Protein AF-0000000077118316 (afdb_homodimer)

InterPro domains:
  IPR001077 O-methyltransferase, C-terminal domain [PF00891] (185-391)
  IPR012967 Caffeic acid 3-O-methyltransferase-like, dimerisation domain [PF08100] (82-154)
  IPR016461 O-methyltransferase-like [PS51683] (75-413)
  IPR029063 S-adenosyl-L-methionine-dependent methyltransferase superfamily [G3DSA:3.40.50.150] (157-414)
  IPR029063 S-adenosyl-L-methionine-dependent methyltransferase superfamily [SSF53335] (154-400)
  IPR036388 Winged helix-like DNA-binding domain superfamily [G3DSA:1.10.10.10] (71-156)
  IPR036390 Winged helix DNA-binding domain superfamily [SSF46785] (75-153)

Nearest PDB structures (foldseek):
  6inw-assembly1_A  TM=7.581E-01  e=1.622E-23  Aspergillus flavus NRRL3357
  8xte-assembly3_D  TM=7.728E-01  e=2.448E-22  Penicillium brevicompactum
  6ix3-assembly1_A  TM=7.579E-01  e=8.266E-23  Aspergillus flavus NRRL3357
  7phe-assembly1_B  TM=8.417E-01  e=1.138E-17  Streptomyces peucetius
  7vb8-assembly1_A  TM=7.181E-01  e=2.305E-17  Sorghum bicolor

Organism: Leptosphaeria maculans (strain JN3 / isolate v23.1.3 / race Av1-4-5-6-7-8) (NCBI:txid985895)

pLDDT: mean 94.46, std 6.49, range [33.88, 98.81]

Structure (mmCIF, N/CA/C/O backbone):
data_AF-0000000077118316-model_v1
#
loop_
_entity.id
_entity.type
_entity.pdbx_description
1 polymer 'O-methyltransferase domain-containing protein'
#
loop_
_atom_site.group_PDB
_atom_site.id
_atom_site.type_symbol
_atom_site.label_atom_id
_atom_site.label_alt_id
_atom_site.label_comp_id
_atom_site.label_asym_id
_atom_site.label_entity_id
_atom_site.label_seq_id
_atom_site.pdbx_PDB_ins_code
_atom_site.Cartn_x
_atom_site.Cartn_y
_atom_site.Cartn_z
_atom_site.occupancy
_atom_site.B_iso_or_equiv
_atom_site.auth_seq_id
_atom_site.auth_comp_id
_atom_site.auth_asym_id
_atom_site.auth_atom_id
_atom_site.pdbx_PDB_model_num
ATOM 1 N N . MET A 1 1 ? -9.836 -19.047 35.812 1 33.88 1 MET A N 1
ATOM 2 C CA . MET A 1 1 ? -9.5 -18.375 34.562 1 33.88 1 MET A CA 1
ATOM 3 C C . MET A 1 1 ? -10.656 -18.453 33.562 1 33.88 1 MET A C 1
ATOM 5 O O . MET A 1 1 ? -11.203 -19.547 33.312 1 33.88 1 MET A O 1
ATOM 9 N N . ALA A 1 2 ? -11.289 -17.5 33.312 1 53.78 2 ALA A N 1
ATOM 10 C CA . ALA A 1 2 ? -12.453 -17.547 32.438 1 53.78 2 ALA A CA 1
ATOM 11 C C . ALA A 1 2 ? -12.133 -18.234 31.141 1 53.78 2 ALA A C 1
ATOM 13 O O . ALA A 1 2 ? -11.008 -18.141 30.641 1 53.78 2 ALA A O 1
ATOM 14 N N . PRO A 1 3 ? -13.047 -18.984 30.672 1 67.69 3 PRO A N 1
ATOM 15 C CA . PRO A 1 3 ? -12.836 -19.609 29.359 1 67.69 3 PRO A CA 1
ATOM 16 C C . PRO A 1 3 ? -12.469 -18.594 28.281 1 67.69 3 PRO A C 1
ATOM 18 O O . PRO A 1 3 ? -12.93 -17.453 28.312 1 67.69 3 PRO A O 1
ATOM 21 N N . ILE A 1 4 ? -11.469 -18.859 27.516 1 69.94 4 ILE A N 1
ATOM 22 C CA . ILE A 1 4 ? -10.883 -17.984 26.5 1 69.94 4 ILE A CA 1
ATOM 23 C C . ILE A 1 4 ? -11.984 -17.375 25.641 1 69.94 4 ILE A C 1
ATOM 25 O O . ILE A 1 4 ? -11.898 -16.203 25.234 1 69.94 4 ILE A O 1
ATOM 29 N N . GLU A 1 5 ? -13 -18.094 25.469 1 70.88 5 GLU A N 1
ATOM 30 C CA . GLU A 1 5 ? -14.102 -17.641 24.625 1 70.88 5 GLU A CA 1
ATOM 31 C C . GLU A 1 5 ? -14.875 -16.516 25.281 1 70.88 5 GLU A C 1
ATOM 33 O O . GLU A 1 5 ? -15.578 -15.758 24.594 1 70.88 5 GLU A O 1
ATOM 38 N N . SER A 1 6 ? -14.664 -16.328 26.484 1 79.88 6 SER A N 1
ATOM 39 C CA . SER A 1 6 ? -15.391 -15.297 27.203 1 79.88 6 SER A CA 1
ATOM 40 C C . SER A 1 6 ? -14.609 -13.992 27.25 1 79.88 6 SER A C 1
ATOM 42 O O . SER A 1 6 ? -15.156 -12.938 27.594 1 79.88 6 SER A O 1
ATOM 44 N N . LEU A 1 7 ? -13.43 -14.172 26.766 1 88.31 7 LEU A N 1
ATOM 45 C CA . LEU A 1 7 ? -12.562 -12.992 26.766 1 88.31 7 LEU A CA 1
ATOM 46 C C . LEU A 1 7 ? -12.805 -12.125 25.547 1 88.31 7 LEU A C 1
ATOM 48 O O . LEU A 1 7 ? -13.336 -12.609 24.531 1 88.31 7 LEU A O 1
ATOM 52 N N . SER A 1 8 ? -12.5 -10.875 25.688 1 94.62 8 SER A N 1
ATOM 53 C CA . SER A 1 8 ? -12.586 -10 24.531 1 94.62 8 SER A CA 1
ATOM 54 C C . SER A 1 8 ? -11.641 -10.461 23.422 1 94.62 8 SER A C 1
ATOM 56 O O . SER A 1 8 ? -10.672 -11.172 23.688 1 94.62 8 SER A O 1
ATOM 58 N N . ARG A 1 9 ? -11.938 -10.133 22.188 1 96.44 9 ARG A N 1
ATOM 59 C CA . ARG A 1 9 ? -11.164 -10.602 21.047 1 96.44 9 ARG A CA 1
ATOM 60 C C . ARG A 1 9 ? -9.711 -10.125 21.141 1 96.44 9 ARG A C 1
ATOM 62 O O . ARG A 1 9 ? -8.789 -10.859 20.797 1 96.44 9 ARG A O 1
ATOM 69 N N . ILE A 1 10 ? -9.438 -8.891 21.594 1 97.75 10 ILE A N 1
ATOM 70 C CA . ILE A 1 10 ? -8.07 -8.383 21.656 1 97.75 10 ILE A CA 1
ATOM 71 C C . ILE A 1 10 ? -7.266 -9.211 22.656 1 97.75 10 ILE A C 1
ATOM 73 O O . ILE A 1 10 ? -6.086 -9.492 22.422 1 97.75 10 ILE A O 1
ATOM 77 N N . VAL A 1 11 ? -7.871 -9.695 23.75 1 98 11 VAL A N 1
ATOM 78 C CA . VAL A 1 11 ? -7.188 -10.516 24.75 1 98 11 VAL A CA 1
ATOM 79 C C . VAL A 1 11 ? -6.934 -11.906 24.172 1 98 11 VAL A C 1
ATOM 81 O O . VAL A 1 11 ? -5.855 -12.477 24.375 1 98 11 VAL A O 1
ATOM 84 N N . GLN A 1 12 ? -7.922 -12.445 23.469 1 98.12 12 GLN A N 1
ATOM 85 C CA . GLN A 1 12 ? -7.738 -13.734 22.812 1 98.12 12 GLN A CA 1
ATOM 86 C C . GLN A 1 12 ? -6.547 -13.703 21.859 1 98.12 12 GLN A C 1
ATOM 88 O O . GLN A 1 12 ? -5.75 -14.641 21.812 1 98.12 12 GLN A O 1
ATOM 93 N N . LEU A 1 13 ? -6.473 -12.641 21.078 1 98.56 13 LEU A N 1
ATOM 94 C CA . LEU A 1 13 ? -5.402 -12.5 20.094 1 98.56 13 LEU A CA 1
ATOM 95 C C . LEU A 1 13 ? -4.051 -12.352 20.781 1 98.56 13 LEU A C 1
ATOM 97 O O . LEU A 1 13 ? -3.059 -12.945 20.359 1 98.56 13 LEU A O 1
ATOM 101 N N . ALA A 1 14 ? -3.977 -11.578 21.859 1 98.56 14 ALA A N 1
ATOM 102 C CA . ALA A 1 14 ? -2.734 -11.422 22.609 1 98.56 14 ALA A CA 1
ATOM 103 C C . ALA A 1 14 ? -2.258 -12.766 23.156 1 98.56 14 ALA A C 1
ATOM 105 O O . ALA A 1 14 ? -1.063 -13.07 23.125 1 98.56 14 ALA A O 1
ATOM 106 N N . LYS A 1 15 ? -3.135 -13.562 23.672 1 98.06 15 LYS A N 1
ATOM 107 C CA . LYS A 1 15 ? -2.793 -14.883 24.188 1 98.06 15 LYS A CA 1
ATOM 108 C C . LYS A 1 15 ? -2.301 -15.805 23.078 1 98.06 15 LYS A C 1
ATOM 110 O O . LYS A 1 15 ? -1.35 -16.562 23.281 1 98.06 15 LYS A O 1
ATOM 115 N N . LYS A 1 16 ? -3.014 -15.75 21.938 1 98.31 16 LYS A N 1
ATOM 116 C CA . LYS A 1 16 ? -2.604 -16.547 20.797 1 98.31 16 LYS A CA 1
ATOM 117 C C . LYS A 1 16 ? -1.195 -16.172 20.328 1 98.31 16 LYS A C 1
ATOM 119 O O . LYS A 1 16 ? -0.389 -17.047 20.016 1 98.31 16 LYS A O 1
ATOM 124 N N . ILE A 1 17 ? -0.89 -14.875 20.266 1 98.75 17 ILE A N 1
ATOM 125 C CA . ILE A 1 17 ? 0.431 -14.383 19.891 1 98.75 17 ILE A CA 1
ATOM 126 C C . ILE A 1 17 ? 1.477 -14.906 20.875 1 98.75 17 ILE A C 1
ATOM 128 O O . ILE A 1 17 ? 2.496 -15.469 20.469 1 98.75 17 ILE A O 1
ATOM 132 N N . SER A 1 18 ? 1.212 -14.781 22.156 1 98.38 18 SER A N 1
ATOM 133 C CA . SER A 1 18 ? 2.148 -15.203 23.203 1 98.38 18 SER A CA 1
ATOM 134 C C . SER A 1 18 ? 2.436 -16.703 23.109 1 98.38 18 SER A C 1
ATOM 136 O O . SER A 1 18 ? 3.596 -17.125 23.125 1 98.38 18 SER A O 1
ATOM 138 N N . ALA A 1 19 ? 1.414 -17.484 22.984 1 98.31 19 ALA A N 1
ATOM 139 C CA . ALA A 1 19 ? 1.566 -18.938 22.938 1 98.31 19 ALA A CA 1
ATOM 140 C C . ALA A 1 19 ? 2.344 -19.359 21.688 1 98.31 19 ALA A C 1
ATOM 142 O O . ALA A 1 19 ? 3.221 -20.219 21.766 1 98.31 19 ALA A O 1
ATOM 143 N N . SER A 1 20 ? 2.002 -18.781 20.547 1 98.56 20 SER A N 1
ATOM 144 C CA . SER A 1 20 ? 2.648 -19.141 19.297 1 98.56 20 SER A CA 1
ATOM 145 C C . SER A 1 20 ? 4.113 -18.719 19.281 1 98.56 20 SER A C 1
ATOM 147 O O . SER A 1 20 ? 4.973 -19.438 18.781 1 98.56 20 SER A O 1
ATOM 149 N N . VAL A 1 21 ? 4.422 -17.531 19.812 1 98.44 21 VAL A N 1
ATOM 150 C CA . VAL A 1 21 ? 5.797 -17.047 19.875 1 98.44 21 VAL A CA 1
ATOM 151 C C . VAL A 1 21 ? 6.613 -17.953 20.797 1 98.44 21 VAL A C 1
ATOM 153 O O . VAL A 1 21 ? 7.773 -18.25 20.516 1 98.44 21 VAL A O 1
ATOM 156 N N . ASP A 1 22 ? 6.027 -18.406 21.922 1 97.75 22 ASP A N 1
ATOM 157 C CA . ASP A 1 22 ? 6.707 -19.312 22.828 1 97.75 22 ASP A CA 1
ATOM 158 C C . ASP A 1 22 ? 7.066 -20.625 22.125 1 97.75 22 ASP A C 1
ATOM 160 O O . ASP A 1 22 ? 8.18 -21.125 22.281 1 97.75 22 ASP A O 1
ATOM 164 N N . ASP A 1 23 ? 6.188 -21.141 21.375 1 98 23 ASP A N 1
ATOM 165 C CA . ASP A 1 23 ? 6.438 -22.359 20.594 1 98 23 ASP A CA 1
ATOM 166 C C . ASP A 1 23 ? 7.582 -22.141 19.609 1 98 23 ASP A C 1
ATOM 168 O O . ASP A 1 23 ? 8.469 -23 19.5 1 98 23 ASP A O 1
ATOM 172 N N . ILE A 1 24 ? 7.551 -21.047 18.906 1 97.88 24 ILE A N 1
ATOM 173 C CA . ILE A 1 24 ? 8.578 -20.734 17.922 1 97.88 24 ILE A CA 1
ATOM 174 C C . ILE A 1 24 ? 9.938 -20.625 18.609 1 97.88 24 ILE A C 1
ATOM 176 O O . ILE A 1 24 ? 10.914 -21.234 18.172 1 97.88 24 ILE A O 1
ATOM 180 N N . GLU A 1 25 ? 9.93 -19.891 19.719 1 96.75 25 GLU A N 1
ATOM 181 C CA . GLU A 1 25 ? 11.172 -19.703 20.453 1 96.75 25 GLU A CA 1
ATOM 182 C C . GLU A 1 25 ? 11.742 -21.031 20.938 1 96.75 25 GLU A C 1
ATOM 184 O O . GLU A 1 25 ? 12.945 -21.281 20.828 1 96.75 25 GLU A O 1
ATOM 189 N N . GLU A 1 26 ? 10.938 -21.844 21.469 1 96.88 26 GLU A N 1
ATOM 190 C CA . GLU A 1 26 ? 11.359 -23.141 21.984 1 96.88 26 GLU A CA 1
ATOM 191 C C . GLU A 1 26 ? 12.016 -23.984 20.906 1 96.88 26 GLU A C 1
ATOM 193 O O . GLU A 1 26 ? 13.086 -24.562 21.109 1 96.88 26 GLU A O 1
ATOM 198 N N . VAL A 1 27 ? 11.406 -24.078 19.75 1 96.94 27 VAL A N 1
ATOM 199 C CA . VAL A 1 27 ? 11.922 -24.891 18.641 1 96.94 27 VAL A CA 1
ATOM 200 C C . VAL A 1 27 ? 13.211 -24.281 18.109 1 96.94 27 VAL A C 1
ATOM 202 O O . VAL A 1 27 ? 14.172 -25 17.812 1 96.94 27 VAL A O 1
ATOM 205 N N . LEU A 1 28 ? 13.266 -22.953 17.938 1 95.81 28 LEU A N 1
ATOM 206 C CA . LEU A 1 28 ? 14.477 -22.297 17.438 1 95.81 28 LEU A CA 1
ATOM 207 C C . LEU A 1 28 ? 15.656 -22.562 18.375 1 95.81 28 LEU A C 1
ATOM 209 O O . LEU A 1 28 ? 16.75 -22.906 17.906 1 95.81 28 LEU A O 1
ATOM 213 N N . VAL A 1 29 ? 15.398 -22.484 19.656 1 94.81 29 VAL A N 1
ATOM 214 C CA . VAL A 1 29 ? 16.453 -22.719 20.656 1 94.81 29 VAL A CA 1
ATOM 215 C C . VAL A 1 29 ? 16.891 -24.172 20.594 1 94.81 29 VAL A C 1
ATOM 217 O O . VAL A 1 29 ? 18.094 -24.469 20.594 1 94.81 29 VAL A O 1
ATOM 220 N N . ALA A 1 30 ? 16 -25.062 20.531 1 96.56 30 ALA A N 1
ATOM 221 C CA . ALA A 1 30 ? 16.297 -26.484 20.516 1 96.56 30 ALA A CA 1
ATOM 222 C C . ALA A 1 30 ? 17.125 -26.859 19.281 1 96.56 30 ALA A C 1
ATOM 224 O O . ALA A 1 30 ? 17.984 -27.75 19.344 1 96.56 30 ALA A O 1
ATOM 225 N N . LYS A 1 31 ? 16.938 -26.203 18.203 1 95.75 31 LYS A N 1
ATOM 226 C CA . LYS A 1 31 ? 17.609 -26.531 16.953 1 95.75 31 LYS A CA 1
ATOM 227 C C . LYS A 1 31 ? 18.844 -25.656 16.734 1 95.75 31 LYS A C 1
ATOM 229 O O . LYS A 1 31 ? 19.531 -25.781 15.734 1 95.75 31 LYS A O 1
ATOM 234 N N . GLY A 1 32 ? 19.062 -24.734 17.609 1 94.38 32 GLY A N 1
ATOM 235 C CA . GLY A 1 32 ? 20.219 -23.844 17.5 1 94.38 32 GLY A CA 1
ATOM 236 C C . GLY A 1 32 ? 20.062 -22.812 16.391 1 94.38 32 GLY A C 1
ATOM 237 O O . GLY A 1 32 ? 21.062 -22.391 15.789 1 94.38 32 GLY A O 1
ATOM 238 N N . ILE A 1 33 ? 18.859 -22.5 16.047 1 94.75 33 ILE A N 1
ATOM 239 C CA . ILE A 1 33 ? 18.578 -21.484 15.023 1 94.75 33 ILE A CA 1
ATOM 240 C C . ILE A 1 33 ? 18.438 -20.125 15.688 1 94.75 33 ILE A C 1
ATOM 242 O O . ILE A 1 33 ? 17.75 -19.984 16.703 1 94.75 33 ILE A O 1
ATOM 246 N N . LYS A 1 34 ? 19.094 -19.109 15.203 1 93.38 34 LYS A N 1
ATOM 247 C CA . LYS A 1 34 ? 19.031 -17.75 15.734 1 93.38 34 LYS A CA 1
ATOM 248 C C . LYS A 1 34 ? 17.625 -17.172 15.586 1 93.38 34 LYS A C 1
ATOM 250 O O . LYS A 1 34 ? 16.969 -17.391 14.57 1 93.38 34 LYS A O 1
ATOM 255 N N . SER A 1 35 ? 17.234 -16.328 16.531 1 94.31 35 SER A N 1
ATOM 256 C CA . SER A 1 35 ? 15.945 -15.648 16.484 1 94.31 35 SER A CA 1
ATOM 257 C C . SER A 1 35 ? 15.906 -14.617 15.359 1 94.31 35 SER A C 1
ATOM 259 O O . SER A 1 35 ? 16.922 -14.016 15.031 1 94.31 35 SER A O 1
ATOM 261 N N . PRO A 1 36 ? 14.742 -14.352 14.805 1 95.31 36 PRO A N 1
ATOM 262 C CA . PRO A 1 36 ? 14.602 -13.391 13.711 1 95.31 36 PRO A CA 1
ATOM 263 C C . PRO A 1 36 ? 15.07 -11.992 14.094 1 95.31 36 PRO A C 1
ATOM 265 O O . PRO A 1 36 ? 14.852 -11.547 15.227 1 95.31 36 PRO A O 1
ATOM 268 N N . SER A 1 37 ? 15.734 -11.297 13.219 1 95.94 37 SER A N 1
ATOM 269 C CA . SER A 1 37 ? 16.188 -9.914 13.375 1 95.94 37 SER A CA 1
ATOM 270 C C . SER A 1 37 ? 16.219 -9.195 12.031 1 95.94 37 SER A C 1
ATOM 272 O O . SER A 1 37 ? 16.172 -9.828 10.977 1 95.94 37 SER A O 1
ATOM 274 N N . PHE A 1 38 ? 16.25 -7.875 12.062 1 96.94 38 PHE A N 1
ATOM 275 C CA . PHE A 1 38 ? 16.312 -7.078 10.844 1 96.94 38 PHE A CA 1
ATOM 276 C C . PHE A 1 38 ? 17.75 -6.852 10.422 1 96.94 38 PHE A C 1
ATOM 278 O O . PHE A 1 38 ? 18.016 -6.203 9.406 1 96.94 38 PHE A O 1
ATOM 285 N N . ASP A 1 39 ? 18.672 -7.391 11.125 1 95.5 39 ASP A N 1
ATOM 286 C CA . ASP A 1 39 ? 20.078 -7.094 10.914 1 95.5 39 ASP A CA 1
ATOM 287 C C . ASP A 1 39 ? 20.531 -7.547 9.523 1 95.5 39 ASP A C 1
ATOM 289 O O . ASP A 1 39 ? 20.062 -8.562 9.016 1 95.5 39 ASP A O 1
ATOM 293 N N . GLU A 1 40 ? 21.484 -6.785 9.07 1 94.62 40 GLU A N 1
ATOM 294 C CA . GLU A 1 40 ? 22.109 -7.156 7.801 1 94.62 40 GLU A CA 1
ATOM 295 C C . GLU A 1 40 ? 22.734 -8.547 7.883 1 94.62 40 GLU A C 1
ATOM 297 O O . GLU A 1 40 ? 23.469 -8.852 8.82 1 94.62 40 GLU A O 1
ATOM 302 N N . GLY A 1 41 ? 22.422 -9.43 6.953 1 87.38 41 GLY A N 1
ATOM 303 C CA . GLY A 1 41 ? 23.031 -10.742 6.863 1 87.38 41 GLY A CA 1
ATOM 304 C C . GLY A 1 41 ? 22.406 -11.766 7.789 1 87.38 41 GLY A C 1
ATOM 305 O O . GLY A 1 41 ? 22.797 -12.93 7.797 1 87.38 41 GLY A O 1
ATOM 306 N N . ALA A 1 42 ? 21.453 -11.305 8.633 1 89.38 42 ALA A N 1
ATOM 307 C CA . ALA A 1 42 ? 20.766 -12.258 9.5 1 89.38 42 ALA A CA 1
ATOM 308 C C . ALA A 1 42 ? 19.984 -13.289 8.68 1 89.38 42 ALA A C 1
ATOM 310 O O . ALA A 1 42 ? 19.219 -12.922 7.789 1 89.38 42 ALA A O 1
ATOM 311 N N . PRO A 1 43 ? 20.297 -14.508 8.922 1 85.06 43 PRO A N 1
ATOM 312 C CA . PRO A 1 43 ? 19.516 -15.523 8.219 1 85.06 43 PRO A CA 1
ATOM 313 C C . PRO A 1 43 ? 18.047 -15.555 8.648 1 85.06 43 PRO A C 1
ATOM 315 O O . PRO A 1 43 ? 17.75 -15.273 9.812 1 85.06 43 PRO A O 1
ATOM 318 N N . PHE A 1 44 ? 17.203 -15.781 7.797 1 86.06 44 PHE A N 1
ATOM 319 C CA . PHE A 1 44 ? 15.812 -16.031 8.117 1 86.06 44 PHE A CA 1
ATOM 320 C C . PHE A 1 44 ? 15.445 -17.484 7.852 1 86.06 44 PHE A C 1
ATOM 322 O O . PHE A 1 44 ? 15.453 -17.938 6.703 1 86.06 44 PHE A O 1
ATOM 329 N N . ASN A 1 45 ? 15.188 -18.156 8.906 1 84.25 45 ASN A N 1
ATOM 330 C CA . ASN A 1 45 ? 14.844 -19.578 8.789 1 84.25 45 ASN A CA 1
ATOM 331 C C . ASN A 1 45 ? 13.805 -19.984 9.828 1 84.25 45 ASN A C 1
ATOM 333 O O . ASN A 1 45 ? 14.141 -20.188 11 1 84.25 45 ASN A O 1
ATOM 337 N N . ILE A 1 46 ? 12.617 -20.078 9.453 1 89.69 46 ILE A N 1
ATOM 338 C CA . ILE A 1 46 ? 11.578 -20.688 10.281 1 89.69 46 ILE A CA 1
ATOM 339 C C . ILE A 1 46 ? 11.281 -22.094 9.797 1 89.69 46 ILE A C 1
ATOM 341 O O . ILE A 1 46 ? 10.789 -22.297 8.688 1 89.69 46 ILE A O 1
ATOM 345 N N . PRO A 1 47 ? 11.594 -23.047 10.641 1 90.81 47 PRO A N 1
ATOM 346 C CA . PRO A 1 47 ? 11.352 -24.438 10.227 1 90.81 47 PRO A CA 1
ATOM 347 C C . PRO A 1 47 ? 9.914 -24.688 9.781 1 90.81 47 PRO A C 1
ATOM 349 O O . PRO A 1 47 ? 8.977 -24.125 10.367 1 90.81 47 PRO A O 1
ATOM 352 N N . LEU A 1 48 ? 9.742 -25.547 8.812 1 86.69 48 LEU A N 1
ATOM 353 C CA . LEU A 1 48 ? 8.445 -25.828 8.219 1 86.69 48 LEU A CA 1
ATOM 354 C C . LEU A 1 48 ? 7.477 -26.375 9.266 1 86.69 48 LEU A C 1
ATOM 356 O O . LEU A 1 48 ? 6.266 -26.156 9.18 1 86.69 48 LEU A O 1
ATOM 360 N N . GLU A 1 49 ? 7.973 -27.094 10.273 1 91.31 49 GLU A N 1
ATOM 361 C CA . GLU A 1 49 ? 7.113 -27.672 11.305 1 91.31 49 GLU A CA 1
ATOM 362 C C . GLU A 1 49 ? 6.43 -26.578 12.125 1 91.31 49 GLU A C 1
ATOM 364 O O . GLU A 1 49 ? 5.422 -26.828 12.781 1 91.31 49 GLU A O 1
ATOM 369 N N . LEU A 1 50 ? 6.969 -25.359 12.016 1 94.69 50 LEU A N 1
ATOM 370 C CA . LEU A 1 50 ? 6.422 -24.234 12.773 1 94.69 50 LEU A CA 1
ATOM 371 C C . LEU A 1 50 ? 5.449 -23.438 11.922 1 94.69 50 LEU A C 1
ATOM 373 O O . LEU A 1 50 ? 4.988 -22.375 12.336 1 94.69 50 LEU A O 1
ATOM 377 N N . SER A 1 51 ? 5.098 -23.922 10.734 1 92.12 51 SER A N 1
ATOM 378 C CA . SER A 1 51 ? 4.238 -23.203 9.797 1 92.12 51 SER A CA 1
ATOM 379 C C . SER A 1 51 ? 2.93 -22.781 10.461 1 92.12 51 SER A C 1
ATOM 381 O O . SER A 1 51 ? 2.471 -21.656 10.281 1 92.12 51 SER A O 1
ATOM 383 N N . PRO A 1 52 ? 2.27 -23.688 11.336 1 95.12 52 PRO A N 1
ATOM 384 C CA . PRO A 1 52 ? 1.02 -23.266 11.969 1 95.12 52 PRO A CA 1
ATOM 385 C C . PRO A 1 52 ? 1.214 -22.094 12.93 1 95.12 52 PRO A C 1
ATOM 387 O O . PRO A 1 52 ? 0.41 -21.156 12.945 1 95.12 52 PRO A O 1
ATOM 390 N N . GLN A 1 53 ? 2.293 -22.156 13.719 1 97.69 53 GLN A N 1
ATOM 391 C CA . GLN A 1 53 ? 2.594 -21.078 14.656 1 97.69 53 GLN A CA 1
ATOM 392 C C . GLN A 1 53 ? 2.98 -19.797 13.922 1 97.69 53 GLN A C 1
ATOM 394 O O . GLN A 1 53 ? 2.598 -18.703 14.336 1 97.69 53 GLN A O 1
ATOM 399 N N . HIS A 1 54 ? 3.766 -20 12.867 1 96.69 54 HIS A N 1
ATOM 400 C CA . HIS A 1 54 ? 4.16 -18.875 12.031 1 96.69 54 HIS A CA 1
ATOM 401 C C . HIS A 1 54 ? 2.939 -18.172 11.445 1 96.69 54 HIS A C 1
ATOM 403 O O . HIS A 1 54 ? 2.809 -16.953 11.57 1 96.69 54 HIS A O 1
ATOM 409 N N . ASP A 1 55 ? 1.993 -18.922 10.891 1 96.56 55 ASP A N 1
ATOM 410 C CA . ASP A 1 55 ? 0.745 -18.391 10.352 1 96.56 55 ASP A CA 1
ATOM 411 C C . ASP A 1 55 ? -0.07 -17.688 11.445 1 96.56 55 ASP A C 1
ATOM 413 O O . ASP A 1 55 ? -0.637 -16.625 11.219 1 96.56 55 ASP A O 1
ATOM 417 N N . ALA A 1 56 ? -0.105 -18.297 12.578 1 98.19 56 ALA A N 1
ATOM 418 C CA . ALA A 1 56 ? -0.903 -17.781 13.688 1 98.19 56 ALA A CA 1
ATOM 419 C C . ALA A 1 56 ? -0.406 -16.406 14.133 1 98.19 56 ALA A C 1
ATOM 421 O O . ALA A 1 56 ? -1.203 -15.5 14.359 1 98.19 56 ALA A O 1
ATOM 422 N N . VAL A 1 57 ? 0.921 -16.266 14.258 1 98.62 57 VAL A N 1
ATOM 423 C CA . VAL A 1 57 ? 1.477 -15 14.711 1 98.62 57 VAL A CA 1
ATOM 424 C C . VAL A 1 57 ? 1.218 -13.922 13.664 1 98.62 57 VAL A C 1
ATOM 426 O O . VAL A 1 57 ? 0.796 -12.812 13.992 1 98.62 57 VAL A O 1
ATOM 429 N N . LEU A 1 58 ? 1.439 -14.25 12.391 1 98.19 58 LEU A N 1
ATOM 430 C CA . LEU A 1 58 ? 1.252 -13.273 11.328 1 98.19 58 LEU A CA 1
ATOM 431 C C . LEU A 1 58 ? -0.202 -12.812 11.258 1 98.19 58 LEU A C 1
ATOM 433 O O . LEU A 1 58 ? -0.479 -11.609 11.219 1 98.19 58 LEU A O 1
ATOM 437 N N . ASP A 1 59 ? -1.129 -13.719 11.367 1 98.44 59 ASP A N 1
ATOM 438 C CA . ASP A 1 59 ? -2.543 -13.367 11.281 1 98.44 59 ASP A CA 1
ATOM 439 C C . ASP A 1 59 ? -3.004 -12.633 12.539 1 98.44 59 ASP A C 1
ATOM 441 O O . ASP A 1 59 ? -3.734 -11.648 12.461 1 98.44 59 ASP A O 1
ATOM 445 N N . ALA A 1 60 ? -2.568 -13.094 13.695 1 98.81 60 ALA A N 1
ATOM 446 C CA . ALA A 1 60 ? -3.041 -12.523 14.953 1 98.81 60 ALA A CA 1
ATOM 447 C C . ALA A 1 60 ? -2.492 -11.117 15.156 1 98.81 60 ALA A C 1
ATOM 449 O O . ALA A 1 60 ? -3.199 -10.234 15.656 1 98.81 60 ALA A O 1
ATOM 450 N N . THR A 1 61 ? -1.197 -10.906 14.836 1 98.75 61 THR A N 1
ATOM 451 C CA . THR A 1 61 ? -0.629 -9.57 14.961 1 98.75 61 THR A CA 1
ATOM 452 C C . THR A 1 61 ? -1.323 -8.594 14.023 1 98.75 61 THR A C 1
ATOM 454 O O . THR A 1 61 ? -1.627 -7.461 14.406 1 98.75 61 THR A O 1
ATOM 457 N N . ALA A 1 62 ? -1.596 -9.047 12.805 1 98.25 62 ALA A N 1
ATOM 458 C CA . ALA A 1 62 ? -2.281 -8.188 11.844 1 98.25 62 ALA A CA 1
ATOM 459 C C . ALA A 1 62 ? -3.689 -7.848 12.32 1 98.25 62 ALA A C 1
ATOM 461 O O . ALA A 1 62 ? -4.113 -6.695 12.234 1 98.25 62 ALA A O 1
ATOM 462 N N . GLU A 1 63 ? -4.422 -8.828 12.797 1 98.5 63 GLU A N 1
ATOM 463 C CA . GLU A 1 63 ? -5.789 -8.609 13.25 1 98.5 63 GLU A CA 1
ATOM 464 C C . GLU A 1 63 ? -5.828 -7.684 14.469 1 98.5 63 GLU A C 1
ATOM 466 O O . GLU A 1 63 ? -6.645 -6.766 14.531 1 98.5 63 GLU A O 1
ATOM 471 N N . LEU A 1 64 ? -5.004 -7.953 15.461 1 98.69 64 LEU A N 1
ATOM 472 C CA . LEU A 1 64 ? -4.953 -7.133 16.672 1 98.69 64 LEU A CA 1
ATOM 473 C C . LEU A 1 64 ? -4.609 -5.688 16.328 1 98.69 64 LEU A C 1
ATOM 475 O O . LEU A 1 64 ? -5.215 -4.758 16.859 1 98.69 64 LEU A O 1
ATOM 479 N N . HIS A 1 65 ? -3.629 -5.496 15.461 1 98.5 65 HIS A N 1
ATOM 480 C CA . HIS A 1 65 ? -3.27 -4.164 14.977 1 98.5 65 HIS A CA 1
ATOM 481 C C . HIS A 1 65 ? -4.473 -3.459 14.359 1 98.5 65 HIS A C 1
ATOM 483 O O . HIS A 1 65 ? -4.773 -2.316 14.711 1 98.5 65 HIS A O 1
ATOM 489 N N . ASP A 1 66 ? -5.164 -4.141 13.492 1 97.88 66 ASP A N 1
ATOM 490 C CA . ASP A 1 66 ? -6.281 -3.559 12.75 1 97.88 66 ASP A CA 1
ATOM 491 C C . ASP A 1 66 ? -7.445 -3.229 13.688 1 97.88 66 ASP A C 1
ATOM 493 O O . ASP A 1 66 ? -8.148 -2.236 13.484 1 97.88 66 ASP A O 1
ATOM 497 N N . LEU A 1 67 ? -7.656 -4.043 14.727 1 97.81 67 LEU A N 1
ATOM 498 C CA . LEU A 1 67 ? -8.742 -3.838 15.68 1 97.81 67 LEU A CA 1
ATOM 499 C C . LEU A 1 67 ? -8.555 -2.533 16.438 1 97.81 67 LEU A C 1
ATOM 501 O O . LEU A 1 67 ? -9.523 -1.956 16.938 1 97.81 67 LEU A O 1
ATOM 505 N N . LEU A 1 68 ? -7.371 -2.082 16.5 1 97.19 68 LEU A N 1
ATOM 506 C CA . LEU A 1 68 ? -7.07 -0.907 17.312 1 97.19 68 LEU A CA 1
ATOM 507 C C . LEU A 1 68 ? -6.922 0.333 16.438 1 97.19 68 LEU A C 1
ATOM 509 O O . LEU A 1 68 ? -6.363 1.343 16.875 1 97.19 68 LEU A O 1
ATOM 513 N N . LEU A 1 69 ? -7.414 0.288 15.258 1 94.31 69 LEU A N 1
ATOM 514 C CA . LEU A 1 69 ? -7.492 1.435 14.359 1 94.31 69 LEU A CA 1
ATOM 515 C C . LEU A 1 69 ? -8.945 1.821 14.094 1 94.31 69 LEU A C 1
ATOM 517 O O . LEU A 1 69 ? -9.789 0.953 13.859 1 94.31 69 LEU A O 1
ATOM 521 N N . GLU A 1 70 ? -9.172 3.158 14.242 1 91.5 70 GLU A N 1
ATOM 522 C CA . GLU A 1 70 ? -10.469 3.654 13.781 1 91.5 70 GLU A CA 1
ATOM 523 C C . GLU A 1 70 ? -10.688 3.332 12.305 1 91.5 70 GLU A C 1
ATOM 525 O O . GLU A 1 70 ? -9.727 3.188 11.547 1 91.5 70 GLU A O 1
ATOM 530 N N . PRO A 1 71 ? -11.961 3.109 11.836 1 92.38 71 PRO A N 1
ATOM 531 C CA . PRO A 1 71 ? -12.297 2.592 10.5 1 92.38 71 PRO A CA 1
ATOM 532 C C . PRO A 1 71 ? -11.578 3.346 9.383 1 92.38 71 PRO A C 1
ATOM 534 O O . PRO A 1 71 ? -11.047 2.725 8.461 1 92.38 71 PRO A O 1
ATOM 537 N N . LEU A 1 72 ? -11.516 4.637 9.398 1 91.44 72 LEU A N 1
ATOM 538 C CA . LEU A 1 72 ? -10.891 5.375 8.305 1 91.44 72 LEU A CA 1
ATOM 539 C C . LEU A 1 72 ? -9.367 5.27 8.383 1 91.44 72 LEU A C 1
ATOM 541 O O . LEU A 1 72 ? -8.695 5.25 7.348 1 91.44 72 LEU A O 1
ATOM 545 N N . ASN A 1 73 ? -8.82 5.168 9.641 1 91.25 73 ASN A N 1
ATOM 546 C CA . ASN A 1 73 ? -7.395 4.906 9.789 1 91.25 73 ASN A CA 1
ATOM 547 C C . ASN A 1 73 ? -7.023 3.525 9.258 1 91.25 73 ASN A C 1
ATOM 549 O O . ASN A 1 73 ? -5.934 3.336 8.719 1 91.25 73 ASN A O 1
ATOM 553 N N . LEU A 1 74 ? -7.965 2.605 9.5 1 94.81 74 LEU A N 1
ATOM 554 C CA . LEU A 1 74 ? -7.77 1.259 8.969 1 94.81 74 LEU A CA 1
ATOM 555 C C . LEU A 1 74 ? -7.672 1.279 7.449 1 94.81 74 LEU A C 1
ATOM 557 O O . LEU A 1 74 ? -6.77 0.673 6.871 1 94.81 74 LEU A O 1
ATOM 561 N N . ILE A 1 75 ? -8.578 2.008 6.785 1 94.62 75 ILE A N 1
ATOM 562 C CA . ILE A 1 75 ? -8.57 2.129 5.332 1 94.62 75 ILE A CA 1
ATOM 563 C C . ILE A 1 75 ? -7.281 2.811 4.875 1 94.62 75 ILE A C 1
ATOM 565 O O . ILE A 1 75 ? -6.621 2.344 3.947 1 94.62 75 ILE A O 1
ATOM 569 N N . HIS A 1 76 ? -6.91 3.848 5.578 1 91.5 76 HIS A N 1
ATOM 570 C CA . HIS A 1 76 ? -5.703 4.598 5.234 1 91.5 76 HIS A CA 1
ATOM 571 C C . HIS A 1 76 ? -4.461 3.719 5.34 1 91.5 76 HIS A C 1
ATOM 573 O O . HIS A 1 76 ? -3.598 3.752 4.461 1 91.5 76 HIS A O 1
ATOM 579 N N . ARG A 1 77 ? -4.383 2.947 6.371 1 90.88 77 ARG A N 1
ATOM 580 C CA . ARG A 1 77 ? -3.238 2.072 6.605 1 90.88 77 ARG A CA 1
ATOM 581 C C . ARG A 1 77 ? -3.064 1.08 5.461 1 90.88 77 ARG A C 1
ATOM 583 O O . ARG A 1 77 ? -1.948 0.864 4.984 1 90.88 77 ARG A O 1
ATOM 590 N N . HIS A 1 78 ? -4.125 0.553 5.016 1 92.69 78 HIS A N 1
ATOM 591 C CA . HIS A 1 78 ? -4.043 -0.51 4.023 1 92.69 78 HIS A CA 1
ATOM 592 C C . HIS A 1 78 ? -3.918 0.061 2.613 1 92.69 78 HIS A C 1
ATOM 594 O O . HIS A 1 78 ? -3.418 -0.61 1.709 1 92.69 78 HIS A O 1
ATOM 600 N N . ALA A 1 79 ? -4.43 1.264 2.381 1 87.19 79 ALA A N 1
ATOM 601 C CA . ALA A 1 79 ? -4.293 1.875 1.061 1 87.19 79 ALA A CA 1
ATOM 602 C C . ALA A 1 79 ? -2.824 2.123 0.723 1 87.19 79 ALA A C 1
ATOM 604 O O . ALA A 1 79 ? -2.383 1.843 -0.395 1 87.19 79 ALA A O 1
ATOM 605 N N . GLY A 1 80 ? -1.963 2.551 1.644 1 82.06 80 GLY A N 1
ATOM 606 C CA . GLY A 1 80 ? -0.519 2.715 1.582 1 82.06 80 GLY A CA 1
ATOM 607 C C . GLY A 1 80 ? -0.016 3.059 0.193 1 82.06 80 GLY A C 1
ATOM 608 O O . GLY A 1 80 ? 0.972 2.486 -0.274 1 82.06 80 GLY A O 1
ATOM 609 N N . HIS A 1 81 ? -0.747 4.039 -0.517 1 88 81 HIS A N 1
ATOM 610 C CA . HIS A 1 81 ? -0.427 4.223 -1.928 1 88 81 HIS A CA 1
ATOM 611 C C . HIS A 1 81 ? 0.915 4.926 -2.102 1 88 81 HIS A C 1
ATOM 613 O O . HIS A 1 81 ? 1.483 4.926 -3.195 1 88 81 HIS A O 1
ATOM 619 N N . ASN A 1 82 ? 1.491 5.453 -0.992 1 91.81 82 ASN A N 1
ATOM 620 C CA . ASN A 1 82 ? 2.795 6.102 -1.095 1 91.81 82 ASN A CA 1
ATOM 621 C C . ASN A 1 82 ? 3.926 5.145 -0.729 1 91.81 82 ASN A C 1
ATOM 623 O O . ASN A 1 82 ? 5.102 5.461 -0.924 1 91.81 82 ASN A O 1
ATOM 627 N N . ASN A 1 83 ? 3.604 4.008 -0.204 1 93.81 83 ASN A N 1
ATOM 628 C CA . ASN A 1 83 ? 4.641 3.098 0.273 1 93.81 83 ASN A CA 1
ATOM 629 C C . ASN A 1 83 ? 5.594 2.695 -0.849 1 93.81 83 ASN A C 1
ATOM 631 O O . ASN A 1 83 ? 6.812 2.711 -0.669 1 93.81 83 ASN A O 1
ATOM 635 N N . PRO A 1 84 ? 5.016 2.391 -2.051 1 96 84 PRO A N 1
ATOM 636 C CA . PRO A 1 84 ? 5.926 1.929 -3.1 1 96 84 PRO A CA 1
ATOM 637 C C . PRO A 1 84 ? 6.805 3.049 -3.654 1 96 84 PRO A C 1
ATOM 639 O O . PRO A 1 84 ? 7.754 2.783 -4.398 1 96 84 PRO A O 1
ATOM 642 N N . LEU A 1 85 ? 6.504 4.293 -3.314 1 97.44 85 LEU A N 1
ATOM 643 C CA . LEU A 1 85 ? 7.219 5.426 -3.889 1 97.44 85 LEU A CA 1
ATOM 644 C C . LEU A 1 85 ? 8.695 5.387 -3.51 1 97.44 85 LEU A C 1
ATOM 646 O O . LEU A 1 85 ? 9.57 5.473 -4.379 1 97.44 85 LEU A O 1
ATOM 650 N N . CYS A 1 86 ? 8.945 5.238 -2.23 1 97.75 86 CYS A N 1
ATOM 651 C CA . CYS A 1 86 ? 10.344 5.168 -1.807 1 97.75 86 CYS A CA 1
ATOM 652 C C . CYS A 1 86 ? 11.016 3.918 -2.357 1 97.75 86 CYS A C 1
ATOM 654 O O . CYS A 1 86 ? 12.203 3.947 -2.705 1 97.75 86 CYS A O 1
ATOM 656 N N . MET A 1 87 ? 10.32 2.844 -2.508 1 97.69 87 MET A N 1
ATOM 657 C CA . MET A 1 87 ? 10.859 1.603 -3.059 1 97.69 87 MET A CA 1
ATOM 658 C C . MET A 1 87 ? 11.188 1.762 -4.539 1 97.69 87 MET A C 1
ATOM 660 O O . MET A 1 87 ? 12.188 1.222 -5.02 1 97.69 87 MET A O 1
ATOM 664 N N . PHE A 1 88 ? 10.289 2.449 -5.195 1 98.12 88 PHE A N 1
ATOM 665 C CA . PHE A 1 88 ? 10.562 2.758 -6.594 1 98.12 88 PHE A CA 1
ATOM 666 C C . PHE A 1 88 ? 11.859 3.549 -6.727 1 98.12 88 PHE A C 1
ATOM 668 O O . PHE A 1 88 ? 12.711 3.217 -7.551 1 98.12 88 PHE A O 1
ATOM 675 N N . ALA A 1 89 ? 12.055 4.551 -5.957 1 98.44 89 ALA A N 1
ATOM 676 C CA . ALA A 1 89 ? 13.281 5.344 -5.988 1 98.44 89 ALA A CA 1
ATOM 677 C C . ALA A 1 89 ? 14.5 4.48 -5.676 1 98.44 89 ALA A C 1
ATOM 679 O O . ALA A 1 89 ? 15.531 4.59 -6.34 1 98.44 89 ALA A O 1
ATOM 680 N N . ILE A 1 90 ? 14.398 3.619 -4.66 1 98.38 90 ILE A N 1
ATOM 681 C CA . ILE A 1 90 ? 15.484 2.736 -4.246 1 98.38 90 ILE A CA 1
ATOM 682 C C . ILE A 1 90 ? 15.898 1.842 -5.418 1 98.38 90 ILE A C 1
ATOM 684 O O . ILE A 1 90 ? 17.078 1.711 -5.719 1 98.38 90 ILE A O 1
ATOM 688 N N . ALA A 1 91 ? 14.906 1.264 -6.082 1 97.25 91 ALA A N 1
ATOM 689 C CA . ALA A 1 91 ? 15.18 0.36 -7.195 1 97.25 91 ALA A CA 1
ATOM 690 C C . ALA A 1 91 ? 15.719 1.123 -8.398 1 97.25 91 ALA A C 1
ATOM 692 O O . ALA A 1 91 ? 16.719 0.72 -9 1 97.25 91 ALA A O 1
ATOM 693 N N . GLU A 1 92 ? 15.094 2.221 -8.727 1 97.44 92 GLU A N 1
ATOM 694 C CA . GLU A 1 92 ? 15.398 2.996 -9.922 1 97.44 92 GLU A CA 1
ATOM 695 C C . GLU A 1 92 ? 16.812 3.557 -9.875 1 97.44 92 GLU A C 1
ATOM 697 O O . GLU A 1 92 ? 17.547 3.529 -10.875 1 97.44 92 GLU A O 1
ATOM 702 N N . PHE A 1 93 ? 17.203 4.055 -8.734 1 98.12 93 PHE A N 1
ATOM 703 C CA . PHE A 1 93 ? 18.484 4.723 -8.625 1 98.12 93 PHE A CA 1
ATOM 704 C C . PHE A 1 93 ? 19.5 3.814 -7.938 1 98.12 93 PHE A C 1
ATOM 706 O O . PHE A 1 93 ? 20.609 4.258 -7.59 1 98.12 93 PHE A O 1
ATOM 713 N N . LYS A 1 94 ? 19.156 2.541 -7.672 1 97.56 94 LYS A N 1
ATOM 714 C CA . LYS A 1 94 ? 20 1.529 -7.062 1 97.56 94 LYS A CA 1
ATOM 715 C C . LYS A 1 94 ? 20.625 2.041 -5.766 1 97.56 94 LYS A C 1
ATOM 717 O O . LYS A 1 94 ? 21.844 1.975 -5.582 1 97.56 94 LYS A O 1
ATOM 722 N N . LEU A 1 95 ? 19.797 2.58 -4.895 1 98.44 95 LEU A N 1
ATOM 723 C CA . LEU A 1 95 ? 20.281 3.215 -3.67 1 98.44 95 LEU A CA 1
ATOM 724 C C . LEU A 1 95 ? 20.906 2.189 -2.732 1 98.44 95 LEU A C 1
ATOM 726 O O . LEU A 1 95 ? 21.781 2.527 -1.937 1 98.44 95 LEU A O 1
ATOM 730 N N . ALA A 1 96 ? 20.469 0.928 -2.793 1 98.12 96 ALA A N 1
ATOM 731 C CA . ALA A 1 96 ? 21.062 -0.117 -1.965 1 98.12 96 ALA A CA 1
ATOM 732 C C . ALA A 1 96 ? 22.547 -0.268 -2.262 1 98.12 96 ALA A C 1
ATOM 734 O O . ALA A 1 96 ? 23.344 -0.573 -1.364 1 98.12 96 ALA A O 1
ATOM 735 N N . ASP A 1 97 ? 22.922 -0.03 -3.482 1 97.75 97 ASP A N 1
ATOM 736 C CA . ASP A 1 97 ? 24.312 -0.185 -3.906 1 97.75 97 ASP A CA 1
ATOM 737 C C . ASP A 1 97 ? 25.172 0.97 -3.398 1 97.75 97 ASP A C 1
ATOM 739 O O . ASP A 1 97 ? 26.406 0.89 -3.42 1 97.75 97 ASP A O 1
ATOM 743 N N . LYS A 1 98 ? 24.562 2.037 -2.992 1 98.12 98 LYS A N 1
ATOM 744 C CA . LYS A 1 98 ? 25.281 3.23 -2.566 1 98.12 98 LYS A CA 1
ATOM 745 C C . LYS A 1 98 ? 25.703 3.123 -1.104 1 98.12 98 LYS A C 1
ATOM 747 O O . LYS A 1 98 ? 26.531 3.912 -0.632 1 98.12 98 LYS A O 1
ATOM 752 N N . VAL A 1 99 ? 25.156 2.166 -0.375 1 98.31 99 VAL A N 1
ATOM 753 C CA . VAL A 1 99 ? 25.578 1.867 0.992 1 98.31 99 VAL A CA 1
ATOM 754 C C . VAL A 1 99 ? 26.453 0.614 1.007 1 98.31 99 VAL A C 1
ATOM 756 O O . VAL A 1 99 ? 26.016 -0.451 0.551 1 98.31 99 VAL A O 1
ATOM 759 N N . PRO A 1 100 ? 27.656 0.686 1.476 1 97.44 100 PRO A N 1
ATOM 760 C CA . PRO A 1 100 ? 28.516 -0.493 1.479 1 97.44 100 PRO A CA 1
ATOM 761 C C . PRO A 1 100 ? 28 -1.608 2.381 1 97.44 100 PRO A C 1
ATOM 763 O O . PRO A 1 100 ? 27.469 -1.336 3.461 1 97.44 100 PRO A O 1
ATOM 766 N N . PRO A 1 101 ? 28.156 -2.883 1.942 1 95.81 101 PRO A N 1
ATOM 767 C CA . PRO A 1 101 ? 27.812 -3.994 2.836 1 95.81 101 PRO A CA 1
ATOM 768 C C . PRO A 1 101 ? 28.547 -3.92 4.176 1 95.81 101 PRO A C 1
ATOM 770 O O . PRO A 1 101 ? 29.766 -3.707 4.207 1 95.81 101 PRO A O 1
ATOM 773 N N . HIS A 1 102 ? 27.828 -4.07 5.273 1 96 102 HIS A N 1
ATOM 774 C CA . HIS A 1 102 ? 28.344 -4.008 6.633 1 96 102 HIS A CA 1
ATOM 775 C C . HIS A 1 102 ? 29 -2.66 6.91 1 96 102 HIS A C 1
ATOM 777 O O . HIS A 1 102 ? 29.938 -2.574 7.711 1 96 102 HIS A O 1
ATOM 783 N N . GLY A 1 103 ? 28.547 -1.698 6.219 1 97.25 103 GLY A N 1
ATOM 784 C CA . GLY A 1 103 ? 29.047 -0.338 6.363 1 97.25 103 GLY A CA 1
ATOM 785 C C . GLY A 1 103 ? 27.938 0.695 6.445 1 97.25 103 GLY A C 1
ATOM 786 O O . GLY A 1 103 ? 26.797 0.369 6.793 1 97.25 103 GLY A O 1
ATOM 787 N N . GLU A 1 104 ? 28.344 1.941 6.285 1 98.31 104 GLU A N 1
ATOM 788 C CA . GLU A 1 104 ? 27.422 3.074 6.422 1 98.31 104 GLU A CA 1
ATOM 789 C C . GLU A 1 104 ? 27.688 4.121 5.344 1 98.31 104 GLU A C 1
ATOM 791 O O . GLU A 1 104 ? 28.75 4.129 4.719 1 98.31 104 GLU A O 1
ATOM 796 N N . ALA A 1 105 ? 26.766 4.918 5.07 1 98.69 105 ALA A N 1
ATOM 797 C CA . ALA A 1 105 ? 26.859 6.051 4.156 1 98.69 105 ALA A CA 1
ATOM 798 C C . ALA A 1 105 ? 25.953 7.191 4.598 1 98.69 105 ALA A C 1
ATOM 800 O O . ALA A 1 105 ? 24.906 6.957 5.207 1 98.69 105 ALA A O 1
ATOM 801 N N . SER A 1 106 ? 26.328 8.414 4.336 1 98.75 106 SER A N 1
ATOM 802 C CA . SER A 1 106 ? 25.469 9.555 4.617 1 98.75 106 SER A CA 1
ATOM 803 C C . SER A 1 106 ? 24.406 9.727 3.539 1 98.75 106 SER A C 1
ATOM 805 O O . SER A 1 106 ? 24.531 9.18 2.441 1 98.75 106 SER A O 1
ATOM 807 N N . PHE A 1 107 ? 23.375 10.469 3.861 1 98.56 107 PHE A N 1
ATOM 808 C CA . PHE A 1 107 ? 22.391 10.805 2.844 1 98.56 107 PHE A CA 1
ATOM 809 C C . PHE A 1 107 ? 23.047 11.5 1.658 1 98.56 107 PHE A C 1
ATOM 811 O O . PHE A 1 107 ? 22.656 11.289 0.509 1 98.56 107 PHE A O 1
ATOM 818 N N . GLU A 1 108 ? 24 12.344 1.93 1 98.5 108 GLU A N 1
ATOM 819 C CA . GLU A 1 108 ? 24.734 13.055 0.886 1 98.5 108 GLU A CA 1
ATOM 820 C C . GLU A 1 108 ? 25.484 12.086 -0.027 1 98.5 108 GLU A C 1
ATOM 822 O O . GLU A 1 108 ? 25.438 12.227 -1.252 1 98.5 108 GLU A O 1
ATOM 827 N N . ASP A 1 109 ? 26.141 11.102 0.554 1 98.5 109 ASP A N 1
ATOM 828 C CA . ASP A 1 109 ? 26.844 10.086 -0.216 1 98.5 109 ASP A CA 1
ATOM 829 C C . ASP A 1 109 ? 25.891 9.305 -1.104 1 98.5 109 ASP A C 1
ATOM 831 O O . ASP A 1 109 ? 26.203 9.008 -2.258 1 98.5 109 ASP A O 1
ATOM 835 N N . ILE A 1 110 ? 24.781 9 -0.573 1 98.69 110 ILE A N 1
ATOM 836 C CA . ILE A 1 110 ? 23.797 8.18 -1.274 1 98.69 110 ILE A CA 1
ATOM 837 C C . ILE A 1 110 ? 23.203 8.969 -2.43 1 98.69 110 ILE A C 1
ATOM 839 O O . ILE A 1 110 ? 22.922 8.414 -3.494 1 98.69 110 ILE A O 1
ATOM 843 N N . ALA A 1 111 ? 23.031 10.266 -2.23 1 98.44 111 ALA A N 1
ATOM 844 C CA . ALA A 1 111 ? 22.422 11.125 -3.238 1 98.44 111 ALA A CA 1
ATOM 845 C C . ALA A 1 111 ? 23.375 11.359 -4.41 1 98.44 111 ALA A C 1
ATOM 847 O O . ALA A 1 111 ? 22.938 11.734 -5.504 1 98.44 111 ALA A O 1
ATOM 848 N N . LYS A 1 112 ? 24.672 11.109 -4.203 1 97.38 112 LYS A N 1
ATOM 849 C CA . LYS A 1 112 ? 25.656 11.367 -5.242 1 97.38 112 LYS A CA 1
ATOM 850 C C . LYS A 1 112 ? 25.359 10.57 -6.504 1 97.38 112 LYS A C 1
ATOM 852 O O . LYS A 1 112 ? 24.984 9.398 -6.426 1 97.38 112 LYS A O 1
ATOM 857 N N . ASP A 1 113 ? 25.453 11.195 -7.676 1 95.75 113 ASP A N 1
ATOM 858 C CA . ASP A 1 113 ? 25.281 10.602 -9 1 95.75 113 ASP A CA 1
ATOM 859 C C . ASP A 1 113 ? 23.844 10.141 -9.203 1 95.75 113 ASP A C 1
ATOM 861 O O . ASP A 1 113 ? 23.594 9.109 -9.828 1 95.75 113 ASP A O 1
ATOM 865 N N . THR A 1 114 ? 22.859 10.641 -8.438 1 97.88 114 THR A N 1
ATOM 866 C CA . THR A 1 114 ? 21.422 10.5 -8.648 1 97.88 114 THR A CA 1
ATOM 867 C C . THR A 1 114 ? 20.781 11.867 -8.883 1 97.88 114 THR A C 1
ATOM 869 O O . THR A 1 114 ? 21.391 12.898 -8.609 1 97.88 114 THR A O 1
ATOM 872 N N . PRO A 1 115 ? 19.641 11.906 -9.383 1 98 115 PRO A N 1
ATOM 873 C CA . PRO A 1 115 ? 18.953 13.18 -9.539 1 98 115 PRO A CA 1
ATOM 874 C C . PRO A 1 115 ? 18.359 13.695 -8.227 1 98 115 PRO A C 1
ATOM 876 O O . PRO A 1 115 ? 17.719 14.75 -8.203 1 98 115 PRO A O 1
ATOM 879 N N . LEU A 1 116 ? 18.562 13.031 -7.141 1 98.25 116 LEU A N 1
ATOM 880 C CA . LEU A 1 116 ? 17.953 13.383 -5.867 1 98.25 116 LEU A CA 1
ATOM 881 C C . LEU A 1 116 ? 18.812 14.391 -5.109 1 98.25 116 LEU A C 1
ATOM 883 O O . LEU A 1 116 ? 20.047 14.305 -5.137 1 98.25 116 LEU A O 1
ATOM 887 N N . THR A 1 117 ? 18.188 15.359 -4.477 1 98.19 117 THR A N 1
ATOM 888 C CA . THR A 1 117 ? 18.875 16.172 -3.471 1 98.19 117 THR A CA 1
ATOM 889 C C . THR A 1 117 ? 19.125 15.344 -2.207 1 98.19 117 THR A C 1
ATOM 891 O O . THR A 1 117 ? 18.516 14.297 -2.012 1 98.19 117 THR A O 1
ATOM 894 N N . THR A 1 118 ? 20.047 15.82 -1.375 1 98.19 118 THR A N 1
ATOM 895 C CA . THR A 1 118 ? 20.281 15.195 -0.076 1 98.19 118 THR A CA 1
ATOM 896 C C . THR A 1 118 ? 19 15.172 0.748 1 98.19 118 THR A C 1
ATOM 898 O O . THR A 1 118 ? 18.688 14.164 1.39 1 98.19 118 THR A O 1
ATOM 901 N N . ASP A 1 119 ? 18.25 16.219 0.698 1 97.5 119 ASP A N 1
ATOM 902 C CA . ASP A 1 119 ? 16.984 16.344 1.432 1 97.5 119 ASP A CA 1
ATOM 903 C C . ASP A 1 119 ? 15.977 15.305 0.96 1 97.5 119 ASP A C 1
ATOM 905 O O . ASP A 1 119 ? 15.367 14.602 1.776 1 97.5 119 ASP A O 1
ATOM 909 N N . MET A 1 120 ? 15.781 15.234 -0.342 1 98.38 120 MET A N 1
ATOM 910 C CA . MET A 1 120 ? 14.828 14.266 -0.885 1 98.38 120 MET A CA 1
ATOM 911 C C . MET A 1 120 ? 15.273 12.844 -0.578 1 98.38 120 MET A C 1
ATOM 913 O O . MET A 1 120 ? 14.445 11.984 -0.26 1 98.38 120 MET A O 1
ATOM 917 N N . THR A 1 121 ? 16.578 12.57 -0.667 1 98.69 121 THR A N 1
ATOM 918 C CA . THR A 1 121 ? 17.125 11.258 -0.315 1 98.69 121 THR A CA 1
ATOM 919 C C . THR A 1 121 ? 16.766 10.891 1.121 1 98.69 121 THR A C 1
ATOM 921 O O . THR A 1 121 ? 16.312 9.773 1.39 1 98.69 121 THR A O 1
ATOM 924 N N . ALA A 1 122 ? 16.906 11.812 2.01 1 98.38 122 ALA A N 1
ATOM 925 C CA . ALA A 1 122 ? 16.578 11.594 3.414 1 98.38 122 ALA A CA 1
ATOM 926 C C . ALA A 1 122 ? 15.086 11.305 3.588 1 98.38 122 ALA A C 1
ATOM 928 O O . ALA A 1 122 ? 14.703 10.406 4.336 1 98.38 122 ALA A O 1
ATOM 929 N N . ARG A 1 123 ? 14.25 12.094 2.955 1 98.12 123 ARG A N 1
ATOM 930 C CA . ARG A 1 123 ? 12.805 11.93 3.053 1 98.12 123 ARG A CA 1
ATOM 931 C C . ARG A 1 123 ? 12.383 10.547 2.568 1 98.12 123 ARG A C 1
ATOM 933 O O . ARG A 1 123 ? 11.609 9.859 3.238 1 98.12 123 ARG A O 1
ATOM 940 N N . LEU A 1 124 ? 12.906 10.086 1.42 1 98.5 124 LEU A N 1
ATOM 941 C CA . LEU A 1 124 ? 12.578 8.789 0.844 1 98.5 124 LEU A CA 1
ATOM 942 C C . LEU A 1 124 ? 13.055 7.656 1.749 1 98.5 124 LEU A C 1
ATOM 944 O O . LEU A 1 124 ? 12.289 6.746 2.072 1 98.5 124 LEU A O 1
ATOM 948 N N . LEU A 1 125 ? 14.281 7.738 2.219 1 98.69 125 LEU A N 1
ATOM 949 C CA . LEU A 1 125 ? 14.867 6.637 2.969 1 98.69 125 LEU A CA 1
ATOM 950 C C . LEU A 1 125 ? 14.289 6.566 4.379 1 98.69 125 LEU A C 1
ATOM 952 O O . LEU A 1 125 ? 14.109 5.477 4.926 1 98.69 125 LEU A O 1
ATOM 956 N N . ARG A 1 126 ? 13.992 7.699 4.996 1 98.38 126 ARG A N 1
ATOM 957 C CA . ARG A 1 126 ? 13.391 7.672 6.324 1 98.38 126 ARG A CA 1
ATOM 958 C C . ARG A 1 126 ? 11.992 7.062 6.281 1 98.38 126 ARG A C 1
ATOM 960 O O . ARG A 1 126 ? 11.57 6.395 7.227 1 98.38 126 ARG A O 1
ATOM 967 N N . HIS A 1 127 ? 11.242 7.32 5.191 1 97.94 127 HIS A N 1
ATOM 968 C CA . HIS A 1 127 ? 9.984 6.598 5.027 1 97.94 127 HIS A CA 1
ATOM 969 C C . HIS A 1 127 ? 10.227 5.098 4.891 1 97.94 127 HIS A C 1
ATOM 971 O O . HIS A 1 127 ? 9.547 4.297 5.535 1 97.94 127 HIS A O 1
ATOM 977 N N . ALA A 1 128 ? 11.219 4.688 4.062 1 98.38 128 ALA A N 1
ATOM 978 C CA . ALA A 1 128 ? 11.562 3.279 3.885 1 98.38 128 ALA A CA 1
ATOM 979 C C . ALA A 1 128 ? 11.961 2.641 5.211 1 98.38 128 ALA A C 1
ATOM 981 O O . ALA A 1 128 ? 11.625 1.482 5.477 1 98.38 128 ALA A O 1
ATOM 982 N N . MET A 1 129 ? 12.641 3.41 6.078 1 98.31 129 MET A N 1
ATOM 983 C CA . MET A 1 129 ? 13.125 2.91 7.359 1 98.31 129 MET A CA 1
ATOM 984 C C . MET A 1 129 ? 11.961 2.564 8.281 1 98.31 129 MET A C 1
ATOM 986 O O . MET A 1 129 ? 12.062 1.651 9.102 1 98.31 129 MET A O 1
ATOM 990 N N . THR A 1 130 ? 10.812 3.283 8.133 1 97.31 130 THR A N 1
ATOM 991 C CA . THR A 1 130 ? 9.633 2.941 8.914 1 97.31 130 THR A CA 1
ATOM 992 C C . THR A 1 130 ? 9.086 1.575 8.508 1 97.31 130 THR A C 1
ATOM 994 O O . THR A 1 130 ? 8.258 0.995 9.219 1 97.31 130 THR A O 1
ATOM 997 N N . MET A 1 131 ? 9.508 1.042 7.402 1 97.31 131 MET A N 1
ATOM 998 C CA . MET A 1 131 ? 9.125 -0.275 6.898 1 97.31 131 MET A CA 1
ATOM 999 C C . MET A 1 131 ? 10.297 -1.248 6.984 1 97.31 131 MET A C 1
ATOM 1001 O O . MET A 1 131 ? 10.32 -2.258 6.277 1 97.31 131 MET A O 1
ATOM 1005 N N . ARG A 1 132 ? 11.297 -0.905 7.68 1 98 132 ARG A N 1
ATOM 1006 C CA . ARG A 1 132 ? 12.43 -1.751 8.031 1 98 132 ARG A CA 1
ATOM 1007 C C . ARG A 1 132 ? 13.391 -1.898 6.852 1 98 132 ARG A C 1
ATOM 1009 O O . ARG A 1 132 ? 14.156 -2.859 6.785 1 98 132 ARG A O 1
ATOM 1016 N N . ILE A 1 133 ? 13.375 -1.048 5.898 1 98.25 133 ILE A N 1
ATOM 1017 C CA . ILE A 1 133 ? 14.305 -0.993 4.781 1 98.25 133 ILE A CA 1
ATOM 1018 C C . ILE A 1 133 ? 15.336 0.113 5.02 1 98.25 133 ILE A C 1
ATOM 1020 O O . ILE A 1 133 ? 15 1.3 4.969 1 98.25 133 ILE A O 1
ATOM 1024 N N . PHE A 1 134 ? 16.578 -0.238 5.227 1 98.56 134 PHE A N 1
ATOM 1025 C CA . PHE A 1 134 ? 17.656 0.604 5.734 1 98.56 134 PHE A CA 1
ATOM 1026 C C . PHE A 1 134 ? 17.391 1 7.184 1 98.56 134 PHE A C 1
ATOM 1028 O O . PHE A 1 134 ? 16.328 0.693 7.734 1 98.56 134 PHE A O 1
ATOM 1035 N N . ARG A 1 135 ? 18.312 1.515 7.844 1 97.94 135 ARG A N 1
ATOM 1036 C CA . ARG A 1 135 ? 18.203 2.115 9.172 1 97.94 135 ARG A CA 1
ATOM 1037 C C . ARG A 1 135 ? 19.156 3.303 9.312 1 97.94 135 ARG A C 1
ATOM 1039 O O . ARG A 1 135 ? 20.141 3.41 8.57 1 97.94 135 ARG A O 1
ATOM 1046 N N . GLU A 1 136 ? 18.812 4.133 10.094 1 97.44 136 GLU A N 1
ATOM 1047 C CA . GLU A 1 136 ? 19.672 5.254 10.469 1 97.44 136 GLU A CA 1
ATOM 1048 C C . GLU A 1 136 ? 20.391 4.977 11.781 1 97.44 136 GLU A C 1
ATOM 1050 O O . GLU A 1 136 ? 19.797 5.035 12.859 1 97.44 136 GLU A O 1
ATOM 1055 N N . THR A 1 137 ? 21.672 4.688 11.758 1 96.69 137 THR A N 1
ATOM 1056 C CA . THR A 1 137 ? 22.469 4.309 12.93 1 96.69 137 THR A CA 1
ATOM 1057 C C . THR A 1 137 ? 22.766 5.531 13.789 1 96.69 137 THR A C 1
ATOM 1059 O O . THR A 1 137 ? 22.891 5.418 15.016 1 96.69 137 THR A O 1
ATOM 1062 N N . SER A 1 138 ? 22.953 6.59 13.25 1 96.38 138 SER A N 1
ATOM 1063 C CA . SER A 1 138 ? 23.047 7.93 13.82 1 96.38 138 SER A CA 1
ATOM 1064 C C . SER A 1 138 ? 22.453 8.977 12.891 1 96.38 138 SER A C 1
ATOM 1066 O O . SER A 1 138 ? 22.125 8.68 11.734 1 96.38 138 SER A O 1
ATOM 1068 N N . PRO A 1 139 ? 22.141 10.086 13.391 1 95.44 139 PRO A N 1
ATOM 1069 C CA . PRO A 1 139 ? 21.484 11.078 12.547 1 95.44 139 PRO A CA 1
ATOM 1070 C C . PRO A 1 139 ? 22.219 11.328 11.227 1 95.44 139 PRO A C 1
ATOM 1072 O O . PRO A 1 139 ? 23.359 11.773 11.234 1 95.44 139 PRO A O 1
ATOM 1075 N N . GLY A 1 140 ? 21.562 10.961 10.195 1 97 140 GLY A N 1
ATOM 1076 C CA . GLY A 1 140 ? 22.062 11.25 8.867 1 97 140 GLY A CA 1
ATOM 1077 C C . GLY A 1 140 ? 22.922 10.141 8.289 1 97 140 GLY A C 1
ATOM 1078 O O . GLY A 1 140 ? 23.406 10.234 7.16 1 97 140 GLY A O 1
ATOM 1079 N N . ILE A 1 141 ? 23.094 9.055 9.078 1 98.38 141 ILE A N 1
ATOM 1080 C CA . ILE A 1 141 ? 23.953 7.961 8.648 1 98.38 141 ILE A CA 1
ATOM 1081 C C . ILE A 1 141 ? 23.109 6.699 8.445 1 98.38 141 ILE A C 1
ATOM 1083 O O . ILE A 1 141 ? 22.391 6.266 9.352 1 98.38 141 ILE A O 1
ATOM 1087 N N . VAL A 1 142 ? 23.25 6.137 7.262 1 98.69 142 VAL A N 1
ATOM 1088 C CA . VAL A 1 142 ? 22.375 5.055 6.82 1 98.69 142 VAL A CA 1
ATOM 1089 C C . VAL A 1 142 ? 23.156 3.746 6.777 1 98.69 142 VAL A C 1
ATOM 1091 O O . VAL A 1 142 ? 24.328 3.725 6.383 1 98.69 142 VAL A O 1
ATOM 1094 N N . ALA A 1 143 ? 22.578 2.697 7.211 1 98.69 143 ALA A N 1
ATOM 1095 C CA . ALA A 1 143 ? 23.109 1.341 7.102 1 98.69 143 ALA A CA 1
ATOM 1096 C C . ALA A 1 143 ? 22.031 0.377 6.59 1 98.69 143 ALA A C 1
ATOM 1098 O O . ALA A 1 143 ? 20.859 0.722 6.539 1 98.69 143 ALA A O 1
ATOM 1099 N N . HIS A 1 144 ? 22.5 -0.802 6.203 1 98.5 144 HIS A N 1
ATOM 1100 C CA . HIS A 1 144 ? 21.594 -1.811 5.66 1 98.5 144 HIS A CA 1
ATOM 1101 C C . HIS A 1 144 ? 20.844 -2.533 6.773 1 98.5 144 HIS A C 1
ATOM 1103 O O . HIS A 1 144 ? 21.391 -2.742 7.859 1 98.5 144 HIS A O 1
ATOM 1109 N N . THR A 1 145 ? 19.625 -2.803 6.52 1 98.31 145 THR A N 1
ATOM 1110 C CA . THR A 1 145 ? 18.969 -3.959 7.113 1 98.31 145 THR A CA 1
ATOM 1111 C C . THR A 1 145 ? 19.062 -5.172 6.188 1 98.31 145 THR A C 1
ATOM 1113 O O . THR A 1 145 ? 19.625 -5.082 5.098 1 98.31 145 THR A O 1
ATOM 1116 N N . GLY A 1 146 ? 18.484 -6.301 6.664 1 97.25 146 GLY A N 1
ATOM 1117 C CA . GLY A 1 146 ? 18.422 -7.461 5.789 1 97.25 146 GLY A CA 1
ATOM 1118 C C . GLY A 1 146 ? 17.656 -7.195 4.5 1 97.25 146 GLY A C 1
ATOM 1119 O O . GLY A 1 146 ? 18.062 -7.656 3.432 1 97.25 146 GLY A O 1
ATOM 1120 N N . ALA A 1 147 ? 16.594 -6.434 4.555 1 97.06 147 ALA A N 1
ATOM 1121 C CA . ALA A 1 147 ? 15.75 -6.137 3.4 1 97.06 147 ALA A CA 1
ATOM 1122 C C . ALA A 1 147 ? 16.5 -5.289 2.375 1 97.06 147 ALA A C 1
ATOM 1124 O O . ALA A 1 147 ? 16.516 -5.621 1.187 1 97.06 147 ALA A O 1
ATOM 1125 N N . SER A 1 148 ? 17.094 -4.176 2.859 1 98.12 148 SER A N 1
ATOM 1126 C CA . SER A 1 148 ? 17.828 -3.316 1.925 1 98.12 148 SER A CA 1
ATOM 1127 C C . SER A 1 148 ? 19.031 -4.031 1.345 1 98.12 148 SER A C 1
ATOM 1129 O O . SER A 1 148 ? 19.375 -3.848 0.172 1 98.12 148 SER A O 1
ATOM 1131 N N . ARG A 1 149 ? 19.656 -4.883 2.119 1 97.38 149 ARG A N 1
ATOM 1132 C CA . ARG A 1 149 ? 20.828 -5.633 1.652 1 97.38 149 ARG A CA 1
ATOM 1133 C C . ARG A 1 149 ? 20.453 -6.586 0.524 1 97.38 149 ARG A C 1
ATOM 1135 O O . ARG A 1 149 ? 21.219 -6.789 -0.412 1 97.38 149 ARG A O 1
ATOM 1142 N N . ALA A 1 150 ? 19.312 -7.191 0.641 1 94.25 150 ALA A N 1
ATOM 1143 C CA . ALA A 1 150 ? 18.844 -8.133 -0.369 1 94.25 150 ALA A CA 1
ATOM 1144 C C . ALA A 1 150 ? 18.734 -7.465 -1.736 1 94.25 150 ALA A C 1
ATOM 1146 O O . ALA A 1 150 ? 18.906 -8.117 -2.77 1 94.25 150 ALA A O 1
ATOM 1147 N N . LEU A 1 151 ? 18.578 -6.164 -1.785 1 96 151 LEU A N 1
ATOM 1148 C CA . LEU A 1 151 ? 18.344 -5.43 -3.023 1 96 151 LEU A CA 1
ATOM 1149 C C . LEU A 1 151 ? 19.656 -5.16 -3.75 1 96 151 LEU A C 1
ATOM 1151 O O . LEU A 1 151 ? 19.656 -4.645 -4.871 1 96 151 LEU A O 1
ATOM 1155 N N . HIS A 1 152 ? 20.766 -5.559 -3.111 1 94.19 152 HIS A N 1
ATOM 1156 C CA . HIS A 1 152 ? 22.047 -5.516 -3.803 1 94.19 152 HIS A CA 1
ATOM 1157 C C . HIS A 1 152 ? 22.094 -6.543 -4.93 1 94.19 152 HIS A C 1
ATOM 1159 O O . HIS A 1 152 ? 22.812 -6.355 -5.914 1 94.19 152 HIS A O 1
ATOM 1165 N N . LYS A 1 153 ? 21.391 -7.609 -4.68 1 92.81 153 LYS A N 1
ATOM 1166 C CA . LYS A 1 153 ? 21.281 -8.602 -5.742 1 92.81 153 LYS A CA 1
ATOM 1167 C C . LYS A 1 153 ? 20.484 -8.062 -6.922 1 92.81 153 LYS A C 1
ATOM 1169 O O . LYS A 1 153 ? 19.359 -7.582 -6.754 1 92.81 153 LYS A O 1
ATOM 1174 N N . SER A 1 154 ? 21.016 -8.227 -8.102 1 92.31 154 SER A N 1
ATOM 1175 C CA . SER A 1 154 ? 20.406 -7.652 -9.297 1 92.31 154 SER A CA 1
ATOM 1176 C C . SER A 1 154 ? 19 -8.203 -9.523 1 92.31 154 SER A C 1
ATOM 1178 O O . SER A 1 154 ? 18.094 -7.457 -9.875 1 92.31 154 SER A O 1
ATOM 1180 N N . ALA A 1 155 ? 18.844 -9.461 -9.32 1 91.75 155 ALA A N 1
ATOM 1181 C CA . ALA A 1 155 ? 17.531 -10.078 -9.531 1 91.75 155 ALA A CA 1
ATOM 1182 C C . ALA A 1 155 ? 16.484 -9.492 -8.586 1 91.75 155 ALA A C 1
ATOM 1184 O O . ALA A 1 155 ? 15.344 -9.266 -8.977 1 91.75 155 ALA A O 1
ATOM 1185 N N . ALA A 1 156 ? 16.906 -9.273 -7.336 1 94.06 156 ALA A N 1
ATOM 1186 C CA . ALA A 1 156 ? 15.984 -8.711 -6.344 1 94.06 156 ALA A CA 1
ATOM 1187 C C . ALA A 1 156 ? 15.625 -7.27 -6.684 1 94.06 156 ALA A C 1
ATOM 1189 O O . ALA A 1 156 ? 14.461 -6.875 -6.582 1 94.06 156 ALA A O 1
ATOM 1190 N N . ASN A 1 157 ? 16.609 -6.488 -7.055 1 96.19 157 ASN A N 1
ATOM 1191 C CA . ASN A 1 157 ? 16.344 -5.105 -7.441 1 96.19 157 ASN A CA 1
ATOM 1192 C C . ASN A 1 157 ? 15.477 -5.027 -8.688 1 96.19 157 ASN A C 1
ATOM 1194 O O . ASN A 1 157 ? 14.586 -4.18 -8.781 1 96.19 157 ASN A O 1
ATOM 1198 N N . ASP A 1 158 ? 15.734 -5.91 -9.68 1 94.25 158 ASP A N 1
ATOM 1199 C CA . ASP A 1 158 ? 14.938 -5.938 -10.906 1 94.25 158 ASP A CA 1
ATOM 1200 C C . ASP A 1 158 ? 13.5 -6.363 -10.609 1 94.25 158 ASP A C 1
ATOM 1202 O O . ASP A 1 158 ? 12.562 -5.895 -11.258 1 94.25 158 ASP A O 1
ATOM 1206 N N . TRP A 1 159 ? 13.352 -7.277 -9.711 1 93.69 159 TRP A N 1
ATOM 1207 C CA . TRP A 1 159 ? 12.023 -7.672 -9.258 1 93.69 159 TRP A CA 1
ATOM 1208 C C . TRP A 1 159 ? 11.266 -6.48 -8.68 1 93.69 159 TRP A C 1
ATOM 1210 O O . TRP A 1 159 ? 10.102 -6.262 -9.008 1 93.69 159 TRP A O 1
ATOM 1220 N N . LEU A 1 160 ? 11.938 -5.738 -7.801 1 95.62 160 LEU A N 1
ATOM 1221 C CA . LEU A 1 160 ? 11.328 -4.551 -7.215 1 95.62 160 LEU A CA 1
ATOM 1222 C C . LEU A 1 160 ? 10.992 -3.527 -8.297 1 95.62 160 LEU A C 1
ATOM 1224 O O . LEU A 1 160 ? 9.93 -2.896 -8.25 1 95.62 160 LEU A O 1
ATOM 1228 N N . GLN A 1 161 ? 11.859 -3.391 -9.25 1 94.38 161 GLN A N 1
ATOM 1229 C CA . GLN A 1 161 ? 11.625 -2.477 -10.359 1 94.38 161 GLN A CA 1
ATOM 1230 C C . GLN A 1 161 ? 10.438 -2.926 -11.203 1 94.38 161 GLN A C 1
ATOM 1232 O O . GLN A 1 161 ? 9.633 -2.102 -11.648 1 94.38 161 GLN A O 1
ATOM 1237 N N . ALA A 1 162 ? 10.336 -4.199 -11.438 1 92.75 162 ALA A N 1
ATOM 1238 C CA . ALA A 1 162 ? 9.188 -4.742 -12.156 1 92.75 162 ALA A CA 1
ATOM 1239 C C . ALA A 1 162 ? 7.883 -4.375 -11.453 1 92.75 162 ALA A C 1
ATOM 1241 O O . ALA A 1 162 ? 6.898 -4.023 -12.109 1 92.75 162 ALA A O 1
ATOM 1242 N N . GLY A 1 163 ? 7.891 -4.484 -10.156 1 94.12 163 GLY A N 1
ATOM 1243 C CA . GLY A 1 163 ? 6.707 -4.137 -9.383 1 94.12 163 GLY A CA 1
ATOM 1244 C C . GLY A 1 163 ? 6.387 -2.654 -9.422 1 94.12 163 GLY A C 1
ATOM 1245 O O . GLY A 1 163 ? 5.23 -2.27 -9.617 1 94.12 163 GLY A O 1
ATOM 1246 N N . THR A 1 164 ? 7.395 -1.822 -9.312 1 95.38 164 THR A N 1
ATOM 1247 C CA . THR A 1 164 ? 7.172 -0.4 -9.078 1 95.38 164 THR A CA 1
ATOM 1248 C C . THR A 1 164 ? 7.09 0.361 -10.398 1 95.38 164 THR A C 1
ATOM 1250 O O . THR A 1 164 ? 6.336 1.331 -10.516 1 95.38 164 THR A O 1
ATOM 1253 N N . ALA A 1 165 ? 7.816 -0.086 -11.414 1 93.81 165 ALA A N 1
ATOM 1254 C CA . ALA A 1 165 ? 7.871 0.655 -12.672 1 93.81 165 ALA A CA 1
ATOM 1255 C C . ALA A 1 165 ? 6.879 0.088 -13.688 1 93.81 165 ALA A C 1
ATOM 1257 O O . ALA A 1 165 ? 6.426 0.799 -14.586 1 93.81 165 ALA A O 1
ATOM 1258 N N . GLU A 1 166 ? 6.539 -1.201 -13.555 1 93.44 166 GLU A N 1
ATOM 1259 C CA . GLU A 1 166 ? 5.703 -1.834 -14.57 1 93.44 166 GLU A CA 1
ATOM 1260 C C . GLU A 1 166 ? 4.301 -2.111 -14.039 1 93.44 166 GLU A C 1
ATOM 1262 O O . GLU A 1 166 ? 3.316 -1.606 -14.578 1 93.44 166 GLU A O 1
ATOM 1267 N N . MET A 1 167 ? 4.238 -2.797 -12.922 1 95.38 167 MET A N 1
ATOM 1268 C CA . MET A 1 167 ? 2.949 -3.301 -12.453 1 95.38 167 MET A CA 1
ATOM 1269 C C . MET A 1 167 ? 2.172 -2.211 -11.719 1 95.38 167 MET A C 1
ATOM 1271 O O . MET A 1 167 ? 0.943 -2.166 -11.797 1 95.38 167 MET A O 1
ATOM 1275 N N . TRP A 1 168 ? 2.865 -1.35 -11 1 96.44 168 TRP A N 1
ATOM 1276 C CA . TRP A 1 168 ? 2.227 -0.302 -10.203 1 96.44 168 TRP A CA 1
ATOM 1277 C C . TRP A 1 168 ? 1.438 0.65 -11.102 1 96.44 168 TRP A C 1
ATOM 1279 O O . TRP A 1 168 ? 0.273 0.945 -10.828 1 96.44 168 TRP A O 1
ATOM 1289 N N . PRO A 1 169 ? 1.979 1.169 -12.219 1 96.38 169 PRO A N 1
ATOM 1290 C CA . PRO A 1 169 ? 1.187 2.01 -13.125 1 96.38 169 PRO A CA 1
ATOM 1291 C C . PRO A 1 169 ? -0.043 1.29 -13.672 1 96.38 169 PRO A C 1
ATOM 1293 O O . PRO A 1 169 ? -1.093 1.91 -13.859 1 96.38 169 PRO A O 1
ATOM 1296 N N . ALA A 1 170 ? 0.089 0.014 -13.93 1 96.88 170 ALA A N 1
ATOM 1297 C CA . ALA A 1 170 ? -1.051 -0.766 -14.406 1 96.88 170 ALA A CA 1
ATOM 1298 C C . ALA A 1 170 ? -2.174 -0.782 -13.367 1 96.88 170 ALA A C 1
ATOM 1300 O O . ALA A 1 170 ? -3.348 -0.625 -13.719 1 96.88 170 ALA A O 1
ATOM 1301 N N . ALA A 1 171 ? -1.82 -1.005 -12.109 1 97.38 171 ALA A N 1
ATOM 1302 C CA . ALA A 1 171 ? -2.801 -1.062 -11.031 1 97.38 171 ALA A CA 1
ATOM 1303 C C . ALA A 1 171 ? -3.605 0.232 -10.953 1 97.38 171 ALA A C 1
ATOM 1305 O O . ALA A 1 171 ? -4.828 0.201 -10.797 1 97.38 171 ALA A O 1
ATOM 1306 N N . VAL A 1 172 ? -2.951 1.363 -11.102 1 97 172 VAL A N 1
ATOM 1307 C CA . VAL A 1 172 ? -3.551 2.689 -10.984 1 97 172 VAL A CA 1
ATOM 1308 C C . VAL A 1 172 ? -4.613 2.867 -12.07 1 97 172 VAL A C 1
ATOM 1310 O O . VAL A 1 172 ? -5.621 3.545 -11.852 1 97 172 VAL A O 1
ATOM 1313 N N . GLN A 1 173 ? -4.441 2.209 -13.227 1 97.69 173 GLN A N 1
ATOM 1314 C CA . GLN A 1 173 ? -5.312 2.428 -14.375 1 97.69 173 GLN A CA 1
ATOM 1315 C C . GLN A 1 173 ? -6.32 1.292 -14.523 1 97.69 173 GLN A C 1
ATOM 1317 O O . GLN A 1 173 ? -7.117 1.28 -15.469 1 97.69 173 GLN A O 1
ATOM 1322 N N . THR A 1 174 ? -6.328 0.332 -13.617 1 98.31 174 THR A N 1
ATOM 1323 C CA . THR A 1 174 ? -7.148 -0.864 -13.789 1 98.31 174 THR A CA 1
ATOM 1324 C C . THR A 1 174 ? -8.633 -0.519 -13.711 1 98.31 174 THR A C 1
ATOM 1326 O O . THR A 1 174 ? -9.422 -0.981 -14.539 1 98.31 174 THR A O 1
ATOM 1329 N N . VAL A 1 175 ? -9.047 0.314 -12.742 1 98.31 175 VAL A N 1
ATOM 1330 C CA . VAL A 1 175 ? -10.453 0.689 -12.609 1 98.31 175 VAL A CA 1
ATOM 1331 C C . VAL A 1 175 ? -10.906 1.441 -13.859 1 98.31 175 VAL A C 1
ATOM 1333 O O . VAL A 1 175 ? -12.008 1.223 -14.359 1 98.31 175 VAL A O 1
ATOM 1336 N N . ASN A 1 176 ? -10.047 2.336 -14.398 1 98 176 ASN A N 1
ATOM 1337 C CA . ASN A 1 176 ? -10.344 3.031 -15.641 1 98 176 ASN A CA 1
ATOM 1338 C C . ASN A 1 176 ? -10.516 2.055 -16.797 1 98 176 ASN A C 1
ATOM 1340 O O . ASN A 1 176 ? -11.359 2.258 -17.672 1 98 176 ASN A O 1
ATOM 1344 N N . ALA A 1 177 ? -9.703 1.041 -16.844 1 98.44 177 ALA A N 1
ATOM 1345 C CA . ALA A 1 177 ? -9.812 0.024 -17.891 1 98.44 177 ALA A CA 1
ATOM 1346 C C . ALA A 1 177 ? -11.133 -0.729 -17.797 1 98.44 177 ALA A C 1
ATOM 1348 O O . ALA A 1 177 ? -11.773 -1.014 -18.812 1 98.44 177 ALA A O 1
ATOM 1349 N N . LEU A 1 178 ? -11.531 -1.043 -16.547 1 98.31 178 LEU A N 1
ATOM 1350 C CA . LEU A 1 178 ? -12.797 -1.747 -16.328 1 98.31 178 LEU A CA 1
ATOM 1351 C C . LEU A 1 178 ? -13.977 -0.902 -16.781 1 98.31 178 LEU A C 1
ATOM 1353 O O . LEU A 1 178 ? -14.984 -1.438 -17.25 1 98.31 178 LEU A O 1
ATOM 1357 N N . LYS A 1 179 ? -13.883 0.427 -16.672 1 97.94 179 LYS A N 1
ATOM 1358 C CA . LYS A 1 179 ? -14.906 1.344 -17.156 1 97.94 179 LYS A CA 1
ATOM 1359 C C . LYS A 1 179 ? -14.906 1.414 -18.672 1 97.94 179 LYS A C 1
ATOM 1361 O O . LYS A 1 179 ? -15.969 1.404 -19.312 1 97.94 179 LYS A O 1
ATOM 1366 N N . LYS A 1 180 ? -13.773 1.431 -19.25 1 98.06 180 LYS A N 1
ATOM 1367 C CA . LYS A 1 180 ? -13.625 1.604 -20.703 1 98.06 180 LYS A CA 1
ATOM 1368 C C . LYS A 1 180 ? -14.016 0.337 -21.453 1 98.06 180 LYS A C 1
ATOM 1370 O O . LYS A 1 180 ? -14.586 0.409 -22.547 1 98.06 180 LYS A O 1
ATOM 1375 N N . TRP A 1 181 ? -13.656 -0.793 -20.891 1 98.38 181 TRP A N 1
ATOM 1376 C CA . TRP A 1 181 ? -13.906 -2.072 -21.547 1 98.38 181 TRP A CA 1
ATOM 1377 C C . TRP A 1 181 ? -14.625 -3.033 -20.609 1 98.38 181 TRP A C 1
ATOM 1379 O O . TRP A 1 181 ? -14.078 -4.078 -20.25 1 98.38 181 TRP A O 1
ATOM 1389 N N . PRO A 1 182 ? -15.875 -2.754 -20.297 1 97.81 182 PRO A N 1
ATOM 1390 C CA . PRO A 1 182 ? -16.609 -3.619 -19.375 1 97.81 182 PRO A CA 1
ATOM 1391 C C . PRO A 1 182 ? -16.688 -5.07 -19.844 1 97.81 182 PRO A C 1
ATOM 1393 O O . PRO A 1 182 ? -16.953 -5.32 -21.016 1 97.81 182 PRO A O 1
ATOM 1396 N N . ALA A 1 183 ? -16.297 -5.98 -19.031 1 96.94 183 ALA A N 1
ATOM 1397 C CA . ALA A 1 183 ? -16.422 -7.422 -19.219 1 96.94 183 ALA A CA 1
ATOM 1398 C C . ALA A 1 183 ? -15.477 -7.926 -20.312 1 96.94 183 ALA A C 1
ATOM 1400 O O . ALA A 1 183 ? -15.609 -9.055 -20.781 1 96.94 183 ALA A O 1
ATOM 1401 N N . SER A 1 184 ? -14.539 -7.082 -20.656 1 98 184 SER A N 1
ATOM 1402 C CA . SER A 1 184 ? -13.602 -7.492 -21.688 1 98 184 SER A CA 1
ATOM 1403 C C . SER A 1 184 ? -12.766 -8.688 -21.25 1 98 184 SER A C 1
ATOM 1405 O O . SER A 1 184 ? -12.445 -8.82 -20.062 1 98 184 SER A O 1
ATOM 1407 N N . GLU A 1 185 ? -12.359 -9.531 -22.172 1 97.88 185 GLU A N 1
ATOM 1408 C CA . GLU A 1 185 ? -11.453 -10.656 -21.953 1 97.88 185 GLU A CA 1
ATOM 1409 C C . GLU A 1 185 ? -10.227 -10.555 -22.859 1 97.88 185 GLU A C 1
ATOM 1411 O O . GLU A 1 185 ? -9.484 -11.531 -23 1 97.88 185 GLU A O 1
ATOM 1416 N N . GLU A 1 186 ? -10.055 -9.406 -23.531 1 98.19 186 GLU A N 1
ATOM 1417 C CA . GLU A 1 186 ? -8.945 -9.211 -24.453 1 98.19 186 GLU A CA 1
ATOM 1418 C C . GLU A 1 186 ? -7.672 -8.797 -23.719 1 98.19 186 GLU A C 1
ATOM 1420 O O . GLU A 1 186 ? -7.699 -7.898 -22.875 1 98.19 186 GLU A O 1
ATOM 1425 N N . PRO A 1 187 ? -6.574 -9.422 -24.047 1 97.25 187 PRO A N 1
ATOM 1426 C CA . PRO A 1 187 ? -5.352 -9.258 -23.266 1 97.25 187 PRO A CA 1
ATOM 1427 C C . PRO A 1 187 ? -4.762 -7.852 -23.375 1 97.25 187 PRO A C 1
ATOM 1429 O O . PRO A 1 187 ? -3.902 -7.473 -22.578 1 97.25 187 PRO A O 1
ATOM 1432 N N . ASN A 1 188 ? -5.176 -7.039 -24.391 1 97.12 188 ASN A N 1
ATOM 1433 C CA . ASN A 1 188 ? -4.648 -5.691 -24.547 1 97.12 188 ASN A CA 1
ATOM 1434 C C . ASN A 1 188 ? -5.609 -4.641 -24 1 97.12 188 ASN A C 1
ATOM 1436 O O . ASN A 1 188 ? -5.383 -3.439 -24.156 1 97.12 188 ASN A O 1
ATOM 1440 N N . GLU A 1 189 ? -6.711 -5.023 -23.469 1 98.25 189 GLU A N 1
ATOM 1441 C CA . GLU A 1 189 ? -7.66 -4.109 -22.844 1 98.25 189 GLU A CA 1
ATOM 1442 C C . GLU A 1 189 ? -7.523 -4.125 -21.328 1 98.25 189 GLU A C 1
ATOM 1444 O O . GLU A 1 189 ? -8.352 -4.715 -20.625 1 98.25 189 GLU A O 1
ATOM 1449 N N . THR A 1 190 ? -6.445 -3.496 -20.828 1 98.06 190 THR A N 1
ATOM 1450 C CA . THR A 1 190 ? -6.004 -3.59 -19.438 1 98.06 190 THR A CA 1
ATOM 1451 C C . THR A 1 190 ? -5.586 -2.221 -18.906 1 98.06 190 THR A C 1
ATOM 1453 O O . THR A 1 190 ? -5.461 -1.265 -19.672 1 98.06 190 THR A O 1
ATOM 1456 N N . GLY A 1 191 ? -5.438 -2.184 -17.562 1 97.88 191 GLY A N 1
ATOM 1457 C CA . GLY A 1 191 ? -4.801 -1.026 -16.953 1 97.88 191 GLY A CA 1
ATOM 1458 C C . GLY A 1 191 ? -3.4 -0.773 -17.484 1 97.88 191 GLY A C 1
ATOM 1459 O O . GLY A 1 191 ? -2.982 0.378 -17.625 1 97.88 191 GLY A O 1
ATOM 1460 N N . TYR A 1 192 ? -2.684 -1.806 -17.766 1 97.38 192 TYR A N 1
ATOM 1461 C CA . TYR A 1 192 ? -1.334 -1.67 -18.312 1 97.38 192 TYR A CA 1
ATOM 1462 C C . TYR A 1 192 ? -1.346 -0.934 -19.641 1 97.38 192 TYR A C 1
ATOM 1464 O O . TYR A 1 192 ? -0.531 -0.037 -19.875 1 97.38 192 TYR A O 1
ATOM 1472 N N . SER A 1 193 ? -2.25 -1.355 -20.531 1 97.12 193 SER A N 1
ATOM 1473 C CA . SER A 1 193 ? -2.359 -0.704 -21.844 1 97.12 193 SER A CA 1
ATOM 1474 C C . SER A 1 193 ? -2.695 0.776 -21.688 1 97.12 193 SER A C 1
ATOM 1476 O O . SER A 1 193 ? -2.131 1.62 -22.391 1 97.12 193 SER A O 1
ATOM 1478 N N . LEU A 1 194 ? -3.572 1.108 -20.781 1 97.06 194 LEU A N 1
ATOM 1479 C CA . LEU A 1 194 ? -3.93 2.502 -20.547 1 97.06 194 LEU A CA 1
ATOM 1480 C C . LEU A 1 194 ? -2.742 3.283 -19.984 1 97.06 194 LEU A C 1
ATOM 1482 O O . LEU A 1 194 ? -2.484 4.41 -20.422 1 97.06 194 LEU A O 1
ATOM 1486 N N . ALA A 1 195 ? -2.027 2.701 -19.016 1 95.81 195 ALA A N 1
ATOM 1487 C CA . ALA A 1 195 ? -0.893 3.361 -18.375 1 95.81 195 ALA A CA 1
ATOM 1488 C C . ALA A 1 195 ? 0.196 3.689 -19.391 1 95.81 195 ALA A C 1
ATOM 1490 O O . ALA A 1 195 ? 0.946 4.652 -19.219 1 95.81 195 ALA A O 1
ATOM 1491 N N . HIS A 1 196 ? 0.264 2.943 -20.453 1 93.94 196 HIS A N 1
ATOM 1492 C CA . HIS A 1 196 ? 1.313 3.131 -21.453 1 93.94 196 HIS A CA 1
ATOM 1493 C C . HIS A 1 196 ? 0.757 3.748 -22.719 1 93.94 196 HIS A C 1
ATOM 1495 O O . HIS A 1 196 ? 1.466 3.852 -23.734 1 93.94 196 HIS A O 1
ATOM 1501 N N . ASN A 1 197 ? -0.479 4.059 -22.719 1 93.69 197 ASN A N 1
ATOM 1502 C CA . ASN A 1 197 ? -1.144 4.691 -23.844 1 93.69 197 ASN A CA 1
ATOM 1503 C C . ASN A 1 197 ? -0.942 3.891 -25.125 1 93.69 197 ASN A C 1
ATOM 1505 O O . ASN A 1 197 ? -0.473 4.43 -26.141 1 93.69 197 ASN A O 1
ATOM 1509 N N . THR A 1 198 ? -1.264 2.602 -25.047 1 94.56 198 THR A N 1
ATOM 1510 C CA . THR A 1 198 ? -1.049 1.716 -26.188 1 94.56 198 THR A CA 1
ATOM 1511 C C . THR A 1 198 ? -2.197 0.719 -26.312 1 94.56 198 THR A C 1
ATOM 1513 O O . THR A 1 198 ? -3.027 0.595 -25.406 1 94.56 198 THR A O 1
ATOM 1516 N N . SER A 1 199 ? -2.258 0.142 -27.469 1 94.56 199 SER A N 1
ATOM 1517 C CA . SER A 1 199 ? -3.205 -0.942 -27.719 1 94.56 199 SER A CA 1
ATOM 1518 C C . SER A 1 199 ? -2.506 -2.297 -27.719 1 94.56 199 SER A C 1
ATOM 1520 O O . SER A 1 199 ? -3.098 -3.309 -28.094 1 94.56 199 SER A O 1
ATOM 1522 N N . GLU A 1 200 ? -1.354 -2.293 -27.312 1 94.12 200 GLU A N 1
ATOM 1523 C CA . GLU A 1 200 ? -0.563 -3.52 -27.297 1 94.12 200 GLU A CA 1
ATOM 1524 C C . GLU A 1 200 ? -0.667 -4.227 -25.953 1 94.12 200 GLU A C 1
ATOM 1526 O O . GLU A 1 200 ? -1.017 -3.605 -24.938 1 94.12 200 GLU A O 1
ATOM 1531 N N . THR A 1 201 ? -0.355 -5.516 -25.984 1 93.44 201 THR A N 1
ATOM 1532 C CA . THR A 1 201 ? -0.268 -6.293 -24.75 1 93.44 201 THR A CA 1
ATOM 1533 C C . THR A 1 201 ? 1.075 -6.07 -24.062 1 93.44 201 THR A C 1
ATOM 1535 O O . THR A 1 201 ? 1.999 -5.512 -24.656 1 93.44 201 THR A O 1
ATOM 1538 N N . VAL A 1 202 ? 1.196 -6.52 -22.812 1 91 202 VAL A N 1
ATOM 1539 C CA . VAL A 1 202 ? 2.438 -6.441 -22.047 1 91 202 VAL A CA 1
ATOM 1540 C C . VAL A 1 202 ? 3.549 -7.176 -22.797 1 91 202 VAL A C 1
ATOM 1542 O O . VAL A 1 202 ? 4.672 -6.676 -22.891 1 91 202 VAL A O 1
ATOM 1545 N N . TYR A 1 203 ? 3.258 -8.328 -23.359 1 85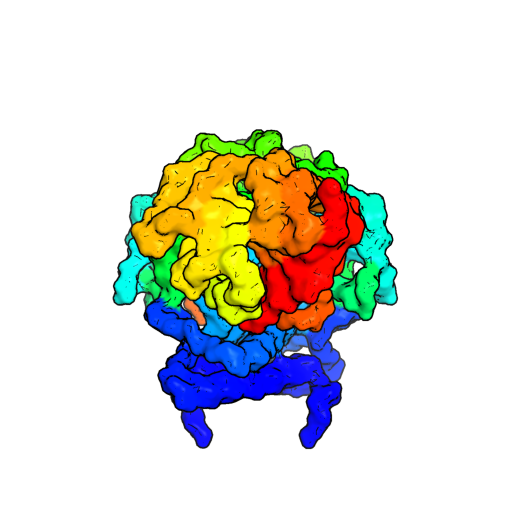.75 203 TYR A N 1
ATOM 1546 C CA . TYR A 1 203 ? 4.238 -9.156 -24.047 1 85.75 203 TYR A CA 1
ATOM 1547 C C . TYR A 1 203 ? 4.75 -8.453 -25.297 1 85.75 203 TYR A C 1
ATOM 1549 O O . TYR A 1 203 ? 5.945 -8.5 -25.609 1 85.75 203 TYR A O 1
ATOM 1557 N N . GLN A 1 204 ? 3.824 -7.84 -26.031 1 87.94 204 GLN A N 1
ATOM 1558 C CA . GLN A 1 204 ? 4.203 -7.102 -27.234 1 87.94 204 GLN A CA 1
ATOM 1559 C C . GLN A 1 204 ? 5.109 -5.922 -26.891 1 87.94 204 GLN A C 1
ATOM 1561 O O . GLN A 1 204 ? 6.086 -5.66 -27.594 1 87.94 204 GLN A O 1
ATOM 1566 N N . ILE A 1 205 ? 4.809 -5.266 -25.797 1 88.94 205 ILE A N 1
ATOM 1567 C CA . ILE A 1 205 ? 5.602 -4.121 -25.375 1 88.94 205 ILE A CA 1
ATOM 1568 C C . ILE A 1 205 ? 7.012 -4.574 -25 1 88.94 205 ILE A C 1
ATOM 1570 O O . ILE A 1 205 ? 8 -3.973 -25.438 1 88.94 205 ILE A O 1
ATOM 1574 N N . PHE A 1 206 ? 7.129 -5.625 -24.234 1 86.44 206 PHE A N 1
ATOM 1575 C CA . PHE A 1 206 ? 8.43 -6.125 -23.812 1 86.44 206 PHE A CA 1
ATOM 1576 C C . PHE A 1 206 ? 9.242 -6.625 -25 1 86.44 206 PHE A C 1
ATOM 1578 O O . PHE A 1 206 ? 10.469 -6.508 -25 1 86.44 206 PHE A O 1
ATOM 1585 N N . SER A 1 207 ? 8.602 -7.199 -26.031 1 83.75 207 SER A N 1
ATOM 1586 C CA . SER A 1 207 ? 9.297 -7.75 -27.188 1 83.75 207 SER A CA 1
ATOM 1587 C C . SER A 1 207 ? 9.977 -6.648 -28 1 83.75 207 SER A C 1
ATOM 1589 O O . SER A 1 207 ? 10.906 -6.918 -28.75 1 83.75 207 SER A O 1
ATOM 1591 N N . LYS A 1 208 ? 9.57 -5.414 -27.797 1 88.25 208 LYS A N 1
ATOM 1592 C CA . LYS A 1 208 ? 10.094 -4.301 -28.594 1 88.25 208 LYS A CA 1
ATOM 1593 C C . LYS A 1 208 ? 11.227 -3.588 -27.859 1 88.25 208 LYS A C 1
ATOM 1595 O O . LYS A 1 208 ? 11.844 -2.67 -28.391 1 88.25 208 LYS A O 1
ATOM 1600 N N . ASP A 1 209 ? 11.477 -3.965 -26.656 1 88.75 209 ASP A N 1
ATOM 1601 C CA . ASP A 1 209 ? 12.508 -3.357 -25.828 1 88.75 209 ASP A CA 1
ATOM 1602 C C . ASP A 1 209 ? 13.336 -4.422 -25.109 1 88.75 209 ASP A C 1
ATOM 1604 O O . ASP A 1 209 ? 13.008 -4.812 -23.984 1 88.75 209 ASP A O 1
ATOM 1608 N N . ALA A 1 210 ? 14.461 -4.797 -25.672 1 84.56 210 ALA A N 1
ATOM 1609 C CA . ALA A 1 210 ? 15.273 -5.918 -25.203 1 84.56 210 ALA A CA 1
ATOM 1610 C C . ALA A 1 210 ? 15.766 -5.684 -23.781 1 84.56 210 ALA A C 1
ATOM 1612 O O . ALA A 1 210 ? 15.82 -6.613 -22.969 1 84.56 210 ALA A O 1
ATOM 1613 N N . GLU A 1 211 ? 16.172 -4.441 -23.547 1 87.44 211 GLU A N 1
ATOM 1614 C CA . GLU A 1 211 ? 16.672 -4.121 -22.203 1 87.44 211 GLU A CA 1
ATOM 1615 C C . GLU A 1 211 ? 15.57 -4.27 -21.156 1 87.44 211 GLU A C 1
ATOM 1617 O O . GLU A 1 211 ? 15.797 -4.824 -20.078 1 87.44 211 GLU A O 1
ATOM 1622 N N . ARG A 1 212 ? 14.484 -3.74 -21.547 1 88.81 212 ARG A N 1
ATOM 1623 C CA . ARG A 1 212 ? 13.32 -3.85 -20.656 1 88.81 212 ARG A CA 1
ATOM 1624 C C . ARG A 1 212 ? 12.914 -5.305 -20.469 1 88.81 212 ARG A C 1
ATOM 1626 O O . ARG A 1 212 ? 12.586 -5.727 -19.359 1 88.81 212 ARG A O 1
ATOM 1633 N N . ALA A 1 213 ? 12.922 -6.059 -21.438 1 83.31 213 ALA A N 1
ATOM 1634 C CA . ALA A 1 213 ? 12.586 -7.48 -21.391 1 83.31 213 ALA A CA 1
ATOM 1635 C C . ALA A 1 213 ? 13.57 -8.242 -20.516 1 83.31 213 ALA A C 1
ATOM 1637 O O . ALA A 1 213 ? 13.18 -9.125 -19.734 1 83.31 213 ALA A O 1
ATOM 1638 N N . SER A 1 214 ? 14.836 -7.93 -20.641 1 83.62 214 SER A N 1
ATOM 1639 C CA . SER A 1 214 ? 15.875 -8.594 -19.859 1 83.62 214 SER A CA 1
ATOM 1640 C C . SER A 1 214 ? 15.727 -8.297 -18.375 1 83.62 214 SER A C 1
ATOM 1642 O O . SER A 1 214 ? 15.898 -9.188 -17.547 1 83.62 214 SER A O 1
ATOM 1644 N N . ARG A 1 215 ? 15.414 -7.051 -18.062 1 86.19 215 ARG A N 1
ATOM 1645 C CA . ARG A 1 215 ? 15.195 -6.664 -16.672 1 86.19 215 ARG A CA 1
ATOM 1646 C C . ARG A 1 215 ? 14.016 -7.414 -16.062 1 86.19 215 ARG A C 1
ATOM 1648 O O . ARG A 1 215 ? 14.078 -7.879 -14.93 1 86.19 215 ARG A O 1
ATOM 1655 N N . TRP A 1 216 ? 13.023 -7.5 -16.859 1 86.31 216 TRP A N 1
ATOM 1656 C CA . TRP A 1 216 ? 11.844 -8.242 -16.438 1 86.31 216 TRP A CA 1
ATOM 1657 C C . TRP A 1 216 ? 12.188 -9.711 -16.188 1 86.31 216 TRP A C 1
ATOM 1659 O O . TRP A 1 216 ? 11.852 -10.258 -15.141 1 86.31 216 TRP A O 1
ATOM 1669 N N . ALA A 1 217 ? 12.828 -10.305 -17.109 1 78.31 217 ALA A N 1
ATOM 1670 C CA . ALA A 1 217 ? 13.195 -11.711 -17.016 1 78.31 217 ALA A CA 1
ATOM 1671 C C . ALA A 1 217 ? 14.055 -11.969 -15.773 1 78.31 217 ALA A C 1
ATOM 1673 O O . ALA A 1 217 ? 13.859 -12.961 -15.07 1 78.31 217 ALA A O 1
ATOM 1674 N N . ARG A 1 218 ? 15 -11.102 -15.531 1 83.19 218 ARG A N 1
ATOM 1675 C CA . ARG A 1 218 ? 15.859 -11.234 -14.359 1 83.19 218 ARG A CA 1
ATOM 1676 C C . ARG A 1 218 ? 15.047 -11.109 -13.07 1 83.19 218 ARG A C 1
ATOM 1678 O O . ARG A 1 218 ? 15.281 -11.844 -12.109 1 83.19 218 ARG A O 1
ATOM 1685 N N . GLY A 1 219 ? 14.156 -10.141 -13.102 1 86.06 219 GLY A N 1
ATOM 1686 C CA . GLY A 1 219 ? 13.281 -9.984 -11.953 1 86.06 219 GLY A CA 1
ATOM 1687 C C . GLY A 1 219 ? 12.453 -11.219 -11.656 1 86.06 219 GLY A C 1
ATOM 1688 O O . GLY A 1 219 ? 12.25 -11.57 -10.492 1 86.06 219 GLY A O 1
ATOM 1689 N N . MET A 1 220 ? 12.016 -11.898 -12.672 1 80.56 220 MET A N 1
ATOM 1690 C CA . MET A 1 220 ? 11.18 -13.086 -12.508 1 80.56 220 MET A CA 1
ATOM 1691 C C . MET A 1 220 ? 11.992 -14.242 -11.945 1 80.56 220 MET A C 1
ATOM 1693 O O . MET A 1 220 ? 11.445 -15.156 -11.328 1 80.56 220 MET A O 1
ATOM 1697 N N . GLN A 1 221 ? 13.273 -14.219 -12.125 1 77.81 221 GLN A N 1
ATOM 1698 C CA . GLN A 1 221 ? 14.148 -15.273 -11.617 1 77.81 221 GLN A CA 1
ATOM 1699 C C . GLN A 1 221 ? 14.109 -15.336 -10.094 1 77.81 221 GLN A C 1
ATOM 1701 O O . GLN A 1 221 ? 14.414 -16.375 -9.492 1 77.81 221 GLN A O 1
ATOM 1706 N N . ILE A 1 222 ? 13.711 -14.227 -9.531 1 82.56 222 ILE A N 1
ATOM 1707 C CA . ILE A 1 222 ? 13.703 -14.148 -8.078 1 82.56 222 ILE A CA 1
ATOM 1708 C C . ILE A 1 222 ? 12.688 -15.148 -7.516 1 82.56 222 ILE A C 1
ATOM 1710 O O . ILE A 1 222 ? 12.844 -15.625 -6.391 1 82.56 222 ILE A O 1
ATOM 1714 N N . PHE A 1 223 ? 11.641 -15.438 -8.266 1 78.56 223 PHE A N 1
ATOM 1715 C CA . PHE A 1 223 ? 10.609 -16.359 -7.805 1 78.56 223 PHE A CA 1
ATOM 1716 C C . PHE A 1 223 ? 11.18 -17.75 -7.586 1 78.56 223 PHE A C 1
ATOM 1718 O O . PHE A 1 223 ? 10.734 -18.484 -6.695 1 78.56 223 PHE A O 1
ATOM 1725 N N . THR A 1 224 ? 12.203 -18.109 -8.359 1 73.94 224 THR A N 1
ATOM 1726 C CA . THR A 1 224 ? 12.82 -19.422 -8.211 1 73.94 224 THR A CA 1
ATOM 1727 C C . THR A 1 224 ? 13.617 -19.516 -6.91 1 73.94 224 THR A C 1
ATOM 1729 O O . THR A 1 224 ? 13.938 -20.609 -6.445 1 73.94 224 THR A O 1
ATOM 1732 N N . GLU A 1 225 ? 13.844 -18.359 -6.359 1 75.06 225 GLU A N 1
ATOM 1733 C CA . GLU A 1 225 ? 14.633 -18.328 -5.133 1 75.06 225 GLU A CA 1
ATOM 1734 C C . GLU A 1 225 ? 13.734 -18.266 -3.902 1 75.06 225 GLU A C 1
ATOM 1736 O O . GLU A 1 225 ? 14.203 -18.406 -2.771 1 75.06 225 GLU A O 1
ATOM 1741 N N . ARG A 1 226 ? 12.523 -18.094 -4.156 1 80.25 226 ARG A N 1
ATOM 1742 C CA . ARG A 1 226 ? 11.602 -18.047 -3.027 1 80.25 226 ARG A CA 1
ATOM 1743 C C . ARG A 1 226 ? 11.25 -19.438 -2.529 1 80.25 226 ARG A C 1
ATOM 1745 O O . ARG A 1 226 ? 11.07 -20.359 -3.328 1 80.25 226 ARG A O 1
ATOM 1752 N N . PRO A 1 227 ? 11.141 -19.562 -1.217 1 78.5 227 PRO A N 1
ATOM 1753 C CA . PRO A 1 227 ? 10.891 -20.891 -0.648 1 78.5 227 PRO A CA 1
ATOM 1754 C C . PRO A 1 227 ? 9.617 -21.531 -1.182 1 78.5 227 PRO A C 1
ATOM 1756 O O . PRO A 1 227 ? 9.57 -22.734 -1.399 1 78.5 227 PRO A O 1
ATOM 1759 N N . GLN A 1 228 ? 8.633 -20.734 -1.423 1 85.38 228 GLN A N 1
ATOM 1760 C CA . GLN A 1 228 ? 7.328 -21.266 -1.81 1 85.38 228 GLN A CA 1
ATOM 1761 C C . GLN A 1 228 ? 7.336 -21.75 -3.256 1 85.38 228 GLN A C 1
ATOM 1763 O O . GLN A 1 228 ? 6.406 -22.422 -3.697 1 85.38 228 GLN A O 1
ATOM 1768 N N . PHE A 1 229 ? 8.445 -21.453 -3.988 1 87.88 229 PHE A N 1
ATOM 1769 C CA . PHE A 1 229 ? 8.547 -21.828 -5.395 1 87.88 229 PHE A CA 1
ATOM 1770 C C . PHE A 1 229 ? 9.672 -22.844 -5.602 1 87.88 229 PHE A C 1
ATOM 1772 O O . PHE A 1 229 ? 10.117 -23.062 -6.73 1 87.88 229 PHE A O 1
ATOM 1779 N N . ASN A 1 230 ? 10.102 -23.453 -4.531 1 87.44 230 ASN A N 1
ATOM 1780 C CA . ASN A 1 230 ? 11.164 -24.453 -4.605 1 87.44 230 ASN A CA 1
ATOM 1781 C C . ASN A 1 230 ? 10.836 -25.547 -5.609 1 87.44 230 ASN A C 1
ATOM 1783 O O . ASN A 1 230 ? 9.719 -26.078 -5.613 1 87.44 230 ASN A O 1
ATOM 1787 N N . LEU A 1 231 ? 11.797 -25.906 -6.445 1 90.75 231 LEU A N 1
ATOM 1788 C CA . LEU A 1 231 ? 11.633 -26.875 -7.512 1 90.75 231 LEU A CA 1
ATOM 1789 C C . LEU A 1 231 ? 11.32 -28.266 -6.941 1 90.75 231 LEU A C 1
ATOM 1791 O O . LEU A 1 231 ? 10.727 -29.094 -7.625 1 90.75 231 LEU A O 1
ATOM 1795 N N . ALA A 1 232 ? 11.68 -28.453 -5.734 1 92.25 232 ALA A N 1
ATOM 1796 C CA . ALA A 1 232 ? 11.445 -29.734 -5.094 1 92.25 232 ALA A CA 1
ATOM 1797 C C . ALA A 1 232 ? 9.953 -30.047 -5.008 1 92.25 232 ALA A C 1
ATOM 1799 O O . ALA A 1 232 ? 9.539 -31.203 -5.051 1 92.25 232 ALA A O 1
ATOM 1800 N N . TYR A 1 233 ? 9.172 -29 -4.945 1 92.88 233 TYR A N 1
ATOM 1801 C CA . TYR A 1 233 ? 7.73 -29.188 -4.91 1 92.88 233 TYR A CA 1
ATOM 1802 C C . TYR A 1 233 ? 7.227 -29.781 -6.215 1 92.88 233 TYR A C 1
ATOM 1804 O O . TYR A 1 233 ? 6.195 -30.469 -6.238 1 92.88 233 TYR A O 1
ATOM 1812 N N . THR A 1 234 ? 7.965 -29.547 -7.312 1 94.56 234 THR A N 1
ATOM 1813 C CA . THR A 1 234 ? 7.609 -30.078 -8.625 1 94.56 234 THR A CA 1
ATOM 1814 C C . THR A 1 234 ? 8.219 -31.453 -8.844 1 94.56 234 THR A C 1
ATOM 1816 O O . THR A 1 234 ? 7.566 -32.344 -9.383 1 94.56 234 THR A O 1
ATOM 1819 N N . THR A 1 235 ? 9.414 -31.75 -8.352 1 95.81 235 THR A N 1
ATOM 1820 C CA . THR A 1 235 ? 10.156 -32.969 -8.68 1 95.81 235 THR A CA 1
ATOM 1821 C C . THR A 1 235 ? 9.805 -34.094 -7.715 1 95.81 235 THR A C 1
ATOM 1823 O O . THR A 1 235 ? 9.875 -35.25 -8.07 1 95.81 235 THR A O 1
ATOM 1826 N N . ASP A 1 236 ? 9.352 -33.688 -6.535 1 95.88 236 ASP A N 1
ATOM 1827 C CA . ASP A 1 236 ? 9.391 -34.688 -5.488 1 95.88 236 ASP A CA 1
ATOM 1828 C C . ASP A 1 236 ? 7.988 -35.125 -5.082 1 95.88 236 ASP A C 1
ATOM 1830 O O . ASP A 1 236 ? 7.812 -36.156 -4.414 1 95.88 236 ASP A O 1
ATOM 1834 N N . TYR A 1 237 ? 7 -34.438 -5.461 1 96.12 237 TYR A N 1
ATOM 1835 C CA . TYR A 1 237 ? 5.68 -34.719 -4.906 1 96.12 237 TYR A CA 1
ATOM 1836 C C . TYR A 1 237 ? 4.773 -35.344 -5.949 1 96.12 237 TYR A C 1
ATOM 1838 O O . TYR A 1 237 ? 3.768 -35.969 -5.605 1 96.12 237 TYR A O 1
ATOM 1846 N N . TYR A 1 238 ? 4.957 -35.125 -7.164 1 96.62 238 TYR A N 1
ATOM 1847 C CA . TYR A 1 238 ? 4.285 -35.844 -8.242 1 96.62 238 TYR A CA 1
ATOM 1848 C C . TYR A 1 238 ? 5.07 -37.094 -8.648 1 96.62 238 TYR A C 1
ATOM 1850 O O . TYR A 1 238 ? 6.305 -37.062 -8.711 1 96.62 238 TYR A O 1
ATOM 1858 N N . ASN A 1 239 ? 4.434 -38.219 -8.938 1 96.38 239 ASN A N 1
ATOM 1859 C CA . ASN A 1 239 ? 5.098 -39.469 -9.242 1 96.38 239 ASN A CA 1
ATOM 1860 C C . ASN A 1 239 ? 5.5 -39.562 -10.711 1 96.38 239 ASN A C 1
ATOM 1862 O O . ASN A 1 239 ? 4.98 -40.375 -11.461 1 96.38 239 ASN A O 1
ATOM 1866 N N . TRP A 1 240 ? 6.5 -38.844 -11.055 1 97.69 240 TRP A N 1
ATOM 1867 C CA . TRP A 1 240 ? 7.012 -38.812 -12.414 1 97.69 240 TRP A CA 1
ATOM 1868 C C . TRP A 1 240 ? 7.516 -40.188 -12.859 1 97.69 240 TRP A C 1
ATOM 1870 O O . TRP A 1 240 ? 7.43 -40.531 -14.039 1 97.69 240 TRP A O 1
ATOM 1880 N N . GLU A 1 241 ? 8.008 -40.938 -11.977 1 95.75 241 GLU A N 1
ATOM 1881 C CA . GLU A 1 241 ? 8.57 -42.25 -12.273 1 95.75 241 GLU A CA 1
ATOM 1882 C C . GLU A 1 241 ? 7.492 -43.219 -12.766 1 95.75 241 GLU A C 1
ATOM 1884 O O . GLU A 1 241 ? 7.754 -44.062 -13.617 1 95.75 241 GLU A O 1
ATOM 1889 N N . ALA A 1 242 ? 6.398 -43.062 -12.234 1 95.75 242 ALA A N 1
ATOM 1890 C CA . ALA A 1 242 ? 5.301 -44 -12.539 1 95.75 242 ALA A CA 1
ATOM 1891 C C . ALA A 1 242 ? 4.828 -43.812 -13.984 1 95.75 242 ALA A C 1
ATOM 1893 O O . ALA A 1 242 ? 4.109 -44.656 -14.516 1 95.75 242 ALA A O 1
ATOM 1894 N N . LEU A 1 243 ? 5.23 -42.75 -14.695 1 96.62 243 LEU A N 1
ATOM 1895 C CA . LEU A 1 243 ? 4.84 -42.5 -16.078 1 96.62 243 LEU A CA 1
ATOM 1896 C C . LEU A 1 243 ? 5.551 -43.469 -17.031 1 96.62 243 LEU A C 1
ATOM 1898 O O . LEU A 1 243 ? 5.16 -43.594 -18.188 1 96.62 243 LEU A O 1
ATOM 1902 N N . GLY A 1 244 ? 6.676 -44.156 -16.531 1 96.81 244 GLY A N 1
ATOM 1903 C CA . GLY A 1 244 ? 7.508 -44.938 -17.453 1 96.81 244 GLY A CA 1
ATOM 1904 C C . GLY A 1 244 ? 8.258 -44.062 -18.453 1 96.81 244 GLY A C 1
ATOM 1905 O O . GLY A 1 244 ? 8.523 -42.875 -18.188 1 96.81 244 GLY A O 1
ATOM 1906 N N . LYS A 1 245 ? 8.719 -44.688 -19.531 1 97.75 245 LYS A N 1
ATOM 1907 C CA . LYS A 1 245 ? 9.312 -43.875 -20.594 1 97.75 245 LYS A CA 1
ATOM 1908 C C . LYS A 1 245 ? 8.289 -42.906 -21.172 1 97.75 245 LYS A C 1
ATOM 1910 O O . LYS A 1 245 ? 7.324 -43.344 -21.828 1 97.75 245 LYS A O 1
ATOM 1915 N N . ALA A 1 246 ? 8.516 -41.656 -20.891 1 98.31 246 ALA A N 1
ATOM 1916 C CA . ALA A 1 246 ? 7.477 -40.688 -21.234 1 98.31 246 ALA A CA 1
ATOM 1917 C C . ALA A 1 246 ? 8.086 -39.438 -21.844 1 98.31 246 ALA A C 1
ATOM 1919 O O . ALA A 1 246 ? 9.133 -38.969 -21.406 1 98.31 246 ALA A O 1
ATOM 1920 N N . GLN A 1 247 ? 7.438 -38.938 -22.844 1 98.56 247 GLN A N 1
ATOM 1921 C CA . GLN A 1 247 ? 7.754 -37.625 -23.406 1 98.56 247 GLN A CA 1
ATOM 1922 C C . GLN A 1 247 ? 6.848 -36.531 -22.844 1 98.56 247 GLN A C 1
ATOM 1924 O O . GLN A 1 247 ? 5.621 -36.688 -22.859 1 98.56 247 GLN A O 1
ATOM 1929 N N . VAL A 1 248 ? 7.445 -35.531 -22.312 1 98.81 248 VAL A N 1
ATOM 1930 C CA . VAL A 1 248 ? 6.727 -34.406 -21.734 1 98.81 248 VAL A CA 1
ATOM 1931 C C . VAL A 1 248 ? 6.918 -33.156 -22.609 1 98.81 248 VAL A C 1
ATOM 1933 O O . VAL A 1 248 ? 8.047 -32.781 -22.922 1 98.81 248 VAL A O 1
ATOM 1936 N N . VAL A 1 249 ? 5.855 -32.625 -23.109 1 98.81 249 VAL A N 1
ATOM 1937 C CA . VAL A 1 249 ? 5.902 -31.328 -23.766 1 98.81 249 VAL A CA 1
ATOM 1938 C C . VAL A 1 249 ? 5.656 -30.219 -22.75 1 98.81 249 VAL A C 1
ATOM 1940 O O . VAL A 1 249 ? 4.559 -30.109 -22.203 1 98.81 249 VAL A O 1
ATOM 1943 N N . ASP A 1 250 ? 6.633 -29.453 -22.453 1 98.5 250 ASP A N 1
ATOM 1944 C CA . ASP A 1 250 ? 6.562 -28.312 -21.547 1 98.5 250 ASP A CA 1
ATOM 1945 C C . ASP A 1 250 ? 6.117 -27.062 -22.297 1 98.5 250 ASP A C 1
ATOM 1947 O O . ASP A 1 250 ? 6.949 -26.328 -22.828 1 98.5 250 ASP A O 1
ATOM 1951 N N . VAL A 1 251 ? 4.824 -26.828 -22.297 1 97.75 251 VAL A N 1
ATOM 1952 C CA . VAL A 1 251 ? 4.227 -25.734 -23.047 1 97.75 251 VAL A CA 1
ATOM 1953 C C . VAL A 1 251 ? 4.477 -24.422 -22.328 1 97.75 251 VAL A C 1
ATOM 1955 O O . VAL A 1 251 ? 4.043 -24.234 -21.188 1 97.75 251 VAL A O 1
ATOM 1958 N N . GLY A 1 252 ? 5.121 -23.484 -22.984 1 94.19 252 GLY A N 1
ATOM 1959 C CA . GLY A 1 252 ? 5.508 -22.234 -22.344 1 94.19 252 GLY A CA 1
ATOM 1960 C C . GLY A 1 252 ? 6.617 -22.406 -21.328 1 94.19 252 GLY A C 1
ATOM 1961 O O . GLY A 1 252 ? 6.59 -21.781 -20.266 1 94.19 252 GLY A O 1
ATOM 1962 N N . GLY A 1 253 ? 7.598 -23.219 -21.578 1 92.5 253 GLY A N 1
ATOM 1963 C CA . GLY A 1 253 ? 8.586 -23.656 -20.609 1 92.5 253 GLY A CA 1
ATOM 1964 C C . GLY A 1 253 ? 9.773 -22.719 -20.5 1 92.5 253 GLY A C 1
ATOM 1965 O O . GLY A 1 253 ? 10.656 -22.906 -19.672 1 92.5 253 GLY A O 1
ATOM 1966 N N . SER A 1 254 ? 9.797 -21.672 -21.344 1 87.81 254 SER A N 1
ATOM 1967 C CA . SER A 1 254 ? 10.859 -20.672 -21.344 1 87.81 254 SER A CA 1
ATOM 1968 C C . SER A 1 254 ? 12.234 -21.328 -21.453 1 87.81 254 SER A C 1
ATOM 1970 O O . SER A 1 254 ? 12.469 -22.141 -22.344 1 87.81 254 SER A O 1
ATOM 1972 N N . SER A 1 255 ? 13.18 -21.078 -20.484 1 85.75 255 SER A N 1
ATOM 1973 C CA . SER A 1 255 ? 14.547 -21.594 -20.578 1 85.75 255 SER A CA 1
ATOM 1974 C C . SER A 1 255 ? 14.617 -23.062 -20.141 1 85.75 255 SER A C 1
ATOM 1976 O O . SER A 1 255 ? 15.703 -23.641 -20.109 1 85.75 255 SER A O 1
ATOM 1978 N N . GLY A 1 256 ? 13.555 -23.578 -19.734 1 90.88 256 GLY A N 1
ATOM 1979 C CA . GLY A 1 256 ? 13.469 -25.016 -19.469 1 90.88 256 GLY A CA 1
ATOM 1980 C C . GLY A 1 256 ? 13.969 -25.391 -18.094 1 90.88 256 GLY A C 1
ATOM 1981 O O . GLY A 1 256 ? 14.391 -26.531 -17.875 1 90.88 256 GLY A O 1
ATOM 1982 N N . HIS A 1 257 ? 13.969 -24.453 -17.141 1 88.19 257 HIS A N 1
ATOM 1983 C CA . HIS A 1 257 ? 14.539 -24.703 -15.82 1 88.19 257 HIS A CA 1
ATOM 1984 C C . HIS A 1 257 ? 13.859 -25.906 -15.148 1 88.19 257 HIS A C 1
ATOM 1986 O O . HIS A 1 257 ? 14.531 -26.734 -14.547 1 88.19 257 HIS A O 1
ATOM 1992 N N . VAL A 1 258 ? 12.578 -26.031 -15.266 1 93.12 258 VAL A N 1
ATOM 1993 C CA . VAL A 1 258 ? 11.828 -27.125 -14.648 1 93.12 258 VAL A CA 1
ATOM 1994 C C . VAL A 1 258 ? 12.094 -28.422 -15.398 1 93.12 258 VAL A C 1
ATOM 1996 O O . VAL A 1 258 ? 12.367 -29.453 -14.789 1 93.12 258 VAL A O 1
ATOM 1999 N N . SER A 1 259 ? 12.062 -28.391 -16.719 1 96.62 259 SER A N 1
ATOM 2000 C CA . SER A 1 259 ? 12.266 -29.562 -17.562 1 96.62 259 SER A CA 1
ATOM 2001 C C . SER A 1 259 ? 13.672 -30.141 -17.375 1 96.62 259 SER A C 1
ATOM 2003 O O . SER A 1 259 ? 13.844 -31.359 -17.312 1 96.62 259 SER A O 1
ATOM 2005 N N . LEU A 1 260 ? 14.633 -29.234 -17.297 1 95.94 260 LEU A N 1
ATOM 2006 C CA . LEU A 1 260 ? 16.016 -29.672 -17.094 1 95.94 260 LEU A CA 1
ATOM 2007 C C . LEU A 1 260 ? 16.156 -30.375 -15.75 1 95.94 260 LEU A C 1
ATOM 2009 O O . LEU A 1 260 ? 16.828 -31.422 -15.656 1 95.94 260 LEU A O 1
ATOM 2013 N N . ALA A 1 261 ? 15.562 -29.828 -14.688 1 94.69 261 ALA A N 1
ATOM 2014 C CA . ALA A 1 261 ? 15.625 -30.438 -13.359 1 94.69 261 ALA A CA 1
ATOM 2015 C C . ALA A 1 261 ? 14.961 -31.812 -13.352 1 94.69 261 ALA A C 1
ATOM 2017 O O . ALA A 1 261 ? 15.492 -32.75 -12.766 1 94.69 261 ALA A O 1
ATOM 2018 N N . LEU A 1 262 ? 13.828 -31.953 -14.008 1 97.31 262 LEU A N 1
ATOM 2019 C CA . LEU A 1 262 ? 13.117 -33.219 -14.078 1 97.31 262 LEU A CA 1
ATOM 2020 C C . LEU A 1 262 ? 13.906 -34.25 -14.891 1 97.31 262 LEU A C 1
ATOM 2022 O O . LEU A 1 262 ? 13.992 -35.406 -14.508 1 97.31 262 LEU A O 1
ATOM 2026 N N . ALA A 1 263 ? 14.453 -33.781 -16 1 97.75 263 ALA A N 1
ATOM 2027 C CA . ALA A 1 263 ? 15.242 -34.688 -16.844 1 97.75 263 ALA A CA 1
ATOM 2028 C C . ALA A 1 263 ? 16.438 -35.25 -16.078 1 97.75 263 ALA A C 1
ATOM 2030 O O . ALA A 1 263 ? 16.812 -36.406 -16.25 1 97.75 263 ALA A O 1
ATOM 2031 N N . ARG A 1 264 ? 17.031 -34.406 -15.289 1 96.81 264 ARG A N 1
ATOM 2032 C CA . ARG A 1 264 ? 18.188 -34.812 -14.5 1 96.81 264 ARG A CA 1
ATOM 2033 C C . ARG A 1 264 ? 17.797 -35.844 -13.445 1 96.81 264 ARG A C 1
ATOM 2035 O O . ARG A 1 264 ? 18.531 -36.781 -13.188 1 96.81 264 ARG A O 1
ATOM 2042 N N . LYS A 1 265 ? 16.703 -35.688 -12.859 1 96.75 265 LYS A N 1
ATOM 2043 C CA . LYS A 1 265 ? 16.281 -36.5 -11.734 1 96.75 265 LYS A CA 1
ATOM 2044 C C . LYS A 1 265 ? 15.672 -37.812 -12.227 1 96.75 265 LYS A C 1
ATOM 2046 O O . LYS A 1 265 ? 15.773 -38.844 -11.562 1 96.75 265 LYS A O 1
ATOM 2051 N N . PHE A 1 266 ? 15.055 -37.781 -13.367 1 97.75 266 PHE A N 1
ATOM 2052 C CA . PHE A 1 266 ? 14.32 -38.938 -13.852 1 97.75 266 PHE A CA 1
ATOM 2053 C C . PHE A 1 266 ? 14.797 -39.344 -15.25 1 97.75 266 PHE A C 1
ATOM 2055 O O . PHE A 1 266 ? 14.391 -38.75 -16.234 1 97.75 266 PHE A O 1
ATOM 2062 N N . SER A 1 267 ? 15.398 -40.438 -15.414 1 96.12 267 SER A N 1
ATOM 2063 C CA . SER A 1 267 ? 16.031 -40.875 -16.656 1 96.12 267 SER A CA 1
ATOM 2064 C C . SER A 1 267 ? 14.984 -41.344 -17.656 1 96.12 267 SER A C 1
ATOM 2066 O O . SER A 1 267 ? 15.266 -41.438 -18.859 1 96.12 267 SER A O 1
ATOM 2068 N N . ASN A 1 268 ? 13.867 -41.656 -17.188 1 96.38 268 ASN A N 1
ATOM 2069 C CA . ASN A 1 268 ? 12.812 -42.188 -18.062 1 96.38 268 ASN A CA 1
ATOM 2070 C C . ASN A 1 268 ? 12.109 -41.062 -18.828 1 96.38 268 ASN A C 1
ATOM 2072 O O . ASN A 1 268 ? 11.336 -41.344 -19.75 1 96.38 268 ASN A O 1
ATOM 2076 N N . LEU A 1 269 ? 12.375 -39.781 -18.516 1 98.44 269 LEU A N 1
ATOM 2077 C CA . LEU A 1 269 ? 11.617 -38.688 -19.094 1 98.44 269 LEU A CA 1
ATOM 2078 C C . LEU A 1 269 ? 12.414 -38 -20.188 1 98.44 269 LEU A C 1
ATOM 2080 O O . LEU A 1 269 ? 13.633 -37.844 -20.094 1 98.44 269 LEU A O 1
ATOM 2084 N N . SER A 1 270 ? 11.805 -37.594 -21.219 1 98.44 270 SER A N 1
ATOM 2085 C CA . SER A 1 270 ? 12.32 -36.688 -22.234 1 98.44 270 SER A CA 1
ATOM 2086 C C . SER A 1 270 ? 11.414 -35.469 -22.406 1 98.44 270 SER A C 1
ATOM 2088 O O . SER A 1 270 ? 10.219 -35.562 -22.109 1 98.44 270 SER A O 1
ATOM 2090 N N . PHE A 1 271 ? 12 -34.375 -22.812 1 98.62 271 PHE A N 1
ATOM 2091 C CA . PHE A 1 271 ? 11.25 -33.125 -22.781 1 98.62 271 PHE A CA 1
ATOM 2092 C C . PHE A 1 271 ? 11.375 -32.375 -24.109 1 98.62 271 PHE A C 1
ATOM 2094 O O . PHE A 1 271 ? 12.445 -32.375 -24.734 1 98.62 271 PHE A O 1
ATOM 2101 N N . ILE A 1 272 ? 10.344 -31.891 -24.625 1 98.5 272 ILE A N 1
ATOM 2102 C CA . ILE A 1 272 ? 10.32 -30.797 -25.609 1 98.5 272 ILE A CA 1
ATOM 2103 C C . ILE A 1 272 ? 9.82 -29.516 -24.938 1 98.5 272 ILE A C 1
ATOM 2105 O O . ILE A 1 272 ? 8.656 -29.422 -24.547 1 98.5 272 ILE A O 1
ATOM 2109 N N . VAL A 1 273 ? 10.688 -28.562 -24.766 1 98.06 273 VAL A N 1
ATOM 2110 C CA . VAL A 1 273 ? 10.344 -27.281 -24.141 1 98.06 273 VAL A CA 1
ATOM 2111 C C . VAL A 1 273 ? 9.93 -26.281 -25.219 1 98.06 273 VAL A C 1
ATOM 2113 O O . VAL A 1 273 ? 10.711 -25.953 -26.109 1 98.06 273 VAL A O 1
ATOM 2116 N N . GLN A 1 274 ? 8.703 -25.844 -25.109 1 97.38 274 GLN A N 1
ATOM 2117 C CA . GLN A 1 274 ? 8.148 -24.938 -26.109 1 97.38 274 GLN A CA 1
ATOM 2118 C C . GLN A 1 274 ? 7.988 -23.531 -25.531 1 97.38 274 GLN A C 1
ATOM 2120 O O . GLN A 1 274 ? 7.605 -23.359 -24.375 1 97.38 274 GLN A O 1
ATOM 2125 N N . ASP A 1 275 ? 8.289 -22.516 -26.266 1 93.19 275 ASP A N 1
ATOM 2126 C CA . ASP A 1 275 ? 7.98 -21.109 -26.016 1 93.19 275 ASP A CA 1
ATOM 2127 C C . ASP A 1 275 ? 8.188 -20.266 -27.266 1 93.19 275 ASP A C 1
ATOM 2129 O O . ASP A 1 275 ? 8.555 -20.797 -28.312 1 93.19 275 ASP A O 1
ATOM 2133 N N . MET A 1 276 ? 7.777 -19.047 -27.188 1 87.88 276 MET A N 1
ATOM 2134 C CA . MET A 1 276 ? 8.062 -18.141 -28.297 1 87.88 276 MET A CA 1
ATOM 2135 C C . MET A 1 276 ? 9.562 -18.094 -28.578 1 87.88 276 MET A C 1
ATOM 2137 O O . MET A 1 276 ? 10.375 -18.266 -27.672 1 87.88 276 MET A O 1
ATOM 2141 N N . GLU A 1 277 ? 9.906 -17.781 -29.734 1 85.75 277 GLU A N 1
ATOM 2142 C CA . GLU A 1 277 ? 11.281 -17.828 -30.219 1 85.75 277 GLU A CA 1
ATOM 2143 C C . GLU A 1 277 ? 12.203 -16.984 -29.344 1 85.75 277 GLU A C 1
ATOM 2145 O O . GLU A 1 277 ? 13.289 -17.438 -28.969 1 85.75 277 GLU A O 1
ATOM 2150 N N . GLN A 1 278 ? 11.812 -15.82 -29.031 1 79.25 278 GLN A N 1
ATOM 2151 C CA . GLN A 1 278 ? 12.656 -14.898 -28.281 1 79.25 278 GLN A CA 1
ATOM 2152 C C . GLN A 1 278 ? 12.953 -15.438 -26.875 1 79.25 278 GLN A C 1
ATOM 2154 O O . GLN A 1 278 ? 13.992 -15.117 -26.297 1 79.25 278 GLN A O 1
ATOM 2159 N N . MET A 1 279 ? 12.086 -16.281 -26.406 1 79.94 279 MET A N 1
ATOM 2160 C CA . MET A 1 279 ? 12.227 -16.797 -25.047 1 79.94 279 MET A CA 1
ATOM 2161 C C . MET A 1 279 ? 13.188 -17.984 -25.016 1 79.94 279 MET A C 1
ATOM 2163 O O . MET A 1 279 ? 13.781 -18.266 -23.969 1 79.94 279 MET A O 1
ATOM 2167 N N . ILE A 1 280 ? 13.367 -18.688 -26.078 1 86.44 280 ILE A N 1
ATOM 2168 C CA . ILE A 1 280 ? 14.172 -19.906 -26.047 1 86.44 280 ILE A CA 1
ATOM 2169 C C . ILE A 1 280 ? 15.445 -19.703 -26.875 1 86.44 280 ILE A C 1
ATOM 2171 O O . ILE A 1 280 ? 16.281 -20.594 -26.969 1 86.44 280 ILE A O 1
ATOM 2175 N N . ALA A 1 281 ? 15.609 -18.469 -27.391 1 82.94 281 ALA A N 1
ATOM 2176 C CA . ALA A 1 281 ? 16.719 -18.188 -28.312 1 82.94 281 ALA A CA 1
ATOM 2177 C C . ALA A 1 281 ? 18.062 -18.453 -27.641 1 82.94 281 ALA A C 1
ATOM 2179 O O . ALA A 1 281 ? 19 -18.938 -28.281 1 82.94 281 ALA A O 1
ATOM 2180 N N . ASN A 1 282 ? 18.141 -18.203 -26.344 1 82.19 282 ASN A N 1
ATOM 2181 C CA . ASN A 1 282 ? 19.422 -18.344 -25.656 1 82.19 282 ASN A CA 1
ATOM 2182 C C . ASN A 1 282 ? 19.422 -19.578 -24.75 1 82.19 282 ASN A C 1
ATOM 2184 O O . ASN A 1 282 ? 20.328 -19.719 -23.906 1 82.19 282 ASN A O 1
ATOM 2188 N N . ALA A 1 283 ? 18.438 -20.406 -24.953 1 87.62 283 ALA A N 1
ATOM 2189 C CA . ALA A 1 283 ? 18.375 -21.609 -24.109 1 87.62 283 ALA A CA 1
ATOM 2190 C C . ALA A 1 283 ? 19.422 -22.625 -24.547 1 87.62 283 ALA A C 1
ATOM 2192 O O . ALA A 1 283 ? 19.688 -22.797 -25.734 1 87.62 283 ALA A O 1
ATOM 2193 N N . THR A 1 284 ? 20.125 -23.203 -23.562 1 89.88 284 THR A N 1
ATOM 2194 C CA . THR A 1 284 ? 21.125 -24.219 -23.828 1 89.88 284 THR A CA 1
ATOM 2195 C C . THR A 1 284 ? 20.766 -25.531 -23.141 1 89.88 284 THR A C 1
ATOM 2197 O O . THR A 1 284 ? 20.203 -25.531 -22.047 1 89.88 284 THR A O 1
ATOM 2200 N N . VAL A 1 285 ? 21.062 -26.562 -23.812 1 93.94 285 VAL A N 1
ATOM 2201 C CA . VAL A 1 285 ? 20.859 -27.891 -23.234 1 93.94 285 VAL A CA 1
ATOM 2202 C C . VAL A 1 285 ? 22.188 -28.422 -22.688 1 93.94 285 VAL A C 1
ATOM 2204 O O . VAL A 1 285 ? 23.125 -28.641 -23.453 1 93.94 285 VAL A O 1
ATOM 2207 N N . PRO A 1 286 ? 22.234 -28.609 -21.422 1 94.56 286 PRO A N 1
ATOM 2208 C CA . PRO A 1 286 ? 23.453 -29.172 -20.844 1 94.56 286 PRO A CA 1
ATOM 2209 C C . PRO A 1 286 ? 23.766 -30.562 -21.375 1 94.56 286 PRO A C 1
ATOM 2211 O O . PRO A 1 286 ? 22.859 -31.297 -21.781 1 94.56 286 PRO A O 1
ATOM 2214 N N . GLU A 1 287 ? 25 -30.953 -21.281 1 94.5 287 GLU A N 1
ATOM 2215 C CA . GLU A 1 287 ? 25.5 -32.219 -21.828 1 94.5 287 GLU A CA 1
ATOM 2216 C C . GLU A 1 287 ? 24.859 -33.406 -21.109 1 94.5 287 GLU A C 1
ATOM 2218 O O . GLU A 1 287 ? 24.578 -34.438 -21.734 1 94.5 287 GLU A O 1
ATOM 2223 N N . ASP A 1 288 ? 24.562 -33.219 -19.891 1 94.88 288 ASP A N 1
ATOM 2224 C CA . ASP A 1 288 ? 24.094 -34.344 -19.078 1 94.88 288 ASP A CA 1
ATOM 2225 C C . ASP A 1 288 ? 22.672 -34.75 -19.453 1 94.88 288 ASP A C 1
ATOM 2227 O O . ASP A 1 288 ? 22.234 -35.844 -19.141 1 94.88 288 ASP A O 1
ATOM 2231 N N . VAL A 1 289 ? 22 -33.875 -20.156 1 95.38 289 VAL A N 1
ATOM 2232 C CA . VAL A 1 289 ? 20.625 -34.188 -20.562 1 95.38 289 VAL A CA 1
ATOM 2233 C C . VAL A 1 289 ? 20.469 -34 -22.062 1 95.38 289 VAL A C 1
ATOM 2235 O O . VAL A 1 289 ? 19.359 -33.906 -22.578 1 95.38 289 VAL A O 1
ATOM 2238 N N . ARG A 1 290 ? 21.641 -34.062 -22.609 1 91.38 290 ARG A N 1
ATOM 2239 C CA . ARG A 1 290 ? 21.641 -33.906 -24.062 1 91.38 290 ARG A CA 1
ATOM 2240 C C . ARG A 1 290 ? 20.844 -35.031 -24.734 1 91.38 290 ARG A C 1
ATOM 2242 O O . ARG A 1 290 ? 20.969 -36.219 -24.344 1 91.38 290 ARG A O 1
ATOM 2249 N N . GLY A 1 291 ? 19.984 -34.781 -25.625 1 93.81 291 GLY A N 1
ATOM 2250 C CA . GLY A 1 291 ? 19.188 -35.781 -26.328 1 93.81 291 GLY A CA 1
ATOM 2251 C C . GLY A 1 291 ? 17.812 -36 -25.703 1 93.81 291 GLY A C 1
ATOM 2252 O O . GLY A 1 291 ? 16.922 -36.562 -26.344 1 93.81 291 GLY A O 1
ATOM 2253 N N . ARG A 1 292 ? 17.766 -35.594 -24.484 1 97.25 292 ARG A N 1
ATOM 2254 C CA . ARG A 1 292 ? 16.5 -35.844 -23.812 1 97.25 292 ARG A CA 1
ATOM 2255 C C . ARG A 1 292 ? 15.688 -34.562 -23.672 1 97.25 292 ARG A C 1
ATOM 2257 O O . ARG A 1 292 ? 14.5 -34.594 -23.328 1 97.25 292 ARG A O 1
ATOM 2264 N N . VAL A 1 293 ? 16.312 -33.375 -23.875 1 98 293 VAL A N 1
ATOM 2265 C CA . VAL A 1 293 ? 15.625 -32.094 -23.812 1 98 293 VAL A CA 1
ATOM 2266 C C . VAL A 1 293 ? 15.836 -31.344 -25.125 1 98 293 VAL A C 1
ATOM 2268 O O . VAL A 1 293 ? 16.969 -31.234 -25.609 1 98 293 VAL A O 1
ATOM 2271 N N . LYS A 1 294 ? 14.828 -30.938 -25.734 1 97.31 294 LYS A N 1
ATOM 2272 C CA . LYS A 1 294 ? 14.859 -30.125 -26.938 1 97.31 294 LYS A CA 1
ATOM 2273 C C . LYS A 1 294 ? 13.992 -28.875 -26.781 1 97.31 294 LYS A C 1
ATOM 2275 O O . LYS A 1 294 ? 12.992 -28.906 -26.062 1 97.31 294 LYS A O 1
ATOM 2280 N N . PHE A 1 295 ? 14.391 -27.844 -27.422 1 96.88 295 PHE A N 1
ATOM 2281 C CA . PHE A 1 295 ? 13.609 -26.609 -27.438 1 96.88 295 PHE A CA 1
ATOM 2282 C C . PHE A 1 295 ? 12.906 -26.438 -28.781 1 96.88 295 PHE A C 1
ATOM 2284 O O . PHE A 1 295 ? 13.445 -26.828 -29.812 1 96.88 295 PHE A O 1
ATOM 2291 N N . MET A 1 296 ? 11.75 -25.953 -28.766 1 97 296 MET A N 1
ATOM 2292 C CA . MET A 1 296 ? 10.945 -25.781 -29.969 1 97 296 MET A CA 1
ATOM 2293 C C . MET A 1 296 ? 10.164 -24.469 -29.906 1 97 296 MET A C 1
ATOM 2295 O O . MET A 1 296 ? 9.477 -24.188 -28.922 1 97 296 MET A O 1
ATOM 2299 N N . ASP A 1 297 ? 10.281 -23.594 -30.938 1 95.88 297 ASP A N 1
ATOM 2300 C CA . ASP A 1 297 ? 9.445 -22.406 -31.062 1 95.88 297 ASP A CA 1
ATOM 2301 C C . ASP A 1 297 ? 7.977 -22.781 -31.25 1 95.88 297 ASP A C 1
ATOM 2303 O O . ASP A 1 297 ? 7.652 -23.625 -32.094 1 95.88 297 ASP A O 1
ATOM 2307 N N . HIS A 1 298 ? 7.125 -22.266 -30.453 1 96.5 298 HIS A N 1
ATOM 2308 C CA . HIS A 1 298 ? 5.707 -22.594 -30.547 1 96.5 298 HIS A CA 1
ATOM 2309 C C . HIS A 1 298 ? 4.844 -21.5 -29.922 1 96.5 298 HIS A C 1
ATOM 2311 O O . HIS A 1 298 ? 5.133 -21.031 -28.812 1 96.5 298 HIS A O 1
ATOM 2317 N N . ASP A 1 299 ? 3.865 -21.062 -30.672 1 95 299 ASP A N 1
ATOM 2318 C CA . ASP A 1 299 ? 2.799 -20.219 -30.141 1 95 299 ASP A CA 1
ATOM 2319 C C . ASP A 1 299 ? 1.719 -21.047 -29.469 1 95 299 ASP A C 1
ATOM 2321 O O . ASP A 1 299 ? 1.069 -21.875 -30.109 1 95 299 ASP A O 1
ATOM 2325 N N . ILE A 1 300 ? 1.468 -20.844 -28.234 1 96.25 300 ILE A N 1
ATOM 2326 C CA . ILE A 1 300 ? 0.621 -21.688 -27.406 1 96.25 300 ILE A CA 1
ATOM 2327 C C . ILE A 1 300 ? -0.811 -21.672 -27.938 1 96.25 300 ILE A C 1
ATOM 2329 O O . ILE A 1 300 ? -1.618 -22.531 -27.594 1 96.25 300 ILE A O 1
ATOM 2333 N N . PHE A 1 301 ? -1.167 -20.719 -28.781 1 96.88 301 PHE A N 1
ATOM 2334 C CA . PHE A 1 301 ? -2.518 -20.594 -29.312 1 96.88 301 PHE A CA 1
ATOM 2335 C C . PHE A 1 301 ? -2.65 -21.359 -30.625 1 96.88 301 PHE A C 1
ATOM 2337 O O . PHE A 1 301 ? -3.76 -21.562 -31.125 1 96.88 301 PHE A O 1
ATOM 2344 N N . SER A 1 302 ? -1.555 -21.766 -31.172 1 97.38 302 SER A N 1
ATOM 2345 C CA . SER A 1 302 ? -1.559 -22.547 -32.406 1 97.38 302 SER A CA 1
ATOM 2346 C C . SER A 1 302 ? -1.714 -24.047 -32.094 1 97.38 302 SER A C 1
ATOM 2348 O O . SER A 1 302 ? -1.348 -24.5 -31.016 1 97.38 302 SER A O 1
ATOM 2350 N N . PRO A 1 303 ? -2.211 -24.734 -33.062 1 97.81 303 PRO A N 1
ATOM 2351 C CA . PRO A 1 303 ? -2.309 -26.172 -32.844 1 97.81 303 PRO A CA 1
ATOM 2352 C C . PRO A 1 303 ? -0.981 -26.797 -32.406 1 97.81 303 PRO A C 1
ATOM 2354 O O . PRO A 1 303 ? 0.067 -26.469 -32.969 1 97.81 303 PRO A O 1
ATOM 2357 N N . GLN A 1 304 ? -1.053 -27.609 -31.391 1 98.38 304 GLN A N 1
ATOM 2358 C CA . GLN A 1 304 ? 0.135 -28.25 -30.844 1 98.38 304 GLN A CA 1
ATOM 2359 C C . GLN A 1 304 ? 0.798 -29.156 -31.875 1 98.38 304 GLN A C 1
ATOM 2361 O O . GLN A 1 304 ? 0.189 -30.109 -32.344 1 98.38 304 GLN A O 1
ATOM 2366 N N . PRO A 1 305 ? 2.045 -28.875 -32.219 1 98.19 305 PRO A N 1
ATOM 2367 C CA . PRO A 1 305 ? 2.719 -29.641 -33.25 1 98.19 305 PRO A CA 1
ATOM 2368 C C . PRO A 1 305 ? 3.23 -31 -32.781 1 98.19 305 PRO A C 1
ATOM 2370 O O . PRO A 1 305 ? 3.459 -31.891 -33.594 1 98.19 305 PRO A O 1
ATOM 2373 N N . VAL A 1 306 ? 3.525 -31.188 -31.531 1 98.44 306 VAL A N 1
ATOM 2374 C CA . VAL A 1 306 ? 4.023 -32.438 -31 1 98.44 306 VAL A CA 1
ATOM 2375 C C . VAL A 1 306 ? 2.85 -33.375 -30.672 1 98.44 306 VAL A C 1
ATOM 2377 O O . VAL A 1 306 ? 2.191 -33.188 -29.641 1 98.44 306 VAL A O 1
ATOM 2380 N N . LYS A 1 307 ? 2.734 -34.344 -31.453 1 97.81 307 LYS A N 1
ATOM 2381 C CA . LYS A 1 307 ? 1.583 -35.25 -31.344 1 97.81 307 LYS A CA 1
ATOM 2382 C C . LYS A 1 307 ? 1.903 -36.438 -30.453 1 97.81 307 LYS A C 1
ATOM 2384 O O . LYS A 1 307 ? 3.057 -36.875 -30.391 1 97.81 307 LYS A O 1
ATOM 2389 N N . ASN A 1 308 ? 0.933 -36.844 -29.75 1 97.44 308 ASN A N 1
ATOM 2390 C CA . ASN A 1 308 ? 0.914 -38.125 -29.031 1 97.44 308 ASN A CA 1
ATOM 2391 C C . ASN A 1 308 ? 1.969 -38.188 -27.938 1 97.44 308 ASN A C 1
ATOM 2393 O O . ASN A 1 308 ? 2.555 -39.219 -27.672 1 97.44 308 ASN A O 1
ATOM 2397 N N . ALA A 1 309 ? 2.332 -37.031 -27.391 1 98.31 309 ALA A N 1
ATOM 2398 C CA . ALA A 1 309 ? 3.164 -37.031 -26.188 1 98.31 309 ALA A CA 1
ATOM 2399 C C . ALA A 1 309 ? 2.404 -37.594 -25 1 98.31 309 ALA A C 1
ATOM 2401 O O . ALA A 1 309 ? 1.176 -37.688 -25.031 1 98.31 309 ALA A O 1
ATOM 2402 N N . ASP A 1 310 ? 3.143 -38 -23.984 1 98.5 310 ASP A N 1
ATOM 2403 C CA . ASP A 1 310 ? 2.527 -38.625 -22.812 1 98.5 310 ASP A CA 1
ATOM 2404 C C . ASP A 1 310 ? 1.964 -37.562 -21.875 1 98.5 310 ASP A C 1
ATOM 2406 O O . ASP A 1 310 ? 0.974 -37.812 -21.172 1 98.5 310 ASP A O 1
ATOM 2410 N N . VAL A 1 311 ? 2.621 -36.438 -21.781 1 98.69 311 VAL A N 1
ATOM 2411 C CA . VAL A 1 311 ? 2.227 -35.344 -20.875 1 98.69 311 VAL A CA 1
ATOM 2412 C C . VAL A 1 311 ? 2.369 -34 -21.594 1 98.69 311 VAL A C 1
ATOM 2414 O O . VAL A 1 311 ? 3.381 -33.75 -22.25 1 98.69 311 VAL A O 1
ATOM 2417 N N . TYR A 1 312 ? 1.395 -33.25 -21.578 1 98.81 312 TYR A N 1
ATOM 2418 C CA . TYR A 1 312 ? 1.471 -31.828 -21.859 1 98.81 312 TYR A CA 1
ATOM 2419 C C . TYR A 1 312 ? 1.393 -31.016 -20.578 1 98.81 312 TYR A C 1
ATOM 2421 O O . TYR A 1 312 ? 0.38 -31.047 -19.875 1 98.81 312 TYR A O 1
ATOM 2429 N N . TYR A 1 313 ? 2.455 -30.359 -20.281 1 98.56 313 TYR A N 1
ATOM 2430 C CA . TYR A 1 313 ? 2.67 -29.719 -19 1 98.56 313 TYR A CA 1
ATOM 2431 C C . TYR A 1 313 ? 2.58 -28.203 -19.109 1 98.56 313 TYR A C 1
ATOM 2433 O O . TYR A 1 313 ? 3.34 -27.578 -19.875 1 98.56 313 TYR A O 1
ATOM 2441 N N . LEU A 1 314 ? 1.608 -27.594 -18.484 1 98.25 314 LEU A N 1
ATOM 2442 C CA . LEU A 1 314 ? 1.446 -26.141 -18.422 1 98.25 314 LEU A CA 1
ATOM 2443 C C . LEU A 1 314 ? 1.674 -25.625 -17 1 98.25 314 LEU A C 1
ATOM 2445 O O . LEU A 1 314 ? 0.826 -25.812 -16.125 1 98.25 314 LEU A O 1
ATOM 2449 N N . ARG A 1 315 ? 2.816 -25 -16.766 1 95.94 315 ARG A N 1
ATOM 2450 C CA . ARG A 1 315 ? 3.156 -24.469 -15.461 1 95.94 315 ARG A CA 1
ATOM 2451 C C . ARG A 1 315 ? 3.1 -22.953 -15.453 1 95.94 315 ARG A C 1
ATOM 2453 O O . ARG A 1 315 ? 3.883 -22.297 -16.141 1 95.94 315 ARG A O 1
ATOM 2460 N N . TRP A 1 316 ? 2.082 -22.438 -14.648 1 93.62 316 TRP A N 1
ATOM 2461 C CA . TRP A 1 316 ? 1.938 -21 -14.453 1 93.62 316 TRP A CA 1
ATOM 2462 C C . TRP A 1 316 ? 1.702 -20.281 -15.781 1 93.62 316 TRP A C 1
ATOM 2464 O O . TRP A 1 316 ? 2.318 -19.25 -16.062 1 93.62 316 TRP A O 1
ATOM 2474 N N . ILE A 1 317 ? 0.898 -20.844 -16.625 1 95.44 317 ILE A N 1
ATOM 2475 C CA . ILE A 1 317 ? 0.571 -20.344 -17.953 1 95.44 317 ILE A CA 1
ATOM 2476 C C . ILE A 1 317 ? -0.839 -19.766 -17.953 1 95.44 317 ILE A C 1
ATOM 2478 O O . ILE A 1 317 ? -1.049 -18.625 -18.406 1 95.44 317 ILE A O 1
ATOM 2482 N N . MET A 1 318 ? -1.784 -20.531 -17.406 1 96.69 318 MET A N 1
ATOM 2483 C CA . MET A 1 318 ? -3.197 -20.188 -17.5 1 96.69 318 MET A CA 1
ATOM 2484 C C . MET A 1 318 ? -3.488 -18.875 -16.781 1 96.69 318 MET A C 1
ATOM 2486 O O . MET A 1 318 ? -4.336 -18.094 -17.219 1 96.69 318 MET A O 1
ATOM 2490 N N . HIS A 1 319 ? -2.805 -18.578 -15.68 1 96.25 319 HIS A N 1
ATOM 2491 C CA . HIS A 1 319 ? -3.07 -17.391 -14.883 1 96.25 319 HIS A CA 1
ATOM 2492 C C . HIS A 1 319 ? -2.748 -16.125 -15.672 1 96.25 319 HIS A C 1
ATOM 2494 O O . HIS A 1 319 ? -3.195 -15.031 -15.305 1 96.25 319 HIS A O 1
ATOM 2500 N N . ASN A 1 320 ? -2.057 -16.234 -16.812 1 95.75 320 ASN A N 1
ATOM 2501 C CA . ASN A 1 320 ? -1.683 -15.078 -17.625 1 95.75 320 ASN A CA 1
ATOM 2502 C C . ASN A 1 320 ? -2.789 -14.711 -18.609 1 95.75 320 ASN A C 1
ATOM 2504 O O . ASN A 1 320 ? -2.678 -13.711 -19.328 1 95.75 320 ASN A O 1
ATOM 2508 N N . TRP A 1 321 ? -3.846 -15.5 -18.578 1 97.69 321 TRP A N 1
ATOM 2509 C CA . TRP A 1 321 ? -4.832 -15.344 -19.641 1 97.69 321 TRP A CA 1
ATOM 2510 C C . TRP A 1 321 ? -6.25 -15.352 -19.078 1 97.69 321 TRP A C 1
ATOM 2512 O O . TRP A 1 321 ? -6.496 -15.93 -18.016 1 97.69 321 TRP A O 1
ATOM 2522 N N . SER A 1 322 ? -7.172 -14.719 -19.812 1 98.12 322 SER A N 1
ATOM 2523 C CA . SER A 1 322 ? -8.594 -14.789 -19.5 1 98.12 322 SER A CA 1
ATOM 2524 C C . SER A 1 322 ? -9.156 -16.172 -19.781 1 98.12 322 SER A C 1
ATOM 2526 O O . SER A 1 322 ? -8.477 -17.016 -20.375 1 98.12 322 SER A O 1
ATOM 2528 N N . ASP A 1 323 ? -10.367 -16.438 -19.359 1 98 323 ASP A N 1
ATOM 2529 C CA . ASP A 1 323 ? -11 -17.719 -19.609 1 98 323 ASP A CA 1
ATOM 2530 C C . ASP A 1 323 ? -11.109 -17.984 -21.109 1 98 323 ASP A C 1
ATOM 2532 O O . ASP A 1 323 ? -10.898 -19.109 -21.562 1 98 323 ASP A O 1
ATOM 2536 N N . LYS A 1 324 ? -11.406 -16.953 -21.844 1 98.06 324 LYS A N 1
ATOM 2537 C CA . LYS A 1 324 ? -11.492 -17.062 -23.297 1 98.06 324 LYS A CA 1
ATOM 2538 C C . LYS A 1 324 ? -10.195 -17.625 -23.891 1 98.06 324 LYS A C 1
ATOM 2540 O O . LYS A 1 324 ? -10.219 -18.578 -24.656 1 98.06 324 LYS A O 1
ATOM 2545 N N . TYR A 1 325 ? -9.109 -17.125 -23.469 1 98.06 325 TYR A N 1
ATOM 2546 C CA . TYR A 1 325 ? -7.82 -17.484 -24.047 1 98.06 325 TYR A CA 1
ATOM 2547 C C . TYR A 1 325 ? -7.316 -18.797 -23.453 1 98.06 325 TYR A C 1
ATOM 2549 O O . TYR A 1 325 ? -6.609 -19.562 -24.125 1 98.06 325 TYR A O 1
ATOM 2557 N N . CYS A 1 326 ? -7.652 -19.078 -22.234 1 98.5 326 CYS A N 1
ATOM 2558 C CA . CYS A 1 326 ? -7.344 -20.391 -21.672 1 98.5 326 CYS A CA 1
ATOM 2559 C C . CYS A 1 326 ? -8.016 -21.5 -22.484 1 98.5 326 CYS A C 1
ATOM 2561 O O . CYS A 1 326 ? -7.406 -22.531 -22.75 1 98.5 326 CYS A O 1
ATOM 2563 N N . LYS A 1 327 ? -9.242 -21.281 -22.875 1 98.31 327 LYS A N 1
ATOM 2564 C CA . LYS A 1 327 ? -9.945 -22.25 -23.703 1 98.31 327 LYS A CA 1
ATOM 2565 C C . LYS A 1 327 ? -9.266 -22.422 -25.062 1 98.31 327 LYS A C 1
ATOM 2567 O O . LYS A 1 327 ? -9.188 -23.531 -25.594 1 98.31 327 LYS A O 1
ATOM 2572 N N . LEU A 1 328 ? -8.75 -21.312 -25.578 1 98.31 328 LEU A N 1
ATOM 2573 C CA . LEU A 1 328 ? -8.023 -21.375 -26.844 1 98.31 328 LEU A CA 1
ATOM 2574 C C . LEU A 1 328 ? -6.758 -22.219 -26.688 1 98.31 328 LEU A C 1
ATOM 2576 O O . LEU A 1 328 ? -6.461 -23.062 -27.547 1 98.31 328 LEU A O 1
ATOM 2580 N N . ILE A 1 329 ? -6.02 -22.016 -25.609 1 98.31 329 ILE A N 1
ATOM 2581 C CA . ILE A 1 329 ? -4.785 -22.734 -25.344 1 98.31 329 ILE A CA 1
ATOM 2582 C C . ILE A 1 329 ? -5.086 -24.234 -25.219 1 98.31 329 ILE A C 1
ATOM 2584 O O . ILE A 1 329 ? -4.414 -25.062 -25.828 1 98.31 329 ILE A O 1
ATOM 2588 N N . LEU A 1 330 ? -6.094 -24.531 -24.453 1 98.31 330 LEU A N 1
ATOM 2589 C CA . LEU A 1 330 ? -6.453 -25.922 -24.203 1 98.31 330 LEU A CA 1
ATOM 2590 C C . LEU A 1 330 ? -6.98 -26.578 -25.484 1 98.31 330 LEU A C 1
ATOM 2592 O O . LEU A 1 330 ? -6.676 -27.734 -25.766 1 98.31 330 LEU A O 1
ATOM 2596 N N . SER A 1 331 ? -7.789 -25.844 -26.266 1 98.12 331 SER A N 1
ATOM 2597 C CA . SER A 1 331 ? -8.312 -26.359 -27.516 1 98.12 331 SER A CA 1
ATOM 2598 C C . SER A 1 331 ? -7.191 -26.656 -28.516 1 98.12 331 SER A C 1
ATOM 2600 O O . SER A 1 331 ? -7.285 -27.609 -29.297 1 98.12 331 SER A O 1
ATOM 2602 N N . ALA A 1 332 ? -6.156 -25.859 -28.453 1 98.12 332 ALA A N 1
ATOM 2603 C CA . ALA A 1 332 ? -5.012 -26.031 -29.344 1 98.12 332 ALA A CA 1
ATOM 2604 C C . ALA A 1 332 ? -4.285 -27.344 -29.062 1 98.12 332 ALA A C 1
ATOM 2606 O O . ALA A 1 332 ? -3.559 -27.844 -29.922 1 98.12 332 ALA A O 1
ATOM 2607 N N . LEU A 1 333 ? -4.461 -27.938 -27.906 1 97.94 333 LEU A N 1
ATOM 2608 C CA . LEU A 1 333 ? -3.809 -29.188 -27.531 1 97.94 333 LEU A CA 1
ATOM 2609 C C . LEU A 1 333 ? -4.566 -30.391 -28.094 1 97.94 333 LEU A C 1
ATOM 2611 O O . LEU A 1 333 ? -3.984 -31.453 -28.281 1 97.94 333 LEU A O 1
ATOM 2615 N N . LEU A 1 334 ? -5.828 -30.25 -28.344 1 97.25 334 LEU A N 1
ATOM 2616 C CA . LEU A 1 334 ? -6.742 -31.375 -28.562 1 97.25 334 LEU A CA 1
ATOM 2617 C C . LEU A 1 334 ? -6.277 -32.219 -29.75 1 97.25 334 LEU A C 1
ATOM 2619 O O . LEU A 1 334 ? -6.199 -33.438 -29.641 1 97.25 334 LEU A O 1
ATOM 2623 N N . PRO A 1 335 ? -5.852 -31.547 -30.859 1 96.5 335 PRO A N 1
ATOM 2624 C CA . PRO A 1 335 ? -5.477 -32.344 -32 1 96.5 335 PRO A CA 1
ATOM 2625 C C . PRO A 1 335 ? -4.234 -33.219 -31.75 1 96.5 335 PRO A C 1
ATOM 2627 O O . PRO A 1 335 ? -3.977 -34.156 -32.5 1 96.5 335 PRO A O 1
ATOM 2630 N N . ALA A 1 336 ? -3.471 -32.875 -30.719 1 97.75 336 ALA A N 1
ATOM 2631 C CA . ALA A 1 336 ? -2.205 -33.562 -30.453 1 97.75 336 ALA A CA 1
ATOM 2632 C C . ALA A 1 336 ? -2.381 -34.656 -29.422 1 97.75 336 ALA A C 1
ATOM 2634 O O . ALA A 1 336 ? -1.501 -35.531 -29.266 1 97.75 336 ALA A O 1
ATOM 2635 N N . LEU A 1 337 ? -3.496 -34.75 -28.766 1 97.81 337 LEU A N 1
ATOM 2636 C CA . LEU A 1 337 ? -3.676 -35.656 -27.625 1 97.81 337 LEU A CA 1
ATOM 2637 C C . LEU A 1 337 ? -4.008 -37.062 -28.109 1 97.81 337 LEU A C 1
ATOM 2639 O O . LEU A 1 337 ? -4.891 -37.25 -28.953 1 97.81 337 LEU A O 1
ATOM 2643 N N . LYS A 1 338 ? -3.287 -38.062 -27.688 1 97.38 338 LYS A N 1
ATOM 2644 C CA . LYS A 1 338 ? -3.693 -39.438 -27.797 1 97.38 338 LYS A CA 1
ATOM 2645 C C . LYS A 1 338 ? -4.566 -39.875 -26.609 1 97.38 338 LYS A C 1
ATOM 2647 O O . LYS A 1 338 ? -4.512 -39.25 -25.547 1 97.38 338 LYS A O 1
ATOM 2652 N N . PRO A 1 339 ? -5.398 -40.875 -26.828 1 96.25 339 PRO A N 1
ATOM 2653 C CA . PRO A 1 339 ? -6.133 -41.375 -25.656 1 96.25 339 PRO A CA 1
ATOM 2654 C C . PRO A 1 339 ? -5.215 -41.719 -24.484 1 96.25 339 PRO A C 1
ATOM 2656 O O . PRO A 1 339 ? -4.203 -42.406 -24.656 1 96.25 339 PRO A O 1
ATOM 2659 N N . GLY A 1 340 ? -5.562 -41.156 -23.359 1 96.56 340 GLY A N 1
ATOM 2660 C CA . GLY A 1 340 ? -4.758 -41.406 -22.172 1 96.56 340 GLY A CA 1
ATOM 2661 C C . GLY A 1 340 ? -3.693 -40.375 -21.922 1 96.56 340 GLY A C 1
ATOM 2662 O O . GLY A 1 340 ? -3.053 -40.375 -20.875 1 96.56 340 GLY A O 1
ATOM 2663 N N . ALA A 1 341 ? -3.549 -39.469 -22.844 1 97.62 341 ALA A N 1
ATOM 2664 C CA . ALA A 1 341 ? -2.584 -38.406 -22.641 1 97.62 341 ALA A CA 1
ATOM 2665 C C . ALA A 1 341 ? -2.918 -37.594 -21.391 1 97.62 341 ALA A C 1
ATOM 2667 O O . ALA A 1 341 ? -4.09 -37.375 -21.062 1 97.62 341 ALA A O 1
ATOM 2668 N N . ARG A 1 342 ? -1.884 -37.125 -20.672 1 98.25 342 ARG A N 1
ATOM 2669 C CA . ARG A 1 342 ? -2.055 -36.281 -19.469 1 98.25 342 ARG A CA 1
ATOM 2670 C C . ARG A 1 342 ? -1.833 -34.812 -19.781 1 98.25 342 ARG A C 1
ATOM 2672 O O . ARG A 1 342 ? -0.931 -34.469 -20.547 1 98.25 342 ARG A O 1
ATOM 2679 N N . VAL A 1 343 ? -2.701 -34.062 -19.344 1 98.62 343 VAL A N 1
ATOM 2680 C CA . VAL A 1 343 ? -2.51 -32.625 -19.297 1 98.62 343 VAL A CA 1
ATOM 2681 C C . VAL A 1 343 ? -2.375 -32.156 -17.844 1 98.62 343 VAL A C 1
ATOM 2683 O O . VAL A 1 343 ? -3.322 -32.281 -17.062 1 98.62 343 VAL A O 1
ATOM 2686 N N . ILE A 1 344 ? -1.224 -31.703 -17.469 1 98.69 344 ILE A N 1
ATOM 2687 C CA . ILE A 1 344 ? -0.959 -31.297 -16.094 1 98.69 344 ILE A CA 1
ATOM 2688 C C . ILE A 1 344 ? -0.977 -29.766 -16 1 98.69 344 ILE A C 1
ATOM 2690 O O . ILE A 1 344 ? -0.166 -29.094 -16.641 1 98.69 344 ILE A O 1
ATOM 2694 N N . ILE A 1 345 ? -1.926 -29.281 -15.289 1 98.62 345 ILE A N 1
ATOM 2695 C CA . ILE A 1 345 ? -2.031 -27.859 -14.992 1 98.62 345 ILE A CA 1
ATOM 2696 C C . ILE A 1 345 ? -1.388 -27.562 -13.641 1 98.62 345 ILE A C 1
ATOM 2698 O O . ILE A 1 345 ? -1.846 -28.062 -12.609 1 98.62 345 ILE A O 1
ATOM 2702 N N . HIS A 1 346 ? -0.296 -26.828 -13.625 1 97.62 346 HIS A N 1
ATOM 2703 C CA . HIS A 1 346 ? 0.484 -26.5 -12.438 1 97.62 346 HIS A CA 1
ATOM 2704 C C . HIS A 1 346 ? 0.387 -25 -12.109 1 97.62 346 HIS A C 1
ATOM 2706 O O . HIS A 1 346 ? 1.208 -24.203 -12.578 1 97.62 346 HIS A O 1
ATOM 2712 N N . GLU A 1 347 ? -0.594 -24.625 -11.297 1 96.56 347 GLU A N 1
ATOM 2713 C CA . GLU A 1 347 ? -0.969 -23.234 -11.047 1 96.56 347 GLU A CA 1
ATOM 2714 C C . GLU A 1 347 ? -1.091 -22.953 -9.555 1 96.56 347 GLU A C 1
ATOM 2716 O O . GLU A 1 347 ? -1.119 -23.891 -8.742 1 96.56 347 GLU A O 1
ATOM 2721 N N . SER A 1 348 ? -1.007 -21.641 -9.219 1 95.5 348 SER A N 1
ATOM 2722 C CA . SER A 1 348 ? -1.485 -21.219 -7.902 1 95.5 348 SER A CA 1
ATOM 2723 C C . SER A 1 348 ? -3.006 -21.297 -7.816 1 95.5 348 SER A C 1
ATOM 2725 O O . SER A 1 348 ? -3.711 -20.609 -8.562 1 95.5 348 SER A O 1
ATOM 2727 N N . LEU A 1 349 ? -3.553 -22.141 -7 1 95.94 349 LEU A N 1
ATOM 2728 C CA . LEU A 1 349 ? -4.996 -22.312 -6.898 1 95.94 349 LEU A CA 1
ATOM 2729 C C . LEU A 1 349 ? -5.586 -21.375 -5.84 1 95.94 349 LEU A C 1
ATOM 2731 O O . LEU A 1 349 ? -5.152 -21.391 -4.688 1 95.94 349 LEU A O 1
ATOM 2735 N N . MET A 1 350 ? -6.527 -20.578 -6.262 1 96.12 350 MET A N 1
ATOM 2736 C CA . MET A 1 350 ? -7.215 -19.672 -5.34 1 96.12 350 MET A CA 1
ATOM 2737 C C . MET A 1 350 ? -7.996 -20.469 -4.293 1 96.12 350 MET A C 1
ATOM 2739 O O . MET A 1 350 ? -8.789 -21.344 -4.637 1 96.12 350 MET A O 1
ATOM 2743 N N . PRO A 1 351 ? -7.754 -20.188 -3.057 1 93.62 351 PRO A N 1
ATOM 2744 C CA . PRO A 1 351 ? -8.492 -20.875 -2 1 93.62 351 PRO A CA 1
ATOM 2745 C C . PRO A 1 351 ? -9.898 -20.312 -1.797 1 93.62 351 PRO A C 1
ATOM 2747 O O . PRO A 1 351 ? -10.156 -19.156 -2.137 1 93.62 351 PRO A O 1
ATOM 2750 N N . GLU A 1 352 ? -10.75 -21.172 -1.251 1 91.81 352 GLU A N 1
ATOM 2751 C CA . GLU A 1 352 ? -11.977 -20.609 -0.68 1 91.81 352 GLU A CA 1
ATOM 2752 C C . GLU A 1 352 ? -11.656 -19.656 0.465 1 91.81 352 GLU A C 1
ATOM 2754 O O . GLU A 1 352 ? -10.742 -19.906 1.254 1 91.81 352 GLU A O 1
ATOM 2759 N N . PRO A 1 353 ? -12.445 -18.594 0.511 1 93.25 353 PRO A N 1
ATOM 2760 C CA . PRO A 1 353 ? -12.172 -17.641 1.6 1 93.25 353 PRO A CA 1
ATOM 2761 C C . PRO A 1 353 ? -12.164 -18.312 2.971 1 93.25 353 PRO A C 1
ATOM 2763 O O . PRO A 1 353 ? -13.016 -19.156 3.256 1 93.25 353 PRO A O 1
ATOM 2766 N N . GLY A 1 354 ? -11.172 -18.031 3.734 1 91.06 354 GLY A N 1
ATOM 2767 C CA . GLY A 1 354 ? -11.125 -18.5 5.109 1 91.06 354 GLY A CA 1
ATOM 2768 C C . GLY A 1 354 ? -10.461 -19.859 5.262 1 91.06 354 GLY A C 1
ATOM 2769 O O . GLY A 1 354 ? -10.305 -20.359 6.375 1 91.06 354 GLY A O 1
ATOM 2770 N N . THR A 1 355 ? -9.938 -20.453 4.188 1 92.31 355 THR A N 1
ATOM 2771 C CA . THR A 1 355 ? -9.391 -21.812 4.262 1 92.31 355 THR A CA 1
ATOM 2772 C C . THR A 1 355 ? -7.871 -21.781 4.371 1 92.31 355 THR A C 1
ATOM 2774 O O . THR A 1 355 ? -7.234 -22.812 4.586 1 92.31 355 THR A O 1
ATOM 2777 N N . ARG A 1 356 ? -7.289 -20.672 4.188 1 93.25 356 ARG A N 1
ATOM 2778 C CA . ARG A 1 356 ? -5.863 -20.438 4.371 1 93.25 356 ARG A CA 1
ATOM 2779 C C . ARG A 1 356 ? -5.613 -19.281 5.34 1 93.25 356 ARG A C 1
ATOM 2781 O O . ARG A 1 356 ? -6.527 -18.516 5.645 1 93.25 356 ARG A O 1
ATOM 2788 N N . ALA A 1 357 ? -4.375 -19.297 5.926 1 95.44 357 ALA A N 1
ATOM 2789 C CA . ALA A 1 357 ? -4.004 -18.125 6.719 1 95.44 357 ALA A CA 1
ATOM 2790 C C . ALA A 1 357 ? -4.301 -16.844 5.957 1 95.44 357 ALA A C 1
ATOM 2792 O O . ALA A 1 357 ? -4.094 -16.766 4.742 1 95.44 357 ALA A O 1
ATOM 2793 N N . LEU A 1 358 ? -4.773 -15.875 6.641 1 96 358 LEU A N 1
ATOM 2794 C CA . LEU A 1 358 ? -5.27 -14.656 6.004 1 96 358 LEU A CA 1
ATOM 2795 C C . LEU A 1 358 ? -4.152 -13.938 5.258 1 96 358 LEU A C 1
ATOM 2797 O O . LEU A 1 358 ? -4.379 -13.367 4.191 1 96 358 LEU A O 1
ATOM 2801 N N . TRP A 1 359 ? -2.963 -13.891 5.824 1 94.81 359 TRP A N 1
ATOM 2802 C CA . TRP A 1 359 ? -1.87 -13.18 5.172 1 94.81 359 TRP A CA 1
ATOM 2803 C C . TRP A 1 359 ? -1.522 -13.82 3.832 1 94.81 359 TRP A C 1
ATOM 2805 O O . TRP A 1 359 ? -1.183 -13.125 2.873 1 94.81 359 TRP A O 1
ATOM 2815 N N . LYS A 1 360 ? -1.583 -15.125 3.709 1 93.56 360 LYS A N 1
ATOM 2816 C CA . LYS A 1 360 ? -1.353 -15.82 2.449 1 93.56 360 LYS A CA 1
ATOM 2817 C C . LYS A 1 360 ? -2.477 -15.547 1.454 1 93.56 360 LYS A C 1
ATOM 2819 O O . LYS A 1 360 ? -2.223 -15.312 0.271 1 93.56 360 LYS A O 1
ATOM 2824 N N . GLU A 1 361 ? -3.699 -15.617 2.008 1 95.56 361 GLU A N 1
ATOM 2825 C CA . GLU A 1 361 ? -4.84 -15.312 1.15 1 95.56 361 GLU A CA 1
ATOM 2826 C C . GLU A 1 361 ? -4.746 -13.906 0.582 1 95.56 361 GLU A C 1
ATOM 2828 O O . GLU A 1 361 ? -5.043 -13.68 -0.595 1 95.56 361 GLU A O 1
ATOM 2833 N N . LYS A 1 362 ? -4.406 -12.953 1.385 1 95.38 362 LYS A N 1
ATOM 2834 C CA . LYS A 1 362 ? -4.246 -11.578 0.932 1 95.38 362 LYS A CA 1
ATOM 2835 C C . LYS A 1 362 ? -3.252 -11.492 -0.222 1 95.38 362 LYS A C 1
ATOM 2837 O O . LYS A 1 362 ? -3.502 -10.805 -1.214 1 95.38 362 LYS A O 1
ATOM 2842 N N . ASN A 1 363 ? -2.15 -12.148 -0.077 1 93.31 363 ASN A N 1
ATOM 2843 C CA . ASN A 1 363 ? -1.141 -12.156 -1.13 1 93.31 363 ASN A CA 1
ATOM 2844 C C . ASN A 1 363 ? -1.684 -12.758 -2.426 1 93.31 363 ASN A C 1
ATOM 2846 O O . ASN A 1 363 ? -1.426 -12.234 -3.51 1 93.31 363 ASN A O 1
ATOM 2850 N N . LEU A 1 364 ? -2.383 -13.852 -2.297 1 94.81 364 LEU A N 1
ATOM 2851 C CA . LEU A 1 364 ? -2.945 -14.531 -3.461 1 94.81 364 LEU A CA 1
ATOM 2852 C C . LEU A 1 364 ? -3.961 -13.641 -4.168 1 94.81 364 LEU A C 1
ATOM 2854 O O . LEU A 1 364 ? -3.961 -13.547 -5.398 1 94.81 364 LEU A O 1
ATOM 2858 N N . ARG A 1 365 ? -4.777 -13.016 -3.404 1 96.62 365 ARG A N 1
ATOM 2859 C CA . ARG A 1 365 ? -5.805 -12.164 -3.992 1 96.62 365 ARG A CA 1
ATOM 2860 C C . ARG A 1 365 ? -5.184 -10.914 -4.605 1 96.62 365 ARG A C 1
ATOM 2862 O O . ARG A 1 365 ? -5.676 -10.398 -5.617 1 96.62 365 ARG A O 1
ATOM 2869 N N . ALA A 1 366 ? -4.145 -10.383 -3.994 1 95.56 366 ALA A N 1
ATOM 2870 C CA . ALA A 1 366 ? -3.4 -9.281 -4.602 1 95.56 366 ALA A CA 1
ATOM 2871 C C . ALA A 1 366 ? -2.809 -9.695 -5.945 1 95.56 366 ALA A C 1
ATOM 2873 O O . ALA A 1 366 ? -2.854 -8.93 -6.91 1 95.56 366 ALA A O 1
ATOM 2874 N N . THR A 1 367 ? -2.217 -10.867 -5.988 1 94.44 367 THR A N 1
ATOM 2875 C CA . THR A 1 367 ? -1.664 -11.391 -7.23 1 94.44 367 THR A CA 1
ATOM 2876 C C . THR A 1 367 ? -2.752 -11.523 -8.297 1 94.44 367 THR A C 1
ATOM 2878 O O . THR A 1 367 ? -2.521 -11.211 -9.469 1 94.44 367 THR A O 1
ATOM 2881 N N . ASP A 1 368 ? -3.896 -11.984 -7.871 1 97.25 368 ASP A N 1
ATOM 2882 C CA . ASP A 1 368 ? -5.023 -12.102 -8.789 1 97.25 368 ASP A CA 1
ATOM 2883 C C . ASP A 1 368 ? -5.375 -10.75 -9.406 1 97.25 368 ASP A C 1
ATOM 2885 O O . ASP A 1 368 ? -5.621 -10.656 -10.609 1 97.25 368 ASP A O 1
ATOM 2889 N N . LEU A 1 369 ? -5.387 -9.711 -8.625 1 97.56 369 LEU A N 1
ATOM 2890 C CA . LEU A 1 369 ? -5.699 -8.375 -9.133 1 97.56 369 LEU A CA 1
ATOM 2891 C C . LEU A 1 369 ? -4.586 -7.867 -10.039 1 97.56 369 LEU A C 1
ATOM 2893 O O . LEU A 1 369 ? -4.848 -7.145 -11.008 1 97.56 369 LEU A O 1
ATOM 2897 N N . ASN A 1 370 ? -3.416 -8.234 -9.695 1 96.69 370 ASN A N 1
ATOM 2898 C CA . ASN A 1 370 ? -2.307 -7.934 -10.594 1 96.69 370 ASN A CA 1
ATOM 2899 C C . ASN A 1 370 ? -2.521 -8.547 -11.977 1 96.69 370 ASN A C 1
ATOM 2901 O O . ASN A 1 370 ? -2.285 -7.895 -12.992 1 96.69 370 ASN A O 1
ATOM 2905 N N . MET A 1 371 ? -2.955 -9.797 -11.984 1 97.31 371 MET A N 1
ATOM 2906 C CA . MET A 1 371 ? -3.227 -10.484 -13.25 1 97.31 371 MET A CA 1
ATOM 2907 C C . MET A 1 371 ? -4.34 -9.781 -14.023 1 97.31 371 MET A C 1
ATOM 2909 O O . MET A 1 371 ? -4.27 -9.664 -15.242 1 97.31 371 MET A O 1
ATOM 2913 N N . ALA A 1 372 ? -5.32 -9.32 -13.305 1 97.81 372 ALA A N 1
ATOM 2914 C CA . ALA A 1 372 ? -6.41 -8.586 -13.945 1 97.81 372 ALA A CA 1
ATOM 2915 C C . ALA A 1 372 ? -5.906 -7.289 -14.562 1 97.81 372 ALA A C 1
ATOM 2917 O O . ALA A 1 372 ? -6.195 -7 -15.727 1 97.81 372 ALA A O 1
ATOM 2918 N N . GLY A 1 373 ? -5.164 -6.535 -13.844 1 97.38 373 GLY A N 1
ATOM 2919 C CA . GLY A 1 373 ? -4.746 -5.203 -14.25 1 97.38 373 GLY A CA 1
ATOM 2920 C C . GLY A 1 373 ? -3.742 -5.219 -15.391 1 97.38 373 GLY A C 1
ATOM 2921 O O . GLY A 1 373 ? -3.797 -4.371 -16.281 1 97.38 373 GLY A O 1
ATOM 2922 N N . ALA A 1 374 ? -2.834 -6.203 -15.375 1 96.69 374 ALA A N 1
ATOM 2923 C CA . ALA A 1 374 ? -1.724 -6.184 -16.328 1 96.69 374 ALA A CA 1
ATOM 2924 C C . ALA A 1 374 ? -2.025 -7.059 -17.531 1 96.69 374 ALA A C 1
ATOM 2926 O O . ALA A 1 374 ? -1.566 -6.77 -18.641 1 96.69 374 ALA A O 1
ATOM 2927 N N . PHE A 1 375 ? -2.9 -8.125 -17.344 1 97.12 375 PHE A N 1
ATOM 2928 C CA . PHE A 1 375 ? -2.969 -9.148 -18.375 1 97.12 375 PHE A CA 1
ATOM 2929 C C . PHE A 1 375 ? -4.418 -9.438 -18.75 1 97.12 375 PHE A C 1
ATOM 2931 O O . PHE A 1 375 ? -4.68 -10.242 -19.656 1 97.12 375 PHE A O 1
ATOM 2938 N N . ASN A 1 376 ? -5.359 -8.727 -18.094 1 98.12 376 ASN A N 1
ATOM 2939 C CA . ASN A 1 376 ? -6.77 -9.07 -18.219 1 98.12 376 ASN A CA 1
ATOM 2940 C C . ASN A 1 376 ? -7.008 -10.562 -18 1 98.12 376 ASN A C 1
ATOM 2942 O O . ASN A 1 376 ? -7.68 -11.219 -18.797 1 98.12 376 ASN A O 1
ATOM 2946 N N . ALA A 1 377 ? -6.402 -11.07 -16.953 1 98.06 377 ALA A N 1
ATOM 2947 C CA . ALA A 1 377 ? -6.379 -12.484 -16.609 1 98.06 377 ALA A CA 1
ATOM 2948 C C . ALA A 1 377 ? -6.836 -12.711 -15.164 1 98.06 377 ALA A C 1
ATOM 2950 O O . ALA A 1 377 ? -7.5 -11.844 -14.586 1 98.06 377 ALA A O 1
ATOM 2951 N N . LYS A 1 378 ? -6.68 -13.914 -14.656 1 96.62 378 LYS A N 1
ATOM 2952 C CA . LYS A 1 378 ? -7.129 -14.18 -13.297 1 96.62 378 LYS A CA 1
ATOM 2953 C C . LYS A 1 378 ? -6.512 -15.469 -12.758 1 96.62 378 LYS A C 1
ATOM 2955 O O . LYS A 1 378 ? -6.121 -16.344 -13.523 1 96.62 378 LYS A O 1
ATOM 2960 N N . GLU A 1 379 ? -6.285 -15.484 -11.43 1 97.38 379 GLU A N 1
ATOM 2961 C CA . GLU A 1 379 ? -6.043 -16.734 -10.703 1 97.38 379 GLU A CA 1
ATOM 2962 C C . GLU A 1 379 ? -7.34 -17.516 -10.508 1 97.38 379 GLU A C 1
ATOM 2964 O O . GLU A 1 379 ? -8.406 -16.922 -10.328 1 97.38 379 GLU A O 1
ATOM 2969 N N . ARG A 1 380 ? -7.234 -18.812 -10.531 1 98 380 ARG A N 1
ATOM 2970 C CA . ARG A 1 380 ? -8.461 -19.594 -10.57 1 98 380 ARG A CA 1
ATOM 2971 C C . ARG A 1 380 ? -8.469 -20.656 -9.461 1 98 380 ARG A C 1
ATOM 2973 O O . ARG A 1 380 ? -7.414 -21.094 -9.008 1 98 380 ARG A O 1
ATOM 2980 N N . THR A 1 381 ? -9.695 -20.969 -9.031 1 96.25 381 THR A N 1
ATOM 2981 C CA . THR A 1 381 ? -9.891 -22.078 -8.117 1 96.25 381 THR A CA 1
ATOM 2982 C C . THR A 1 381 ? -9.773 -23.406 -8.859 1 96.25 381 THR A C 1
ATOM 2984 O O . THR A 1 381 ? -9.789 -23.453 -10.086 1 96.25 381 THR A O 1
ATOM 2987 N N . ARG A 1 382 ? -9.625 -24.484 -8.078 1 96 382 ARG A N 1
ATOM 2988 C CA . ARG A 1 382 ? -9.625 -25.844 -8.633 1 96 382 ARG A CA 1
ATOM 2989 C C . ARG A 1 382 ? -10.875 -26.094 -9.469 1 96 382 ARG A C 1
ATOM 2991 O O . ARG A 1 382 ? -10.797 -26.641 -10.57 1 96 382 ARG A O 1
ATOM 2998 N N . VAL A 1 383 ? -11.977 -25.609 -8.961 1 96.19 383 VAL A N 1
ATOM 2999 C CA . VAL A 1 383 ? -13.273 -25.844 -9.609 1 96.19 383 VAL A CA 1
ATOM 3000 C C . VAL A 1 383 ? -13.312 -25.109 -10.945 1 96.19 383 VAL A C 1
ATOM 3002 O O . VAL A 1 383 ? -13.805 -25.641 -11.945 1 96.19 383 VAL A O 1
ATOM 3005 N N . GLU A 1 384 ? -12.82 -23.922 -10.969 1 96.94 384 GLU A N 1
ATOM 3006 C CA . GLU A 1 384 ? -12.82 -23.125 -12.188 1 96.94 384 GLU A CA 1
ATOM 3007 C C . GLU A 1 384 ? -11.914 -23.75 -13.25 1 96.94 384 GLU A C 1
ATOM 3009 O O . GLU A 1 384 ? -12.242 -23.734 -14.438 1 96.94 384 GLU A O 1
ATOM 3014 N N . ILE A 1 385 ? -10.742 -24.25 -12.867 1 98.12 385 ILE A N 1
ATOM 3015 C CA . ILE A 1 385 ? -9.82 -24.875 -13.812 1 98.12 385 ILE A CA 1
ATOM 3016 C C . ILE A 1 385 ? -10.461 -26.141 -14.375 1 98.12 385 ILE A C 1
ATOM 3018 O O . ILE A 1 385 ? -10.414 -26.375 -15.586 1 98.12 385 ILE A O 1
ATOM 3022 N N . GLU A 1 386 ? -11.023 -26.922 -13.523 1 97.75 386 GLU A N 1
ATOM 3023 C CA . GLU A 1 386 ? -11.703 -28.141 -13.969 1 97.75 386 GLU A CA 1
ATOM 3024 C C . GLU A 1 386 ? -12.812 -27.812 -14.969 1 97.75 386 GLU A C 1
ATOM 3026 O O . GLU A 1 386 ? -12.961 -28.5 -15.977 1 97.75 386 GLU A O 1
ATOM 3031 N N . ALA A 1 387 ? -13.555 -26.797 -14.664 1 97.5 387 ALA A N 1
ATOM 3032 C CA . ALA A 1 387 ? -14.648 -26.391 -15.539 1 97.5 387 ALA A CA 1
ATOM 3033 C C . ALA A 1 387 ? -14.117 -25.984 -16.906 1 97.5 387 ALA A C 1
ATOM 3035 O O . ALA A 1 387 ? -14.742 -26.281 -17.938 1 97.5 387 ALA A O 1
ATOM 3036 N N . LEU A 1 388 ? -13.008 -25.25 -16.953 1 97.75 388 LEU A N 1
ATOM 3037 C CA . LEU A 1 388 ? -12.414 -24.828 -18.219 1 97.75 388 LEU A CA 1
ATOM 3038 C C . LEU A 1 388 ? -12.078 -26.031 -19.094 1 97.75 388 LEU A C 1
ATOM 3040 O O . LEU A 1 388 ? -12.383 -26.047 -20.297 1 97.75 388 LEU A O 1
ATOM 3044 N N . LEU A 1 389 ? -11.453 -27.047 -18.516 1 98.19 389 LEU A N 1
ATOM 3045 C CA . LEU A 1 389 ? -11.078 -28.234 -19.281 1 98.19 389 LEU A CA 1
ATOM 3046 C C . LEU A 1 389 ? -12.312 -28.969 -19.781 1 98.19 389 LEU A C 1
ATOM 3048 O O . LEU A 1 389 ? -12.367 -29.375 -20.953 1 98.19 389 LEU A O 1
ATOM 3052 N N . LYS A 1 390 ? -13.297 -29.078 -18.969 1 97.38 390 LYS A N 1
ATOM 3053 C CA . LYS A 1 390 ? -14.523 -29.766 -19.344 1 97.38 390 LYS A CA 1
ATOM 3054 C C . LYS A 1 390 ? -15.258 -29.047 -20.453 1 97.38 390 LYS A C 1
ATOM 3056 O O . LYS A 1 390 ? -15.867 -29.672 -21.328 1 97.38 390 LYS A O 1
ATOM 3061 N N . GLU A 1 391 ? -15.266 -27.766 -20.375 1 97.88 391 GLU A N 1
ATOM 3062 C CA . GLU A 1 391 ? -15.922 -26.953 -21.391 1 97.88 391 GLU A CA 1
ATOM 3063 C C . GLU A 1 391 ? -15.234 -27.125 -22.75 1 97.88 391 GLU A C 1
ATOM 3065 O O . GLU A 1 391 ? -15.891 -27.094 -23.797 1 97.88 391 GLU A O 1
ATOM 3070 N N . VAL A 1 392 ? -13.945 -27.25 -22.719 1 98.06 392 VAL A N 1
ATOM 3071 C CA . VAL A 1 392 ? -13.188 -27.422 -23.953 1 98.06 392 VAL A CA 1
ATOM 3072 C C . VAL A 1 392 ? -13.438 -28.812 -24.516 1 98.06 392 VAL A C 1
ATOM 3074 O O . VAL A 1 392 ? -13.648 -28.969 -25.719 1 98.06 392 VAL A O 1
ATOM 3077 N N . ASP A 1 393 ? -13.383 -29.844 -23.672 1 98 393 ASP A N 1
ATOM 3078 C CA . ASP A 1 393 ? -13.68 -31.219 -24.094 1 98 393 ASP A CA 1
ATOM 3079 C C . ASP A 1 393 ? -14.094 -32.062 -22.891 1 98 393 ASP A C 1
ATOM 3081 O O . ASP A 1 393 ? -13.328 -32.219 -21.938 1 98 393 ASP A O 1
ATOM 3085 N N . ALA A 1 394 ? -15.227 -32.656 -22.953 1 96.94 394 ALA A N 1
ATOM 3086 C CA . ALA A 1 394 ? -15.812 -33.469 -21.859 1 96.94 394 ALA A CA 1
ATOM 3087 C C . ALA A 1 394 ? -14.977 -34.688 -21.562 1 96.94 394 ALA A C 1
ATOM 3089 O O . ALA A 1 394 ? -15.125 -35.312 -20.516 1 96.94 394 ALA A O 1
ATOM 3090 N N . ALA A 1 395 ? -14.086 -35 -22.453 1 97.62 395 ALA A N 1
ATOM 3091 C CA . ALA A 1 395 ? -13.281 -36.219 -22.312 1 97.62 395 ALA A CA 1
ATOM 3092 C C . ALA A 1 395 ? -12.148 -36 -21.312 1 97.62 395 ALA A C 1
ATOM 3094 O O . ALA A 1 395 ? -11.469 -36.938 -20.906 1 97.62 395 ALA A O 1
ATOM 3095 N N . PHE A 1 396 ? -11.906 -34.781 -20.859 1 98.19 396 PHE A N 1
ATOM 3096 C CA . PHE A 1 396 ? -10.922 -34.531 -19.812 1 98.19 396 PHE A CA 1
ATOM 3097 C C . PHE A 1 396 ? -11.445 -34.969 -18.453 1 98.19 396 PHE A C 1
ATOM 3099 O O . PHE A 1 396 ? -12.57 -34.625 -18.062 1 98.19 396 PHE A O 1
ATOM 3106 N N . THR A 1 397 ? -10.656 -35.719 -17.75 1 97.44 397 THR A N 1
ATOM 3107 C CA . THR A 1 397 ? -11.008 -36.156 -16.406 1 97.44 397 THR A CA 1
ATOM 3108 C C . THR A 1 397 ? -9.891 -35.844 -15.422 1 97.44 397 THR A C 1
ATOM 3110 O O . THR A 1 397 ? -8.727 -36.156 -15.664 1 97.44 397 THR A O 1
ATOM 3113 N N . LEU A 1 398 ? -10.234 -35.188 -14.328 1 97.88 398 LEU A N 1
ATOM 3114 C CA . LEU A 1 398 ? -9.258 -34.938 -13.273 1 97.88 398 LEU A CA 1
ATOM 3115 C C . LEU A 1 398 ? -8.922 -36.219 -12.523 1 97.88 398 LEU A C 1
ATOM 3117 O O . LEU A 1 398 ? -9.797 -36.844 -11.93 1 97.88 398 LEU A O 1
ATOM 3121 N N . ARG A 1 399 ? -7.711 -36.594 -12.539 1 96.88 399 ARG A N 1
ATOM 3122 C CA . ARG A 1 399 ? -7.309 -37.844 -11.961 1 96.88 399 ARG A CA 1
ATOM 3123 C C . ARG A 1 399 ? -6.578 -37.656 -10.633 1 96.88 399 ARG A C 1
ATOM 3125 O O . ARG A 1 399 ? -6.605 -38.531 -9.766 1 96.88 399 ARG A O 1
ATOM 3132 N N . ASN A 1 400 ? -5.867 -36.594 -10.57 1 96 400 ASN A N 1
ATOM 3133 C CA . ASN A 1 400 ? -5.008 -36.375 -9.406 1 96 400 ASN A CA 1
ATOM 3134 C C . ASN A 1 400 ? -4.77 -34.906 -9.156 1 96 400 ASN A C 1
ATOM 3136 O O . ASN A 1 400 ? -4.777 -34.094 -10.086 1 96 400 ASN A O 1
ATOM 3140 N N . THR A 1 401 ? -4.742 -34.5 -7.918 1 96.56 401 THR A N 1
ATOM 3141 C CA . THR A 1 401 ? -4.297 -33.188 -7.492 1 96.56 401 THR A CA 1
ATOM 3142 C C . THR A 1 401 ? -3.156 -33.281 -6.484 1 96.56 401 THR A C 1
ATOM 3144 O O . THR A 1 401 ? -3.252 -34.062 -5.512 1 96.56 401 THR A O 1
ATOM 3147 N N . VAL A 1 402 ? -2.049 -32.625 -6.723 1 97.38 402 VAL A N 1
ATOM 3148 C CA . VAL A 1 402 ? -0.883 -32.625 -5.848 1 97.38 402 VAL A CA 1
ATOM 3149 C C . VAL A 1 402 ? -0.714 -31.219 -5.234 1 97.38 402 VAL A C 1
ATOM 3151 O O . VAL A 1 402 ? -0.45 -30.25 -5.949 1 97.38 402 VAL A O 1
ATOM 3154 N N . GLU A 1 403 ? -0.874 -31.141 -3.963 1 93.81 403 GLU A N 1
ATOM 3155 C CA . GLU A 1 403 ? -0.806 -29.875 -3.24 1 93.81 403 GLU A CA 1
ATOM 3156 C C . GLU A 1 403 ? 0.196 -29.953 -2.092 1 93.81 403 GLU A C 1
ATOM 3158 O O . GLU A 1 403 ? -0.191 -29.938 -0.921 1 93.81 403 GLU A O 1
ATOM 3163 N N . PRO A 1 404 ? 1.443 -29.906 -2.422 1 92.69 404 PRO A N 1
ATOM 3164 C CA . PRO A 1 404 ? 2.426 -29.969 -1.337 1 92.69 404 PRO A CA 1
ATOM 3165 C C . PRO A 1 404 ? 2.293 -28.828 -0.342 1 92.69 404 PRO A C 1
ATOM 3167 O O . PRO A 1 404 ? 2.047 -27.688 -0.74 1 92.69 404 PRO A O 1
ATOM 3170 N N . LYS A 1 405 ? 2.496 -29.094 0.958 1 84.38 405 LYS A N 1
ATOM 3171 C CA . LYS A 1 405 ? 2.49 -28.062 1.989 1 84.38 405 LYS A CA 1
ATOM 3172 C C . LYS A 1 405 ? 3.641 -27.078 1.79 1 84.38 405 LYS A C 1
ATOM 3174 O O . LYS A 1 405 ? 4.789 -27.484 1.616 1 84.38 405 LYS A O 1
ATOM 3179 N N . GLY A 1 406 ? 3.291 -25.891 1.717 1 84.25 406 GLY A N 1
ATOM 3180 C CA . GLY A 1 406 ? 4.32 -24.875 1.6 1 84.25 406 GLY A CA 1
ATOM 3181 C C . GLY A 1 406 ? 4.504 -24.375 0.181 1 84.25 406 GLY A C 1
ATOM 3182 O O . GLY A 1 406 ? 5.121 -23.328 -0.038 1 84.25 406 GLY A O 1
ATOM 3183 N N . SER A 1 407 ? 3.996 -25.156 -0.767 1 90.94 407 SER A N 1
ATOM 3184 C CA . SER A 1 407 ? 4.152 -24.781 -2.168 1 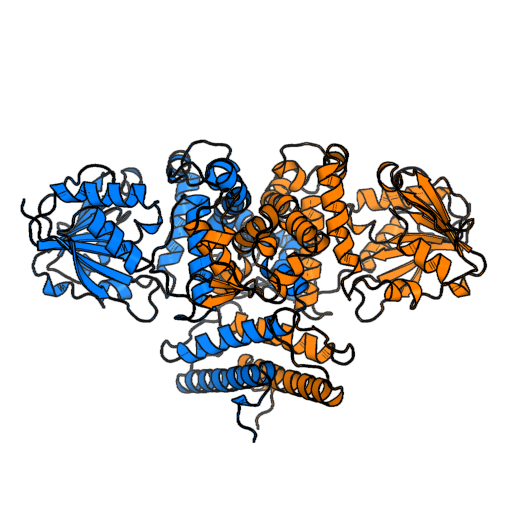90.94 407 SER A CA 1
ATOM 3185 C C . SER A 1 407 ? 3.15 -23.703 -2.568 1 90.94 407 SER A C 1
ATOM 3187 O O . SER A 1 407 ? 1.984 -23.75 -2.17 1 90.94 407 SER A O 1
ATOM 3189 N N . GLU A 1 408 ? 3.615 -22.766 -3.311 1 90.81 408 GLU A N 1
ATOM 3190 C CA . GLU A 1 408 ? 2.721 -21.766 -3.893 1 90.81 408 GLU A CA 1
ATOM 3191 C C . GLU A 1 408 ? 1.873 -22.375 -5.008 1 90.81 408 GLU A C 1
ATOM 3193 O O . GLU A 1 408 ? 0.729 -21.969 -5.215 1 90.81 408 GLU A O 1
ATOM 3198 N N . LEU A 1 409 ? 2.436 -23.344 -5.699 1 94.5 409 LEU A N 1
ATOM 3199 C CA . LEU A 1 409 ? 1.768 -23.938 -6.855 1 94.5 409 LEU A CA 1
ATOM 3200 C C . LEU A 1 409 ? 1.271 -25.344 -6.539 1 94.5 409 LEU A C 1
ATOM 3202 O O . LEU A 1 409 ? 1.877 -26.047 -5.734 1 94.5 409 LEU A O 1
ATOM 3206 N N . GLN A 1 410 ? 0.209 -25.734 -7.176 1 96.62 410 GLN A N 1
ATOM 3207 C CA . GLN A 1 410 ? -0.381 -27.078 -7.102 1 96.62 410 GLN A CA 1
ATOM 3208 C C . GLN A 1 410 ? -0.569 -27.672 -8.492 1 96.62 410 GLN A C 1
ATOM 3210 O O . GLN A 1 410 ? -0.768 -26.938 -9.469 1 96.62 410 GLN A O 1
ATOM 3215 N N . MET A 1 411 ? -0.518 -29.016 -8.531 1 97.88 411 MET A N 1
ATOM 3216 C CA . MET A 1 411 ? -0.66 -29.719 -9.805 1 97.88 411 MET A CA 1
ATOM 3217 C C . MET A 1 411 ? -2.025 -30.391 -9.906 1 97.88 411 MET A C 1
ATOM 3219 O O . MET A 1 411 ? -2.486 -31.016 -8.953 1 97.88 411 MET A O 1
ATOM 3223 N N . MET A 1 412 ? -2.664 -30.141 -10.977 1 98.44 412 MET A N 1
ATOM 3224 C CA . MET A 1 412 ? -3.865 -30.875 -11.359 1 98.44 412 MET A CA 1
ATOM 3225 C C . MET A 1 412 ? -3.6 -31.75 -12.586 1 98.44 412 MET A C 1
ATOM 3227 O O . MET A 1 412 ? -3.256 -31.234 -13.656 1 98.44 412 MET A O 1
ATOM 3231 N N . GLU A 1 413 ? -3.734 -33.031 -12.422 1 98.56 413 GLU A N 1
ATOM 3232 C CA . GLU A 1 413 ? -3.514 -33.969 -13.508 1 98.56 413 GLU A CA 1
ATOM 3233 C C . GLU A 1 413 ? -4.832 -34.375 -14.172 1 98.56 413 GLU A C 1
ATOM 3235 O O . GLU A 1 413 ? -5.664 -35.031 -13.555 1 98.56 413 GLU A O 1
ATOM 3240 N N . PHE A 1 414 ? -4.938 -34 -15.406 1 98.56 414 PHE A N 1
ATOM 3241 C CA . PHE A 1 414 ? -6.082 -34.406 -16.219 1 98.56 414 PHE A CA 1
ATOM 3242 C C . PHE A 1 414 ? -5.684 -35.469 -17.219 1 98.56 414 PHE A C 1
ATOM 3244 O O . PHE A 1 414 ? -4.594 -35.406 -17.797 1 98.56 414 PHE A O 1
ATOM 3251 N N . VAL A 1 415 ? -6.535 -36.438 -17.438 1 98.06 415 VAL A N 1
ATOM 3252 C CA . VAL A 1 415 ? -6.367 -37.438 -18.484 1 98.06 415 VAL A CA 1
ATOM 3253 C C . VAL A 1 415 ? -7.438 -37.25 -19.547 1 98.06 415 VAL A C 1
ATOM 3255 O O . VAL A 1 415 ? -8.609 -37.062 -19.234 1 98.06 415 VAL A O 1
ATOM 3258 N N . TRP A 1 416 ? -7 -37.219 -20.75 1 97.44 416 TRP A N 1
ATOM 3259 C CA . TRP A 1 416 ? -7.93 -37.094 -21.875 1 97.44 416 TRP A CA 1
ATOM 3260 C C . TRP A 1 416 ? -8.352 -38.469 -22.391 1 97.44 416 TRP A C 1
ATOM 3262 O O . TRP A 1 416 ? -7.512 -39.25 -22.859 1 97.44 416 TRP A O 1
ATOM 3272 N N . GLU A 1 417 ? -9.562 -38.75 -22.328 1 91.94 417 GLU A N 1
ATOM 3273 C CA . GLU A 1 417 ? -10.094 -40.062 -22.703 1 91.94 417 GLU A CA 1
ATOM 3274 C C . GLU A 1 417 ? -10.867 -39.969 -24.016 1 91.94 417 GLU A C 1
ATOM 3276 O O . GLU A 1 417 ? -11.797 -40.75 -24.234 1 91.94 417 GLU A O 1
ATOM 3281 N N . GLY A 1 418 ? -10.555 -39 -24.75 1 86.5 418 GLY A N 1
ATOM 3282 C CA . GLY A 1 418 ? -11.242 -38.875 -26.031 1 86.5 418 GLY A CA 1
ATOM 3283 C C . GLY A 1 418 ? -10.766 -39.875 -27.078 1 86.5 418 GLY A C 1
ATOM 3284 O O . GLY A 1 418 ? -9.938 -40.719 -26.797 1 86.5 418 GLY A O 1
ATOM 3285 N N . THR A 1 419 ? -11.555 -40 -28.094 1 75.38 419 THR A N 1
ATOM 3286 C CA . THR A 1 419 ? -11.203 -40.875 -29.203 1 75.38 419 THR A CA 1
ATOM 3287 C C . THR A 1 419 ? -10.648 -40.062 -30.375 1 75.38 419 THR A C 1
ATOM 3289 O O . THR A 1 419 ? -11.094 -38.938 -30.625 1 75.38 419 THR A O 1
ATOM 3292 N N . THR A 1 420 ? -9.445 -40.312 -30.703 1 59.62 420 THR A N 1
ATOM 3293 C CA . THR A 1 420 ? -8.844 -39.656 -31.859 1 59.62 420 THR A CA 1
ATOM 3294 C C . THR A 1 420 ? -9.5 -40.125 -33.156 1 59.62 420 THR A C 1
ATOM 3296 O O . THR A 1 420 ? -9.953 -41.281 -33.219 1 59.62 420 THR A O 1
ATOM 3299 N N . MET B 1 1 ? 12.969 -15.961 36.406 1 33.94 1 MET B N 1
ATOM 3300 C CA . MET B 1 1 ? 12.555 -15.43 35.094 1 33.94 1 MET B CA 1
ATOM 3301 C C . MET B 1 1 ? 13.656 -14.578 34.5 1 33.94 1 MET B C 1
ATOM 3303 O O . MET B 1 1 ? 14.195 -13.688 35.156 1 33.94 1 MET B O 1
ATOM 3307 N N . ALA B 1 2 ? 14.227 -14.977 33.562 1 54.41 2 ALA B N 1
ATOM 3308 C CA . ALA B 1 2 ? 15.336 -14.227 32.969 1 54.41 2 ALA B CA 1
ATOM 3309 C C . ALA B 1 2 ? 14.945 -12.773 32.719 1 54.41 2 ALA B C 1
ATOM 3311 O O . ALA B 1 2 ? 13.797 -12.492 32.375 1 54.41 2 ALA B O 1
ATOM 3312 N N . PRO B 1 3 ? 15.875 -11.906 32.938 1 69.19 3 PRO B N 1
ATOM 3313 C CA . PRO B 1 3 ? 15.602 -10.508 32.594 1 69.19 3 PRO B CA 1
ATOM 3314 C C . PRO B 1 3 ? 15.148 -10.32 31.156 1 69.19 3 PRO B C 1
ATOM 3316 O O . PRO B 1 3 ? 15.594 -11.047 30.266 1 69.19 3 PRO B O 1
ATOM 3319 N N . ILE B 1 4 ? 14.133 -9.586 30.938 1 72.38 4 ILE B N 1
ATOM 3320 C CA . ILE B 1 4 ? 13.469 -9.367 29.656 1 72.38 4 ILE B CA 1
ATOM 3321 C C . ILE B 1 4 ? 14.508 -9.062 28.578 1 72.38 4 ILE B C 1
ATOM 3323 O O . ILE B 1 4 ? 14.367 -9.484 27.438 1 72.38 4 ILE B O 1
ATOM 3327 N N . GLU B 1 5 ? 15.523 -8.453 29 1 71.5 5 GLU B N 1
ATOM 3328 C CA . GLU B 1 5 ? 16.547 -8.039 28.047 1 71.5 5 GLU B CA 1
ATOM 3329 C C . GLU B 1 5 ? 17.344 -9.242 27.531 1 71.5 5 GLU B C 1
ATOM 3331 O O . GLU B 1 5 ? 17.984 -9.156 26.484 1 71.5 5 GLU B O 1
ATOM 3336 N N . SER B 1 6 ? 17.219 -10.297 28.156 1 80.69 6 SER B N 1
ATOM 3337 C CA . SER B 1 6 ? 17.969 -11.492 27.766 1 80.69 6 SER B CA 1
ATOM 3338 C C . SER B 1 6 ? 17.141 -12.367 26.812 1 80.69 6 SER B C 1
ATOM 3340 O O . SER B 1 6 ? 17.688 -13.273 26.188 1 80.69 6 SER B O 1
ATOM 3342 N N . LEU B 1 7 ? 15.945 -11.922 26.734 1 88.62 7 LEU B N 1
ATOM 3343 C CA . LEU B 1 7 ? 15.047 -12.695 25.891 1 88.62 7 LEU B CA 1
ATOM 3344 C C . LEU B 1 7 ? 15.195 -12.281 24.422 1 88.62 7 LEU B C 1
ATOM 3346 O O . LEU B 1 7 ? 15.672 -11.18 24.125 1 88.62 7 LEU B O 1
ATOM 3350 N N . SER B 1 8 ? 14.867 -13.195 23.578 1 94.69 8 SER B N 1
ATOM 3351 C CA . SER B 1 8 ? 14.852 -12.844 22.156 1 94.69 8 SER B CA 1
ATOM 3352 C C . SER B 1 8 ? 13.859 -11.719 21.875 1 94.69 8 SER B C 1
ATOM 3354 O O . SER B 1 8 ? 12.93 -11.5 22.656 1 94.69 8 SER B O 1
ATOM 3356 N N . ARG B 1 9 ? 14.07 -10.953 20.844 1 96.44 9 ARG B N 1
ATOM 3357 C CA . ARG B 1 9 ? 13.242 -9.797 20.531 1 96.44 9 ARG B CA 1
ATOM 3358 C C . ARG B 1 9 ? 11.789 -10.203 20.312 1 96.44 9 ARG B C 1
ATOM 3360 O O . ARG B 1 9 ? 10.867 -9.492 20.719 1 96.44 9 ARG B O 1
ATOM 3367 N N . ILE B 1 10 ? 11.508 -11.336 19.656 1 97.75 10 ILE B N 1
ATOM 3368 C CA . ILE B 1 10 ? 10.133 -11.742 19.391 1 97.75 10 ILE B CA 1
ATOM 3369 C C . ILE B 1 10 ? 9.414 -12.023 20.703 1 97.75 10 ILE B C 1
ATOM 3371 O O . ILE B 1 10 ? 8.227 -11.703 20.844 1 97.75 10 ILE B O 1
ATOM 3375 N N . VAL B 1 11 ? 10.086 -12.562 21.719 1 98 11 VAL B N 1
ATOM 3376 C CA . VAL B 1 11 ? 9.484 -12.828 23.031 1 98 11 VAL B CA 1
ATOM 3377 C C . VAL B 1 11 ? 9.242 -11.516 23.766 1 98 11 VAL B C 1
ATOM 3379 O O . VAL B 1 11 ? 8.195 -11.336 24.391 1 98 11 VAL B O 1
ATOM 3382 N N . GLN B 1 12 ? 10.211 -10.602 23.672 1 98.19 12 GLN B N 1
ATOM 3383 C CA . GLN B 1 12 ? 10.023 -9.281 24.281 1 98.19 12 GLN B CA 1
ATOM 3384 C C . GLN B 1 12 ? 8.773 -8.594 23.719 1 98.19 12 GLN B C 1
ATOM 3386 O O . GLN B 1 12 ? 8.008 -8 24.484 1 98.19 12 GLN B O 1
ATOM 3391 N N . LEU B 1 13 ? 8.625 -8.656 22.422 1 98.56 13 LEU B N 1
ATOM 3392 C CA . LEU B 1 13 ? 7.492 -8.016 21.766 1 98.56 13 LEU B CA 1
ATOM 3393 C C . LEU B 1 13 ? 6.18 -8.68 22.156 1 98.56 13 LEU B C 1
ATOM 3395 O O . LEU B 1 13 ? 5.184 -8 22.406 1 98.56 13 LEU B O 1
ATOM 3399 N N . ALA B 1 14 ? 6.145 -10.008 22.234 1 98.56 14 ALA B N 1
ATOM 3400 C CA . ALA B 1 14 ? 4.945 -10.727 22.656 1 98.56 14 ALA B CA 1
ATOM 3401 C C . ALA B 1 14 ? 4.543 -10.328 24.078 1 98.56 14 ALA B C 1
ATOM 3403 O O . ALA B 1 14 ? 3.357 -10.141 24.359 1 98.56 14 ALA B O 1
ATOM 3404 N N . LYS B 1 15 ? 5.469 -10.195 24.969 1 98.12 15 LYS B N 1
ATOM 3405 C CA . LYS B 1 15 ? 5.199 -9.781 26.344 1 98.12 15 LYS B CA 1
ATOM 3406 C C . LYS B 1 15 ? 4.664 -8.352 26.406 1 98.12 15 LYS B C 1
ATOM 3408 O O . LYS B 1 15 ? 3.748 -8.055 27.172 1 98.12 15 LYS B O 1
ATOM 3413 N N . LYS B 1 16 ? 5.309 -7.48 25.594 1 98.31 16 LYS B N 1
ATOM 3414 C CA . LYS B 1 16 ? 4.855 -6.094 25.516 1 98.31 16 LYS B CA 1
ATOM 3415 C C . LYS B 1 16 ? 3.412 -6.012 25.031 1 98.31 16 LYS B C 1
ATOM 3417 O O . LYS B 1 16 ? 2.613 -5.238 25.547 1 98.31 16 LYS B O 1
ATOM 3422 N N . ILE B 1 17 ? 3.068 -6.781 24 1 98.75 17 ILE B N 1
ATOM 3423 C CA . ILE B 1 17 ? 1.714 -6.832 23.453 1 98.75 17 ILE B CA 1
ATOM 3424 C C . ILE B 1 17 ? 0.743 -7.297 24.547 1 98.75 17 ILE B C 1
ATOM 3426 O O . ILE B 1 17 ? -0.282 -6.652 24.781 1 98.75 17 ILE B O 1
ATOM 3430 N N . SER B 1 18 ? 1.076 -8.367 25.234 1 98.38 18 SER B N 1
ATOM 3431 C CA . SER B 1 18 ? 0.214 -8.93 26.266 1 98.38 18 SER B CA 1
ATOM 3432 C C . SER B 1 18 ? -0.034 -7.934 27.391 1 98.38 18 SER B C 1
ATOM 3434 O O . SER B 1 18 ? -1.179 -7.711 27.797 1 98.38 18 SER B O 1
ATOM 3436 N N . ALA B 1 19 ? 1.003 -7.324 27.875 1 98.31 19 ALA B N 1
ATOM 3437 C CA . ALA B 1 19 ? 0.89 -6.375 28.969 1 98.31 19 ALA B CA 1
ATOM 3438 C C . ALA B 1 19 ? 0.053 -5.164 28.578 1 98.31 19 ALA B C 1
ATOM 3440 O O . ALA B 1 19 ? -0.791 -4.699 29.344 1 98.31 19 ALA B O 1
ATOM 3441 N N . SER B 1 20 ? 0.306 -4.633 27.375 1 98.56 20 SER B N 1
ATOM 3442 C CA . SER B 1 20 ? -0.404 -3.449 26.906 1 98.56 20 SER B CA 1
ATOM 3443 C C . SER B 1 20 ? -1.879 -3.75 26.672 1 98.56 20 SER B C 1
ATOM 3445 O O . SER B 1 20 ? -2.744 -2.928 26.969 1 98.56 20 SER B O 1
ATOM 3447 N N . VAL B 1 21 ? -2.191 -4.91 26.094 1 98.44 21 VAL B N 1
ATOM 3448 C CA . VAL B 1 21 ? -3.57 -5.312 25.844 1 98.44 21 VAL B CA 1
ATOM 3449 C C . VAL B 1 21 ? -4.309 -5.484 27.172 1 98.44 21 VAL B C 1
ATOM 3451 O O . VAL B 1 21 ? -5.473 -5.098 27.297 1 98.44 21 VAL B O 1
ATOM 3454 N N . ASP B 1 22 ? -3.641 -6.047 28.188 1 97.75 22 ASP B N 1
ATOM 3455 C CA . ASP B 1 22 ? -4.238 -6.199 29.516 1 97.75 22 ASP B CA 1
ATOM 3456 C C . ASP B 1 22 ? -4.609 -4.84 30.109 1 97.75 22 ASP B C 1
ATOM 3458 O O . ASP B 1 22 ? -5.695 -4.676 30.672 1 97.75 22 ASP B O 1
ATOM 3462 N N . ASP B 1 23 ? -3.754 -3.912 29.984 1 98 23 ASP B N 1
ATOM 3463 C CA . ASP B 1 23 ? -4.02 -2.559 30.469 1 98 23 ASP B CA 1
ATOM 3464 C C . ASP B 1 23 ? -5.227 -1.95 29.75 1 98 23 ASP B C 1
ATOM 3466 O O . ASP B 1 23 ? -6.094 -1.351 30.391 1 98 23 ASP B O 1
ATOM 3470 N N . ILE B 1 24 ? -5.266 -2.09 28.453 1 97.81 24 ILE B N 1
ATOM 3471 C CA . ILE B 1 24 ? -6.359 -1.546 27.656 1 97.81 24 ILE B CA 1
ATOM 3472 C C . ILE B 1 24 ? -7.676 -2.189 28.078 1 97.81 24 ILE B C 1
ATOM 3474 O O . ILE B 1 24 ? -8.656 -1.492 28.344 1 97.81 24 ILE B O 1
ATOM 3478 N N . GLU B 1 25 ? -7.629 -3.508 28.203 1 96.69 25 GLU B N 1
ATOM 3479 C CA . GLU B 1 25 ? -8.828 -4.242 28.594 1 96.69 25 GLU B CA 1
ATOM 3480 C C . GLU B 1 25 ? -9.328 -3.803 29.969 1 96.69 25 GLU B C 1
ATOM 3482 O O . GLU B 1 25 ? -10.531 -3.602 30.156 1 96.69 25 GLU B O 1
ATOM 3487 N N . GLU B 1 26 ? -8.469 -3.678 30.875 1 96.88 26 GLU B N 1
ATOM 3488 C CA . GLU B 1 26 ? -8.82 -3.285 32.25 1 96.88 26 GLU B CA 1
ATOM 3489 C C . GLU B 1 26 ? -9.516 -1.928 32.25 1 96.88 26 GLU B C 1
ATOM 3491 O O . GLU B 1 26 ? -10.555 -1.768 32.906 1 96.88 26 GLU B O 1
ATOM 3496 N N . VAL B 1 27 ? -8.977 -0.953 31.578 1 96.94 27 VAL B N 1
ATOM 3497 C CA . VAL B 1 27 ? -9.539 0.396 31.547 1 96.94 27 VAL B CA 1
ATOM 3498 C C . VAL B 1 27 ? -10.875 0.397 30.812 1 96.94 27 VAL B C 1
ATOM 3500 O O . VAL B 1 27 ? -11.828 1.044 31.25 1 96.94 27 VAL B O 1
ATOM 3503 N N . LEU B 1 28 ? -10.969 -0.306 29.672 1 95.75 28 LEU B N 1
ATOM 3504 C CA . LEU B 1 28 ? -12.219 -0.365 28.922 1 95.75 28 LEU B CA 1
ATOM 3505 C C . LEU B 1 28 ? -13.336 -0.958 29.781 1 95.75 28 LEU B C 1
ATOM 3507 O O . LEU B 1 28 ? -14.445 -0.418 29.828 1 95.75 28 LEU B O 1
ATOM 3511 N N . VAL B 1 29 ? -13.023 -2.004 30.516 1 94.81 29 VAL B N 1
ATOM 3512 C CA . VAL B 1 29 ? -14 -2.658 31.375 1 94.81 29 VAL B CA 1
ATOM 3513 C C . VAL B 1 29 ? -14.406 -1.715 32.5 1 94.81 29 VAL B C 1
ATOM 3515 O O . VAL B 1 29 ? -15.594 -1.561 32.812 1 94.81 29 VAL B O 1
ATOM 3518 N N . ALA B 1 30 ? -13.484 -1.094 33.094 1 96.56 30 ALA B N 1
ATOM 3519 C CA . ALA B 1 30 ? -13.742 -0.183 34.219 1 96.56 30 ALA B CA 1
ATOM 3520 C C . ALA B 1 30 ? -14.625 0.979 33.781 1 96.56 30 ALA B C 1
ATOM 3522 O O . ALA B 1 30 ? -15.445 1.467 34.562 1 96.56 30 ALA B O 1
ATOM 3523 N N . LYS B 1 31 ? -14.523 1.423 32.594 1 95.69 31 LYS B N 1
ATOM 3524 C CA . LYS B 1 31 ? -15.258 2.582 32.094 1 95.69 31 LYS B CA 1
ATOM 3525 C C . LYS B 1 31 ? -16.531 2.154 31.375 1 95.69 31 LYS B C 1
ATOM 3527 O O . LYS B 1 31 ? -17.281 2.998 30.875 1 95.69 31 LYS B O 1
ATOM 3532 N N . GLY B 1 32 ? -16.734 0.905 31.203 1 94.31 32 GLY B N 1
ATOM 3533 C CA . GLY B 1 32 ? -17.906 0.397 30.516 1 94.31 32 GLY B CA 1
ATOM 3534 C C . GLY B 1 32 ? -17.859 0.612 29.016 1 94.31 32 GLY B C 1
ATOM 3535 O O . GLY B 1 32 ? -18.891 0.781 28.375 1 94.31 32 GLY B O 1
ATOM 3536 N N . ILE B 1 33 ? -16.672 0.709 28.469 1 94.69 33 ILE B N 1
ATOM 3537 C CA . ILE B 1 33 ? -16.484 0.874 27.031 1 94.69 33 ILE B CA 1
ATOM 3538 C C . ILE B 1 33 ? -16.344 -0.495 26.375 1 94.69 33 ILE B C 1
ATOM 3540 O O . ILE B 1 33 ? -15.602 -1.354 26.844 1 94.69 33 ILE B O 1
ATOM 3544 N N . LYS B 1 34 ? -17.078 -0.765 25.312 1 93.31 34 LYS B N 1
ATOM 3545 C CA . LYS B 1 34 ? -17.016 -2.031 24.594 1 93.31 34 LYS B CA 1
ATOM 3546 C C . LYS B 1 34 ? -15.633 -2.238 23.953 1 93.31 34 LYS B C 1
ATOM 3548 O O . LYS B 1 34 ? -15.023 -1.291 23.453 1 93.31 34 LYS B O 1
ATOM 3553 N N . SER B 1 35 ? -15.219 -3.502 23.875 1 94.31 35 SER B N 1
ATOM 3554 C CA . SER B 1 35 ? -13.945 -3.846 23.25 1 94.31 35 SER B CA 1
ATOM 3555 C C . SER B 1 35 ? -14 -3.627 21.734 1 94.31 35 SER B C 1
ATOM 3557 O O . SER B 1 35 ? -15.055 -3.775 21.109 1 94.31 35 SER B O 1
ATOM 3559 N N . PRO B 1 36 ? -12.891 -3.324 21.109 1 95.38 36 PRO B N 1
ATOM 3560 C CA . PRO B 1 36 ? -12.828 -3.076 19.672 1 95.38 36 PRO B CA 1
ATOM 3561 C C . PRO B 1 36 ? -13.32 -4.266 18.844 1 95.38 36 PRO B C 1
ATOM 3563 O O . PRO B 1 36 ? -13.047 -5.418 19.203 1 95.38 36 PRO B O 1
ATOM 3566 N N . SER B 1 37 ? -14.047 -4.039 17.797 1 95.94 37 SER B N 1
ATOM 3567 C CA . SER B 1 37 ? -14.531 -5.031 16.844 1 95.94 37 SER B CA 1
ATOM 3568 C C . SER B 1 37 ? -14.656 -4.445 15.438 1 95.94 37 SER B C 1
ATOM 3570 O O . SER B 1 37 ? -14.648 -3.225 15.273 1 95.94 37 SER B O 1
ATOM 3572 N N . PHE B 1 38 ? -14.734 -5.312 14.438 1 97 38 PHE B N 1
ATOM 3573 C CA . PHE B 1 38 ? -14.891 -4.867 13.055 1 97 38 PHE B CA 1
ATOM 3574 C C . PHE B 1 38 ? -16.375 -4.719 12.703 1 97 38 PHE B C 1
ATOM 3576 O O . PHE B 1 38 ? -16.703 -4.344 11.586 1 97 38 PHE B O 1
ATOM 3583 N N . ASP B 1 39 ? -17.219 -4.945 13.625 1 95.56 39 ASP B N 1
ATOM 3584 C CA . ASP B 1 39 ? -18.656 -5 13.352 1 95.56 39 ASP B CA 1
ATOM 3585 C C . ASP B 1 39 ? -19.172 -3.652 12.852 1 95.56 39 ASP B C 1
ATOM 3587 O O . ASP B 1 39 ? -18.703 -2.602 13.297 1 95.56 39 ASP B O 1
ATOM 3591 N N . GLU B 1 40 ? -20.156 -3.805 12.047 1 94.62 40 GLU B N 1
ATOM 3592 C CA . GLU B 1 40 ? -20.844 -2.604 11.578 1 94.62 40 GLU B CA 1
ATOM 3593 C C . GLU B 1 40 ? -21.422 -1.801 12.742 1 94.62 40 GLU B C 1
ATOM 3595 O O . GLU B 1 40 ? -22.094 -2.355 13.617 1 94.62 40 GLU B O 1
ATOM 3600 N N . GLY B 1 41 ? -21.125 -0.513 12.828 1 87.31 41 GLY B N 1
ATOM 3601 C CA . GLY B 1 41 ? -21.703 0.369 13.82 1 87.31 41 GLY B CA 1
ATOM 3602 C C . GLY B 1 41 ? -21 0.309 15.164 1 87.31 41 GLY B C 1
ATOM 3603 O O . GLY B 1 41 ? -21.359 1.021 16.094 1 87.31 41 GLY B O 1
ATOM 3604 N N . ALA B 1 42 ? -20.016 -0.625 15.273 1 89.5 42 ALA B N 1
ATOM 3605 C CA . ALA B 1 42 ? -19.25 -0.68 16.516 1 89.5 42 ALA B CA 1
ATOM 3606 C C . ALA B 1 42 ? -18.5 0.624 16.75 1 89.5 42 ALA B C 1
ATOM 3608 O O . ALA B 1 42 ? -17.797 1.109 15.867 1 89.5 42 ALA B O 1
ATOM 3609 N N . PRO B 1 43 ? -18.75 1.208 17.875 1 85.06 43 PRO B N 1
ATOM 3610 C CA . PRO B 1 43 ? -17.984 2.418 18.172 1 85.06 43 PRO B CA 1
ATOM 3611 C C . PRO B 1 43 ? -16.5 2.139 18.375 1 85.06 43 PRO B C 1
ATOM 3613 O O . PRO B 1 43 ? -16.125 1.065 18.859 1 85.06 43 PRO B O 1
ATOM 3616 N N . PHE B 1 44 ? -15.711 2.982 17.984 1 86 44 PHE B N 1
ATOM 3617 C CA . PHE B 1 44 ? -14.289 2.932 18.297 1 86 44 PHE B CA 1
ATOM 3618 C C . PHE B 1 44 ? -13.898 4.059 19.25 1 86 44 PHE B C 1
ATOM 3620 O O . PHE B 1 44 ? -13.953 5.234 18.875 1 86 44 PHE B O 1
ATOM 3627 N N . ASN B 1 45 ? -13.562 3.656 20.406 1 84.12 45 ASN B N 1
ATOM 3628 C CA . ASN B 1 45 ? -13.188 4.645 21.406 1 84.12 45 ASN B CA 1
ATOM 3629 C C . ASN B 1 45 ? -12.086 4.125 22.328 1 84.12 45 ASN B C 1
ATOM 3631 O O . ASN B 1 45 ? -12.344 3.334 23.234 1 84.12 45 ASN B O 1
ATOM 3635 N N . ILE B 1 46 ? -10.914 4.504 22.094 1 89.75 46 ILE B N 1
ATOM 3636 C CA . ILE B 1 46 ? -9.812 4.262 23.031 1 89.75 46 ILE B CA 1
ATOM 3637 C C . ILE B 1 46 ? -9.5 5.539 23.797 1 89.75 46 ILE B C 1
ATOM 3639 O O . ILE B 1 46 ? -9.07 6.535 23.219 1 89.75 46 ILE B O 1
ATOM 3643 N N . PRO B 1 47 ? -9.734 5.473 25.078 1 90.88 47 PRO B N 1
ATOM 3644 C CA . PRO B 1 47 ? -9.477 6.668 25.891 1 90.88 47 PRO B CA 1
ATOM 3645 C C . PRO B 1 47 ? -8.062 7.207 25.719 1 90.88 47 PRO B C 1
ATOM 3647 O O . PRO B 1 47 ? -7.109 6.43 25.594 1 90.88 47 PRO B O 1
ATOM 3650 N N . LEU B 1 48 ? -7.926 8.516 25.766 1 86.88 48 LEU B N 1
ATOM 3651 C CA . LEU B 1 48 ? -6.652 9.188 25.547 1 86.88 48 LEU B CA 1
ATOM 3652 C C . LEU B 1 48 ? -5.609 8.742 26.562 1 86.88 48 LEU B C 1
ATOM 3654 O O . LEU B 1 48 ? -4.418 8.703 26.266 1 86.88 48 LEU B O 1
ATOM 3658 N N . GLU B 1 49 ? -6.02 8.398 27.781 1 91.44 49 GLU B N 1
ATOM 3659 C CA . GLU B 1 49 ? -5.082 7.98 28.812 1 91.44 49 GLU B CA 1
ATOM 3660 C C . GLU B 1 49 ? -4.379 6.68 28.438 1 91.44 49 GLU B C 1
ATOM 3662 O O . GLU B 1 49 ? -3.328 6.352 28.984 1 91.44 49 GLU B O 1
ATOM 3667 N N . LEU B 1 50 ? -4.953 5.98 27.469 1 94.75 50 LEU B N 1
ATOM 3668 C CA . LEU B 1 50 ? -4.395 4.707 27.031 1 94.75 50 LEU B CA 1
ATOM 3669 C C . LEU B 1 50 ? -3.5 4.891 25.812 1 94.75 50 LEU B C 1
ATOM 3671 O O . LEU B 1 50 ? -3.051 3.912 25.203 1 94.75 50 LEU B O 1
ATOM 3675 N N . SER B 1 51 ? -3.205 6.137 25.438 1 92.25 51 SER B N 1
ATOM 3676 C CA . SER B 1 51 ? -2.428 6.434 24.234 1 92.25 51 SER B CA 1
ATOM 3677 C C . SER B 1 51 ? -1.094 5.695 24.25 1 92.25 51 SER B C 1
ATOM 3679 O O . SER B 1 51 ? -0.679 5.141 23.219 1 92.25 51 SER B O 1
ATOM 3681 N N . PRO B 1 52 ? -0.363 5.605 25.453 1 95.12 52 PRO B N 1
ATOM 3682 C CA . PRO B 1 52 ? 0.911 4.883 25.438 1 95.12 52 PRO B CA 1
ATOM 3683 C C . PRO B 1 52 ? 0.739 3.393 25.156 1 95.12 52 PRO B C 1
ATOM 3685 O O . PRO B 1 52 ? 1.514 2.814 24.391 1 95.12 52 PRO B O 1
ATOM 3688 N N . GLN B 1 53 ? -0.285 2.787 25.75 1 97.75 53 GLN B N 1
ATOM 3689 C CA . GLN B 1 53 ? -0.559 1.372 25.531 1 97.75 53 GLN B CA 1
ATOM 3690 C C . GLN B 1 53 ? -1.023 1.125 24.094 1 97.75 53 GLN B C 1
ATOM 3692 O O . GLN B 1 53 ? -0.646 0.127 23.484 1 97.75 53 GLN B O 1
ATOM 3697 N N . HIS B 1 54 ? -1.869 2.039 23.641 1 96.75 54 HIS B N 1
ATOM 3698 C CA . HIS B 1 54 ? -2.346 1.974 22.25 1 96.75 54 HIS B CA 1
ATOM 3699 C C . HIS B 1 54 ? -1.184 2.018 21.266 1 96.75 54 HIS B C 1
ATOM 3701 O O . HIS B 1 54 ? -1.078 1.159 20.391 1 96.75 54 HIS B O 1
ATOM 3707 N N . ASP B 1 55 ? -0.259 2.953 21.453 1 96.62 55 ASP B N 1
ATOM 3708 C CA . ASP B 1 55 ? 0.938 3.07 20.625 1 96.62 55 ASP B CA 1
ATOM 3709 C C . ASP B 1 55 ? 1.799 1.813 20.719 1 96.62 55 ASP B C 1
ATOM 3711 O O . ASP B 1 55 ? 2.322 1.334 19.703 1 96.62 55 ASP B O 1
ATOM 3715 N N . ALA B 1 56 ? 1.92 1.325 21.891 1 98.19 56 ALA B N 1
ATOM 3716 C CA . ALA B 1 56 ? 2.77 0.163 22.141 1 98.19 56 ALA B CA 1
ATOM 3717 C C . ALA B 1 56 ? 2.26 -1.061 21.391 1 98.19 56 ALA B C 1
ATOM 3719 O O . ALA B 1 56 ? 3.043 -1.79 20.766 1 98.19 56 ALA B O 1
ATOM 3720 N N . VAL B 1 57 ? 0.943 -1.295 21.422 1 98.62 57 VAL B N 1
ATOM 3721 C CA . VAL B 1 57 ? 0.378 -2.461 20.75 1 98.62 57 VAL B CA 1
ATOM 3722 C C . VAL B 1 57 ? 0.544 -2.316 19.25 1 98.62 57 VAL B C 1
ATOM 3724 O O . VAL B 1 57 ? 0.95 -3.264 18.562 1 98.62 57 VAL B O 1
ATOM 3727 N N . LEU B 1 58 ? 0.257 -1.132 18.719 1 98.25 58 LEU B N 1
ATOM 3728 C CA . LEU B 1 58 ? 0.352 -0.915 17.281 1 98.25 58 LEU B CA 1
ATOM 3729 C C . LEU B 1 58 ? 1.785 -1.105 16.797 1 98.25 58 LEU B C 1
ATOM 3731 O O . LEU B 1 58 ? 2.025 -1.824 15.828 1 98.25 58 LEU B O 1
ATOM 3735 N N . ASP B 1 59 ? 2.736 -0.593 17.516 1 98.44 59 ASP B N 1
ATOM 3736 C CA . ASP B 1 59 ? 4.133 -0.706 17.094 1 98.44 59 ASP B CA 1
ATOM 3737 C C . ASP B 1 59 ? 4.648 -2.131 17.297 1 98.44 59 ASP B C 1
ATOM 3739 O O . ASP B 1 59 ? 5.348 -2.664 16.422 1 98.44 59 ASP B O 1
ATOM 3743 N N . ALA B 1 60 ? 4.297 -2.748 18.391 1 98.81 60 ALA B N 1
ATOM 3744 C CA . ALA B 1 60 ? 4.832 -4.07 18.719 1 98.81 60 ALA B CA 1
ATOM 3745 C C . ALA B 1 60 ? 4.254 -5.133 17.781 1 98.81 60 ALA B C 1
ATOM 3747 O O . ALA B 1 60 ? 4.965 -6.051 17.359 1 98.81 60 ALA B O 1
ATOM 3748 N N . THR B 1 61 ? 2.939 -5.055 17.484 1 98.75 61 THR B N 1
ATOM 3749 C CA . THR B 1 61 ? 2.342 -6.012 16.562 1 98.75 61 THR B CA 1
ATOM 3750 C C . THR B 1 61 ? 2.949 -5.871 15.172 1 98.75 61 THR B C 1
ATOM 3752 O O . THR B 1 61 ? 3.244 -6.871 14.516 1 98.75 61 THR B O 1
ATOM 3755 N N . ALA B 1 62 ? 3.156 -4.629 14.75 1 98.25 62 ALA B N 1
ATOM 3756 C CA . ALA B 1 62 ? 3.756 -4.398 13.438 1 98.25 62 ALA B CA 1
ATOM 3757 C C . ALA B 1 62 ? 5.18 -4.945 13.383 1 98.25 62 ALA B C 1
ATOM 3759 O O . ALA B 1 62 ? 5.566 -5.59 12.398 1 98.25 62 ALA B O 1
ATOM 3760 N N . GLU B 1 63 ? 5.965 -4.676 14.406 1 98.5 63 GLU B N 1
ATOM 3761 C CA . GLU B 1 63 ? 7.352 -5.133 14.43 1 98.5 63 GLU B CA 1
ATOM 3762 C C . GLU B 1 63 ? 7.434 -6.652 14.477 1 98.5 63 GLU B C 1
ATOM 3764 O O . GLU B 1 63 ? 8.227 -7.258 13.742 1 98.5 63 GLU B O 1
ATOM 3769 N N . LEU B 1 64 ? 6.684 -7.277 15.359 1 98.69 64 LEU B N 1
ATOM 3770 C CA . LEU B 1 64 ? 6.688 -8.734 15.477 1 98.69 64 LEU B CA 1
ATOM 3771 C C . LEU B 1 64 ? 6.277 -9.391 14.156 1 98.69 64 LEU B C 1
ATOM 3773 O O . LEU B 1 64 ? 6.887 -10.375 13.734 1 98.69 64 LEU B O 1
ATOM 3777 N N . HIS B 1 65 ? 5.238 -8.859 13.523 1 98.5 65 HIS B N 1
ATOM 3778 C CA . HIS B 1 65 ? 4.812 -9.328 12.211 1 98.5 65 HIS B CA 1
ATOM 3779 C C . HIS B 1 65 ? 5.953 -9.266 11.203 1 98.5 65 HIS B C 1
ATOM 3781 O O . HIS B 1 65 ? 6.242 -10.25 10.516 1 98.5 65 HIS B O 1
ATOM 3787 N N . ASP B 1 66 ? 6.621 -8.141 11.141 1 97.88 66 ASP B N 1
ATOM 3788 C CA . ASP B 1 66 ? 7.672 -7.906 10.164 1 97.88 66 ASP B CA 1
ATOM 3789 C C . ASP B 1 66 ? 8.875 -8.812 10.414 1 97.88 66 ASP B C 1
ATOM 3791 O O . ASP B 1 66 ? 9.539 -9.25 9.477 1 97.88 66 ASP B O 1
ATOM 3795 N N . LEU B 1 67 ? 9.172 -9.094 11.688 1 97.81 67 LEU B N 1
ATOM 3796 C CA . LEU B 1 67 ? 10.305 -9.938 12.055 1 97.81 67 LEU B CA 1
ATOM 3797 C C . LEU B 1 67 ? 10.125 -11.359 11.531 1 97.81 67 LEU B C 1
ATOM 3799 O O . LEU B 1 67 ? 11.102 -12.086 11.344 1 97.81 67 LEU B O 1
ATOM 3803 N N . LEU B 1 68 ? 8.93 -11.711 11.273 1 97.19 68 LEU B N 1
ATOM 3804 C CA . LEU B 1 68 ? 8.641 -13.086 10.883 1 97.19 68 LEU B CA 1
ATOM 3805 C C . LEU B 1 68 ? 8.406 -13.188 9.375 1 97.19 68 LEU B C 1
ATOM 3807 O O . LEU B 1 68 ? 7.848 -14.172 8.891 1 97.19 68 LEU B O 1
ATOM 3811 N N . LEU B 1 69 ? 8.836 -12.227 8.656 1 94.25 69 LEU B N 1
ATOM 3812 C CA . LEU B 1 69 ? 8.82 -12.242 7.195 1 94.25 69 LEU B CA 1
ATOM 3813 C C . LEU B 1 69 ? 10.242 -12.242 6.645 1 94.25 69 LEU B C 1
ATOM 3815 O O . LEU B 1 69 ? 11.102 -11.492 7.121 1 94.25 69 LEU B O 1
ATOM 3819 N N . GLU B 1 70 ? 10.453 -13.18 5.684 1 91.5 70 GLU B N 1
ATOM 3820 C CA . GLU B 1 70 ? 11.703 -13.102 4.938 1 91.5 70 GLU B CA 1
ATOM 3821 C C . GLU B 1 70 ? 11.852 -11.742 4.25 1 91.5 70 GLU B C 1
ATOM 3823 O O . GLU B 1 70 ? 10.859 -11.086 3.938 1 91.5 70 GLU B O 1
ATOM 3828 N N . PRO B 1 71 ? 13.102 -11.211 4.059 1 92.31 71 PRO B N 1
ATOM 3829 C CA . PRO B 1 71 ? 13.375 -9.844 3.609 1 92.31 71 PRO B CA 1
ATOM 3830 C C . PRO B 1 71 ? 12.586 -9.461 2.361 1 92.31 71 PRO B C 1
ATOM 3832 O O . PRO B 1 71 ? 12.008 -8.375 2.295 1 92.31 71 PRO B O 1
ATOM 3835 N N . LEU B 1 72 ? 12.492 -10.289 1.372 1 91.25 72 LEU B N 1
ATOM 3836 C CA . LEU B 1 72 ? 11.781 -9.93 0.15 1 91.25 72 LEU B CA 1
ATOM 3837 C C .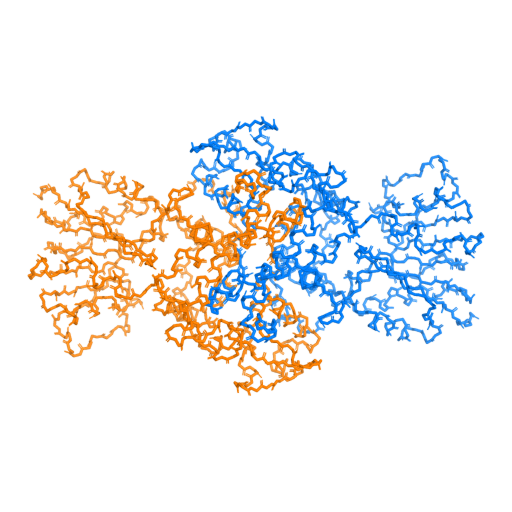 LEU B 1 72 ? 10.273 -9.961 0.365 1 91.25 72 LEU B C 1
ATOM 3839 O O . LEU B 1 72 ? 9.539 -9.164 -0.228 1 91.25 72 LEU B O 1
ATOM 3843 N N . ASN B 1 73 ? 9.805 -10.891 1.263 1 91.06 73 ASN B N 1
ATOM 3844 C CA . ASN B 1 73 ? 8.391 -10.883 1.64 1 91.06 73 ASN B CA 1
ATOM 3845 C C . ASN B 1 73 ? 8.023 -9.609 2.404 1 91.06 73 ASN B C 1
ATOM 3847 O O . ASN B 1 73 ? 6.91 -9.109 2.279 1 91.06 73 ASN B O 1
ATOM 3851 N N . LEU B 1 74 ? 9 -9.195 3.215 1 94.75 74 LEU B N 1
ATOM 3852 C CA . LEU B 1 74 ? 8.812 -7.945 3.945 1 94.75 74 LEU B CA 1
ATOM 3853 C C . LEU B 1 74 ? 8.633 -6.777 2.982 1 94.75 74 LEU B C 1
ATOM 3855 O O . LEU B 1 74 ? 7.707 -5.973 3.145 1 94.75 74 LEU B O 1
ATOM 3859 N N . ILE B 1 75 ? 9.469 -6.699 1.951 1 94.5 75 ILE B N 1
ATOM 3860 C CA . ILE B 1 75 ? 9.375 -5.645 0.947 1 94.5 75 ILE B CA 1
ATOM 3861 C C . ILE B 1 75 ? 8.047 -5.758 0.206 1 94.5 75 ILE B C 1
ATOM 3863 O O . ILE B 1 75 ? 7.34 -4.762 0.029 1 94.5 75 ILE B O 1
ATOM 3867 N N . HIS B 1 76 ? 7.684 -6.953 -0.144 1 91.38 76 HIS B N 1
ATOM 3868 C CA . HIS B 1 76 ? 6.441 -7.195 -0.869 1 91.38 76 HIS B CA 1
ATOM 3869 C C . HIS B 1 76 ? 5.23 -6.766 -0.046 1 91.38 76 HIS B C 1
ATOM 3871 O O . HIS B 1 76 ? 4.305 -6.141 -0.572 1 91.38 76 HIS B O 1
ATOM 3877 N N . ARG B 1 77 ? 5.242 -7.086 1.2 1 91.12 77 ARG B N 1
ATOM 3878 C CA . ARG B 1 77 ? 4.137 -6.758 2.096 1 91.12 77 ARG B CA 1
ATOM 3879 C C . ARG B 1 77 ? 3.914 -5.254 2.166 1 91.12 77 ARG B C 1
ATOM 3881 O O . ARG B 1 77 ? 2.775 -4.785 2.125 1 91.12 77 ARG B O 1
ATOM 3888 N N . HIS B 1 78 ? 4.957 -4.535 2.205 1 92.5 78 HIS B N 1
ATOM 3889 C CA . HIS B 1 78 ? 4.836 -3.092 2.395 1 92.5 78 HIS B CA 1
ATOM 3890 C C . HIS B 1 78 ? 4.617 -2.379 1.065 1 92.5 78 HIS B C 1
ATOM 3892 O O . HIS B 1 78 ? 4.09 -1.264 1.034 1 92.5 78 HIS B O 1
ATOM 3898 N N . ALA B 1 79 ? 5.07 -2.936 -0.038 1 85.25 79 ALA B N 1
ATOM 3899 C CA . ALA B 1 79 ? 4.863 -2.326 -1.35 1 85.25 79 ALA B CA 1
ATOM 3900 C C . ALA B 1 79 ? 3.391 -2.348 -1.741 1 85.25 79 ALA B C 1
ATOM 3902 O O . ALA B 1 79 ? 2.891 -1.399 -2.352 1 85.25 79 ALA B O 1
ATOM 3903 N N . GLY B 1 80 ? 2.562 -3.322 -1.303 1 81.62 80 GLY B N 1
ATOM 3904 C CA . GLY B 1 80 ? 1.139 -3.549 -1.487 1 81.62 80 GLY B CA 1
ATOM 3905 C C . GLY B 1 80 ? 0.515 -2.619 -2.514 1 81.62 80 GLY B C 1
ATOM 3906 O O . GLY B 1 80 ? -0.525 -2.01 -2.256 1 81.62 80 GLY B O 1
ATOM 3907 N N . HIS B 1 81 ? 1.142 -2.596 -3.777 1 87.25 81 HIS B N 1
ATOM 3908 C CA . HIS B 1 81 ? 0.71 -1.578 -4.73 1 87.25 81 HIS B CA 1
ATOM 3909 C C . HIS B 1 81 ? -0.666 -1.905 -5.301 1 87.25 81 HIS B C 1
ATOM 3911 O O . HIS B 1 81 ? -1.306 -1.051 -5.918 1 87.25 81 HIS B O 1
ATOM 3917 N N . ASN B 1 82 ? -1.198 -3.111 -4.988 1 91.81 82 ASN B N 1
ATOM 3918 C CA . ASN B 1 82 ? -2.529 -3.457 -5.477 1 91.81 82 ASN B CA 1
ATOM 3919 C C . ASN B 1 82 ? -3.602 -3.172 -4.426 1 91.81 82 ASN B C 1
ATOM 3921 O O . ASN B 1 82 ? -4.797 -3.236 -4.719 1 91.81 82 ASN B O 1
ATOM 3925 N N . ASN B 1 83 ? -3.211 -2.875 -3.24 1 94 83 ASN B N 1
ATOM 3926 C CA . ASN B 1 83 ? -4.188 -2.691 -2.172 1 94 83 ASN B CA 1
ATOM 3927 C C . ASN B 1 83 ? -5.184 -1.584 -2.506 1 94 83 ASN B C 1
ATOM 3929 O O . ASN B 1 83 ? -6.391 -1.76 -2.34 1 94 83 ASN B O 1
ATOM 3933 N N . PRO B 1 84 ? -4.664 -0.442 -3.047 1 96.12 84 PRO B N 1
ATOM 3934 C CA . PRO B 1 84 ? -5.613 0.643 -3.297 1 96.12 84 PRO B CA 1
ATOM 3935 C C . PRO B 1 84 ? -6.555 0.346 -4.465 1 96.12 84 PRO B C 1
ATOM 3937 O O . PRO B 1 84 ? -7.535 1.065 -4.668 1 96.12 84 PRO B O 1
ATOM 3940 N N . LEU B 1 85 ? -6.27 -0.695 -5.238 1 97.5 85 LEU B N 1
ATOM 3941 C CA . LEU B 1 85 ? -7.047 -0.979 -6.438 1 97.5 85 LEU B CA 1
ATOM 3942 C C . LEU B 1 85 ? -8.492 -1.293 -6.086 1 97.5 85 LEU B C 1
ATOM 3944 O O . LEU B 1 85 ? -9.422 -0.694 -6.641 1 97.5 85 LEU B O 1
ATOM 3948 N N . CYS B 1 86 ? -8.672 -2.201 -5.152 1 97.75 86 CYS B N 1
ATOM 3949 C CA . CYS B 1 86 ? -10.039 -2.527 -4.75 1 97.75 86 CYS B CA 1
ATOM 3950 C C . CYS B 1 86 ? -10.711 -1.336 -4.078 1 97.75 86 CYS B C 1
ATOM 3952 O O . CYS B 1 86 ? -11.906 -1.116 -4.25 1 97.75 86 CYS B O 1
ATOM 3954 N N . MET B 1 87 ? -9.984 -0.525 -3.375 1 97.69 87 MET B N 1
ATOM 3955 C CA . MET B 1 87 ? -10.523 0.664 -2.717 1 97.69 87 MET B CA 1
ATOM 3956 C C . MET B 1 87 ? -10.938 1.71 -3.744 1 97.69 87 MET B C 1
ATOM 3958 O O . MET B 1 87 ? -11.953 2.391 -3.564 1 97.69 87 MET B O 1
ATOM 3962 N N . PHE B 1 88 ? -10.102 1.814 -4.746 1 98.19 88 PHE B N 1
ATOM 3963 C CA . PHE B 1 88 ? -10.469 2.703 -5.844 1 98.19 88 PHE B CA 1
ATOM 3964 C C . PHE B 1 88 ? -11.789 2.273 -6.469 1 98.19 88 PHE B C 1
ATOM 3966 O O . PHE B 1 88 ? -12.68 3.098 -6.676 1 98.19 88 PHE B O 1
ATOM 3973 N N . ALA B 1 89 ? -11.961 1.042 -6.754 1 98.5 89 ALA B N 1
ATOM 3974 C CA . ALA B 1 89 ? -13.211 0.534 -7.324 1 98.5 89 ALA B CA 1
ATOM 3975 C C . ALA B 1 89 ? -14.383 0.792 -6.387 1 98.5 89 ALA B C 1
ATOM 3977 O O . ALA B 1 89 ? -15.461 1.205 -6.828 1 98.5 89 ALA B O 1
ATOM 3978 N N . ILE B 1 90 ? -14.203 0.547 -5.082 1 98.44 90 ILE B N 1
ATOM 3979 C CA . ILE B 1 90 ? -15.234 0.748 -4.074 1 98.44 90 ILE B CA 1
ATOM 3980 C C . ILE B 1 90 ? -15.688 2.205 -4.082 1 98.44 90 ILE B C 1
ATOM 3982 O O . ILE B 1 90 ? -16.891 2.488 -4.105 1 98.44 90 ILE B O 1
ATOM 3986 N N . ALA B 1 91 ? -14.727 3.119 -4.105 1 97.44 91 ALA B N 1
ATOM 3987 C CA . ALA B 1 91 ? -15.047 4.547 -4.082 1 97.44 91 ALA B CA 1
ATOM 3988 C C . ALA B 1 91 ? -15.672 4.988 -5.398 1 97.44 91 ALA B C 1
ATOM 3990 O O . ALA B 1 91 ? -16.703 5.676 -5.398 1 97.44 91 ALA B O 1
ATOM 3991 N N . GLU B 1 92 ? -15.094 4.574 -6.492 1 97.5 92 GLU B N 1
ATOM 3992 C CA . GLU B 1 92 ? -15.492 5.012 -7.824 1 97.5 92 GLU B CA 1
ATOM 3993 C C . GLU B 1 92 ? -16.922 4.582 -8.148 1 97.5 92 GLU B C 1
ATOM 3995 O O . GLU B 1 92 ? -17.703 5.355 -8.711 1 97.5 92 GLU B O 1
ATOM 4000 N N . PHE B 1 93 ? -17.25 3.369 -7.801 1 98.12 93 PHE B N 1
ATOM 4001 C CA . PHE B 1 93 ? -18.547 2.828 -8.172 1 98.12 93 PHE B CA 1
ATOM 4002 C C . PHE B 1 93 ? -19.5 2.836 -6.984 1 98.12 93 PHE B C 1
ATOM 4004 O O . PHE B 1 93 ? -20.594 2.258 -7.047 1 98.12 93 PHE B O 1
ATOM 4011 N N . LYS B 1 94 ? -19.094 3.436 -5.852 1 97.62 94 LYS B N 1
ATOM 4012 C CA . LYS B 1 94 ? -19.891 3.572 -4.633 1 97.62 94 LYS B CA 1
ATOM 4013 C C . LYS B 1 94 ? -20.438 2.225 -4.184 1 97.62 94 LYS B C 1
ATOM 4015 O O . LYS B 1 94 ? -21.641 2.092 -3.949 1 97.62 94 LYS B O 1
ATOM 4020 N N . LEU B 1 95 ? -19.578 1.233 -4.094 1 98.44 95 LEU B N 1
ATOM 4021 C CA . LEU B 1 95 ? -20 -0.13 -3.795 1 98.44 95 LEU B CA 1
ATOM 4022 C C . LEU B 1 95 ? -20.547 -0.233 -2.373 1 98.44 95 LEU B C 1
ATOM 4024 O O . LEU B 1 95 ? -21.375 -1.092 -2.084 1 98.44 95 LEU B O 1
ATOM 4028 N N . ALA B 1 96 ? -20.062 0.617 -1.455 1 98.12 96 ALA B N 1
ATOM 4029 C CA . ALA B 1 96 ? -20.578 0.613 -0.089 1 98.12 96 ALA B CA 1
ATOM 4030 C C . ALA B 1 96 ? -22.078 0.896 -0.069 1 98.12 96 ALA B C 1
ATOM 4032 O O . ALA B 1 96 ? -22.812 0.361 0.771 1 98.12 96 ALA B O 1
ATOM 4033 N N . ASP B 1 97 ? -22.531 1.686 -0.997 1 97.75 97 ASP B N 1
ATOM 4034 C CA . ASP B 1 97 ? -23.938 2.074 -1.057 1 97.75 97 ASP B CA 1
ATOM 4035 C C . ASP B 1 97 ? -24.797 0.932 -1.587 1 97.75 97 ASP B C 1
ATOM 4037 O O . ASP B 1 97 ? -26.031 0.964 -1.463 1 97.75 97 ASP B O 1
ATOM 4041 N N . LYS B 1 98 ? -24.203 -0.041 -2.205 1 98.19 98 LYS B N 1
ATOM 4042 C CA . LYS B 1 98 ? -24.938 -1.142 -2.82 1 98.19 98 LYS B CA 1
ATOM 4043 C C . LYS B 1 98 ? -25.266 -2.219 -1.794 1 98.19 98 LYS B C 1
ATOM 4045 O O . LYS B 1 98 ? -26.094 -3.098 -2.057 1 98.19 98 LYS B O 1
ATOM 4050 N N . VAL B 1 99 ? -24.656 -2.17 -0.619 1 98.31 99 VAL B N 1
ATOM 4051 C CA . VAL B 1 99 ? -24.969 -3.055 0.495 1 98.31 99 VAL B CA 1
ATOM 4052 C C . VAL B 1 99 ? -25.797 -2.299 1.531 1 98.31 99 VAL B C 1
ATOM 4054 O O . VAL B 1 99 ? -25.375 -1.266 2.047 1 98.31 99 VAL B O 1
ATOM 4057 N N . PRO B 1 100 ? -26.969 -2.738 1.84 1 97.44 100 PRO B N 1
ATOM 4058 C CA . PRO B 1 100 ? -27.812 -2.021 2.811 1 97.44 100 PRO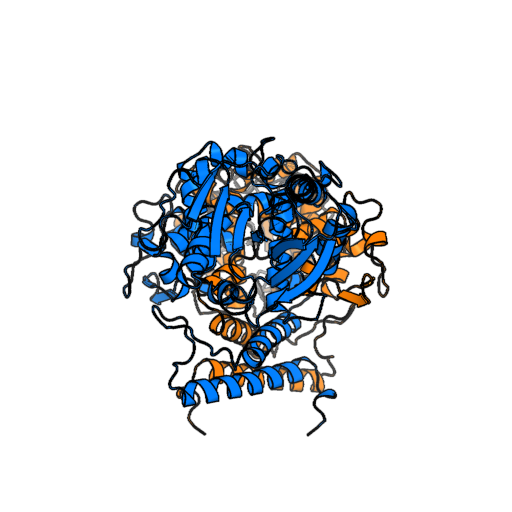 B CA 1
ATOM 4059 C C . PRO B 1 100 ? -27.203 -2.016 4.211 1 97.44 100 PRO B C 1
ATOM 4061 O O . PRO B 1 100 ? -26.609 -3.014 4.645 1 97.44 100 PRO B O 1
ATOM 4064 N N . PRO B 1 101 ? -27.344 -0.875 4.938 1 95.81 101 PRO B N 1
ATOM 4065 C CA . PRO B 1 101 ? -26.922 -0.872 6.34 1 95.81 101 PRO B CA 1
ATOM 4066 C C . PRO B 1 101 ? -27.578 -1.981 7.16 1 95.81 101 PRO B C 1
ATOM 4068 O O . PRO B 1 101 ? -28.797 -2.178 7.074 1 95.81 101 PRO B O 1
ATOM 4071 N N . HIS B 1 102 ? -26.812 -2.721 7.922 1 96 102 HIS B N 1
ATOM 4072 C CA . HIS B 1 102 ? -27.25 -3.834 8.75 1 96 102 HIS B CA 1
ATOM 4073 C C . HIS B 1 102 ? -27.938 -4.91 7.906 1 96 102 HIS B C 1
ATOM 4075 O O . HIS B 1 102 ? -28.828 -5.605 8.383 1 96 102 HIS B O 1
ATOM 4081 N N . GLY B 1 103 ? -27.531 -4.957 6.703 1 97.25 103 GLY B N 1
ATOM 4082 C CA . GLY B 1 103 ? -28.062 -5.93 5.758 1 97.25 103 GLY B CA 1
ATOM 4083 C C . GLY B 1 103 ? -26.984 -6.613 4.941 1 97.25 103 GLY B C 1
ATOM 4084 O O . GLY B 1 103 ? -25.812 -6.645 5.348 1 97.25 103 GLY B O 1
ATOM 4085 N N . GLU B 1 104 ? -27.422 -7.293 3.896 1 98.31 104 GLU B N 1
ATOM 4086 C CA . GLU B 1 104 ? -26.531 -8.086 3.049 1 98.31 104 GLU B CA 1
ATOM 4087 C C . GLU B 1 104 ? -26.891 -7.91 1.572 1 98.31 104 GLU B C 1
ATOM 4089 O O . GLU B 1 104 ? -27.984 -7.461 1.236 1 98.31 104 GLU B O 1
ATOM 4094 N N . ALA B 1 105 ? -26.016 -8.172 0.734 1 98.69 105 ALA B N 1
ATOM 4095 C CA . ALA B 1 105 ? -26.188 -8.172 -0.716 1 98.69 105 ALA B CA 1
ATOM 4096 C C . ALA B 1 105 ? -25.281 -9.211 -1.38 1 98.69 105 ALA B C 1
ATOM 4098 O O . ALA B 1 105 ? -24.203 -9.516 -0.873 1 98.69 105 ALA B O 1
ATOM 4099 N N . SER B 1 106 ? -25.703 -9.781 -2.477 1 98.75 106 SER B N 1
ATOM 4100 C CA . SER B 1 106 ? -24.859 -10.695 -3.244 1 98.75 106 SER B CA 1
ATOM 4101 C C . SER B 1 106 ? -23.875 -9.93 -4.113 1 98.75 106 SER B C 1
ATOM 4103 O O . SER B 1 106 ? -24.047 -8.742 -4.367 1 98.75 106 SER B O 1
ATOM 4105 N N . PHE B 1 107 ? -22.859 -10.633 -4.551 1 98.62 107 PHE B N 1
ATOM 4106 C CA . PHE B 1 107 ? -21.938 -10.016 -5.504 1 98.62 107 PHE B CA 1
ATOM 4107 C C . PHE B 1 107 ? -22.672 -9.555 -6.75 1 98.62 107 PHE B C 1
ATOM 4109 O O . PHE B 1 107 ? -22.344 -8.508 -7.32 1 98.62 107 PHE B O 1
ATOM 4116 N N . GLU B 1 108 ? -23.641 -10.312 -7.18 1 98.5 108 GLU B N 1
ATOM 4117 C CA . GLU B 1 108 ? -24.453 -9.969 -8.344 1 98.5 108 GLU B CA 1
ATOM 4118 C C . GLU B 1 108 ? -25.219 -8.672 -8.109 1 98.5 108 GLU B C 1
ATOM 4120 O O . GLU B 1 108 ? -25.25 -7.801 -8.984 1 98.5 108 GLU B O 1
ATOM 4125 N N . ASP B 1 109 ? -25.828 -8.523 -6.945 1 98.5 109 ASP B N 1
ATOM 4126 C CA . ASP B 1 109 ? -26.547 -7.309 -6.59 1 98.5 109 ASP B CA 1
ATOM 4127 C C . ASP B 1 109 ? -25.625 -6.098 -6.59 1 98.5 109 ASP B C 1
ATOM 4129 O O . ASP B 1 109 ? -26 -5.02 -7.059 1 98.5 109 ASP B O 1
ATOM 4133 N N . ILE B 1 110 ? -24.484 -6.289 -6.09 1 98.69 110 ILE B N 1
ATOM 4134 C CA . ILE B 1 110 ? -23.516 -5.199 -5.949 1 98.69 110 ILE B CA 1
ATOM 4135 C C . ILE B 1 110 ? -23 -4.781 -7.324 1 98.69 110 ILE B C 1
ATOM 4137 O O . ILE B 1 110 ? -22.766 -3.598 -7.574 1 98.69 110 ILE B O 1
ATOM 4141 N N . ALA B 1 111 ? -22.875 -5.742 -8.211 1 98.44 111 ALA B N 1
ATOM 4142 C CA . ALA B 1 111 ? -22.344 -5.484 -9.547 1 98.44 111 ALA B CA 1
ATOM 4143 C C . ALA B 1 111 ? -23.359 -4.742 -10.406 1 98.44 111 ALA B C 1
ATOM 4145 O O . ALA B 1 111 ? -23 -4.117 -11.406 1 98.44 111 ALA B O 1
ATOM 4146 N N . LYS B 1 112 ? -24.641 -4.785 -10.008 1 97.44 112 LYS B N 1
ATOM 4147 C CA . LYS B 1 112 ? -25.703 -4.168 -10.805 1 97.44 112 LYS B CA 1
ATOM 4148 C C . LYS B 1 112 ? -25.438 -2.676 -10.984 1 97.44 112 LYS B C 1
ATOM 4150 O O . LYS B 1 112 ? -25.031 -1.988 -10.047 1 97.44 112 LYS B O 1
ATOM 4155 N N . ASP B 1 113 ? -25.625 -2.164 -12.195 1 95.81 113 ASP B N 1
ATOM 4156 C CA . ASP B 1 113 ? -25.516 -0.758 -12.578 1 95.81 113 ASP B CA 1
ATOM 4157 C C . ASP B 1 113 ? -24.078 -0.27 -12.43 1 95.81 113 ASP B C 1
ATOM 4159 O O . 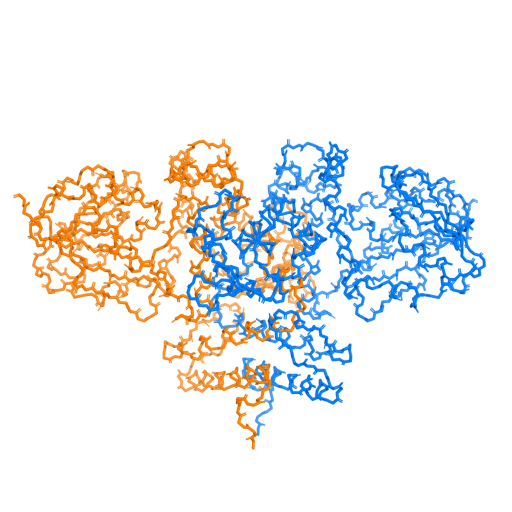ASP B 1 113 ? -23.844 0.873 -12.031 1 95.81 113 ASP B O 1
ATOM 4163 N N . THR B 1 114 ? -23.078 -1.157 -12.406 1 97.94 114 THR B N 1
ATOM 4164 C CA . THR B 1 114 ? -21.641 -0.864 -12.516 1 97.94 114 THR B CA 1
ATOM 4165 C C . THR B 1 114 ? -21.047 -1.521 -13.758 1 97.94 114 THR B C 1
ATOM 4167 O O . THR B 1 114 ? -21.672 -2.398 -14.359 1 97.94 114 THR B O 1
ATOM 4170 N N . PRO B 1 115 ? -19.953 -1.111 -14.18 1 98 115 PRO B N 1
ATOM 4171 C CA . PRO B 1 115 ? -19.297 -1.771 -15.312 1 98 115 PRO B CA 1
ATOM 4172 C C . PRO B 1 115 ? -18.656 -3.1 -14.922 1 98 115 PRO B C 1
ATOM 4174 O O . PRO B 1 115 ? -18.047 -3.764 -15.766 1 98 115 PRO B O 1
ATOM 4177 N N . LEU B 1 116 ? -18.781 -3.537 -13.711 1 98.25 116 LEU B N 1
ATOM 4178 C CA . LEU B 1 116 ? -18.094 -4.734 -13.227 1 98.25 116 LEU B CA 1
ATOM 4179 C C . LEU B 1 116 ? -18.938 -5.98 -13.484 1 98.25 116 LEU B C 1
ATOM 4181 O O . LEU B 1 116 ? -20.172 -5.941 -13.367 1 98.25 116 LEU B O 1
ATOM 4185 N N . THR B 1 117 ? -18.297 -7.062 -13.891 1 98.19 117 THR B N 1
ATOM 4186 C CA . THR B 1 117 ? -18.953 -8.367 -13.844 1 98.19 117 THR B CA 1
ATOM 4187 C C . THR B 1 117 ? -19.109 -8.844 -12.406 1 98.19 117 THR B C 1
ATOM 4189 O O . THR B 1 117 ? -18.453 -8.32 -11.5 1 98.19 117 THR B O 1
ATOM 4192 N N . THR B 1 118 ? -20 -9.82 -12.188 1 98.19 118 THR B N 1
ATOM 4193 C CA . THR B 1 118 ? -20.141 -10.445 -10.875 1 98.19 118 THR B CA 1
ATOM 4194 C C . THR B 1 118 ? -18.812 -11.031 -10.414 1 98.19 118 THR B C 1
ATOM 4196 O O . THR B 1 118 ? -18.422 -10.891 -9.25 1 98.19 118 THR B O 1
ATOM 4199 N N . ASP B 1 119 ? -18.078 -11.633 -11.312 1 97.5 119 ASP B N 1
ATOM 4200 C CA . ASP B 1 119 ? -16.797 -12.242 -11.016 1 97.5 119 ASP B CA 1
ATOM 4201 C C . ASP B 1 119 ? -15.781 -11.195 -10.562 1 97.5 119 ASP B C 1
ATOM 4203 O O . ASP B 1 119 ? -15.109 -11.375 -9.539 1 97.5 119 ASP B O 1
ATOM 4207 N N . MET B 1 120 ? -15.656 -10.133 -11.344 1 98.31 120 MET B N 1
ATOM 4208 C CA . MET B 1 120 ? -14.719 -9.078 -10.984 1 98.31 120 MET B CA 1
ATOM 4209 C C . MET B 1 120 ? -15.102 -8.43 -9.656 1 98.31 120 MET B C 1
ATOM 4211 O O . MET B 1 120 ? -14.234 -8.117 -8.844 1 98.31 120 MET B O 1
ATOM 4215 N N . THR B 1 121 ? -16.406 -8.227 -9.414 1 98.69 121 THR B N 1
ATOM 4216 C CA . THR B 1 121 ? -16.875 -7.695 -8.141 1 98.69 121 THR B CA 1
ATOM 4217 C C . THR B 1 121 ? -16.422 -8.578 -6.984 1 98.69 121 THR B C 1
ATOM 4219 O O . THR B 1 121 ? -15.93 -8.07 -5.973 1 98.69 121 THR B O 1
ATOM 4222 N N . ALA B 1 122 ? -16.547 -9.852 -7.133 1 98.44 122 ALA B N 1
ATOM 4223 C CA . ALA B 1 122 ? -16.125 -10.797 -6.102 1 98.44 122 ALA B CA 1
ATOM 4224 C C . ALA B 1 122 ? -14.617 -10.711 -5.859 1 98.44 122 ALA B C 1
ATOM 4226 O O . ALA B 1 122 ? -14.164 -10.711 -4.715 1 98.44 122 ALA B O 1
ATOM 4227 N N . ARG B 1 123 ? -13.852 -10.688 -6.926 1 98.12 123 ARG B N 1
ATOM 4228 C CA . ARG B 1 123 ? -12.398 -10.617 -6.82 1 98.12 123 ARG B CA 1
ATOM 4229 C C . ARG B 1 123 ? -11.961 -9.359 -6.074 1 98.12 123 ARG B C 1
ATOM 4231 O O . ARG B 1 123 ? -11.125 -9.43 -5.168 1 98.12 123 ARG B O 1
ATOM 4238 N N . LEU B 1 124 ? -12.539 -8.195 -6.41 1 98.5 124 LEU B N 1
ATOM 4239 C CA . LEU B 1 124 ? -12.219 -6.918 -5.777 1 98.5 124 LEU B CA 1
ATOM 4240 C C . LEU B 1 124 ? -12.609 -6.93 -4.305 1 98.5 124 LEU B C 1
ATOM 4242 O O . LEU B 1 124 ? -11.797 -6.586 -3.439 1 98.5 124 LEU B O 1
ATOM 4246 N N . LEU B 1 125 ? -13.797 -7.379 -3.994 1 98.69 125 LEU B N 1
ATOM 4247 C CA . LEU B 1 125 ? -14.305 -7.289 -2.629 1 98.69 125 LEU B CA 1
ATOM 4248 C C . LEU B 1 125 ? -13.641 -8.328 -1.73 1 98.69 125 LEU B C 1
ATOM 4250 O O . LEU B 1 125 ? -13.398 -8.062 -0.55 1 98.69 125 LEU B O 1
ATOM 4254 N N . ARG B 1 126 ? -13.344 -9.508 -2.24 1 98.38 126 ARG B N 1
ATOM 4255 C CA . ARG B 1 126 ? -12.664 -10.508 -1.425 1 98.38 126 ARG B CA 1
ATOM 4256 C C . ARG B 1 126 ? -11.258 -10.055 -1.062 1 98.38 126 ARG B C 1
ATOM 4258 O O . ARG B 1 126 ? -10.758 -10.367 0.02 1 98.38 126 ARG B O 1
ATOM 4265 N N . HIS B 1 127 ? -10.578 -9.352 -1.999 1 97.94 127 HIS B N 1
ATOM 4266 C CA . HIS B 1 127 ? -9.312 -8.734 -1.615 1 97.94 127 HIS B CA 1
ATOM 4267 C C . HIS B 1 127 ? -9.516 -7.695 -0.518 1 97.94 127 HIS B C 1
ATOM 4269 O O . HIS B 1 127 ? -8.773 -7.672 0.467 1 97.94 127 HIS B O 1
ATOM 4275 N N . ALA B 1 128 ? -10.555 -6.82 -0.653 1 98.38 128 ALA B N 1
ATOM 4276 C CA . ALA B 1 128 ? -10.859 -5.809 0.353 1 98.38 128 ALA B CA 1
ATOM 4277 C C . ALA B 1 128 ? -11.164 -6.449 1.703 1 98.38 128 ALA B C 1
ATOM 4279 O O . ALA B 1 128 ? -10.781 -5.918 2.75 1 98.38 128 ALA B O 1
ATOM 4280 N N . MET B 1 129 ? -11.805 -7.621 1.684 1 98.31 129 MET B N 1
ATOM 4281 C CA . MET B 1 129 ? -12.203 -8.32 2.904 1 98.31 129 MET B CA 1
ATOM 4282 C C . MET B 1 129 ? -10.977 -8.789 3.68 1 98.31 129 MET B C 1
ATOM 4284 O O . MET B 1 129 ? -11 -8.859 4.91 1 98.31 129 MET B O 1
ATOM 4288 N N . THR B 1 130 ? -9.859 -9.086 2.957 1 97.25 130 THR B N 1
ATOM 4289 C CA . THR B 1 130 ? -8.625 -9.453 3.643 1 97.25 130 THR B CA 1
ATOM 4290 C C . THR B 1 130 ? -8.07 -8.258 4.422 1 97.25 130 THR B C 1
ATOM 4292 O O . THR B 1 130 ? -7.184 -8.422 5.262 1 97.25 130 THR B O 1
ATOM 4295 N N . MET B 1 131 ? -8.539 -7.074 4.172 1 97.25 131 MET B N 1
ATOM 4296 C CA . MET B 1 131 ? -8.156 -5.848 4.863 1 97.25 131 MET B CA 1
ATOM 4297 C C . MET B 1 131 ? -9.289 -5.34 5.746 1 97.25 131 MET B C 1
ATOM 4299 O O . MET B 1 131 ? -9.328 -4.16 6.098 1 97.25 131 MET B O 1
ATOM 4303 N N . ARG B 1 132 ? -10.25 -6.133 5.973 1 98 132 ARG B N 1
ATOM 4304 C CA . ARG B 1 132 ? -11.344 -5.91 6.914 1 98 132 ARG B CA 1
ATOM 4305 C C . ARG B 1 132 ? -12.359 -4.922 6.352 1 98 132 ARG B C 1
ATOM 4307 O O . ARG B 1 132 ? -13.102 -4.289 7.102 1 98 132 ARG B O 1
ATOM 4314 N N . ILE B 1 133 ? -12.414 -4.715 5.094 1 98.31 133 ILE B N 1
ATOM 4315 C CA . ILE B 1 133 ? -13.414 -3.9 4.406 1 98.31 133 ILE B CA 1
ATOM 4316 C C . ILE B 1 133 ? -14.453 -4.809 3.752 1 98.31 133 ILE B C 1
ATOM 4318 O O . ILE B 1 133 ? -14.156 -5.5 2.777 1 98.31 133 ILE B O 1
ATOM 4322 N N . PHE B 1 134 ? -15.68 -4.781 4.234 1 98.56 134 PHE B N 1
ATOM 4323 C CA . PHE B 1 134 ? -16.75 -5.734 3.963 1 98.56 134 PHE B CA 1
ATOM 4324 C C . PHE B 1 134 ? -16.422 -7.102 4.547 1 98.56 134 PHE B C 1
ATOM 4326 O O . PHE B 1 134 ? -15.32 -7.309 5.074 1 98.56 134 PHE B O 1
ATOM 4333 N N . ARG B 1 135 ? -17.312 -7.961 4.609 1 98 135 ARG B N 1
ATOM 4334 C CA . ARG B 1 135 ? -17.156 -9.367 4.961 1 98 135 ARG B CA 1
ATOM 4335 C C . ARG B 1 135 ? -18.125 -10.25 4.18 1 98 135 ARG B C 1
ATOM 4337 O O . ARG B 1 135 ? -19.141 -9.766 3.691 1 98 135 ARG B O 1
ATOM 4344 N N . GLU B 1 136 ? -17.75 -11.375 4 1 97.5 136 GLU B N 1
ATOM 4345 C CA . GLU B 1 136 ? -18.609 -12.391 3.408 1 97.5 136 GLU B CA 1
ATOM 4346 C C . GLU B 1 136 ? -19.266 -13.266 4.48 1 97.5 136 GLU B C 1
ATOM 4348 O O . GLU B 1 136 ? -18.609 -14.141 5.055 1 97.5 136 GLU B O 1
ATOM 4353 N N . THR B 1 137 ? -20.531 -13.094 4.777 1 96.75 137 THR B N 1
ATOM 4354 C CA . THR B 1 137 ? -21.234 -13.789 5.852 1 96.75 137 THR B CA 1
ATOM 4355 C C . THR B 1 137 ? -21.531 -15.234 5.461 1 96.75 137 THR B C 1
ATOM 4357 O O . THR B 1 137 ? -21.578 -16.125 6.32 1 96.75 137 THR B O 1
ATOM 4360 N N . SER B 1 138 ? -21.766 -15.477 4.305 1 96.38 138 SER B N 1
ATOM 4361 C CA . SER B 1 138 ? -21.875 -16.766 3.627 1 96.38 138 SER B CA 1
ATOM 4362 C C . SER B 1 138 ? -21.359 -16.688 2.193 1 96.38 138 SER B C 1
ATOM 4364 O O . SER B 1 138 ? -21.109 -15.586 1.684 1 96.38 138 SER B O 1
ATOM 4366 N N . PRO B 1 139 ? -21.078 -17.781 1.626 1 95.38 139 PRO B N 1
ATOM 4367 C CA . PRO B 1 139 ? -20.484 -17.719 0.285 1 95.38 139 PRO B CA 1
ATOM 4368 C C . PRO B 1 139 ? -21.297 -16.859 -0.682 1 95.38 139 PRO B C 1
ATOM 4370 O O . PRO B 1 139 ? -22.469 -17.172 -0.959 1 95.38 139 PRO B O 1
ATOM 4373 N N . GLY B 1 140 ? -20.703 -15.82 -1.085 1 97 140 GLY B N 1
ATOM 4374 C CA . GLY B 1 140 ? -21.281 -14.977 -2.113 1 97 140 GLY B CA 1
ATOM 4375 C C . GLY B 1 140 ? -22.141 -13.852 -1.551 1 97 140 GLY B C 1
ATOM 4376 O O . GLY B 1 140 ? -22.688 -13.039 -2.303 1 97 140 GLY B O 1
ATOM 4377 N N . ILE B 1 141 ? -22.234 -13.789 -0.206 1 98.38 141 ILE B N 1
ATOM 4378 C CA . ILE B 1 141 ? -23.078 -12.789 0.432 1 98.38 141 ILE B CA 1
ATOM 4379 C C . ILE B 1 141 ? -22.219 -11.82 1.236 1 98.38 141 ILE B C 1
ATOM 4381 O O . ILE B 1 141 ? -21.438 -12.234 2.098 1 98.38 141 ILE B O 1
ATOM 4385 N N . VAL B 1 142 ? -22.406 -10.555 0.941 1 98.69 142 VAL B N 1
ATOM 4386 C CA . VAL B 1 142 ? -21.531 -9.508 1.455 1 98.69 142 VAL B CA 1
ATOM 4387 C C . VAL B 1 142 ? -22.281 -8.68 2.496 1 98.69 142 VAL B C 1
ATOM 4389 O O . VAL B 1 142 ? -23.469 -8.391 2.334 1 98.69 142 VAL B O 1
ATOM 4392 N N . ALA B 1 143 ? -21.641 -8.336 3.553 1 98.69 143 ALA B N 1
ATOM 4393 C CA . ALA B 1 143 ? -22.141 -7.41 4.57 1 98.69 143 ALA B CA 1
ATOM 4394 C C . ALA B 1 143 ? -21.062 -6.383 4.938 1 98.69 143 ALA B C 1
ATOM 4396 O O . ALA B 1 143 ? -19.906 -6.527 4.57 1 98.69 143 ALA B O 1
ATOM 4397 N N . HIS B 1 144 ? -21.516 -5.355 5.645 1 98.5 144 HIS B N 1
ATOM 4398 C CA . HIS B 1 144 ? -20.625 -4.277 6.035 1 98.5 144 HIS B CA 1
ATOM 4399 C C . HIS B 1 144 ? -19.781 -4.668 7.25 1 98.5 144 HIS B C 1
ATOM 4401 O O . HIS B 1 144 ? -20.25 -5.398 8.125 1 98.5 144 HIS B O 1
ATOM 4407 N N . THR B 1 145 ? -18.578 -4.27 7.23 1 98.38 145 THR B N 1
ATOM 4408 C CA . THR B 1 145 ? -17.844 -3.988 8.461 1 98.38 145 THR B CA 1
ATOM 4409 C C . THR B 1 145 ? -17.953 -2.512 8.828 1 98.38 145 THR B C 1
ATOM 4411 O O . THR B 1 145 ? -18.594 -1.733 8.117 1 98.38 145 THR B O 1
ATOM 4414 N N . GLY B 1 146 ? -17.328 -2.148 9.961 1 97.25 146 GLY B N 1
ATOM 4415 C CA . GLY B 1 146 ? -17.266 -0.739 10.32 1 97.25 14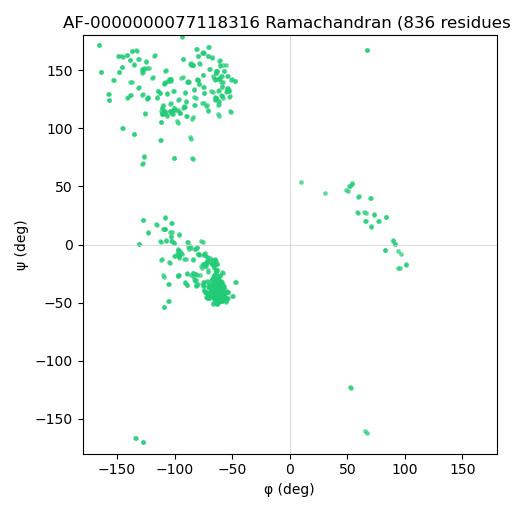6 GLY B CA 1
ATOM 4416 C C . GLY B 1 146 ? -16.609 0.117 9.258 1 97.25 146 GLY B C 1
ATOM 4417 O O . GLY B 1 146 ? -17.062 1.227 8.969 1 97.25 146 GLY B O 1
ATOM 4418 N N . ALA B 1 147 ? -15.555 -0.386 8.633 1 97.12 147 ALA B N 1
ATOM 4419 C CA . ALA B 1 147 ? -14.789 0.348 7.629 1 97.12 147 ALA B CA 1
ATOM 4420 C C . ALA B 1 147 ? -15.617 0.597 6.375 1 97.12 147 ALA B C 1
ATOM 4422 O O . ALA B 1 147 ? -15.703 1.729 5.891 1 97.12 147 ALA B O 1
ATOM 4423 N N . SER B 1 148 ? -16.234 -0.49 5.848 1 98.19 148 SER B N 1
ATOM 4424 C CA . SER B 1 148 ? -17.031 -0.321 4.641 1 98.19 148 SER B CA 1
ATOM 4425 C C . SER B 1 148 ? -18.25 0.546 4.906 1 98.19 148 SER B C 1
ATOM 4427 O O . SER B 1 148 ? -18.672 1.336 4.055 1 98.19 148 SER B O 1
ATOM 4429 N N . ARG B 1 149 ? -18.812 0.464 6.094 1 97.38 149 ARG B N 1
ATOM 4430 C CA . ARG B 1 149 ? -19.969 1.267 6.457 1 97.38 149 ARG B CA 1
ATOM 4431 C C . ARG B 1 149 ? -19.625 2.752 6.473 1 97.38 149 ARG B C 1
ATOM 4433 O O . ARG B 1 149 ? -20.453 3.588 6.09 1 97.38 149 ARG B O 1
ATOM 4440 N N . ALA B 1 150 ? -18.484 3.078 6.945 1 94.31 150 ALA B N 1
ATOM 4441 C CA . ALA B 1 150 ? -18.031 4.465 7.02 1 94.31 150 ALA B CA 1
ATOM 4442 C C . ALA B 1 150 ? -18.031 5.117 5.637 1 94.31 150 ALA B C 1
ATOM 4444 O O . ALA B 1 150 ? -18.234 6.324 5.512 1 94.31 150 ALA B O 1
ATOM 4445 N N . LEU B 1 151 ? -17.922 4.336 4.586 1 96.12 151 LEU B N 1
ATOM 4446 C CA . LEU B 1 151 ? -17.781 4.844 3.225 1 96.12 151 LEU B CA 1
ATOM 4447 C C . LEU B 1 151 ? -19.141 5.207 2.639 1 96.12 151 LEU B C 1
ATOM 4449 O O . LEU B 1 151 ? -19.219 5.758 1.539 1 96.12 151 LEU B O 1
ATOM 4453 N N . HIS B 1 152 ? -20.188 4.926 3.422 1 94.19 152 HIS B N 1
ATOM 4454 C CA . HIS B 1 152 ? -21.5 5.402 3.033 1 94.19 152 HIS B CA 1
ATOM 4455 C C . HIS B 1 152 ? -21.594 6.922 3.129 1 94.19 152 HIS B C 1
ATOM 4457 O O . HIS B 1 152 ? -22.375 7.551 2.406 1 94.19 152 HIS B O 1
ATOM 4463 N N . LYS B 1 153 ? -20.828 7.418 4.062 1 92.94 153 LYS B N 1
ATOM 4464 C CA . LYS B 1 153 ? -20.766 8.875 4.168 1 92.94 153 LYS B CA 1
ATOM 4465 C C . LYS B 1 153 ? -20.047 9.477 2.961 1 92.94 153 LYS B C 1
ATOM 4467 O O . LYS B 1 153 ? -18.922 9.078 2.631 1 92.94 153 LYS B O 1
ATOM 4472 N N . SER B 1 154 ? -20.641 10.484 2.387 1 92.56 154 SER B N 1
ATOM 4473 C CA . SER B 1 154 ? -20.125 11.07 1.155 1 92.56 154 SER B CA 1
ATOM 4474 C C . SER B 1 154 ? -18.719 11.625 1.359 1 92.56 154 SER B C 1
ATOM 4476 O O . SER B 1 154 ? -17.844 11.461 0.503 1 92.56 154 SER B O 1
ATOM 4478 N N . ALA B 1 155 ? -18.516 12.266 2.453 1 91.94 155 ALA B N 1
ATOM 4479 C CA . ALA B 1 155 ? -17.203 12.852 2.727 1 91.94 155 ALA B CA 1
ATOM 4480 C C . ALA B 1 155 ? -16.125 11.781 2.803 1 91.94 155 ALA B C 1
ATOM 4482 O O . ALA B 1 155 ? -15.008 11.969 2.309 1 91.94 155 ALA B O 1
ATOM 4483 N N . ALA B 1 156 ? -16.469 10.656 3.428 1 94.31 156 ALA B N 1
ATOM 4484 C CA . ALA B 1 156 ? -15.516 9.562 3.559 1 94.31 156 ALA B CA 1
ATOM 4485 C C . ALA B 1 156 ? -15.219 8.93 2.201 1 94.31 156 ALA B C 1
ATOM 4487 O O . ALA B 1 156 ? -14.062 8.633 1.889 1 94.31 156 ALA B O 1
ATOM 4488 N N . ASN B 1 157 ? -16.25 8.703 1.42 1 96.38 157 ASN B N 1
ATOM 4489 C CA . ASN B 1 157 ? -16.047 8.141 0.087 1 96.38 157 ASN B CA 1
ATOM 4490 C C . ASN B 1 157 ? -15.258 9.094 -0.806 1 96.38 157 ASN B C 1
ATOM 4492 O O . ASN B 1 157 ? -14.398 8.656 -1.577 1 96.38 157 ASN B O 1
ATOM 4496 N N . ASP B 1 158 ? -15.547 10.406 -0.727 1 94.5 158 ASP B N 1
ATOM 4497 C CA . ASP B 1 158 ? -14.82 11.398 -1.513 1 94.5 158 ASP B CA 1
ATOM 4498 C C . ASP B 1 158 ? -13.352 11.477 -1.083 1 94.5 158 ASP B C 1
ATOM 4500 O O . ASP B 1 158 ? -12.469 11.703 -1.911 1 94.5 158 ASP B O 1
ATOM 4504 N N . TRP B 1 159 ? -13.133 11.352 0.174 1 94.06 159 TRP B N 1
ATOM 4505 C CA . TRP B 1 159 ? -11.766 11.281 0.685 1 94.06 159 TRP B CA 1
ATOM 4506 C C . TRP B 1 159 ? -11.008 10.109 0.072 1 94.06 159 TRP B C 1
ATOM 4508 O O . TRP B 1 159 ? -9.867 10.258 -0.374 1 94.06 159 TRP B O 1
ATOM 4518 N N . LEU B 1 160 ? -11.656 8.938 0.088 1 95.81 160 LEU B N 1
ATOM 4519 C CA . LEU B 1 160 ? -11.039 7.758 -0.506 1 95.81 160 LEU B CA 1
ATOM 4520 C C . LEU B 1 160 ? -10.797 7.961 -1.998 1 95.81 160 LEU B C 1
ATOM 4522 O O . LEU B 1 160 ? -9.758 7.559 -2.521 1 95.81 160 LEU B O 1
ATOM 4526 N N . GLN B 1 161 ? -11.727 8.594 -2.648 1 94.62 161 GLN B N 1
ATOM 4527 C CA . GLN B 1 161 ? -11.586 8.898 -4.07 1 94.62 161 GLN B CA 1
ATOM 4528 C C . GLN B 1 161 ? -10.43 9.867 -4.312 1 94.62 161 GLN B C 1
ATOM 4530 O O . GLN B 1 161 ? -9.68 9.711 -5.281 1 94.62 161 GLN B O 1
ATOM 4535 N N . ALA B 1 162 ? -10.312 10.852 -3.479 1 93.06 162 ALA B N 1
ATOM 4536 C CA . ALA B 1 162 ? -9.195 11.781 -3.572 1 93.06 162 ALA B CA 1
ATOM 4537 C C . ALA B 1 162 ? -7.859 11.039 -3.496 1 93.06 162 ALA B C 1
ATOM 4539 O O . ALA B 1 162 ? -6.926 11.352 -4.238 1 93.06 162 ALA B O 1
ATOM 4540 N N . GLY B 1 163 ? -7.789 10.102 -2.604 1 94.44 163 GLY B N 1
ATOM 4541 C CA . GLY B 1 163 ? -6.574 9.312 -2.459 1 94.44 163 GLY B CA 1
ATOM 4542 C C . GLY B 1 163 ? -6.297 8.422 -3.654 1 94.44 163 GLY B C 1
ATOM 4543 O O . GLY B 1 163 ? -5.164 8.352 -4.137 1 94.44 163 GLY B O 1
ATOM 4544 N N . THR B 1 164 ? -7.324 7.785 -4.172 1 95.62 164 THR B N 1
ATOM 4545 C CA . THR B 1 164 ? -7.133 6.715 -5.145 1 95.62 164 THR B CA 1
ATOM 4546 C C . THR B 1 164 ? -7.145 7.27 -6.566 1 95.62 164 THR B C 1
ATOM 4548 O O . THR B 1 164 ? -6.43 6.77 -7.438 1 95.62 164 THR B O 1
ATOM 4551 N N . ALA B 1 165 ? -7.918 8.312 -6.812 1 94.06 165 ALA B N 1
ATOM 4552 C CA . ALA B 1 165 ? -8.062 8.828 -8.172 1 94.06 165 ALA B CA 1
ATOM 4553 C C . ALA B 1 165 ? -7.117 9.992 -8.422 1 94.06 165 ALA B C 1
ATOM 4555 O O . ALA B 1 165 ? -6.738 10.258 -9.57 1 94.06 165 ALA B O 1
ATOM 4556 N N . GLU B 1 166 ? -6.738 10.711 -7.359 1 93.75 166 GLU B N 1
ATOM 4557 C CA . GLU B 1 166 ? -5.945 11.922 -7.555 1 93.75 166 GLU B CA 1
ATOM 4558 C C . GLU B 1 166 ? -4.504 11.719 -7.086 1 93.75 166 GLU B C 1
ATOM 4560 O O . GLU B 1 166 ? -3.566 11.844 -7.875 1 93.75 166 GLU B O 1
ATOM 4565 N N . MET B 1 167 ? -4.355 11.281 -5.855 1 95.62 167 MET B N 1
ATOM 4566 C CA . MET B 1 167 ? -3.027 11.266 -5.246 1 95.62 167 MET B CA 1
ATOM 4567 C C . MET B 1 167 ? -2.244 10.039 -5.684 1 95.62 167 MET B C 1
ATOM 4569 O O . MET B 1 167 ? -1.022 10.094 -5.836 1 95.62 167 MET B O 1
ATOM 4573 N N . TRP B 1 168 ? -2.918 8.906 -5.867 1 96.56 168 TRP B N 1
ATOM 4574 C CA . TRP B 1 168 ? -2.266 7.652 -6.23 1 96.56 168 TRP B CA 1
ATOM 4575 C C . TRP B 1 168 ? -1.562 7.773 -7.578 1 96.56 168 TRP B C 1
ATOM 4577 O O . TRP B 1 168 ? -0.39 7.414 -7.707 1 96.56 168 TRP B O 1
ATOM 4587 N N . PRO B 1 169 ? -2.182 8.305 -8.648 1 96.44 169 PRO B N 1
ATOM 4588 C CA . PRO B 1 169 ? -1.47 8.5 -9.914 1 96.44 169 PRO B CA 1
ATOM 4589 C C . PRO B 1 169 ? -0.256 9.422 -9.773 1 96.44 169 PRO B C 1
ATOM 4591 O O . PRO B 1 169 ? 0.765 9.203 -10.43 1 96.44 169 PRO B O 1
ATOM 4594 N N . ALA B 1 170 ? -0.368 10.414 -8.93 1 97 170 ALA B N 1
ATOM 4595 C CA . ALA B 1 170 ? 0.76 11.312 -8.688 1 97 170 ALA B CA 1
ATOM 4596 C C . ALA B 1 170 ? 1.945 10.547 -8.094 1 97 170 ALA B C 1
ATOM 4598 O O . ALA B 1 170 ? 3.09 10.766 -8.5 1 97 170 ALA B O 1
ATOM 4599 N N . ALA B 1 171 ? 1.677 9.695 -7.117 1 97.44 171 ALA B N 1
ATOM 4600 C CA . ALA B 1 171 ? 2.723 8.922 -6.453 1 97.44 171 ALA B CA 1
ATOM 4601 C C . ALA B 1 171 ? 3.494 8.07 -7.461 1 97.44 171 ALA B C 1
ATOM 4603 O O . ALA B 1 171 ? 4.723 8.008 -7.414 1 97.44 171 ALA B O 1
ATOM 4604 N N . VAL B 1 172 ? 2.793 7.461 -8.398 1 97.06 172 VAL B N 1
ATOM 4605 C CA . VAL B 1 172 ? 3.359 6.559 -9.398 1 97.06 172 VAL B CA 1
ATOM 4606 C C . VAL B 1 172 ? 4.348 7.32 -10.273 1 97.06 172 VAL B C 1
ATOM 4608 O O . VAL B 1 172 ? 5.348 6.754 -10.727 1 97.06 172 VAL B O 1
ATOM 4611 N N . GLN B 1 173 ? 4.137 8.625 -10.469 1 97.69 173 GLN B N 1
ATOM 4612 C CA . GLN B 1 173 ? 4.93 9.406 -11.406 1 97.69 173 GLN B CA 1
ATOM 4613 C C . GLN B 1 173 ? 5.957 10.266 -10.68 1 97.69 173 GLN B C 1
ATOM 4615 O O . GLN B 1 173 ? 6.691 11.039 -11.305 1 97.69 173 GLN B O 1
ATOM 4620 N N . THR B 1 174 ? 6.051 10.164 -9.367 1 98.31 174 THR B N 1
ATOM 4621 C CA . THR B 1 174 ? 6.887 11.07 -8.586 1 98.31 174 THR B CA 1
ATOM 4622 C C . THR B 1 174 ? 8.367 10.844 -8.898 1 98.31 174 THR B C 1
ATOM 4624 O O . THR B 1 174 ? 9.117 11.797 -9.102 1 98.31 174 THR B O 1
ATOM 4627 N N . VAL B 1 175 ? 8.82 9.578 -8.961 1 98.31 175 VAL B N 1
ATOM 4628 C CA . VAL B 1 175 ? 10.219 9.289 -9.258 1 98.31 175 VAL B CA 1
ATOM 4629 C C . VAL B 1 175 ? 10.57 9.797 -10.648 1 98.31 175 VAL B C 1
ATOM 4631 O O . VAL B 1 175 ? 11.648 10.359 -10.859 1 98.31 175 VAL B O 1
ATOM 4634 N N . ASN B 1 176 ? 9.656 9.625 -11.633 1 98 176 ASN B N 1
ATOM 4635 C CA . ASN B 1 176 ? 9.867 10.172 -12.969 1 98 176 ASN B CA 1
ATOM 4636 C C . ASN B 1 176 ? 9.992 11.688 -12.945 1 98 176 ASN B C 1
ATOM 4638 O O . ASN B 1 176 ? 10.781 12.266 -13.695 1 98 176 ASN B O 1
ATOM 4642 N N . ALA B 1 177 ? 9.203 12.336 -12.133 1 98.44 177 ALA B N 1
ATOM 4643 C CA . ALA B 1 177 ? 9.281 13.789 -12 1 98.44 177 ALA B CA 1
ATOM 4644 C C . ALA B 1 177 ? 10.625 14.219 -11.43 1 98.44 177 ALA B C 1
ATOM 4646 O O . ALA B 1 177 ? 11.211 15.203 -11.883 1 98.44 177 ALA B O 1
ATOM 4647 N N . LEU B 1 178 ? 11.117 13.461 -10.438 1 98.38 178 LEU B N 1
ATOM 4648 C CA . LEU B 1 178 ? 12.398 13.766 -9.828 1 98.38 178 LEU B CA 1
ATOM 4649 C C . LEU B 1 178 ? 13.531 13.625 -10.836 1 98.38 178 LEU B C 1
ATOM 4651 O O . LEU B 1 178 ? 14.523 14.352 -10.773 1 98.38 178 LEU B O 1
ATOM 4655 N N . LYS B 1 179 ? 13.406 12.703 -11.797 1 98 179 LYS B N 1
ATOM 4656 C CA . LYS B 1 179 ? 14.375 12.539 -12.875 1 98 179 LYS B CA 1
ATOM 4657 C C . LYS B 1 179 ? 14.281 13.68 -13.883 1 98 179 LYS B C 1
ATOM 4659 O O . LYS B 1 179 ? 15.305 14.211 -14.328 1 98 179 LYS B O 1
ATOM 4664 N N . LYS B 1 180 ? 13.117 14.078 -14.188 1 98.12 180 LYS B N 1
ATOM 4665 C CA . LYS B 1 180 ? 12.875 15.086 -15.219 1 98.12 180 LYS B CA 1
ATOM 4666 C C . LYS B 1 180 ? 13.258 16.484 -14.719 1 98.12 180 LYS B C 1
ATOM 4668 O O . LYS B 1 180 ? 13.758 17.297 -15.492 1 98.12 180 LYS B O 1
ATOM 4673 N N . TRP B 1 181 ? 12.953 16.75 -13.484 1 98.38 181 TRP B N 1
ATOM 4674 C CA . TRP B 1 181 ? 13.203 18.062 -12.906 1 98.38 181 TRP B CA 1
ATOM 4675 C C . TRP B 1 181 ? 14 17.953 -11.609 1 98.38 181 TRP B C 1
ATOM 4677 O O . TRP B 1 181 ? 13.5 18.297 -10.539 1 98.38 181 TRP B O 1
ATOM 4687 N N . PRO B 1 182 ? 15.266 17.578 -11.703 1 97.81 182 PRO B N 1
ATOM 4688 C CA . PRO B 1 182 ? 16.062 17.422 -10.492 1 97.81 182 PRO B CA 1
ATOM 4689 C C . PRO B 1 182 ? 16.141 18.703 -9.664 1 97.81 182 PRO B C 1
ATOM 4691 O O . PRO B 1 182 ? 16.359 19.781 -10.219 1 97.81 182 PRO B O 1
ATOM 4694 N N . ALA B 1 183 ? 15.828 18.641 -8.414 1 97 183 ALA B N 1
ATOM 4695 C CA . ALA B 1 183 ? 15.984 19.688 -7.418 1 97 183 ALA B CA 1
ATOM 4696 C C . ALA B 1 183 ? 14.992 20.828 -7.656 1 97 183 ALA B C 1
ATOM 4698 O O . ALA B 1 183 ? 15.133 21.922 -7.094 1 97 183 ALA B O 1
ATOM 4699 N N . SER B 1 184 ? 14 20.531 -8.469 1 98 184 SER B N 1
ATOM 4700 C CA . SER B 1 184 ? 13.016 21.562 -8.75 1 98 184 SER B CA 1
ATOM 4701 C C . SER B 1 184 ? 12.25 21.953 -7.492 1 98 184 SER B C 1
ATOM 4703 O O . SER B 1 184 ? 12 21.109 -6.625 1 98 184 SER B O 1
ATOM 4705 N N . GLU B 1 185 ? 11.812 23.188 -7.402 1 97.88 185 GLU B N 1
ATOM 4706 C CA . GLU B 1 185 ? 10.953 23.703 -6.336 1 97.88 185 GLU B CA 1
ATOM 4707 C C . GLU B 1 185 ? 9.672 24.312 -6.906 1 97.88 185 GLU B C 1
ATOM 4709 O O . GLU B 1 185 ? 8.953 25.016 -6.203 1 97.88 185 GLU B O 1
ATOM 4714 N N . GLU B 1 186 ? 9.43 24.094 -8.219 1 98.25 186 GLU B N 1
ATOM 4715 C CA . GLU B 1 186 ? 8.266 24.656 -8.891 1 98.25 186 GLU B CA 1
ATOM 4716 C C . GLU B 1 186 ? 7.031 23.797 -8.672 1 98.25 186 GLU B C 1
ATOM 4718 O O . GLU B 1 186 ? 7.082 22.578 -8.844 1 98.25 186 GLU B O 1
ATOM 4723 N N . PRO B 1 187 ? 5.93 24.406 -8.328 1 97.25 187 PRO B N 1
ATOM 4724 C CA . PRO B 1 187 ? 4.75 23.656 -7.895 1 97.25 187 PRO B CA 1
ATOM 4725 C C . PRO B 1 187 ? 4.121 22.844 -9.023 1 97.25 187 PRO B C 1
ATOM 4727 O O . PRO B 1 187 ? 3.293 21.953 -8.766 1 97.25 187 PRO B O 1
ATOM 4730 N N . ASN B 1 188 ? 4.457 23.141 -10.312 1 97.12 188 ASN B N 1
ATOM 4731 C CA . ASN B 1 188 ? 3.885 22.406 -11.438 1 97.12 188 ASN B CA 1
ATOM 4732 C C . ASN B 1 188 ? 4.852 21.344 -11.969 1 97.12 188 ASN B C 1
ATOM 4734 O O . ASN B 1 188 ? 4.586 20.719 -12.992 1 97.12 188 ASN B O 1
ATOM 4738 N N . GLU B 1 189 ? 5.984 21.203 -11.398 1 98.31 189 GLU B N 1
ATOM 4739 C CA . GLU B 1 189 ? 6.945 20.156 -11.773 1 98.31 189 GLU B CA 1
ATOM 4740 C C . GLU B 1 189 ? 6.898 18.984 -10.797 1 98.31 189 GLU B C 1
ATOM 4742 O O . GLU B 1 189 ? 7.785 18.844 -9.953 1 98.31 189 GLU B O 1
ATOM 4747 N N . THR B 1 190 ? 5.832 18.172 -10.906 1 98.06 190 THR B N 1
ATOM 4748 C CA . THR B 1 190 ? 5.48 17.141 -9.938 1 98.06 190 THR B CA 1
ATOM 4749 C C . THR B 1 190 ? 5.055 15.859 -10.641 1 98.06 190 THR B C 1
ATOM 4751 O O . THR B 1 190 ? 4.863 15.852 -11.859 1 98.06 190 THR B O 1
ATOM 4754 N N . GLY B 1 191 ? 4.996 14.781 -9.82 1 97.94 191 GLY B N 1
ATOM 4755 C CA . GLY B 1 191 ? 4.359 13.57 -10.305 1 97.94 191 GLY B CA 1
ATOM 4756 C C . GLY B 1 191 ? 2.924 13.781 -10.742 1 97.94 191 GLY B C 1
ATOM 4757 O O . GLY B 1 191 ? 2.467 13.156 -11.703 1 97.94 191 GLY B O 1
ATOM 4758 N N . TYR B 1 192 ? 2.217 14.625 -10.078 1 97.5 192 TYR B N 1
ATOM 4759 C CA . TYR B 1 192 ? 0.833 14.914 -10.438 1 97.5 192 TYR B CA 1
ATOM 4760 C C . TYR B 1 192 ? 0.746 15.492 -11.844 1 97.5 192 TYR B C 1
ATOM 4762 O O . TYR B 1 192 ? -0.104 15.078 -12.641 1 97.5 192 TYR B O 1
ATOM 4770 N N . SER B 1 193 ? 1.604 16.5 -12.133 1 97.19 193 SER B N 1
ATOM 4771 C CA . SER B 1 193 ? 1.618 17.094 -13.461 1 97.19 193 SER B CA 1
ATOM 4772 C C . SER B 1 193 ? 1.925 16.062 -14.539 1 97.19 193 SER B C 1
ATOM 4774 O O . SER B 1 193 ? 1.302 16.062 -15.602 1 97.19 193 SER B O 1
ATOM 4776 N N . LEU B 1 194 ? 2.855 15.164 -14.281 1 97.06 194 LEU B N 1
ATOM 4777 C CA . LEU B 1 194 ? 3.188 14.117 -15.234 1 97.06 194 LEU B CA 1
ATOM 4778 C C . LEU B 1 194 ? 2.016 13.164 -15.43 1 97.06 194 LEU B C 1
ATOM 4780 O O . LEU B 1 194 ? 1.7 12.773 -16.562 1 97.06 194 LEU B O 1
ATOM 4784 N N . ALA B 1 195 ? 1.37 12.742 -14.32 1 95.88 195 ALA B N 1
ATOM 4785 C CA . ALA B 1 195 ? 0.259 11.797 -14.367 1 95.88 195 ALA B CA 1
ATOM 4786 C C . ALA B 1 195 ? -0.897 12.352 -15.195 1 95.88 195 ALA B C 1
ATOM 4788 O O . ALA B 1 195 ? -1.661 11.586 -15.789 1 95.88 195 ALA B O 1
ATOM 4789 N N . HIS B 1 196 ? -1.014 13.648 -15.273 1 94.06 196 HIS B N 1
ATOM 4790 C CA . HIS B 1 196 ? -2.125 14.273 -15.984 1 94.06 196 HIS B CA 1
ATOM 4791 C C . HIS B 1 196 ? -1.661 14.898 -17.297 1 94.06 196 HIS B C 1
ATOM 4793 O O . HIS B 1 196 ? -2.432 15.586 -17.969 1 94.06 196 HIS B O 1
ATOM 4799 N N . ASN B 1 197 ? -0.438 14.727 -17.609 1 93.81 197 ASN B N 1
ATOM 4800 C CA . ASN B 1 197 ? 0.142 15.227 -18.859 1 93.81 197 ASN B CA 1
ATOM 4801 C C . ASN B 1 197 ? -0.114 16.719 -19.031 1 93.81 197 ASN B C 1
ATOM 4803 O O . ASN B 1 197 ? -0.657 17.156 -20.047 1 93.81 197 ASN B O 1
ATOM 4807 N N . THR B 1 198 ? 0.246 17.469 -17.984 1 94.62 198 THR B N 1
ATOM 4808 C CA . THR B 1 198 ? -0.011 18.906 -18 1 94.62 198 THR B CA 1
ATOM 4809 C C . THR B 1 198 ? 1.151 19.672 -17.375 1 94.62 198 THR B C 1
ATOM 4811 O O . THR B 1 198 ? 2.035 19.078 -16.766 1 94.62 198 THR B O 1
ATOM 4814 N N . SER B 1 199 ? 1.166 20.938 -17.656 1 94.75 199 SER B N 1
ATOM 4815 C CA . SER B 1 199 ? 2.123 21.844 -17.016 1 94.75 199 SER B CA 1
ATOM 4816 C C . SER B 1 199 ? 1.462 22.656 -15.914 1 94.75 199 SER B C 1
ATOM 4818 O O . SER B 1 199 ? 2.053 23.625 -15.414 1 94.75 199 SER B O 1
ATOM 4820 N N . GLU B 1 200 ? 0.336 22.312 -15.594 1 94.38 200 GLU B N 1
ATOM 4821 C CA . GLU B 1 200 ? -0.418 23.047 -14.578 1 94.38 200 GLU B CA 1
ATOM 4822 C C . GLU B 1 200 ? -0.215 22.453 -13.195 1 94.38 200 GLU B C 1
ATOM 4824 O O . GLU B 1 200 ? 0.179 21.281 -13.062 1 94.38 200 GLU B O 1
ATOM 4829 N N . THR B 1 201 ? -0.501 23.266 -12.203 1 93.69 201 THR B N 1
ATOM 4830 C CA . THR B 1 201 ? -0.492 22.797 -10.82 1 93.69 201 THR B CA 1
ATOM 4831 C C . THR B 1 201 ? -1.798 22.078 -10.477 1 93.69 201 THR B C 1
ATOM 4833 O O . THR B 1 201 ? -2.771 22.172 -11.227 1 93.69 201 THR B O 1
ATOM 4836 N N . VAL B 1 202 ? -1.828 21.391 -9.344 1 91.25 202 VAL B N 1
ATOM 4837 C CA . VAL B 1 202 ? -3.023 20.703 -8.852 1 91.25 202 VAL B CA 1
ATOM 4838 C C . VAL B 1 202 ? -4.156 21.719 -8.688 1 91.25 202 VAL B C 1
ATOM 4840 O O . VAL B 1 202 ? -5.297 21.453 -9.078 1 91.25 202 VAL B O 1
ATOM 4843 N N . TYR B 1 203 ? -3.867 22.891 -8.141 1 85.94 203 TYR B N 1
ATOM 4844 C CA . TYR B 1 203 ? -4.867 23.922 -7.879 1 85.94 203 TYR B CA 1
ATOM 4845 C C . TYR B 1 203 ? -5.469 24.438 -9.18 1 85.94 203 TYR B C 1
ATOM 4847 O O . TYR B 1 203 ? -6.676 24.672 -9.266 1 85.94 203 TYR B O 1
ATOM 4855 N N . GLN B 1 204 ? -4.602 24.641 -10.18 1 88.06 204 GLN B N 1
ATOM 4856 C CA . GLN B 1 204 ? -5.07 25.109 -11.484 1 88.06 204 GLN B CA 1
ATOM 4857 C C . GLN B 1 204 ? -5.984 24.078 -12.133 1 88.06 204 GLN B C 1
ATOM 4859 O O . GLN B 1 204 ? -7.012 24.422 -12.719 1 88.06 204 GLN B O 1
ATOM 4864 N N . ILE B 1 205 ? -5.637 22.812 -11.969 1 89.19 205 ILE B N 1
ATOM 4865 C CA . ILE B 1 205 ? -6.434 21.75 -12.547 1 89.19 205 ILE B CA 1
ATOM 4866 C C . ILE B 1 205 ? -7.805 21.703 -11.883 1 89.19 205 ILE B C 1
ATOM 4868 O O . ILE B 1 205 ? -8.836 21.625 -12.562 1 89.19 205 ILE B O 1
ATOM 4872 N N . PHE B 1 206 ? -7.848 21.766 -10.578 1 86.62 206 PHE B N 1
ATOM 4873 C CA . PHE B 1 206 ? -9.102 21.703 -9.844 1 86.62 206 PHE B CA 1
ATOM 4874 C C . PHE B 1 206 ? -9.969 22.922 -10.156 1 86.62 206 PHE B C 1
ATOM 4876 O O . PHE B 1 206 ? -11.203 22.812 -10.188 1 86.62 206 PHE B O 1
ATOM 4883 N N . SER B 1 207 ? -9.383 24.109 -10.391 1 83.88 207 SER B N 1
ATOM 4884 C CA . SER B 1 207 ? -10.125 25.328 -10.641 1 83.88 207 SER B CA 1
ATOM 4885 C C . SER B 1 207 ? -10.875 25.266 -11.969 1 83.88 207 SER B C 1
ATOM 4887 O O . SER B 1 207 ? -11.844 25.984 -12.18 1 83.88 207 SER B O 1
ATOM 4889 N N . LYS B 1 208 ? -10.492 24.328 -12.828 1 88.31 208 LYS B N 1
ATOM 4890 C CA . LYS B 1 208 ? -11.094 24.234 -14.156 1 88.31 208 LYS B CA 1
ATOM 4891 C C . LYS B 1 208 ? -12.203 23.188 -14.188 1 88.31 208 LYS B C 1
ATOM 4893 O O . LYS B 1 208 ? -12.875 23.016 -15.203 1 88.31 208 LYS B O 1
ATOM 4898 N N . ASP B 1 209 ? -12.375 22.5 -13.133 1 89 209 ASP B N 1
ATOM 4899 C CA . ASP B 1 209 ? -13.375 21.438 -13.016 1 89 209 ASP B CA 1
ATOM 4900 C C . ASP B 1 209 ? -14.125 21.531 -11.688 1 89 209 ASP B C 1
ATOM 4902 O O . ASP B 1 209 ? -13.719 20.906 -10.703 1 89 209 ASP B O 1
ATOM 4906 N N . ALA B 1 210 ? -15.273 22.172 -11.68 1 84.94 210 ALA B N 1
ATOM 4907 C CA . ALA B 1 210 ? -16.016 22.484 -10.461 1 84.94 210 ALA B CA 1
ATOM 4908 C C . ALA B 1 210 ? -16.438 21.219 -9.727 1 84.94 210 ALA B C 1
ATOM 4910 O O . ALA B 1 210 ? -16.422 21.172 -8.492 1 84.94 210 ALA B O 1
ATOM 4911 N N . GLU B 1 211 ? -16.844 20.234 -10.516 1 87.75 211 GLU B N 1
ATOM 4912 C CA . GLU B 1 211 ? -17.266 18.984 -9.898 1 87.75 211 GLU B CA 1
ATOM 4913 C C . GLU B 1 211 ? -16.109 18.297 -9.188 1 87.75 211 GLU B C 1
ATOM 4915 O O . GLU B 1 211 ? -16.25 17.797 -8.07 1 87.75 211 GLU B O 1
ATOM 4920 N N . ARG B 1 212 ? -15.07 18.297 -9.914 1 89 212 ARG B N 1
ATOM 4921 C CA . ARG B 1 212 ? -13.852 17.719 -9.344 1 89 212 ARG B CA 1
ATOM 4922 C C . ARG B 1 212 ? -13.391 18.5 -8.117 1 89 212 ARG B C 1
ATOM 4924 O O . ARG B 1 212 ? -12.992 17.906 -7.113 1 89 212 ARG B O 1
ATOM 4931 N N . ALA B 1 213 ? -13.438 19.719 -8.141 1 83.5 213 ALA B N 1
ATOM 4932 C CA . ALA B 1 213 ? -13.062 20.578 -7.023 1 83.5 213 ALA B CA 1
ATOM 4933 C C . ALA B 1 213 ? -13.969 20.359 -5.82 1 83.5 213 ALA B C 1
ATOM 4935 O O . ALA B 1 213 ? -13.508 20.312 -4.68 1 83.5 213 ALA B O 1
ATOM 4936 N N . SER B 1 214 ? -15.242 20.219 -6.066 1 83.75 214 SER B N 1
ATOM 4937 C CA . SER B 1 214 ? -16.219 20 -5.004 1 83.75 214 SER B CA 1
ATOM 4938 C C . SER B 1 214 ? -15.984 18.656 -4.312 1 83.75 214 SER B C 1
ATOM 4940 O O . SER B 1 214 ? -16.094 18.562 -3.086 1 83.75 214 SER B O 1
ATOM 4942 N N . ARG B 1 215 ? -15.695 17.641 -5.094 1 86.38 215 ARG B N 1
ATOM 4943 C CA . ARG B 1 215 ? -15.406 16.312 -4.539 1 86.38 215 ARG B CA 1
ATOM 4944 C C . ARG B 1 215 ? -14.164 16.359 -3.652 1 86.38 215 ARG B C 1
ATOM 4946 O O . ARG B 1 215 ? -14.148 15.758 -2.574 1 86.38 215 ARG B O 1
ATOM 4953 N N . TRP B 1 216 ? -13.234 17.062 -4.156 1 86.44 216 TRP B N 1
ATOM 4954 C CA . TRP B 1 216 ? -12.008 17.219 -3.381 1 86.44 216 TRP B CA 1
ATOM 4955 C C . TRP B 1 216 ? -12.289 17.938 -2.064 1 86.44 216 TRP B C 1
ATOM 4957 O O . TRP B 1 216 ? -11.883 17.469 -0.998 1 86.44 216 TRP B O 1
ATOM 4967 N N . ALA B 1 217 ? -12.961 19.016 -2.123 1 78.5 217 ALA B N 1
ATOM 4968 C CA . ALA B 1 217 ? -13.281 19.812 -0.944 1 78.5 217 ALA B CA 1
ATOM 4969 C C . ALA B 1 217 ? -14.062 19 0.078 1 78.5 217 ALA B C 1
ATOM 4971 O O . ALA B 1 217 ? -13.789 19.062 1.279 1 78.5 217 ALA B O 1
ATOM 4972 N N . ARG B 1 218 ? -15.016 18.234 -0.393 1 83.38 218 ARG B N 1
ATOM 4973 C CA . ARG B 1 218 ? -15.797 17.391 0.497 1 83.38 218 ARG B CA 1
ATOM 4974 C C . ARG B 1 218 ? -14.922 16.328 1.15 1 83.38 218 ARG B C 1
ATOM 4976 O O . ARG B 1 218 ? -15.07 16.031 2.338 1 83.38 218 ARG B O 1
ATOM 4983 N N . GLY B 1 219 ? -14.062 15.758 0.333 1 86.25 219 GLY B N 1
ATOM 4984 C CA . GLY B 1 219 ? -13.133 14.789 0.877 1 86.25 219 GLY B CA 1
ATOM 4985 C C . GLY B 1 219 ? -12.25 15.352 1.977 1 86.25 219 GLY B C 1
ATOM 4986 O O . GLY B 1 219 ? -11.969 14.672 2.965 1 86.25 219 GLY B O 1
ATOM 4987 N N . MET B 1 220 ? -11.859 16.594 1.839 1 80.69 220 MET B N 1
ATOM 4988 C CA . MET B 1 220 ? -10.984 17.219 2.82 1 80.69 220 MET B CA 1
ATOM 4989 C C . MET B 1 220 ? -11.727 17.484 4.121 1 80.69 220 MET B C 1
ATOM 4991 O O . MET B 1 220 ? -11.109 17.594 5.184 1 80.69 220 MET B O 1
ATOM 4995 N N . GLN B 1 221 ? -13.016 17.562 4.07 1 78 221 GLN B N 1
ATOM 4996 C CA . GLN B 1 221 ? -13.82 17.797 5.262 1 78 221 GLN B CA 1
ATOM 4997 C C . GLN B 1 221 ? -13.688 16.656 6.258 1 78 221 GLN B C 1
ATOM 4999 O O . GLN B 1 221 ? -13.93 16.828 7.453 1 78 221 GLN B O 1
ATOM 5004 N N . ILE B 1 222 ? -13.289 15.539 5.723 1 82.88 222 ILE B N 1
ATOM 5005 C CA . ILE B 1 222 ? -13.203 14.359 6.57 1 82.88 222 ILE B CA 1
ATOM 5006 C C . ILE B 1 222 ? -12.133 14.57 7.637 1 82.88 222 ILE B C 1
ATOM 5008 O O . ILE B 1 222 ? -12.203 13.984 8.719 1 82.88 222 ILE B O 1
ATOM 5012 N N . PHE B 1 223 ? -11.125 15.367 7.34 1 78.88 223 PHE B N 1
ATOM 5013 C CA . PHE B 1 223 ? -10.039 15.617 8.281 1 78.88 223 PHE B CA 1
ATOM 5014 C C . PHE B 1 223 ? -10.562 16.297 9.547 1 78.88 223 PHE B C 1
ATOM 5016 O O . PHE B 1 223 ? -10.055 16.047 10.641 1 78.88 223 PHE B O 1
ATOM 5023 N N . THR B 1 224 ? -11.617 17.109 9.406 1 74.12 224 THR B N 1
ATOM 5024 C CA . THR B 1 224 ? -12.188 17.797 10.562 1 74.12 224 THR B CA 1
ATOM 5025 C C . THR B 1 224 ? -12.906 16.797 11.477 1 74.12 224 THR B C 1
ATOM 5027 O O . THR B 1 224 ? -13.164 17.109 12.641 1 74.12 224 THR B O 1
ATOM 5030 N N . GLU B 1 225 ? -13.133 15.656 10.945 1 75.5 225 GLU B N 1
ATOM 5031 C CA . GLU B 1 225 ? -13.852 14.648 11.727 1 75.5 225 GLU B CA 1
ATOM 5032 C C . GLU B 1 225 ? -12.883 13.672 12.383 1 75.5 225 GLU B C 1
ATOM 5034 O O . GLU B 1 225 ? -13.281 12.867 13.227 1 75.5 225 GLU B O 1
ATOM 5039 N N . ARG B 1 226 ? -11.695 13.797 12.023 1 80.38 226 ARG B N 1
ATOM 5040 C CA . ARG B 1 226 ? -10.703 12.906 12.633 1 80.38 226 ARG B CA 1
ATOM 5041 C C . ARG B 1 226 ? -10.289 13.414 14.008 1 80.38 226 ARG B C 1
ATOM 5043 O O . ARG B 1 226 ? -10.133 14.617 14.211 1 80.38 226 ARG B O 1
ATOM 5050 N N . PRO B 1 227 ? -10.094 12.484 14.914 1 78.56 227 PRO B N 1
ATOM 5051 C CA . PRO B 1 227 ? -9.781 12.883 16.281 1 78.56 227 PRO B CA 1
ATOM 5052 C C . PRO B 1 227 ? -8.516 13.742 16.375 1 78.56 227 PRO B C 1
ATOM 5054 O O . PRO B 1 227 ? -8.461 14.68 17.188 1 78.56 227 PRO B O 1
ATOM 5057 N N . GLN B 1 228 ? -7.57 13.445 15.547 1 85.5 228 GLN B N 1
ATOM 5058 C CA . GLN B 1 228 ? -6.277 14.117 15.641 1 85.5 228 GLN B CA 1
ATOM 5059 C C . GLN B 1 228 ? -6.363 15.547 15.109 1 85.5 228 GLN B C 1
ATOM 5061 O O . GLN B 1 228 ? -5.445 16.344 15.305 1 85.5 228 GLN B O 1
ATOM 5066 N N . PHE B 1 229 ? -7.527 15.898 14.492 1 87.94 229 PHE B N 1
ATOM 5067 C CA . PHE B 1 229 ? -7.707 17.234 13.914 1 87.94 229 PHE B CA 1
ATOM 5068 C C . PHE B 1 229 ? -8.812 17.984 14.633 1 87.94 229 PHE B C 1
ATOM 5070 O O . PHE B 1 229 ? -9.328 18.984 14.117 1 87.94 229 PHE B O 1
ATOM 5077 N N . ASN B 1 230 ? -9.156 17.531 15.805 1 87.44 230 ASN B N 1
ATOM 5078 C CA . ASN B 1 230 ? -10.195 18.188 16.594 1 87.44 230 ASN B CA 1
ATOM 5079 C C . ASN B 1 230 ? -9.898 19.656 16.797 1 87.44 230 ASN B C 1
ATOM 5081 O O . ASN B 1 230 ? -8.773 20.031 17.141 1 87.44 230 ASN B O 1
ATOM 5085 N N . LEU B 1 231 ? -10.906 20.5 16.609 1 90.88 231 LEU B N 1
ATOM 5086 C CA . LEU B 1 231 ? -10.781 21.953 16.688 1 90.88 231 LEU B CA 1
ATOM 5087 C C . LEU B 1 231 ? -10.398 22.375 18.109 1 90.88 231 LEU B C 1
ATOM 5089 O O . LEU B 1 231 ? -9.828 23.453 18.297 1 90.88 231 LEU B O 1
ATOM 5093 N N . ALA B 1 232 ? -10.68 21.547 19.031 1 92.31 232 ALA B N 1
ATOM 5094 C CA . ALA B 1 232 ? -10.367 21.875 20.422 1 92.31 232 ALA B CA 1
ATOM 5095 C C . ALA B 1 232 ? -8.867 22.047 20.625 1 92.31 232 ALA B C 1
ATOM 5097 O O . ALA B 1 232 ? -8.43 22.812 21.484 1 92.31 232 ALA B O 1
ATOM 5098 N N . TYR B 1 233 ? -8.109 21.375 19.797 1 93 233 TYR B N 1
ATOM 5099 C CA . TYR B 1 233 ? -6.656 21.5 19.875 1 93 233 TYR B CA 1
ATOM 5100 C C . TYR B 1 233 ? -6.219 22.922 19.5 1 93 233 TYR B C 1
ATOM 5102 O O . TYR B 1 233 ? -5.172 23.391 19.938 1 93 233 TYR B O 1
ATOM 5110 N N . THR B 1 234 ? -7.035 23.594 18.688 1 94.56 234 THR B N 1
ATOM 5111 C CA . THR B 1 234 ? -6.75 24.953 18.25 1 94.56 234 THR B CA 1
ATOM 5112 C C . THR B 1 234 ? -7.336 25.969 19.219 1 94.56 234 THR B C 1
ATOM 5114 O O . THR B 1 234 ? -6.691 26.969 19.547 1 94.56 234 THR B O 1
ATOM 5117 N N . THR B 1 235 ? -8.484 25.734 19.828 1 95.88 235 THR B N 1
ATOM 5118 C CA . THR B 1 235 ? -9.211 26.719 20.609 1 95.88 235 THR B CA 1
ATOM 5119 C C . THR B 1 235 ? -8.773 26.688 22.062 1 95.88 235 THR B C 1
ATOM 5121 O O . THR B 1 235 ? -8.844 27.703 22.766 1 95.88 235 THR B O 1
ATOM 5124 N N . ASP B 1 236 ? -8.273 25.531 22.453 1 95.94 236 ASP B N 1
ATOM 5125 C CA . ASP B 1 236 ? -8.219 25.344 23.906 1 95.94 236 ASP B CA 1
ATOM 5126 C C . ASP B 1 236 ? -6.781 25.344 24.406 1 95.94 236 ASP B C 1
ATOM 5128 O O . ASP B 1 236 ? -6.539 25.484 25.609 1 95.94 236 ASP B O 1
ATOM 5132 N N . TYR B 1 237 ? -5.832 25.25 23.578 1 96.19 237 TYR B N 1
ATOM 5133 C CA . TYR B 1 237 ? -4.477 25.031 24.062 1 96.19 237 TYR B CA 1
ATOM 5134 C C . TYR B 1 237 ? -3.617 26.281 23.859 1 96.19 237 TYR B C 1
ATOM 5136 O O . TYR B 1 237 ? -2.58 26.438 24.5 1 96.19 237 TYR B O 1
ATOM 5144 N N . TYR B 1 238 ? -3.881 27.078 22.922 1 96.69 238 TYR B N 1
ATOM 5145 C CA . TYR B 1 238 ? -3.258 28.375 22.766 1 96.69 238 TYR B CA 1
ATOM 5146 C C . TYR B 1 238 ? -4.035 29.453 23.531 1 96.69 238 TYR B C 1
ATOM 5148 O O . TYR B 1 238 ? -5.27 29.438 23.531 1 96.69 238 TYR B O 1
ATOM 5156 N N . ASN B 1 239 ? -3.387 30.422 24.188 1 96.44 239 ASN B N 1
ATOM 5157 C CA . ASN B 1 239 ? -4.035 31.422 25.016 1 96.44 239 ASN B CA 1
ATOM 5158 C C . ASN B 1 239 ? -4.52 32.594 24.188 1 96.44 239 ASN B C 1
ATOM 5160 O O . ASN B 1 239 ? -4.027 33.719 24.344 1 96.44 239 ASN B O 1
ATOM 5164 N N . TRP B 1 240 ? -5.559 32.406 23.484 1 97.69 240 TRP B N 1
ATOM 5165 C CA . TRP B 1 240 ? -6.148 33.406 22.609 1 97.69 240 TRP B CA 1
ATOM 5166 C C . TRP B 1 240 ? -6.641 34.594 23.438 1 97.69 240 TRP B C 1
ATOM 5168 O O . TRP B 1 240 ? -6.609 35.75 22.969 1 97.69 240 TRP B O 1
ATOM 5178 N N . GLU B 1 241 ? -7.051 34.375 24.641 1 95.81 241 GLU B N 1
ATOM 5179 C CA . GLU B 1 241 ? -7.594 35.438 25.5 1 95.81 241 GLU B CA 1
ATOM 5180 C C . GLU B 1 241 ? -6.52 36.438 25.875 1 95.81 241 GLU B C 1
ATOM 5182 O O . GLU B 1 241 ? -6.809 37.625 26.016 1 95.81 241 GLU B O 1
ATOM 5187 N N . ALA B 1 242 ? -5.41 35.969 26.031 1 95.81 242 ALA B N 1
ATOM 5188 C CA . ALA B 1 242 ? -4.309 36.812 26.484 1 95.81 242 ALA B CA 1
ATOM 5189 C C . ALA B 1 242 ? -3.93 37.844 25.422 1 95.81 242 ALA B C 1
ATOM 5191 O O . ALA B 1 242 ? -3.225 38.812 25.703 1 95.81 242 ALA B O 1
ATOM 5192 N N . LEU B 1 243 ? -4.402 37.719 24.156 1 96.62 243 LEU B N 1
ATOM 5193 C CA . LEU B 1 243 ? -4.105 38.656 23.078 1 96.62 243 LEU B CA 1
ATOM 5194 C C . LEU B 1 243 ? -4.844 39.969 23.266 1 96.62 243 LEU B C 1
ATOM 5196 O O . LEU B 1 243 ? -4.52 40.969 22.625 1 96.62 243 LEU B O 1
ATOM 5200 N N . GLY B 1 244 ? -5.914 40 24.188 1 96.81 244 GLY B N 1
ATOM 5201 C CA . GLY B 1 244 ? -6.781 41.156 24.266 1 96.81 244 GLY B CA 1
ATOM 5202 C C . GLY B 1 244 ? -7.605 41.375 23.016 1 96.81 244 GLY B C 1
ATOM 5203 O O . GLY B 1 244 ? -7.883 40.406 22.281 1 96.81 244 GLY B O 1
ATOM 5204 N N . LYS B 1 245 ? -8.102 42.594 22.859 1 97.75 245 LYS B N 1
ATOM 5205 C CA . LYS B 1 245 ? -8.773 42.875 21.594 1 97.75 245 LYS B CA 1
ATOM 5206 C C . LYS B 1 245 ? -7.809 42.75 20.422 1 97.75 245 LYS B C 1
ATOM 5208 O O . LYS B 1 245 ? -6.871 43.531 20.297 1 97.75 245 LYS B O 1
ATOM 5213 N N . ALA B 1 246 ? -8.07 41.75 19.641 1 98.38 246 ALA B N 1
ATOM 5214 C CA . ALA B 1 246 ? -7.082 41.438 18.609 1 98.38 246 ALA B CA 1
ATOM 5215 C C . ALA B 1 246 ? -7.758 41.094 17.281 1 98.38 246 ALA B C 1
ATOM 5217 O O . ALA B 1 246 ? -8.797 40.438 17.266 1 98.38 246 ALA B O 1
ATOM 5218 N N . GLN B 1 247 ? -7.188 41.562 16.234 1 98.56 247 GLN B N 1
ATOM 5219 C CA . GLN B 1 247 ? -7.574 41.188 14.875 1 98.56 247 GLN B CA 1
ATOM 5220 C C . GLN B 1 247 ? -6.664 40.094 14.328 1 98.56 247 GLN B C 1
ATOM 5222 O O . GLN B 1 247 ? -5.438 40.219 14.367 1 98.56 247 GLN B O 1
ATOM 5227 N N . VAL B 1 248 ? -7.262 39.031 13.914 1 98.81 248 VAL B N 1
ATOM 5228 C CA . VAL B 1 248 ? -6.543 37.875 13.352 1 98.81 248 VAL B CA 1
ATOM 5229 C C . VAL B 1 248 ? -6.816 37.781 11.852 1 98.81 248 VAL B C 1
ATOM 5231 O O . VAL B 1 248 ? -7.977 37.75 11.43 1 98.81 248 VAL B O 1
ATOM 5234 N N . VAL B 1 249 ? -5.809 37.875 11.055 1 98.81 249 VAL B N 1
ATOM 5235 C CA . VAL B 1 249 ? -5.926 37.562 9.633 1 98.81 249 VAL B CA 1
ATOM 5236 C C . VAL B 1 249 ? -5.652 36.094 9.398 1 98.81 249 VAL B C 1
ATOM 5238 O O . VAL B 1 249 ? -4.531 35.625 9.594 1 98.81 249 VAL B O 1
ATOM 5241 N N . ASP B 1 250 ? -6.629 35.344 9.047 1 98.5 250 ASP B N 1
ATOM 5242 C CA . ASP B 1 250 ? -6.535 33.938 8.711 1 98.5 250 ASP B CA 1
ATOM 5243 C C . ASP B 1 250 ? -6.168 33.719 7.242 1 98.5 250 ASP B C 1
ATOM 5245 O O . ASP B 1 250 ? -7.051 33.656 6.383 1 98.5 250 ASP B O 1
ATOM 5249 N N . VAL B 1 251 ? -4.883 33.625 7 1 97.75 251 VAL B N 1
ATOM 5250 C CA . VAL B 1 251 ? -4.355 33.531 5.641 1 97.75 251 VAL B CA 1
ATOM 5251 C C . VAL B 1 251 ? -4.602 32.156 5.078 1 97.75 251 VAL B C 1
ATOM 5253 O O . VAL B 1 251 ? -4.109 31.156 5.629 1 97.75 251 VAL B O 1
ATOM 5256 N N . GLY B 1 252 ? -5.301 32.062 3.965 1 94.12 252 GLY B N 1
ATOM 5257 C CA . GLY B 1 252 ? -5.68 30.766 3.42 1 94.12 252 GLY B CA 1
ATOM 5258 C C . GLY B 1 252 ? -6.723 30.047 4.258 1 94.12 252 GLY B C 1
ATOM 5259 O O . GLY B 1 252 ? -6.645 28.828 4.441 1 94.12 252 GLY B O 1
ATOM 5260 N N . GLY B 1 253 ? -7.691 30.719 4.785 1 92.56 253 GLY B N 1
ATOM 5261 C CA . GLY B 1 253 ? -8.609 30.203 5.789 1 92.56 253 GLY B CA 1
ATOM 5262 C C . GLY B 1 253 ? -9.82 29.516 5.195 1 92.56 253 GLY B C 1
ATOM 5263 O O . GLY B 1 253 ? -10.648 28.969 5.926 1 92.56 253 GLY B O 1
ATOM 5264 N N . SER B 1 254 ? -9.922 29.5 3.869 1 87.75 254 SER B N 1
ATOM 5265 C CA . SER B 1 254 ? -11.008 28.844 3.15 1 87.75 254 SER B CA 1
ATOM 5266 C C . SER B 1 254 ? -12.367 29.297 3.672 1 87.75 254 SER B C 1
ATOM 5268 O O . SER B 1 254 ? -12.633 30.5 3.77 1 87.75 254 SER B O 1
ATOM 5270 N N . SER B 1 255 ? -13.258 28.359 4.148 1 85.69 255 SER B N 1
ATOM 5271 C CA . SER B 1 255 ? -14.617 28.719 4.566 1 85.69 255 SER B CA 1
ATOM 5272 C C . SER B 1 255 ? -14.625 29.297 5.977 1 85.69 255 SER B C 1
ATOM 5274 O O . SER B 1 255 ? -15.688 29.609 6.52 1 85.69 255 SER B O 1
ATOM 5276 N N . GLY B 1 256 ? -13.516 29.344 6.582 1 90.94 256 GLY B N 1
ATOM 5277 C CA . GLY B 1 256 ? -13.375 30.031 7.852 1 90.94 256 GLY B CA 1
ATOM 5278 C C . GLY B 1 256 ? -13.781 29.188 9.039 1 90.94 256 GLY B C 1
ATOM 5279 O O . GLY B 1 256 ? -14.164 29.719 10.086 1 90.94 256 GLY B O 1
ATOM 5280 N N . HIS B 1 257 ? -13.742 27.859 8.906 1 88.25 257 HIS B N 1
ATOM 5281 C CA . HIS B 1 257 ? -14.219 26.969 9.961 1 88.25 257 HIS B CA 1
ATOM 5282 C C . HIS B 1 257 ? -13.477 27.234 11.266 1 88.25 257 HIS B C 1
ATOM 5284 O O . HIS B 1 257 ? -14.086 27.266 12.336 1 88.25 257 HIS B O 1
ATOM 5290 N N . VAL B 1 258 ? -12.203 27.422 11.227 1 93.19 258 VAL B N 1
ATOM 5291 C CA . VAL B 1 258 ? -11.398 27.656 12.414 1 93.19 258 VAL B CA 1
ATOM 5292 C C . VAL B 1 258 ? -11.672 29.047 12.969 1 93.19 258 VAL B C 1
ATOM 5294 O O . VAL B 1 258 ? -11.883 29.219 14.172 1 93.19 258 VAL B O 1
ATOM 5297 N N . SER B 1 259 ? -11.719 30.062 12.117 1 96.62 259 SER B N 1
ATOM 5298 C CA . SER B 1 259 ? -11.945 31.453 12.516 1 96.62 259 SER B CA 1
ATOM 5299 C C . SER B 1 259 ? -13.32 31.625 13.156 1 96.62 259 SER B C 1
ATOM 5301 O O . SER B 1 259 ? -13.461 32.344 14.156 1 96.62 259 SER B O 1
ATOM 5303 N N . LEU B 1 260 ? -14.297 30.969 12.57 1 95.94 260 LEU B N 1
ATOM 5304 C CA . LEU B 1 260 ? -15.648 31.031 13.125 1 95.94 260 LEU B CA 1
ATOM 5305 C C . LEU B 1 260 ? -15.695 30.422 14.523 1 95.94 260 LEU B C 1
ATOM 5307 O O . LEU B 1 260 ? -16.328 30.984 15.422 1 95.94 260 LEU B O 1
ATOM 5311 N N . ALA B 1 261 ? -15.047 29.281 14.711 1 94.69 261 ALA B N 1
ATOM 5312 C CA . ALA B 1 261 ? -15.016 28.625 16.016 1 94.69 261 ALA B CA 1
ATOM 5313 C C . ALA B 1 261 ? -14.32 29.5 17.062 1 94.69 261 ALA B C 1
ATOM 5315 O O . ALA B 1 261 ? -14.789 29.625 18.188 1 94.69 261 ALA B O 1
ATOM 5316 N N . LEU B 1 262 ? -13.227 30.125 16.688 1 97.38 262 LEU B N 1
ATOM 5317 C CA . LEU B 1 262 ? -12.484 31 17.594 1 97.38 262 LEU B CA 1
ATOM 5318 C C . LEU B 1 262 ? -13.297 32.25 17.922 1 97.38 262 LEU B C 1
ATOM 5320 O O . LEU B 1 262 ? -13.32 32.688 19.078 1 97.38 262 LEU B O 1
ATOM 5324 N N . ALA B 1 263 ? -13.922 32.812 16.906 1 97.75 263 ALA B N 1
ATOM 5325 C CA . ALA B 1 263 ? -14.742 34 17.125 1 97.75 263 ALA B CA 1
ATOM 5326 C C . ALA B 1 263 ? -15.875 33.719 18.094 1 97.75 263 ALA B C 1
ATOM 5328 O O . ALA B 1 263 ? -16.219 34.594 18.922 1 97.75 263 ALA B O 1
ATOM 5329 N N . ARG B 1 264 ? -16.438 32.562 17.984 1 96.88 264 ARG B N 1
ATOM 5330 C CA . ARG B 1 264 ? -17.547 32.188 18.859 1 96.88 264 ARG B CA 1
ATOM 5331 C C . ARG B 1 264 ? -17.047 32 20.297 1 96.88 264 ARG B C 1
ATOM 5333 O O . ARG B 1 264 ? -17.75 32.375 21.25 1 96.88 264 ARG B O 1
ATOM 5340 N N . LYS B 1 265 ? -15.938 31.484 20.469 1 96.81 265 LYS B N 1
ATOM 5341 C CA . LYS B 1 265 ? -15.43 31.156 21.797 1 96.81 265 LYS B CA 1
ATOM 5342 C C . LYS B 1 265 ? -14.805 32.375 22.469 1 96.81 265 LYS B C 1
ATOM 5344 O O . LYS B 1 265 ? -14.836 32.5 23.703 1 96.81 265 LYS B O 1
ATOM 5349 N N . PHE B 1 266 ? -14.258 33.281 21.703 1 97.81 266 PHE B N 1
ATOM 5350 C CA . PHE B 1 266 ? -13.523 34.406 22.25 1 97.81 266 PHE B CA 1
ATOM 5351 C C . PHE B 1 266 ? -14.07 35.719 21.719 1 97.81 266 PHE B C 1
ATOM 5353 O O . PHE B 1 266 ? -13.75 36.125 20.594 1 97.81 266 PHE B O 1
ATOM 5360 N N . SER B 1 267 ? -14.656 36.5 22.516 1 96.19 267 SER B N 1
ATOM 5361 C CA . SER B 1 267 ? -15.336 37.719 22.094 1 96.19 267 SER B CA 1
ATOM 5362 C C . SER B 1 267 ? -14.344 38.844 21.797 1 96.19 267 SER B C 1
ATOM 5364 O O . SER B 1 267 ? -14.688 39.844 21.141 1 96.19 267 SER B O 1
ATOM 5366 N N . ASN B 1 268 ? -13.188 38.719 22.266 1 96.44 268 ASN B N 1
ATOM 5367 C CA . ASN B 1 268 ? -12.172 39.75 22.078 1 96.44 268 ASN B CA 1
ATOM 5368 C C . ASN B 1 268 ? -11.547 39.656 20.688 1 96.44 268 ASN B C 1
ATOM 5370 O O . ASN B 1 268 ? -10.836 40.594 20.266 1 96.44 268 ASN B O 1
ATOM 5374 N N . LEU B 1 269 ? -11.828 38.594 19.875 1 98.44 269 LEU B N 1
ATOM 5375 C CA . LEU B 1 269 ? -11.148 38.375 18.609 1 98.44 269 LEU B CA 1
ATOM 5376 C C . LEU B 1 269 ? -12.031 38.781 17.438 1 98.44 269 LEU B C 1
ATOM 5378 O O . LEU B 1 269 ? -13.242 38.562 17.469 1 98.44 269 LEU B O 1
ATOM 5382 N N . SER B 1 270 ? -11.5 39.375 16.453 1 98.44 270 SER B N 1
ATOM 5383 C CA . SER B 1 270 ? -12.094 39.562 15.141 1 98.44 270 SER B CA 1
ATOM 5384 C C . SER B 1 270 ? -11.234 38.969 14.039 1 98.44 270 SER B C 1
ATOM 5386 O O . SER B 1 270 ? -10.016 38.812 14.211 1 98.44 270 SER B O 1
ATOM 5388 N N . PHE B 1 271 ? -11.875 38.562 12.945 1 98.62 271 PHE B N 1
ATOM 5389 C CA . PHE B 1 271 ? -11.156 37.781 11.953 1 98.62 271 PHE B CA 1
ATOM 5390 C C . PHE B 1 271 ? -11.383 38.344 10.555 1 98.62 271 PHE B C 1
ATOM 5392 O O . PHE B 1 271 ? -12.484 38.781 10.227 1 98.62 271 PHE B O 1
ATOM 5399 N N . ILE B 1 272 ? -10.391 38.469 9.789 1 98.5 272 ILE B N 1
ATOM 5400 C CA . ILE B 1 272 ? -10.453 38.531 8.336 1 98.5 272 ILE B CA 1
ATOM 5401 C C . ILE B 1 272 ? -9.953 37.219 7.727 1 98.5 272 ILE B C 1
ATOM 5403 O O . ILE B 1 272 ? -8.766 36.906 7.832 1 98.5 272 ILE B O 1
ATOM 5407 N N . VAL B 1 273 ? -10.836 36.469 7.133 1 98.06 273 VAL B N 1
ATOM 5408 C CA . VAL B 1 273 ? -10.492 35.188 6.512 1 98.06 273 VAL B CA 1
ATOM 5409 C C . VAL B 1 273 ? -10.164 35.406 5.035 1 98.06 273 VAL B C 1
ATOM 5411 O O . VAL B 1 273 ? -11.008 35.875 4.27 1 98.06 273 VAL B O 1
ATOM 5414 N N . GLN B 1 274 ? -8.938 35.094 4.691 1 97.38 274 GLN B N 1
ATOM 5415 C CA . GLN B 1 274 ? -8.477 35.312 3.328 1 97.38 274 GLN B CA 1
ATOM 5416 C C . GLN B 1 274 ? -8.32 33.969 2.578 1 97.38 274 GLN B C 1
ATOM 5418 O O . GLN B 1 274 ? -7.875 33 3.15 1 97.38 274 GLN B O 1
ATOM 5423 N N . ASP B 1 275 ? -8.688 33.906 1.354 1 93.12 275 ASP B N 1
ATOM 5424 C CA . ASP B 1 275 ? -8.406 32.844 0.401 1 93.12 275 ASP B CA 1
ATOM 5425 C C . ASP B 1 275 ? -8.703 33.281 -1.029 1 93.12 275 ASP B C 1
ATOM 5427 O O . ASP B 1 275 ? -9.125 34.406 -1.256 1 93.12 275 ASP B O 1
ATOM 5431 N N . MET B 1 276 ? -8.32 32.438 -1.958 1 87.81 276 MET B N 1
ATOM 5432 C CA . MET B 1 276 ? -8.695 32.75 -3.338 1 87.81 276 MET B CA 1
ATOM 5433 C C . MET B 1 276 ? -10.211 32.875 -3.471 1 87.81 276 MET B C 1
ATOM 5435 O O . MET B 1 276 ? -10.961 32.25 -2.732 1 87.81 276 MET B O 1
ATOM 5439 N N . GLU B 1 277 ? -10.633 33.594 -4.406 1 85.56 277 GLU B N 1
ATOM 5440 C CA . GLU B 1 277 ? -12.031 33.938 -4.598 1 85.56 277 GLU B CA 1
ATOM 5441 C C . GLU B 1 277 ? -12.922 32.719 -4.648 1 85.56 277 GLU B C 1
ATOM 5443 O O . GLU B 1 277 ? -13.969 32.656 -3.998 1 85.56 277 GLU B O 1
ATOM 5448 N N . GLN B 1 278 ? -12.531 31.734 -5.387 1 79.06 278 GLN B N 1
ATOM 5449 C CA . GLN B 1 278 ? -13.352 30.547 -5.586 1 79.06 278 GLN B CA 1
ATOM 5450 C C . GLN B 1 278 ? -13.555 29.781 -4.277 1 79.06 278 GLN B C 1
ATOM 5452 O O . GLN B 1 278 ? -14.555 29.094 -4.102 1 79.06 278 GLN B O 1
ATOM 5457 N N . MET B 1 279 ? -12.648 29.969 -3.375 1 79.88 279 MET B N 1
ATOM 5458 C CA . MET B 1 279 ? -12.695 29.234 -2.115 1 79.88 279 MET B CA 1
ATOM 5459 C C . MET B 1 279 ? -13.617 29.922 -1.114 1 79.88 279 MET B C 1
ATOM 5461 O O . MET B 1 279 ? -14.141 29.281 -0.201 1 79.88 279 MET B O 1
ATOM 5465 N N . ILE B 1 280 ? -13.844 31.188 -1.22 1 86.44 280 ILE B N 1
ATOM 5466 C CA . ILE B 1 280 ? -14.617 31.922 -0.213 1 86.44 280 ILE B CA 1
ATOM 5467 C C . ILE B 1 280 ? -15.938 32.375 -0.814 1 86.44 280 ILE B C 1
ATOM 5469 O O . ILE B 1 280 ? -16.75 33 -0.128 1 86.44 280 ILE B O 1
ATOM 5473 N N . ALA B 1 281 ? -16.172 32 -2.104 1 82.75 281 ALA B N 1
ATOM 5474 C CA . ALA B 1 281 ? -17.328 32.5 -2.824 1 82.75 281 ALA B CA 1
ATOM 5475 C C . ALA B 1 281 ? -18.625 32.125 -2.123 1 82.75 281 ALA B C 1
ATOM 5477 O O . ALA B 1 281 ? -19.578 32.875 -2.09 1 82.75 281 ALA B O 1
ATOM 5478 N N . ASN B 1 282 ? -18.625 30.953 -1.494 1 82.12 282 ASN B N 1
ATOM 5479 C CA . ASN B 1 282 ? -19.844 30.469 -0.876 1 82.12 282 ASN B CA 1
ATOM 5480 C C . ASN B 1 282 ? -19.781 30.531 0.646 1 82.12 282 ASN B C 1
ATOM 5482 O O . ASN B 1 282 ? -20.609 29.953 1.339 1 82.12 282 ASN B O 1
ATOM 5486 N N . ALA B 1 283 ? -18.781 31.25 1.111 1 87.62 283 ALA B N 1
ATOM 5487 C CA . ALA B 1 283 ? -18.641 31.359 2.561 1 87.62 283 ALA B CA 1
ATOM 5488 C C . ALA B 1 283 ? -19.688 32.281 3.148 1 87.62 283 ALA B C 1
ATOM 5490 O O . ALA B 1 283 ? -20.016 33.312 2.547 1 87.62 283 ALA B O 1
ATOM 5491 N N . THR B 1 284 ? -20.312 31.875 4.25 1 89.81 284 THR B N 1
ATOM 5492 C CA . THR B 1 284 ? -21.312 32.688 4.938 1 89.81 284 THR B CA 1
ATOM 5493 C C . THR B 1 284 ? -20.859 33 6.367 1 89.81 284 THR B C 1
ATOM 5495 O O . THR B 1 284 ? -20.234 32.156 7.016 1 89.81 284 THR B O 1
ATOM 5498 N N . VAL B 1 285 ? -21.188 34.156 6.777 1 93.88 285 VAL B N 1
ATOM 5499 C CA . VAL B 1 285 ? -20.922 34.531 8.156 1 93.88 285 VAL B CA 1
ATOM 5500 C C . VAL B 1 285 ? -22.188 34.406 8.992 1 93.88 285 VAL B C 1
ATOM 5502 O O . VAL B 1 285 ? -23.172 35.094 8.742 1 93.88 285 VAL B O 1
ATOM 5505 N N . PRO B 1 286 ? -22.156 33.531 9.93 1 94.5 286 PRO B N 1
ATOM 5506 C CA . PRO B 1 286 ? -23.328 33.406 10.805 1 94.5 286 PRO B CA 1
ATOM 5507 C C . PRO B 1 286 ? -23.641 34.688 11.57 1 94.5 286 PRO B C 1
ATOM 5509 O O . PRO B 1 286 ? -22.734 35.5 11.844 1 94.5 286 PRO B O 1
ATOM 5512 N N . GLU B 1 287 ? -24.859 34.812 12.008 1 94.5 287 GLU B N 1
ATOM 5513 C CA . GLU B 1 287 ? -25.359 36 12.68 1 94.5 287 GLU B CA 1
ATOM 5514 C C . GLU B 1 287 ? -24.641 36.219 14.016 1 94.5 287 GLU B C 1
ATOM 5516 O O . GLU B 1 287 ? -24.391 37.375 14.398 1 94.5 287 GLU B O 1
ATOM 5521 N N . ASP B 1 288 ? -24.266 35.188 14.602 1 94.81 288 ASP B N 1
ATOM 5522 C CA . ASP B 1 288 ? -23.719 35.25 15.953 1 94.81 288 ASP B CA 1
ATOM 5523 C C . ASP B 1 288 ? -22.312 35.844 15.945 1 94.81 288 ASP B C 1
ATOM 5525 O O . ASP B 1 288 ? -21.828 36.312 16.984 1 94.81 288 ASP B O 1
ATOM 5529 N N . VAL B 1 289 ? -21.703 35.875 14.789 1 95.44 289 VAL B N 1
ATOM 5530 C CA . VAL B 1 289 ? -20.359 36.438 14.719 1 95.44 289 VAL B CA 1
ATOM 5531 C C . VAL B 1 289 ? -20.297 37.5 13.625 1 95.44 289 VAL B C 1
ATOM 5533 O O . VAL B 1 289 ? -19.219 37.844 13.156 1 95.44 289 VAL B O 1
ATOM 5536 N N . ARG B 1 290 ? -21.484 37.906 13.391 1 91.31 290 ARG B N 1
ATOM 5537 C CA . ARG B 1 290 ? -21.578 38.938 12.367 1 91.31 290 ARG B CA 1
ATOM 5538 C C . ARG B 1 290 ? -20.797 40.188 12.789 1 91.31 290 ARG B C 1
ATOM 5540 O O . ARG B 1 290 ? -20.875 40.625 13.953 1 91.31 290 ARG B O 1
ATOM 5547 N N . GLY B 1 291 ? -20 40.781 11.984 1 93.81 291 GLY B N 1
ATOM 5548 C CA . GLY B 1 291 ? -19.219 41.969 12.273 1 93.81 291 GLY B CA 1
ATOM 5549 C C . GLY B 1 291 ? -17.812 41.656 12.75 1 93.81 291 GLY B C 1
ATOM 5550 O O . GLY B 1 291 ? -16.953 42.531 12.75 1 93.81 291 GLY B O 1
ATOM 5551 N N . ARG B 1 292 ? -17.703 40.438 13.203 1 97.25 292 ARG B N 1
ATOM 5552 C CA . ARG B 1 292 ? -16.391 40.094 13.742 1 97.25 292 ARG B CA 1
ATOM 5553 C C . ARG B 1 292 ? -15.617 39.219 12.773 1 97.25 292 ARG B C 1
ATOM 5555 O O . ARG B 1 292 ? -14.414 39.031 12.945 1 97.25 292 ARG B O 1
ATOM 5562 N N . VAL B 1 293 ? -16.266 38.625 11.773 1 98 293 VAL B N 1
ATOM 5563 C CA . VAL B 1 293 ? -15.617 37.781 10.766 1 98 293 VAL B CA 1
ATOM 5564 C C . VAL B 1 293 ? -15.922 38.344 9.367 1 98 293 VAL B C 1
ATOM 5566 O O . VAL B 1 293 ? -17.078 38.594 9.047 1 98 293 VAL B O 1
ATOM 5569 N N . LYS B 1 294 ? -14.961 38.594 8.625 1 97.31 294 LYS B N 1
ATOM 5570 C CA . LYS B 1 294 ? -15.086 39.031 7.234 1 97.31 294 LYS B CA 1
ATOM 5571 C C . LYS B 1 294 ? -14.242 38.156 6.316 1 97.31 294 LYS B C 1
ATOM 5573 O O . LYS B 1 294 ? -13.203 37.625 6.73 1 97.31 294 LYS B O 1
ATOM 5578 N N . PHE B 1 295 ? -14.703 37.969 5.125 1 96.88 295 PHE B N 1
ATOM 5579 C CA . PHE B 1 295 ? -13.961 37.219 4.109 1 96.88 295 PHE B CA 1
ATOM 5580 C C . PHE B 1 295 ? -13.344 38.188 3.094 1 96.88 295 PHE B C 1
ATOM 5582 O O . PHE B 1 295 ? -13.93 39.219 2.781 1 96.88 295 PHE B O 1
ATOM 5589 N N . MET B 1 296 ? -12.195 37.906 2.662 1 97 296 MET B N 1
ATOM 5590 C CA . MET B 1 296 ? -11.469 38.75 1.724 1 97 296 MET B CA 1
ATOM 5591 C C . MET B 1 296 ? -10.719 37.906 0.696 1 97 296 MET B C 1
ATOM 5593 O O . MET B 1 296 ? -9.992 37 1.059 1 97 296 MET B O 1
ATOM 5597 N N . ASP B 1 297 ? -10.914 38.156 -0.61 1 95.81 297 ASP B N 1
ATOM 5598 C CA . ASP B 1 297 ? -10.117 37.531 -1.665 1 95.81 297 ASP B CA 1
ATOM 5599 C C . ASP B 1 297 ? -8.656 37.969 -1.572 1 95.81 297 ASP B C 1
ATOM 5601 O O . ASP B 1 297 ? -8.359 39.156 -1.459 1 95.81 297 ASP B O 1
ATOM 5605 N N . HIS B 1 298 ? -7.773 37.031 -1.537 1 96.5 298 HIS B N 1
ATOM 5606 C CA . HIS B 1 298 ? -6.355 37.375 -1.418 1 96.5 298 HIS B CA 1
ATOM 5607 C C . HIS B 1 298 ? -5.488 36.219 -1.925 1 96.5 298 HIS B C 1
ATOM 5609 O O . HIS B 1 298 ? -5.719 35.062 -1.577 1 96.5 298 HIS B O 1
ATOM 5615 N N . ASP B 1 299 ? -4.566 36.531 -2.791 1 94.94 299 ASP B N 1
ATOM 5616 C CA . ASP B 1 299 ? -3.494 35.625 -3.186 1 94.94 299 ASP B CA 1
ATOM 5617 C C . ASP B 1 299 ? -2.352 35.656 -2.172 1 94.94 299 ASP B C 1
ATOM 5619 O O . ASP B 1 299 ? -1.724 36.719 -1.965 1 94.94 299 ASP B O 1
ATOM 5623 N N . ILE B 1 300 ? -2.041 34.594 -1.584 1 96.25 300 ILE B N 1
ATOM 5624 C CA . ILE B 1 300 ? -1.122 34.5 -0.455 1 96.25 300 ILE B CA 1
ATOM 5625 C C . ILE B 1 300 ? 0.274 34.938 -0.886 1 96.25 300 ILE B C 1
ATOM 5627 O O . ILE B 1 300 ? 1.124 35.25 -0.044 1 96.25 300 ILE B O 1
ATOM 5631 N N . PHE B 1 301 ? 0.553 35 -2.18 1 96.81 301 PHE B N 1
ATOM 5632 C CA . PHE B 1 301 ? 1.864 35.406 -2.688 1 96.81 301 PHE B CA 1
ATOM 5633 C C . PHE B 1 301 ? 1.936 36.906 -2.922 1 96.81 301 PHE B C 1
ATOM 5635 O O . PHE B 1 301 ? 3.018 37.469 -3.137 1 96.81 301 PHE B O 1
ATOM 5642 N N . SER B 1 302 ? 0.826 37.531 -2.893 1 97.38 302 SER B N 1
ATOM 5643 C CA . SER B 1 302 ? 0.776 39 -3.041 1 97.38 302 SER B CA 1
ATOM 5644 C C . SER B 1 302 ? 0.983 39.688 -1.703 1 97.38 302 SER B C 1
ATOM 5646 O O . SER B 1 302 ? 0.686 39.125 -0.648 1 97.38 302 SER B O 1
ATOM 5648 N N . PRO B 1 303 ? 1.441 40.906 -1.792 1 97.81 303 PRO B N 1
ATOM 5649 C CA . PRO B 1 303 ? 1.591 41.625 -0.532 1 97.81 303 PRO B CA 1
ATOM 5650 C C . PRO B 1 303 ? 0.307 41.656 0.295 1 97.81 303 PRO B C 1
ATOM 5652 O O . PRO B 1 303 ? -0.78 41.844 -0.251 1 97.81 303 PRO B O 1
ATOM 5655 N N . GLN B 1 304 ? 0.462 41.375 1.557 1 98.38 304 GLN B N 1
ATOM 5656 C CA . GLN B 1 304 ? -0.673 41.312 2.473 1 98.38 304 GLN B CA 1
ATOM 5657 C C . GLN B 1 304 ? -1.373 42.656 2.564 1 98.38 304 GLN B C 1
ATOM 5659 O O . GLN B 1 304 ? -0.767 43.656 2.975 1 98.38 304 GLN B O 1
ATOM 5664 N N . PRO B 1 305 ? -2.645 42.719 2.229 1 98.19 305 PRO B N 1
ATOM 5665 C CA . PRO B 1 305 ? -3.361 44 2.197 1 98.19 305 PRO B CA 1
ATOM 5666 C C . PRO B 1 305 ? -3.807 44.438 3.584 1 98.19 305 PRO B C 1
ATOM 5668 O O . PRO B 1 305 ? -4.059 45.625 3.793 1 98.19 305 PRO B O 1
ATOM 5671 N N . VAL B 1 306 ? -4.027 43.562 4.516 1 98.5 306 VAL B N 1
ATOM 5672 C CA . VAL B 1 306 ? -4.457 43.938 5.863 1 98.5 306 VAL B CA 1
ATOM 5673 C C . VAL B 1 306 ? -3.242 44.312 6.715 1 98.5 306 VAL B C 1
ATOM 5675 O O . VAL B 1 306 ? -2.525 43.406 7.191 1 98.5 306 VAL B O 1
ATOM 5678 N N . LYS B 1 307 ? -3.152 45.531 6.988 1 97.81 307 LYS B N 1
ATOM 5679 C CA . LYS B 1 307 ? -1.973 46.062 7.684 1 97.81 307 LYS B CA 1
ATOM 5680 C C . LYS B 1 307 ? -2.203 46.125 9.188 1 97.81 307 LYS B C 1
ATOM 5682 O O . LYS B 1 307 ? -3.336 46.281 9.641 1 97.81 307 LYS B O 1
ATOM 5687 N N . ASN B 1 308 ? -1.179 45.844 9.898 1 97.44 308 ASN B N 1
ATOM 5688 C CA . ASN B 1 308 ? -1.079 46.094 11.328 1 97.44 308 ASN B CA 1
ATOM 5689 C C . ASN B 1 308 ? -2.066 45.219 12.117 1 97.44 308 ASN B C 1
ATOM 5691 O O . ASN B 1 308 ? -2.604 45.688 13.133 1 97.44 308 ASN B O 1
ATOM 5695 N N . ALA B 1 309 ? -2.434 44.062 11.586 1 98.38 309 ALA B N 1
ATOM 5696 C CA . ALA B 1 309 ? -3.189 43.125 12.391 1 98.38 309 ALA B CA 1
ATOM 5697 C C . ALA B 1 309 ? -2.342 42.562 13.539 1 98.38 309 ALA B C 1
ATOM 5699 O O . ALA B 1 309 ? -1.114 42.688 13.523 1 98.38 309 ALA B O 1
ATOM 5700 N N . ASP B 1 310 ? -3.006 42.031 14.547 1 98.5 310 ASP B N 1
ATOM 5701 C CA . ASP B 1 310 ? -2.305 41.531 15.719 1 98.5 310 ASP B CA 1
ATOM 5702 C C . ASP B 1 310 ? -1.713 40.125 15.445 1 98.5 310 ASP B C 1
ATOM 5704 O O . ASP B 1 310 ? -0.676 39.781 16.016 1 98.5 310 ASP B O 1
ATOM 5708 N N . VAL B 1 311 ? -2.398 39.344 14.656 1 98.69 311 VAL B N 1
ATOM 5709 C CA . VAL B 1 311 ? -1.979 37.969 14.359 1 98.69 311 VAL B CA 1
ATOM 5710 C C . VAL B 1 311 ? -2.203 37.688 12.875 1 98.69 311 VAL B C 1
ATOM 5712 O O . VAL B 1 311 ? -3.26 38 12.328 1 98.69 311 VAL B O 1
ATOM 5715 N N . TYR B 1 312 ? -1.255 37.219 12.234 1 98.81 312 TYR B N 1
ATOM 5716 C CA . TYR B 1 312 ? -1.386 36.531 10.945 1 98.81 312 TYR B CA 1
ATOM 5717 C C . TYR B 1 312 ? -1.253 35.031 11.117 1 98.81 312 TYR B C 1
ATOM 5719 O O . TYR B 1 312 ? -0.2 34.531 11.531 1 98.81 312 TYR B O 1
ATOM 5727 N N . TYR B 1 313 ? -2.311 34.344 10.836 1 98.56 313 TYR B N 1
ATOM 5728 C CA . TYR B 1 313 ? -2.465 32.938 11.164 1 98.56 313 TYR B CA 1
ATOM 5729 C C . TYR B 1 313 ? -2.428 32.062 9.906 1 98.56 313 TYR B C 1
ATOM 5731 O O . TYR B 1 313 ? -3.244 32.25 9 1 98.56 313 TYR B O 1
ATOM 5739 N N . LEU B 1 314 ? -1.433 31.234 9.781 1 98.31 314 LEU B N 1
ATOM 5740 C CA . LEU B 1 314 ? -1.307 30.281 8.68 1 98.31 314 LEU B CA 1
ATOM 5741 C C . LEU B 1 314 ? -1.461 28.859 9.18 1 98.31 314 LEU B C 1
ATOM 5743 O O . LEU B 1 314 ? -0.554 28.312 9.812 1 98.31 314 LEU B O 1
ATOM 5747 N N . ARG B 1 315 ? -2.604 28.25 8.906 1 95.94 315 ARG B N 1
ATOM 5748 C CA . ARG B 1 315 ? -2.875 26.891 9.328 1 95.94 315 ARG B CA 1
ATOM 5749 C C . ARG B 1 315 ? -2.854 25.938 8.141 1 95.94 315 ARG B C 1
ATOM 5751 O O . ARG B 1 315 ? -3.691 26.031 7.246 1 95.94 315 ARG B O 1
ATOM 5758 N N . TRP B 1 316 ? -1.804 25 8.195 1 93.62 316 TRP B N 1
ATOM 5759 C CA . TRP B 1 316 ? -1.681 23.953 7.199 1 93.62 316 TRP B CA 1
ATOM 5760 C C . TRP B 1 316 ? -1.541 24.547 5.797 1 93.62 316 TRP B C 1
ATOM 5762 O O . TRP B 1 316 ? -2.184 24.078 4.855 1 93.62 316 TRP B O 1
ATOM 5772 N N . ILE B 1 317 ? -0.789 25.594 5.66 1 95.44 317 ILE B N 1
ATOM 5773 C CA . ILE B 1 317 ? -0.557 26.328 4.418 1 95.44 317 ILE B CA 1
ATOM 5774 C C . ILE B 1 317 ? 0.834 26 3.879 1 95.44 317 ILE B C 1
ATOM 5776 O O . ILE B 1 317 ? 0.986 25.641 2.709 1 95.44 317 ILE B O 1
ATOM 5780 N N . MET B 1 318 ? 1.829 26.078 4.773 1 96.75 318 MET B N 1
ATOM 5781 C CA . MET B 1 318 ? 3.223 25.984 4.348 1 96.75 318 MET B CA 1
ATOM 5782 C C . MET B 1 318 ? 3.525 24.609 3.766 1 96.75 318 MET B C 1
ATOM 5784 O O . MET B 1 318 ? 4.328 24.484 2.84 1 96.75 318 MET B O 1
ATOM 5788 N N . HIS B 1 319 ? 2.9 23.547 4.27 1 96.31 319 HIS B N 1
ATOM 5789 C CA . HIS B 1 319 ? 3.182 22.188 3.818 1 96.31 319 HIS B CA 1
ATOM 5790 C C . HIS B 1 319 ? 2.783 22 2.359 1 96.31 319 HIS B C 1
ATOM 5792 O O . HIS B 1 319 ? 3.23 21.047 1.71 1 96.31 319 HIS B O 1
ATOM 5798 N N . ASN B 1 320 ? 2.016 22.922 1.774 1 95.81 320 ASN B N 1
ATOM 5799 C CA . ASN B 1 320 ? 1.564 22.828 0.391 1 95.81 320 ASN B CA 1
ATOM 5800 C C . ASN B 1 320 ? 2.602 23.391 -0.578 1 95.81 320 ASN B C 1
ATOM 5802 O O . ASN B 1 320 ? 2.426 23.312 -1.795 1 95.81 320 ASN B O 1
ATOM 5806 N N . TRP B 1 321 ? 3.686 23.906 -0.003 1 97.75 321 TRP B N 1
ATOM 5807 C CA . TRP B 1 321 ? 4.605 24.656 -0.848 1 97.75 321 TRP B CA 1
ATOM 5808 C C . TRP B 1 321 ? 6.051 24.266 -0.569 1 97.75 321 TRP B C 1
ATOM 5810 O O . TRP B 1 321 ? 6.375 23.812 0.531 1 97.75 321 TRP B O 1
ATOM 5820 N N . SER B 1 322 ? 6.91 24.469 -1.585 1 98.12 322 SER B N 1
ATOM 5821 C CA . SER B 1 322 ? 8.352 24.297 -1.41 1 98.12 322 SER B CA 1
ATOM 5822 C C . SER B 1 322 ? 8.93 25.422 -0.548 1 98.12 322 SER B C 1
ATOM 5824 O O . SER B 1 322 ? 8.242 26.391 -0.228 1 98.12 322 SER B O 1
ATOM 5826 N N . ASP B 1 323 ? 10.172 25.281 -0.151 1 98 323 ASP B N 1
ATOM 5827 C CA . ASP B 1 323 ? 10.828 26.312 0.651 1 98 323 ASP B CA 1
ATOM 5828 C C . ASP B 1 323 ? 10.852 27.641 -0.084 1 98 323 ASP B C 1
ATOM 5830 O O . ASP B 1 323 ? 10.656 28.703 0.524 1 98 323 ASP B O 1
ATOM 5834 N N . LYS B 1 324 ? 11.086 27.578 -1.361 1 98 324 LYS B N 1
ATOM 5835 C CA . LYS B 1 324 ? 11.078 28.781 -2.191 1 98 324 LYS B CA 1
ATOM 5836 C C . LYS B 1 324 ? 9.766 29.547 -2.047 1 98 324 LYS B C 1
ATOM 5838 O O . LYS B 1 324 ? 9.766 30.75 -1.794 1 98 324 LYS B O 1
ATOM 5843 N N . TYR B 1 325 ? 8.695 28.875 -2.109 1 98 325 TYR B N 1
ATOM 5844 C CA . TYR B 1 325 ? 7.387 29.516 -2.104 1 98 325 TYR B CA 1
ATOM 5845 C C . TYR B 1 325 ? 6.953 29.859 -0.684 1 98 325 TYR B C 1
ATOM 5847 O O . TYR B 1 325 ? 6.227 30.828 -0.47 1 98 325 TYR B O 1
ATOM 5855 N N . CYS B 1 326 ? 7.371 29.094 0.271 1 98.44 326 CYS B N 1
ATOM 5856 C CA . CYS B 1 326 ? 7.129 29.469 1.657 1 98.44 326 CYS B CA 1
ATOM 5857 C C . CYS B 1 326 ? 7.781 30.812 1.968 1 98.44 326 CYS B C 1
ATOM 5859 O O . CYS B 1 326 ? 7.188 31.656 2.648 1 98.44 326 CYS B O 1
ATOM 5861 N N . LYS B 1 327 ? 8.977 31.031 1.489 1 98.25 327 LYS B N 1
ATOM 5862 C CA . LYS B 1 327 ? 9.656 32.312 1.689 1 98.25 327 LYS B CA 1
ATOM 5863 C C . LYS B 1 327 ? 8.898 33.438 1.011 1 98.25 327 LYS B C 1
ATOM 5865 O O . LYS B 1 327 ? 8.82 34.562 1.547 1 98.25 327 LYS B O 1
ATOM 5870 N N . LEU B 1 328 ? 8.328 33.125 -0.146 1 98.25 328 LEU B N 1
ATOM 5871 C CA . LEU B 1 328 ? 7.52 34.125 -0.835 1 98.25 328 LEU B CA 1
ATOM 5872 C C . LEU B 1 328 ? 6.293 34.5 -0.011 1 98.25 328 LEU B C 1
ATOM 5874 O O . LEU B 1 328 ? 5.965 35.688 0.123 1 98.25 328 LEU B O 1
ATOM 5878 N N . ILE B 1 329 ? 5.613 33.5 0.543 1 98.31 329 ILE B N 1
ATOM 5879 C CA . ILE B 1 329 ? 4.418 33.719 1.351 1 98.31 329 ILE B CA 1
ATOM 5880 C C . ILE B 1 329 ? 4.766 34.562 2.568 1 98.31 329 ILE B C 1
ATOM 5882 O O . ILE B 1 329 ? 4.078 35.562 2.863 1 98.31 329 ILE B O 1
ATOM 5886 N N . LEU B 1 330 ? 5.824 34.188 3.227 1 98.31 330 LEU B N 1
ATOM 5887 C CA . LEU B 1 330 ? 6.238 34.906 4.438 1 98.31 330 LEU B CA 1
ATOM 5888 C C . LEU B 1 330 ? 6.703 36.312 4.113 1 98.31 330 LEU B C 1
ATOM 5890 O O . LEU B 1 330 ? 6.414 37.25 4.859 1 98.31 330 LEU B O 1
ATOM 5894 N N . SER B 1 331 ? 7.441 36.469 3.01 1 98.12 331 SER B N 1
ATOM 5895 C CA . SER B 1 331 ? 7.906 37.781 2.584 1 98.12 331 SER B CA 1
ATOM 5896 C C . SER B 1 331 ? 6.734 38.719 2.266 1 98.12 331 SER B C 1
ATOM 5898 O O . SER B 1 331 ? 6.809 39.938 2.5 1 98.12 331 SER B O 1
ATOM 5900 N N . ALA B 1 332 ? 5.684 38.125 1.751 1 98.06 332 ALA B N 1
ATOM 5901 C CA . ALA B 1 332 ? 4.496 38.906 1.389 1 98.06 332 ALA B CA 1
ATOM 5902 C C . ALA B 1 332 ? 3.822 39.5 2.627 1 98.06 332 ALA B C 1
ATOM 5904 O O . ALA B 1 332 ? 3.062 40.469 2.529 1 98.06 332 ALA B O 1
ATOM 5905 N N . LEU B 1 333 ? 4.078 38.969 3.807 1 97.94 333 LEU B N 1
ATOM 5906 C CA . LEU B 1 333 ? 3.484 39.438 5.051 1 97.94 333 LEU B CA 1
ATOM 5907 C C . LEU B 1 333 ? 4.234 40.656 5.586 1 97.94 333 LEU B C 1
ATOM 5909 O O . LEU B 1 333 ? 3.674 41.469 6.332 1 97.94 333 LEU B O 1
ATOM 5913 N N . LEU B 1 334 ? 5.488 40.812 5.254 1 97.25 334 LEU B N 1
ATOM 5914 C CA . LEU B 1 334 ? 6.41 41.719 5.926 1 97.25 334 LEU B CA 1
ATOM 5915 C C . LEU B 1 334 ? 5.902 43.156 5.871 1 97.25 334 LEU B C 1
ATOM 5917 O O . LEU B 1 334 ? 5.859 43.844 6.895 1 97.25 334 LEU B O 1
ATOM 5921 N N . PRO B 1 335 ? 5.387 43.562 4.668 1 96.5 335 PRO B N 1
ATOM 5922 C CA . PRO B 1 335 ? 4.961 44.969 4.598 1 96.5 335 PRO B CA 1
ATOM 5923 C C . PRO B 1 335 ? 3.764 45.25 5.496 1 96.5 335 PRO B C 1
ATOM 5925 O O . PRO B 1 335 ? 3.486 46.438 5.793 1 96.5 335 PRO B O 1
ATOM 5928 N N . ALA B 1 336 ? 3.057 44.219 5.934 1 97.81 336 ALA B N 1
ATOM 5929 C CA . ALA B 1 336 ? 1.826 44.406 6.699 1 97.81 336 ALA B CA 1
ATOM 5930 C C . ALA B 1 336 ? 2.09 44.312 8.195 1 97.81 336 ALA B C 1
ATOM 5932 O O . ALA B 1 336 ? 1.244 44.688 9.008 1 97.81 336 ALA B O 1
ATOM 5933 N N . LEU B 1 337 ? 3.244 43.875 8.625 1 97.88 337 LEU B N 1
ATOM 5934 C CA . LEU B 1 337 ? 3.514 43.594 10.023 1 97.88 337 LEU B CA 1
ATOM 5935 C C . LEU B 1 337 ? 3.854 44.844 10.797 1 97.88 337 LEU B C 1
ATOM 5937 O O . LEU B 1 337 ? 4.691 45.656 10.359 1 97.88 337 LEU B O 1
ATOM 5941 N N . LYS B 1 338 ? 3.18 45.125 11.875 1 97.38 338 LYS B N 1
ATOM 5942 C CA . LYS B 1 338 ? 3.617 46.094 12.867 1 97.38 338 LYS B CA 1
ATOM 5943 C C . LYS B 1 338 ? 4.574 45.469 13.875 1 97.38 338 LYS B C 1
ATOM 5945 O O . LYS B 1 338 ? 4.566 44.25 14.07 1 97.38 338 LYS B O 1
ATOM 5950 N N . PRO B 1 339 ? 5.418 46.281 14.484 1 96.31 339 PRO B N 1
ATOM 5951 C CA . PRO B 1 339 ? 6.234 45.719 15.555 1 96.31 339 PRO B CA 1
ATOM 5952 C C . PRO B 1 339 ? 5.402 45 16.609 1 96.31 339 PRO B C 1
ATOM 5954 O O . PRO B 1 339 ? 4.402 45.531 17.094 1 96.31 339 PRO B O 1
ATOM 5957 N N . GLY B 1 340 ? 5.805 43.75 16.844 1 96.62 340 GLY B N 1
ATOM 5958 C CA . GLY B 1 340 ? 5.086 43 17.844 1 96.62 340 GLY B CA 1
ATOM 5959 C C . GLY B 1 340 ? 4.012 42.094 17.25 1 96.62 340 GLY B C 1
ATOM 5960 O O . GLY B 1 340 ? 3.436 41.25 17.938 1 96.62 340 GLY B O 1
ATOM 5961 N N . ALA B 1 341 ? 3.791 42.25 15.992 1 97.69 341 ALA B N 1
ATOM 5962 C CA . ALA B 1 341 ? 2.811 41.375 15.336 1 97.69 341 ALA B CA 1
ATOM 5963 C C . ALA B 1 341 ? 3.199 39.906 15.469 1 97.69 341 ALA B C 1
ATOM 5965 O O . ALA B 1 341 ? 4.383 39.562 15.445 1 97.69 341 ALA B O 1
ATOM 5966 N N . ARG B 1 342 ? 2.188 39.031 15.609 1 98.31 342 ARG B N 1
ATOM 5967 C CA . ARG B 1 342 ? 2.412 37.594 15.711 1 98.31 342 ARG B CA 1
ATOM 5968 C C . ARG B 1 342 ? 2.129 36.906 14.383 1 98.31 342 ARG B C 1
ATOM 5970 O O . ARG B 1 342 ? 1.174 37.25 13.68 1 98.31 342 ARG B O 1
ATOM 5977 N N . VAL B 1 343 ? 3.002 36.125 14.016 1 98.62 343 VAL B N 1
ATOM 5978 C CA . VAL B 1 343 ? 2.775 35.156 12.93 1 98.62 343 VAL B CA 1
ATOM 5979 C C . VAL B 1 343 ? 2.715 33.75 13.5 1 98.62 343 VAL B C 1
ATOM 5981 O O . VAL B 1 343 ? 3.711 33.219 14.016 1 98.62 343 VAL B O 1
ATOM 5984 N N . ILE B 1 344 ? 1.575 33.125 13.438 1 98.69 344 ILE B N 1
ATOM 5985 C CA . ILE B 1 344 ? 1.385 31.781 13.992 1 98.69 344 ILE B CA 1
ATOM 5986 C C . ILE B 1 344 ? 1.366 30.766 12.867 1 98.69 344 ILE B C 1
ATOM 5988 O O . ILE B 1 344 ? 0.499 30.797 11.992 1 98.69 344 ILE B O 1
ATOM 5992 N N . ILE B 1 345 ? 2.348 29.922 12.875 1 98.62 345 ILE B N 1
ATOM 5993 C CA . ILE B 1 345 ? 2.432 28.812 11.953 1 98.62 345 ILE B CA 1
ATOM 5994 C C . ILE B 1 345 ? 1.861 27.547 12.609 1 98.62 345 ILE B C 1
ATOM 5996 O O . ILE B 1 345 ? 2.389 27.078 13.617 1 98.62 345 ILE B O 1
ATOM 6000 N N . HIS B 1 346 ? 0.747 27.031 12.109 1 97.69 346 HIS B N 1
ATOM 6001 C CA . HIS B 1 346 ? 0.028 25.891 12.641 1 97.69 346 HIS B CA 1
ATOM 6002 C C . HIS B 1 346 ? 0.104 24.703 11.68 1 97.69 346 HIS B C 1
ATOM 6004 O O . HIS B 1 346 ? -0.765 24.531 10.82 1 97.69 346 HIS B O 1
ATOM 6010 N N . GLU B 1 347 ? 1.124 23.859 11.844 1 96.62 347 GLU B N 1
ATOM 6011 C CA . GLU B 1 347 ? 1.478 22.797 10.898 1 96.62 347 GLU B CA 1
ATOM 6012 C C . GLU B 1 347 ? 1.685 21.469 11.609 1 96.62 347 GLU B C 1
ATOM 6014 O O . GLU B 1 347 ? 1.791 21.422 12.836 1 96.62 347 GLU B O 1
ATOM 6019 N N . SER B 1 348 ? 1.587 20.375 10.789 1 95.56 348 SER B N 1
ATOM 6020 C CA . SER B 1 348 ? 2.133 19.109 11.266 1 95.56 348 SER B CA 1
ATOM 6021 C C . SER B 1 348 ? 3.658 19.141 11.297 1 95.56 348 SER B C 1
ATOM 6023 O O . SER B 1 348 ? 4.301 19.297 10.258 1 95.56 348 SER B O 1
ATOM 6025 N N . LEU B 1 349 ? 4.273 19.047 12.438 1 95.94 349 LEU B N 1
ATOM 6026 C CA . LEU B 1 349 ? 5.727 19.109 12.555 1 95.94 349 LEU B CA 1
ATOM 6027 C C . LEU B 1 349 ? 6.352 17.734 12.453 1 95.94 349 LEU B C 1
ATOM 6029 O O . LEU B 1 349 ? 5.988 16.828 13.211 1 95.94 349 LEU B O 1
ATOM 6033 N N . MET B 1 350 ? 7.242 17.578 11.5 1 96.19 350 MET B N 1
ATOM 6034 C CA . MET B 1 350 ? 7.957 16.312 11.336 1 96.19 350 MET B CA 1
ATOM 6035 C C . MET B 1 350 ? 8.828 16.016 12.555 1 96.19 350 MET B C 1
ATOM 6037 O O . MET B 1 350 ? 9.617 16.859 12.977 1 96.19 350 MET B O 1
ATOM 6041 N N . PRO B 1 351 ? 8.648 14.875 13.125 1 93.62 351 PRO B N 1
ATOM 6042 C CA . PRO B 1 351 ? 9.477 14.508 14.273 1 93.62 351 PRO B CA 1
ATOM 6043 C C . PRO B 1 351 ? 10.875 14.039 13.875 1 93.62 351 PRO B C 1
ATOM 6045 O O . PRO B 1 351 ? 11.078 13.594 12.75 1 93.62 351 PRO B O 1
ATOM 6048 N N . GLU B 1 352 ? 11.781 14.188 14.836 1 91.88 352 GLU B N 1
ATOM 6049 C CA . GLU B 1 352 ? 13.016 13.43 14.68 1 91.88 352 GLU B CA 1
ATOM 6050 C C . GLU B 1 352 ? 12.75 11.922 14.672 1 91.88 352 GLU B C 1
ATOM 6052 O O . GLU B 1 352 ? 11.891 11.438 15.414 1 91.88 352 GLU B O 1
ATOM 6057 N N . PRO B 1 353 ? 13.516 11.242 13.82 1 93.25 353 PRO B N 1
ATOM 6058 C CA . PRO B 1 353 ? 13.289 9.797 13.789 1 93.25 353 PRO B CA 1
ATOM 6059 C C . PRO B 1 353 ? 13.375 9.148 15.164 1 93.25 353 PRO B C 1
ATOM 6061 O O . PRO B 1 353 ? 14.266 9.484 15.953 1 93.25 353 PRO B O 1
ATOM 6064 N N . GLY B 1 354 ? 12.43 8.352 15.492 1 91.12 354 GLY B N 1
ATOM 6065 C CA . GLY B 1 354 ? 12.469 7.57 16.719 1 91.12 354 GLY B CA 1
ATOM 6066 C C . GLY B 1 354 ? 11.852 8.289 17.906 1 91.12 354 GLY B C 1
ATOM 6067 O O . GLY B 1 354 ? 11.781 7.734 19 1 91.12 354 GLY B O 1
ATOM 6068 N N . THR B 1 355 ? 11.281 9.477 17.734 1 92.44 355 THR B N 1
ATOM 6069 C CA . THR B 1 355 ? 10.781 10.258 18.875 1 92.44 355 THR B CA 1
ATOM 6070 C C . THR B 1 355 ? 9.266 10.102 19 1 92.44 355 THR B C 1
ATOM 6072 O O . THR B 1 355 ? 8.672 10.562 19.984 1 92.44 355 THR B O 1
ATOM 6075 N N . ARG B 1 356 ? 8.648 9.539 18.062 1 93.31 356 ARG B N 1
ATOM 6076 C CA . ARG B 1 356 ? 7.23 9.211 18.078 1 93.31 356 ARG B CA 1
ATOM 6077 C C . ARG B 1 356 ? 7.004 7.727 17.797 1 93.31 356 ARG B C 1
ATOM 6079 O O . ARG B 1 356 ? 7.914 7.031 17.344 1 93.31 356 ARG B O 1
ATOM 6086 N N . ALA B 1 357 ? 5.801 7.254 18.266 1 95.56 357 ALA B N 1
ATOM 6087 C CA . ALA B 1 357 ? 5.445 5.895 17.875 1 95.56 357 ALA B CA 1
ATOM 6088 C C . ALA B 1 357 ? 5.66 5.68 16.375 1 95.56 357 ALA B C 1
ATOM 6090 O O . ALA B 1 357 ? 5.379 6.57 15.57 1 95.56 357 ALA B O 1
ATOM 6091 N N . LEU B 1 358 ? 6.148 4.551 16.016 1 96.19 358 LEU B N 1
ATOM 6092 C CA . LEU B 1 358 ? 6.578 4.297 14.648 1 96.19 358 LEU B CA 1
ATOM 6093 C C . LEU B 1 358 ? 5.398 4.387 13.688 1 96.19 358 LEU B C 1
ATOM 6095 O O . LEU B 1 358 ? 5.547 4.867 12.555 1 96.19 358 LEU B O 1
ATOM 6099 N N . TRP B 1 359 ? 4.242 3.885 14.062 1 95 359 TRP B N 1
ATOM 6100 C CA . TRP B 1 359 ? 3.094 3.91 13.164 1 95 359 TRP B CA 1
ATOM 6101 C C . TRP B 1 359 ? 2.686 5.344 12.844 1 95 359 TRP B C 1
ATOM 6103 O O . TRP B 1 359 ? 2.277 5.645 11.719 1 95 359 TRP B O 1
ATOM 6113 N N . LYS B 1 360 ? 2.77 6.262 13.781 1 93.75 360 LYS B N 1
ATOM 6114 C CA . LYS B 1 360 ? 2.482 7.672 13.547 1 93.75 360 LYS B CA 1
ATOM 6115 C C . LYS B 1 360 ? 3.537 8.305 12.648 1 93.75 360 LYS B C 1
ATOM 6117 O O . LYS B 1 360 ? 3.205 9.07 11.734 1 93.75 360 LYS B O 1
ATOM 6122 N N . GLU B 1 361 ? 4.793 7.953 12.977 1 95.69 361 GLU B N 1
ATOM 6123 C CA . GLU B 1 361 ? 5.871 8.469 12.141 1 95.69 361 GLU B CA 1
ATOM 6124 C C . GLU B 1 361 ? 5.707 8.016 10.695 1 95.69 361 GLU B C 1
ATOM 6126 O O . GLU B 1 361 ? 5.926 8.805 9.766 1 95.69 361 GLU B O 1
ATOM 6131 N N . LYS B 1 362 ? 5.391 6.789 10.477 1 95.56 362 LYS B N 1
ATOM 6132 C CA . LYS B 1 362 ? 5.168 6.27 9.125 1 95.56 362 LYS B CA 1
ATOM 6133 C C . LYS B 1 362 ? 4.102 7.082 8.398 1 95.56 362 LYS B C 1
ATOM 6135 O O . LYS B 1 362 ? 4.273 7.426 7.227 1 95.56 362 LYS B O 1
ATOM 6140 N N . ASN B 1 363 ? 3.023 7.348 9.062 1 93.5 363 ASN B N 1
ATOM 6141 C CA . ASN B 1 363 ? 1.95 8.133 8.469 1 93.5 363 ASN B CA 1
ATOM 6142 C C . ASN B 1 363 ? 2.426 9.539 8.094 1 93.5 363 ASN B C 1
ATOM 6144 O O . ASN B 1 363 ? 2.088 10.047 7.023 1 93.5 363 ASN B O 1
ATOM 6148 N N . LEU B 1 364 ? 3.164 10.148 8.992 1 94.94 364 LEU B N 1
ATOM 6149 C CA . LEU B 1 364 ? 3.674 11.5 8.758 1 94.94 364 LEU B CA 1
ATOM 6150 C C . LEU B 1 364 ? 4.617 11.516 7.562 1 94.94 364 LEU B C 1
ATOM 6152 O O . LEU B 1 364 ? 4.539 12.414 6.719 1 94.94 364 LEU B O 1
ATOM 6156 N N . ARG B 1 365 ? 5.469 10.562 7.504 1 96.75 365 ARG B N 1
ATOM 6157 C CA . ARG B 1 365 ? 6.434 10.516 6.41 1 96.75 365 ARG B CA 1
ATOM 6158 C C . ARG B 1 365 ? 5.746 10.188 5.09 1 96.75 365 ARG B C 1
ATOM 6160 O O . ARG B 1 365 ? 6.16 10.672 4.031 1 96.75 365 ARG B O 1
ATOM 6167 N N . ALA B 1 366 ? 4.727 9.352 5.125 1 95.69 366 ALA B N 1
ATOM 6168 C CA . ALA B 1 366 ? 3.914 9.109 3.934 1 95.69 366 ALA B CA 1
ATOM 6169 C C . ALA B 1 366 ? 3.254 10.391 3.447 1 95.69 366 ALA B C 1
ATOM 6171 O O . ALA B 1 366 ? 3.221 10.664 2.244 1 95.69 366 ALA B O 1
ATOM 6172 N N . THR B 1 367 ? 2.693 11.156 4.367 1 94.56 367 THR B N 1
ATOM 6173 C CA . THR B 1 367 ? 2.082 12.438 4.031 1 94.56 367 THR B CA 1
ATOM 6174 C C . THR B 1 367 ? 3.107 13.375 3.4 1 94.56 367 THR B C 1
ATOM 6176 O O . THR B 1 367 ? 2.801 14.078 2.436 1 94.56 367 THR B O 1
ATOM 6179 N N . ASP B 1 368 ? 4.293 13.367 3.961 1 97.31 368 ASP B N 1
ATOM 6180 C CA . ASP B 1 368 ? 5.367 14.195 3.412 1 97.31 368 ASP B CA 1
ATOM 6181 C C . ASP B 1 368 ? 5.645 13.828 1.954 1 97.31 368 ASP B C 1
ATOM 6183 O O . ASP B 1 368 ? 5.816 14.719 1.111 1 97.31 368 ASP B O 1
ATOM 6187 N N . LEU B 1 369 ? 5.676 12.562 1.628 1 97.69 369 LEU B N 1
ATOM 6188 C CA . LEU B 1 369 ? 5.922 12.133 0.257 1 97.69 369 LEU B CA 1
ATOM 6189 C C . LEU B 1 369 ? 4.742 12.484 -0.645 1 97.69 369 LEU B C 1
ATOM 6191 O O . LEU B 1 369 ? 4.93 12.789 -1.826 1 97.69 369 LEU B O 1
ATOM 6195 N N . ASN B 1 370 ? 3.605 12.406 -0.076 1 96.81 370 ASN B N 1
ATOM 6196 C CA . ASN B 1 370 ? 2.438 12.883 -0.81 1 96.81 370 ASN B CA 1
ATOM 6197 C C . ASN B 1 370 ? 2.586 14.352 -1.207 1 96.81 370 ASN B C 1
ATOM 6199 O O . ASN B 1 370 ? 2.27 14.727 -2.338 1 96.81 370 ASN B O 1
ATOM 6203 N N . MET B 1 371 ? 3.049 15.164 -0.265 1 97.44 371 MET B N 1
ATOM 6204 C CA . MET B 1 371 ? 3.262 16.578 -0.537 1 97.44 371 MET B CA 1
ATOM 6205 C C . MET B 1 371 ? 4.309 16.781 -1.629 1 97.44 371 MET B C 1
ATOM 6207 O O . MET B 1 371 ? 4.164 17.656 -2.484 1 97.44 371 MET B O 1
ATOM 6211 N N . ALA B 1 372 ? 5.324 15.961 -1.597 1 97.88 372 ALA B N 1
ATOM 6212 C CA . ALA B 1 372 ? 6.355 16.031 -2.629 1 97.88 372 ALA B CA 1
ATOM 6213 C C . ALA B 1 372 ? 5.781 15.68 -4 1 97.88 372 ALA B C 1
ATOM 6215 O O . ALA B 1 372 ? 5.992 16.406 -4.973 1 97.88 372 ALA B O 1
ATOM 6216 N N . GLY B 1 373 ? 5.059 14.625 -4.086 1 97.5 373 GLY B N 1
ATOM 6217 C CA . GLY B 1 373 ? 4.582 14.094 -5.352 1 97.5 373 GLY B CA 1
ATOM 6218 C C . GLY B 1 373 ? 3.508 14.953 -5.996 1 97.5 373 GLY B C 1
ATOM 6219 O O . GLY B 1 373 ? 3.482 15.109 -7.219 1 97.5 373 GLY B O 1
ATOM 6220 N N . ALA B 1 374 ? 2.629 15.539 -5.172 1 96.88 374 ALA B N 1
ATOM 6221 C CA . ALA B 1 374 ? 1.463 16.234 -5.715 1 96.88 374 ALA B CA 1
ATOM 6222 C C . ALA B 1 374 ? 1.713 17.734 -5.816 1 96.88 374 ALA B C 1
ATOM 6224 O O . ALA B 1 374 ? 1.183 18.391 -6.707 1 96.88 374 ALA B O 1
ATOM 6225 N N . PHE B 1 375 ? 2.625 18.281 -4.914 1 97.19 375 PHE B N 1
ATOM 6226 C CA . PHE B 1 375 ? 2.662 19.734 -4.777 1 97.19 375 PHE B CA 1
ATOM 6227 C C . PHE B 1 375 ? 4.09 20.25 -4.871 1 97.19 375 PHE B C 1
ATOM 6229 O O . PHE B 1 375 ? 4.324 21.469 -4.832 1 97.19 375 PHE B O 1
ATOM 6236 N N . ASN B 1 376 ? 5.043 19.312 -5.059 1 98.19 376 ASN B N 1
ATOM 6237 C CA . ASN B 1 376 ? 6.453 19.672 -4.957 1 98.19 376 ASN B CA 1
ATOM 6238 C C . ASN B 1 376 ? 6.75 20.438 -3.668 1 98.19 376 ASN B C 1
ATOM 6240 O O . ASN B 1 376 ? 7.398 21.484 -3.693 1 98.19 376 ASN B O 1
ATOM 6244 N N . ALA B 1 377 ? 6.215 19.922 -2.582 1 98.12 377 ALA B N 1
ATOM 6245 C CA . ALA B 1 377 ? 6.246 20.547 -1.261 1 98.12 377 ALA B CA 1
ATOM 6246 C C . ALA B 1 377 ? 6.797 19.578 -0.215 1 98.12 377 ALA B C 1
ATOM 6248 O O . ALA B 1 377 ? 7.465 18.594 -0.556 1 98.12 377 ALA B O 1
ATOM 6249 N N . LYS B 1 378 ? 6.707 19.922 1.041 1 96.69 378 LYS B N 1
ATOM 6250 C CA . LYS B 1 378 ? 7.242 19.047 2.078 1 96.69 378 LYS B CA 1
ATOM 6251 C C . LYS B 1 378 ? 6.691 19.422 3.451 1 96.69 378 LYS B C 1
ATOM 6253 O O . LYS B 1 378 ? 6.281 20.562 3.674 1 96.69 378 LYS B O 1
ATOM 6258 N N . GLU B 1 379 ? 6.551 18.406 4.32 1 97.44 379 GLU B N 1
ATOM 6259 C CA . GLU B 1 379 ? 6.387 18.609 5.754 1 97.44 379 GLU B CA 1
ATOM 6260 C C . GLU B 1 379 ? 7.715 18.984 6.41 1 97.44 379 GLU B C 1
ATOM 6262 O O . GLU B 1 379 ? 8.773 18.516 5.992 1 97.44 379 GLU B O 1
ATOM 6267 N N . ARG B 1 380 ? 7.641 19.812 7.418 1 98.06 380 ARG B N 1
ATOM 6268 C CA . ARG B 1 380 ? 8.883 20.375 7.934 1 98.06 380 ARG B CA 1
ATOM 6269 C C . ARG B 1 380 ? 8.984 20.172 9.445 1 98.06 380 ARG B C 1
ATOM 6271 O O . ARG B 1 380 ? 7.973 20.062 10.133 1 98.06 380 ARG B O 1
ATOM 6278 N N . THR B 1 381 ? 10.234 20.062 9.883 1 96.25 381 THR B N 1
ATOM 6279 C CA . THR B 1 381 ? 10.516 20.062 11.312 1 96.25 381 THR B CA 1
ATOM 6280 C C . THR B 1 381 ? 10.391 21.469 11.898 1 96.25 381 THR B C 1
ATOM 6282 O O . THR B 1 381 ? 10.336 22.453 11.148 1 96.25 381 THR B O 1
ATOM 6285 N N . ARG B 1 382 ? 10.336 21.531 13.227 1 96.06 382 ARG B N 1
ATOM 6286 C CA . ARG B 1 382 ? 10.336 22.812 13.93 1 96.06 382 ARG B CA 1
ATOM 6287 C C . ARG B 1 382 ? 11.539 23.656 13.531 1 96.06 382 ARG B C 1
ATOM 6289 O O . ARG B 1 382 ? 11.406 24.844 13.266 1 96.06 382 ARG B O 1
ATOM 6296 N N . VAL B 1 383 ? 12.656 23 13.406 1 96.25 383 VAL B N 1
ATOM 6297 C CA . VAL B 1 383 ? 13.914 23.688 13.102 1 96.25 383 VAL B CA 1
ATOM 6298 C C . VAL B 1 383 ? 13.852 24.266 11.688 1 96.25 383 VAL B C 1
ATOM 6300 O O . VAL B 1 383 ? 14.297 25.391 11.453 1 96.25 383 VAL B O 1
ATOM 6303 N N . GLU B 1 384 ?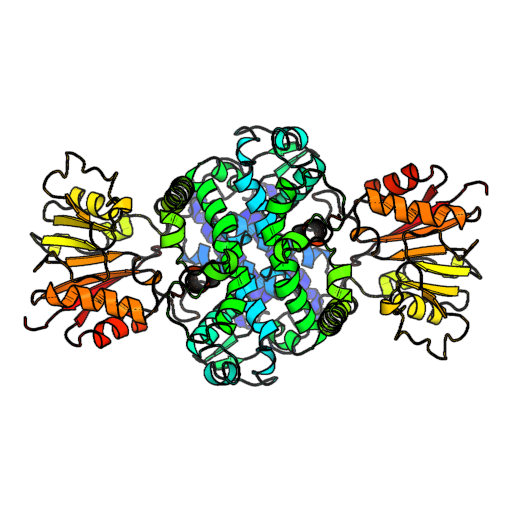 13.328 23.531 10.789 1 97 384 GLU B N 1
ATOM 6304 C CA . GLU B 1 384 ? 13.234 23.984 9.406 1 97 384 GLU B CA 1
ATOM 6305 C C . GLU B 1 384 ? 12.289 25.172 9.273 1 97 384 GLU B C 1
ATOM 6307 O O . GLU B 1 384 ? 12.547 26.094 8.508 1 97 384 GLU B O 1
ATOM 6312 N N . ILE B 1 385 ? 11.148 25.141 9.969 1 98.12 385 ILE B N 1
ATOM 6313 C CA . ILE B 1 385 ? 10.195 26.234 9.922 1 98.12 385 ILE B CA 1
ATOM 6314 C C . ILE B 1 385 ? 10.828 27.5 10.516 1 98.12 385 ILE B C 1
ATOM 6316 O O . ILE B 1 385 ? 10.711 28.594 9.953 1 98.12 385 ILE B O 1
ATOM 6320 N N . GLU B 1 386 ? 11.469 27.344 11.633 1 97.75 386 GLU B N 1
ATOM 6321 C CA . GLU B 1 386 ? 12.148 28.469 12.258 1 97.75 386 GLU B CA 1
ATOM 6322 C C . GLU B 1 386 ? 13.188 29.078 11.312 1 97.75 386 GLU B C 1
ATOM 6324 O O . GLU B 1 386 ? 13.297 30.297 11.211 1 97.75 386 GLU B O 1
ATOM 6329 N N . ALA B 1 387 ? 13.922 28.234 10.664 1 97.5 387 ALA B N 1
ATOM 6330 C CA . ALA B 1 387 ? 14.945 28.688 9.734 1 97.5 387 ALA B CA 1
ATOM 6331 C C . ALA B 1 387 ? 14.328 29.484 8.586 1 97.5 387 ALA B C 1
ATOM 6333 O O . ALA B 1 387 ? 14.891 30.484 8.141 1 97.5 387 ALA B O 1
ATOM 6334 N N . LEU B 1 388 ? 13.195 29.031 8.062 1 97.75 388 LEU B N 1
ATOM 6335 C CA . LEU B 1 388 ? 12.508 29.734 6.98 1 97.75 388 LEU B CA 1
ATOM 6336 C C . LEU B 1 388 ? 12.156 31.156 7.395 1 97.75 388 LEU B C 1
ATOM 6338 O O . LEU B 1 388 ? 12.383 32.094 6.637 1 97.75 388 LEU B O 1
ATOM 6342 N N . LEU B 1 389 ? 11.602 31.328 8.578 1 98.19 389 LEU B N 1
ATOM 6343 C CA . LEU B 1 389 ? 11.211 32.656 9.047 1 98.19 389 LEU B CA 1
ATOM 6344 C C . LEU B 1 389 ? 12.43 33.531 9.227 1 98.19 389 LEU B C 1
ATOM 6346 O O . LEU B 1 389 ? 12.422 34.719 8.812 1 98.19 389 LEU B O 1
ATOM 6350 N N . LYS B 1 390 ? 13.469 33 9.75 1 97.38 390 LYS B N 1
ATOM 6351 C CA . LYS B 1 390 ? 14.688 33.75 9.992 1 97.38 390 LYS B CA 1
ATOM 6352 C C . LYS B 1 390 ? 15.336 34.188 8.68 1 97.38 390 LYS B C 1
ATOM 6354 O O . LYS B 1 390 ? 15.906 35.281 8.594 1 97.38 390 LYS B O 1
ATOM 6359 N N . GLU B 1 391 ? 15.32 33.312 7.742 1 97.88 391 GLU B N 1
ATOM 6360 C CA . GLU B 1 391 ? 15.883 33.625 6.434 1 97.88 391 GLU B CA 1
ATOM 6361 C C . GLU B 1 391 ? 15.117 34.781 5.762 1 97.88 391 GLU B C 1
ATOM 6363 O O . GLU B 1 391 ? 15.711 35.594 5.035 1 97.88 391 GLU B O 1
ATOM 6368 N N . VAL B 1 392 ? 13.844 34.781 5.957 1 98.06 392 VAL B N 1
ATOM 6369 C CA . VAL B 1 392 ? 13.016 35.812 5.363 1 98.06 392 VAL B CA 1
ATOM 6370 C C . VAL B 1 392 ? 13.273 37.156 6.074 1 98.06 392 VAL B C 1
ATOM 6372 O O . VAL B 1 392 ? 13.406 38.188 5.43 1 98.06 392 VAL B O 1
ATOM 6375 N N . ASP B 1 393 ? 13.297 37.156 7.418 1 98.06 393 ASP B N 1
ATOM 6376 C CA . ASP B 1 393 ? 13.602 38.344 8.211 1 98.06 393 ASP B CA 1
ATOM 6377 C C . ASP B 1 393 ? 14.109 37.938 9.602 1 98.06 393 ASP B C 1
ATOM 6379 O O . ASP B 1 393 ? 13.406 37.281 10.359 1 98.06 393 ASP B O 1
ATOM 6383 N N . ALA B 1 394 ? 15.258 38.406 9.961 1 97 394 ALA B N 1
ATOM 6384 C CA . ALA B 1 394 ? 15.922 38.062 11.219 1 97 394 ALA B CA 1
ATOM 6385 C C . ALA B 1 394 ? 15.141 38.594 12.414 1 97 394 ALA B C 1
ATOM 6387 O O . ALA B 1 394 ? 15.367 38.156 13.547 1 97 394 ALA B O 1
ATOM 6388 N N . ALA B 1 395 ? 14.195 39.469 12.148 1 97.62 395 ALA B N 1
ATOM 6389 C CA . ALA B 1 395 ? 13.438 40.062 13.227 1 97.62 395 ALA B CA 1
ATOM 6390 C C . ALA B 1 395 ? 12.359 39.125 13.75 1 97.62 395 ALA B C 1
ATOM 6392 O O . ALA B 1 395 ? 11.734 39.375 14.781 1 97.62 395 ALA B O 1
ATOM 6393 N N . PHE B 1 396 ? 12.109 38 13.117 1 98.19 396 PHE B N 1
ATOM 6394 C CA . PHE B 1 396 ? 11.18 37 13.625 1 98.19 396 PHE B CA 1
ATOM 6395 C C . PHE B 1 396 ? 11.797 36.25 14.797 1 98.19 396 PHE B C 1
ATOM 6397 O O . PHE B 1 396 ? 12.938 35.781 14.703 1 98.19 396 PHE B O 1
ATOM 6404 N N . THR B 1 397 ? 11.078 36.156 15.844 1 97.44 397 THR B N 1
ATOM 6405 C CA . THR B 1 397 ? 11.516 35.375 17.016 1 97.44 397 THR B CA 1
ATOM 6406 C C . THR B 1 397 ? 10.453 34.375 17.438 1 97.44 397 THR B C 1
ATOM 6408 O O . THR B 1 397 ? 9.281 34.75 17.594 1 97.44 397 THR B O 1
ATOM 6411 N N . LEU B 1 398 ? 10.844 33.156 17.609 1 97.88 398 LEU B N 1
ATOM 6412 C CA . LEU B 1 398 ? 9.93 32.125 18.125 1 97.88 398 LEU B CA 1
ATOM 6413 C C . LEU B 1 398 ? 9.672 32.344 19.609 1 97.88 398 LEU B C 1
ATOM 6415 O O . LEU B 1 398 ? 10.594 32.312 20.422 1 97.88 398 LEU B O 1
ATOM 6419 N N . ARG B 1 399 ? 8.484 32.562 19.953 1 96.88 399 ARG B N 1
ATOM 6420 C CA . ARG B 1 399 ? 8.148 32.875 21.328 1 96.88 399 ARG B CA 1
ATOM 6421 C C . ARG B 1 399 ? 7.496 31.703 22.047 1 96.88 399 ARG B C 1
ATOM 6423 O O . ARG B 1 399 ? 7.602 31.578 23.266 1 96.88 399 ARG B O 1
ATOM 6430 N N . ASN B 1 400 ? 6.75 30.969 21.297 1 95.94 400 ASN B N 1
ATOM 6431 C CA . ASN B 1 400 ? 5.961 29.906 21.906 1 95.94 400 ASN B CA 1
ATOM 6432 C C . ASN B 1 400 ? 5.695 28.766 20.922 1 95.94 400 ASN B C 1
ATOM 6434 O O . ASN B 1 400 ? 5.625 29 19.703 1 95.94 400 ASN B O 1
ATOM 6438 N N . THR B 1 401 ? 5.727 27.562 21.391 1 96.62 401 THR B N 1
ATOM 6439 C CA . THR B 1 401 ? 5.273 26.375 20.656 1 96.62 401 THR B CA 1
ATOM 6440 C C . THR B 1 401 ? 4.195 25.641 21.438 1 96.62 401 THR B C 1
ATOM 6442 O O . THR B 1 401 ? 4.371 25.344 22.625 1 96.62 401 THR B O 1
ATOM 6445 N N . VAL B 1 402 ? 3.066 25.375 20.844 1 97.38 402 VAL B N 1
ATOM 6446 C CA . VAL B 1 402 ? 1.954 24.656 21.438 1 97.38 402 VAL B CA 1
ATOM 6447 C C . VAL B 1 402 ? 1.786 23.297 20.766 1 97.38 402 VAL B C 1
ATOM 6449 O O . VAL B 1 402 ? 1.458 23.234 19.578 1 97.38 402 VAL B O 1
ATOM 6452 N N . GLU B 1 403 ? 2.02 22.266 21.484 1 93.88 403 GLU B N 1
ATOM 6453 C CA . GLU B 1 403 ? 1.962 20.906 20.953 1 93.88 403 GLU B CA 1
ATOM 6454 C C . GLU B 1 403 ? 1.035 20.031 21.797 1 93.88 403 GLU B C 1
ATOM 6456 O O . GLU B 1 403 ? 1.494 19.125 22.5 1 93.88 403 GLU B O 1
ATOM 6461 N N . PRO B 1 404 ? -0.23 20.219 21.609 1 92.75 404 PRO B N 1
ATOM 6462 C CA . PRO B 1 404 ? -1.141 19.391 22.406 1 92.75 404 PRO B CA 1
ATOM 6463 C C . PRO B 1 404 ? -0.978 17.906 22.125 1 92.75 404 PRO B C 1
ATOM 6465 O O . PRO B 1 404 ? -0.784 17.5 20.984 1 92.75 404 PRO B O 1
ATOM 6468 N N . LYS B 1 405 ? -1.101 17.031 23.172 1 84.31 405 LYS B N 1
ATOM 6469 C CA . LYS B 1 405 ? -1.059 15.586 23.016 1 84.31 405 LYS B CA 1
ATOM 6470 C C . LYS B 1 405 ? -2.242 15.086 22.188 1 84.31 405 LYS B C 1
ATOM 6472 O O . LYS B 1 405 ? -3.391 15.445 22.469 1 84.31 405 LYS B O 1
ATOM 6477 N N . GLY B 1 406 ? -1.926 14.422 21.203 1 84.44 406 GLY B N 1
ATOM 6478 C CA . GLY B 1 406 ? -2.986 13.836 20.391 1 84.44 406 GLY B CA 1
ATOM 6479 C C . GLY B 1 406 ? -3.273 14.617 19.125 1 84.44 406 GLY B C 1
ATOM 6480 O O . GLY B 1 406 ? -3.932 14.117 18.219 1 84.44 406 GLY B O 1
ATOM 6481 N N . SER B 1 407 ? -2.803 15.859 19.109 1 91 407 SER B N 1
ATOM 6482 C CA . SER B 1 407 ? -3.055 16.719 17.953 1 91 407 SER B CA 1
ATOM 6483 C C . SER B 1 407 ? -2.107 16.375 16.812 1 91 407 SER B C 1
ATOM 6485 O O . SER B 1 407 ? -0.918 16.141 17.031 1 91 407 SER B O 1
ATOM 6487 N N . GLU B 1 408 ? -2.645 16.359 15.641 1 90.88 408 GLU B N 1
ATOM 6488 C CA . GLU B 1 408 ? -1.813 16.219 14.453 1 90.88 408 GLU B CA 1
ATOM 6489 C C . GLU B 1 408 ? -1.02 17.484 14.172 1 90.88 408 GLU B C 1
ATOM 6491 O O . GLU B 1 408 ? 0.099 17.438 13.656 1 90.88 408 GLU B O 1
ATOM 6496 N N . LEU B 1 409 ? -1.6 18.609 14.531 1 94.56 409 LEU B N 1
ATOM 6497 C CA . LEU B 1 409 ? -0.989 19.906 14.227 1 94.56 409 LEU B CA 1
ATOM 6498 C C . LEU B 1 409 ? -0.44 20.562 15.492 1 94.56 409 LEU B C 1
ATOM 6500 O O . LEU B 1 409 ? -0.98 20.359 16.578 1 94.56 409 LEU B O 1
ATOM 6504 N N . GLN B 1 410 ? 0.596 21.328 15.344 1 96.69 410 GLN B N 1
ATOM 6505 C CA . GLN B 1 410 ? 1.224 22.125 16.391 1 96.69 410 GLN B CA 1
ATOM 6506 C C . GLN B 1 410 ? 1.347 23.594 15.977 1 96.69 410 GLN B C 1
ATOM 6508 O O . GLN B 1 410 ? 1.47 23.891 14.781 1 96.69 410 GLN B O 1
ATOM 6513 N N . MET B 1 411 ? 1.327 24.469 17 1 97.88 411 MET B N 1
ATOM 6514 C CA . MET B 1 411 ? 1.413 25.906 16.719 1 97.88 411 MET B CA 1
ATOM 6515 C C . MET B 1 411 ? 2.787 26.438 17.109 1 97.88 411 MET B C 1
ATOM 6517 O O . MET B 1 411 ? 3.318 26.109 18.172 1 97.88 411 MET B O 1
ATOM 6521 N N . MET B 1 412 ? 3.365 27.141 16.203 1 98.44 412 MET B N 1
ATOM 6522 C CA . MET B 1 412 ? 4.559 27.938 16.469 1 98.44 412 MET B CA 1
ATOM 6523 C C . MET B 1 412 ? 4.242 29.438 16.391 1 98.44 412 MET B C 1
ATOM 6525 O O . MET B 1 412 ? 3.822 29.922 15.352 1 98.44 412 MET B O 1
ATOM 6529 N N . GLU B 1 413 ? 4.418 30.109 17.5 1 98.56 413 GLU B N 1
ATOM 6530 C CA . GLU B 1 413 ? 4.156 31.547 17.578 1 98.56 413 GLU B CA 1
ATOM 6531 C C . GLU B 1 413 ? 5.438 32.344 17.391 1 98.56 413 GLU B C 1
ATOM 6533 O O . GLU B 1 413 ? 6.324 32.312 18.25 1 98.56 413 GLU B O 1
ATOM 6538 N N . PHE B 1 414 ? 5.469 33.062 16.312 1 98.56 414 PHE B N 1
ATOM 6539 C CA . PHE B 1 414 ? 6.57 33.969 16.047 1 98.56 414 PHE B CA 1
ATOM 6540 C C . PHE B 1 414 ? 6.141 35.438 16.281 1 98.56 414 PHE B C 1
ATOM 6542 O O . PHE B 1 414 ? 5.02 35.812 15.938 1 98.56 414 PHE B O 1
ATOM 6549 N N . VAL B 1 415 ? 7.004 36.219 16.844 1 98.06 415 VAL B N 1
ATOM 6550 C CA . VAL B 1 415 ? 6.797 37.656 16.984 1 98.06 415 VAL B CA 1
ATOM 6551 C C . VAL B 1 415 ? 7.797 38.406 16.109 1 98.06 415 VAL B C 1
ATOM 6553 O O . VAL B 1 415 ? 8.984 38.094 16.078 1 98.06 415 VAL B O 1
ATOM 6556 N N . TRP B 1 416 ? 7.301 39.312 15.352 1 97.44 416 TRP B N 1
ATOM 6557 C CA . TRP B 1 416 ? 8.156 40.125 14.5 1 97.44 416 TRP B CA 1
ATOM 6558 C C . TRP B 1 416 ? 8.578 41.406 15.211 1 97.44 416 TRP B C 1
ATOM 6560 O O . TRP B 1 416 ? 7.738 42.25 15.57 1 97.44 416 TRP B O 1
ATOM 6570 N N . GLU B 1 417 ? 9.805 41.562 15.391 1 91.94 417 GLU B N 1
ATOM 6571 C CA . GLU B 1 417 ? 10.344 42.688 16.141 1 91.94 417 GLU B CA 1
ATOM 6572 C C . GLU B 1 417 ? 11.039 43.688 15.219 1 91.94 417 GLU B C 1
ATOM 6574 O O . GLU B 1 417 ? 11.953 44.406 15.641 1 91.94 417 GLU B O 1
ATOM 6579 N N . GLY B 1 418 ? 10.648 43.656 14.016 1 86.56 418 GLY B N 1
ATOM 6580 C CA . GLY B 1 418 ? 11.258 44.562 13.07 1 86.56 418 GLY B CA 1
ATOM 6581 C C . GLY B 1 418 ? 10.734 46 13.211 1 86.56 418 GLY B C 1
ATOM 6582 O O . GLY B 1 418 ? 9.938 46.281 14.102 1 86.56 418 GLY B O 1
ATOM 6583 N N . THR B 1 419 ? 11.469 46.875 12.617 1 76.06 419 THR B N 1
ATOM 6584 C CA . THR B 1 419 ? 11.07 48.281 12.625 1 76.06 419 THR B CA 1
ATOM 6585 C C . THR B 1 419 ? 10.414 48.656 11.297 1 76.06 419 THR B C 1
ATOM 6587 O O . THR B 1 419 ? 10.812 48.156 10.242 1 76.06 419 THR B O 1
ATOM 6590 N N . THR B 1 420 ? 9.211 49.031 11.359 1 60.69 420 THR B N 1
ATOM 6591 C CA . THR B 1 420 ? 8.516 49.5 10.164 1 60.69 420 THR B CA 1
ATOM 6592 C C . THR B 1 420 ? 9.086 50.844 9.695 1 60.69 420 THR B C 1
ATOM 6594 O O . THR B 1 420 ? 9.562 51.656 10.508 1 60.69 420 THR B O 1
#

Solvent-accessible surface area (backbone atoms only — not comparable to full-atom values): 42961 Å² total; per-residue (Å²): 128,78,60,67,86,76,45,54,65,61,56,45,33,34,50,52,33,38,54,27,47,50,53,51,50,51,52,31,59,74,68,70,45,76,74,60,60,63,46,59,82,52,69,75,78,76,61,74,90,43,46,67,37,52,43,47,34,46,38,32,26,51,50,49,39,50,46,74,38,53,44,67,55,39,51,52,62,55,27,38,63,50,48,33,42,37,52,34,44,36,37,74,68,44,45,44,68,50,37,49,88,100,40,61,30,37,37,58,61,48,19,55,98,50,56,47,41,42,67,56,39,44,57,37,45,54,40,34,31,64,70,53,32,29,42,67,84,45,95,64,31,34,30,58,10,30,36,30,50,51,38,56,40,65,33,46,24,27,32,48,33,42,46,45,71,53,48,33,44,5,33,71,27,23,58,60,26,39,63,75,43,53,76,60,57,47,48,33,64,14,2,32,15,60,60,65,73,47,77,48,32,62,66,61,54,34,72,76,31,66,68,60,35,50,41,45,54,40,14,57,52,41,52,63,69,34,78,40,47,38,63,58,62,65,63,69,66,51,72,66,72,79,62,45,80,30,40,33,35,28,50,64,36,43,65,24,69,67,56,53,53,44,40,70,75,34,82,48,42,31,35,41,26,20,18,48,56,85,53,39,68,82,49,72,74,55,78,92,46,56,89,35,53,44,78,43,73,44,60,68,69,42,68,45,83,71,62,58,41,47,29,41,36,36,59,68,50,58,43,60,28,17,72,70,50,38,42,42,35,56,52,16,40,54,87,16,50,36,65,62,18,30,41,35,43,33,33,55,61,48,71,61,87,84,76,54,56,54,65,58,48,38,52,52,41,41,50,26,49,48,24,31,13,44,26,22,17,36,59,42,33,67,68,55,52,54,48,48,48,37,72,64,39,73,42,45,38,82,75,47,74,45,70,56,88,71,43,57,51,28,38,36,35,26,34,31,63,47,82,120,129,79,58,65,85,77,46,55,66,61,56,44,34,34,52,50,32,36,54,28,47,50,54,51,51,53,52,29,58,75,69,70,45,76,75,62,60,62,45,57,81,52,71,77,79,78,60,73,90,44,47,68,38,53,43,48,33,45,40,32,25,52,49,49,38,50,47,73,36,52,44,68,55,40,51,51,62,55,28,38,64,49,47,33,40,37,52,34,45,35,38,74,66,45,44,45,67,50,35,49,86,100,39,62,30,38,36,58,61,47,18,55,100,50,55,48,41,43,67,55,39,43,56,36,46,56,38,34,32,66,71,53,30,29,39,67,83,44,95,64,30,35,29,59,11,31,37,30,50,51,40,57,40,63,34,47,24,27,32,50,33,41,45,44,71,52,50,34,44,5,33,72,26,22,60,60,26,38,63,74,42,52,77,59,58,48,47,34,64,13,2,31,16,59,61,65,73,47,77,48,33,62,68,60,54,35,73,75,30,67,67,60,35,49,41,44,54,40,13,57,52,41,51,62,70,34,78,38,47,38,65,58,62,64,63,68,68,50,72,66,72,79,62,43,80,31,39,34,36,28,50,62,34,43,67,25,67,66,57,51,54,44,39,72,73,33,82,49,42,30,36,42,27,21,18,49,55,86,53,40,67,82,48,74,74,55,79,91,46,56,89,34,52,44,78,41,72,41,61,66,69,41,71,45,82,71,59,58,41,48,29,41,36,35,57,68,49,59,43,59,28,17,72,69,50,39,39,42,36,56,53,16,40,54,88,15,49,37,65,63,18,28,40,34,45,33,34,54,59,48,72,60,88,83,76,53,54,56,66,60,47,37,52,52,41,42,49,25,51,49,25,29,13,46,25,22,17,36,60,41,33,68,67,55,53,53,48,47,47,37,72,64,39,73,41,46,38,80,75,47,74,46,70,56,89,72,42,56,51,29,37,37,34,26,32,30,65,46,81,122

Sequence (840 aa):
MAPIESLSRIVQLAKKISASVDDIEEVLVAKGIKSPSFDEGAPFNIPLELSPQHDAVLDATAELHDLLLEPLNLIHRHAGHNNPLCMFAIAEFKLADKVPPHGEASFEDIAKDTPLTTDMTARLLRHA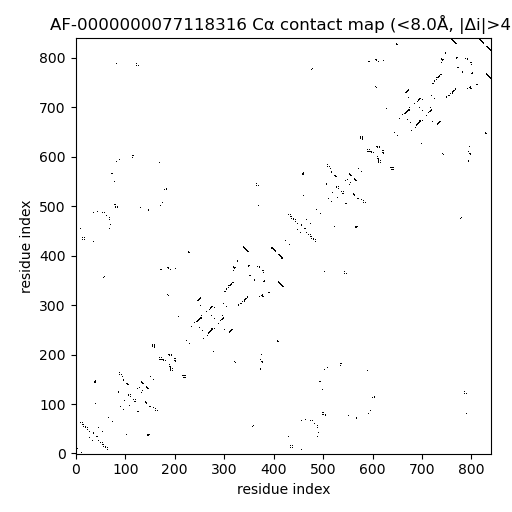MTMRIFRETSPGIVAHTGASRALHKSAANDWLQAGTAEMWPAAVQTVNALKKWPASEEPNETGYSLAHNTSETVYQIFSKDAERASRWARGMQIFTERPQFNLAYTTDYYNWEALGKAQVVDVGGSSGHVSLALARKFSNLSFIVQDMEQMIANATVPEDVRGRVKFMDHDIFSPQPVKNADVYYLRWIMHNWSDKYCKLILSALLPALKPGARVIIHESLMPEPGTRALWKEKNLRATDLNMAGAFNAKERTRVEIEALLKEVDAAFTLRNTVEPKGSELQMMEFVWEGTTMAPIESLSRIVQLAKKISASVDDIEEVLVAKGIKSPSFDEGAPFNIPLELSPQHDAVLDATAELHDLLLEPLNLIHRHAGHNNPLCMFAIAEFKLADKVPPHGEASFEDIAKDTPLTTDMTARLLRHAMTMRIFRETSPGIVAHTGASRALHKSAANDWLQAGTAEMWPAAVQTVNALKKWPASEEPNETGYSLAHNTSETVYQIFSKDAERASRWARGMQIFTERPQFNLAYTTDYYNWEALGKAQVVDVGGSSGHVSLALARKFSNLSFIVQDMEQMIANATVPEDVRGRVKFMDHDIFSPQPVKNADVYYLRWIMHNWSDKYCKLILSALLPALKPGARVIIHESLMPEPGTRALWKEKNLRATDLNMAGAFNAKERTRVEIEALLKEVDAAFTLRNTVEPKGSELQMMEFVWEGTT

Foldseek 3Di:
DPDLVPDDLLVNLVVLLVVLVVVQVVVCVVVVHDDDDQAAPRDDDRDLVSVVSVLSNVQSVVVSVLVPDDPVRSVVVVPPLCLLVLLLVCLVLVLLVQADAVGKDFLCSSCPPPPDDSVRSCVSVVSVVVVSAWDDPDVRMTDGTRVSNVCNDLLQSLLSNCVNVQLSQLLVQAVVLCVVDPPDFAQQSFSRVVSVVHSDAPVVVLVVPVVNVVSNVSNVVVLCVDQQAPLCLVQPFDCPVVLAQFEEEEAQCQLVPSVLVNVLVHVSYAYEYEDACVRNVPRDDDPSNPPRYHYDYDDLLAADPAAAGQEYEYAANQQLGALVVSLSSLLSDVVRHDAFHKYKYKAQAQDDPPPDSVVVNVVQVVVQSSSCSRGVGGHHHPVVVVVSNCVSPVQWDFDDKTDDPSHRIIMTIIGGRDDD/DDDLVPDDLLVNLVVLLVVLVVVQVVVCVVVVHDDDDQAAPRDDDRDLVSVVSVLSNVQSVVVSVLVPDDPVRSVVVVPPLCLLVLLLVCLVLVLLVQADAVGKDFLCSSCPPPPDDSVRSCVSVVSVVVVSAWDDPDVRMTHGTRVSNVCNDLLQSLLSNCVNVQLSQLLVQAVVLCVVDPPDFAQQSFSRVVSVVHSDAPVVVLVVPVVSVVSNVSNVVVLCVDQQAPLCLVQPFDPPVVLAQFEEEEAQCQLVPSVLVNVLVHVSYAYEYEDACVRNVPRDDDPSNPPRYHYDYDDLLAADPAAAGQEYEYAANQQLGALVVSLSSLLSDVVRHDAFHKYKYKAQAQDDPPPDSVVVNVVQVVVQSSSCSRGVGGHHHPVVVVVSNCVSPVQWDFDDKTDDPSHRIIMTIIGGRDDD

Secondary structure (DSSP, 8-state):
---GGGS-HHHHHHHHHHHHHHHHHHHHHHHTPPPP--BTT------GGGHHHHHHHHHHHHHHHHHTS-HHHHHHHHH-TTHHHHHHHHHHTTGGGGSPTT-EEEHHHHHTTSS--HHHHHHHHHHHHTTTSSEEEETTEEE-BHHHHHTTSHHHHHHHHIIIIIIHHHHHHHHHHHHHSTT---TTSSHHHHHTT-SS-HHHHHHT-HHHHHHHHHHHGGGGGSGGG-THHHHSSS-GGGG-SEEEEEET-TT-HHHHHHHHH-TTEEEEEEE-HHHHTT----GGGTTTEEEEE--TTSPP-STT-SEEEEES-GGGS-HHHHHHHHHHHGGGPPTT-EEEEEE-BPPPTTSS-HHHHHHHHHHHHHHHHHHS---B-HHHHHHHHHHH-TTEEEEEEE--TT-S-EEEEEEE----/---GGGS-HHHHHHHHHHHHHHHHHHHHHHHTPPPP--BTT------GGGHHHHHHHHHHHHHHHHHTS-HHHHHHHHH-TTHHHHHHHHHHTTGGGGSPTT-EEEHHHHHTTSS--HHHHHHHHHHHHTTTSSEEEETTEEE-BHHHHHTTSHHHHHHHHIIIIIIHHHHHTHHHHHHHSTT---TTSSHHHHHTT-SS-HHHHHHT-HHHHHHHHHHHGGGGGSGGG-THHHHSSS-GGGG-SEEEEEET-TT-HHHHHHHHH-TTEEEEEEE-HHHHTT----GGGTTTEEEEE--TTSPP-STT-SEEEEES-GGGS-HHHHHHHHHHHGGGPPTT-EEEEEE-BPPPTTSS-HHHHHHHHHHHHHHHHHHS---B-HHHHHHHHHHH-TTEEEEEEE--TT-S-EEEEEEE----

Radius of gyration: 29.45 Å; Cα contacts (8 Å, |Δi|>4): 1575; chains: 2; bounding box: 57×94×68 Å